Protein AF-0000000068006242 (afdb_homodimer)

pLDDT: mean 80.0, std 14.93, range [22.53, 96.44]

InterPro domains:
  IPR000315 B-box-type zinc finger [PF00643] (13-52)
  IPR000315 B-box-type zinc finger [PS50119] (11-52)
  IPR053003 TRIM/RBCC E3 ubiquitin-protein ligases [PTHR36754] (10-309)

Nearest PDB structures (foldseek):
  7liq-assembly1_A  TM=7.718E-01  e=4.192E-06  Homo sapiens
  7kpk-assembly1_A  TM=7.687E-01  e=1.303E-05  Homo sapiens
  3ivq-assembly2_B  TM=7.424E-01  e=8.461E-06  Homo sapiens
  3ivq-assembly1_A  TM=7.388E-01  e=9.426E-06  Homo sapiens
  8dwv-assembly1_E  TM=6.384E-01  e=5.604E-05  Homo sapiens

Secondary structure (DSSP, 8-state):
----------GGGPBPTTT--B--EEETTTTEEE-HHHHHHTTTTTS-EEEHHHHHHHHHHHHHHHHHHHHHHHHHHHHHHHHHHHHHHHHHHHHHHHHHHHHHHHHHHHHHHHHHHHHHHHHHHHHHHHHHHHHHHHHHHHHHHHHHS-HHHHHHHHHHHHHHHHHHHHS-------------BTTBPPPEEEEEEETTGGGSPTTEEEEEEEE-GGG-EEEEEEEESSEEEEEEEESSGGGGGS-EEEEEEE--SSGGG-EEEEEEE-SS---EEEEEHHHHHHHT-B-TTSPEEEEEEEEESSHHHHHHHHHHHHHHHHHHHHHHHHHHHHHHHHHHHHSEEEEE--BGGG--BTPEEE---EE-TT--EEEEEEEE-TTSEEEEEEEEEES----EEEEEEE--SSGGG-EEEEEEEE----SS----EEEEEEEEHHHHHH-GGGSGGGB--EEEEEEEPPP-----/----------GGGPBPTTT--B--EEETTTTEEE-HHHHHHTTTTTS-EEEHHHHHHHHHHHHHHHHHHHHHHHHHHHHHHHHHHHHHHHHHHHHHHHHHHHHHHHHHHHHHHHHHHHHHHHHHHHHHHHHHHHHHHHHHHHHHHHHHS-HHHHHHHHHHHHHHHHHHHHS-------------BTTBPPPEEEEEEETTGGGSPTTEEEEEEEE-GGG-EEEEEEEESSEEEEEEEESSGGGGGS-EEEEEEE--SSGGG-EEEEEEE-SS---EEEEEHHHHHHHT-B-TTSPEEEEEEEEESSHHHHHHHHHHHHHHHHHHHHHHHHHHHHHHHHHHHHSEEEEE--BGGG--BTPEEE---EE-TT--EEEEEEEE-TTSEEEEEEEEEES----EEEEEEE--SSGGG-EEEEEEEE----SS-----EEEEEEEHHHHHH-GGGSGGGB--EEEEEEEPP------

Solvent-accessible surface area (backbone atoms only — not comparable to full-atom values): 51051 Å² total; per-residue (Å²): 133,83,70,79,74,74,82,75,79,57,49,67,70,39,56,18,88,86,75,66,33,56,18,60,31,23,31,65,77,76,56,43,59,31,20,74,66,49,60,70,72,45,82,56,62,95,50,56,71,43,54,31,63,59,52,47,53,53,52,48,52,53,42,51,51,42,48,52,52,32,46,55,52,45,53,54,49,43,55,49,46,52,53,39,44,54,50,52,49,51,50,49,52,51,50,50,52,49,50,53,49,50,46,49,49,52,44,50,50,34,50,48,39,40,52,50,49,48,49,53,51,50,49,52,50,48,49,55,52,48,51,50,51,48,53,51,48,52,53,52,50,50,55,49,46,68,70,68,44,50,55,60,56,36,63,64,42,42,64,58,54,43,50,52,32,51,51,64,59,60,55,73,80,64,72,56,71,62,69,80,69,65,71,54,30,82,56,31,59,56,62,43,70,45,79,44,74,44,72,37,47,76,75,49,59,83,66,39,76,48,80,43,79,44,65,33,72,96,69,44,44,30,38,36,38,35,35,36,48,75,43,29,28,44,31,62,41,52,77,55,68,72,56,33,68,44,44,27,35,38,36,42,32,36,64,36,92,54,58,88,68,41,45,76,47,78,44,76,42,64,54,58,82,53,76,42,79,72,47,48,42,65,54,41,68,73,72,50,46,39,48,99,77,27,29,35,52,36,37,39,26,37,28,44,64,28,41,70,41,41,42,53,51,49,51,53,52,34,52,53,40,49,52,45,36,53,52,50,48,50,52,49,46,51,53,46,54,52,45,46,71,67,19,59,59,45,73,38,71,51,51,54,85,68,62,34,76,82,37,76,44,70,40,73,76,42,68,48,98,83,61,27,27,34,30,43,36,36,30,28,41,94,85,43,32,31,28,42,22,42,29,70,77,41,66,78,85,53,36,25,25,35,36,44,27,42,50,28,77,47,73,79,68,39,45,75,49,73,52,75,70,50,75,62,69,80,91,63,84,66,84,53,58,51,63,46,77,73,46,44,45,71,59,54,70,70,37,58,46,41,28,61,97,48,29,32,44,33,38,34,24,46,27,79,40,85,85,77,79,74,77,126,133,84,68,80,73,75,82,76,77,55,50,67,72,38,56,20,89,87,77,67,34,57,19,60,30,22,32,66,77,76,57,42,57,32,21,71,67,49,61,70,73,44,83,57,64,93,50,56,71,43,54,30,64,58,52,47,54,53,52,48,52,53,42,52,52,41,48,52,52,32,47,56,52,47,54,54,48,45,56,50,46,53,52,40,43,53,50,52,50,50,51,49,51,50,51,50,50,49,51,53,51,50,46,48,49,53,42,50,51,33,49,48,40,41,52,50,46,48,49,52,49,52,49,52,50,49,49,53,51,48,52,49,51,48,54,51,48,53,51,51,50,50,54,51,45,69,70,67,44,50,54,60,56,37,64,63,42,43,63,59,54,44,50,53,32,51,52,64,60,61,54,73,78,66,71,57,69,63,70,78,70,62,70,55,30,82,56,30,60,54,63,43,70,44,77,45,75,42,73,37,48,76,75,48,59,83,66,38,76,46,80,44,79,44,64,32,74,96,67,44,45,31,38,34,37,36,35,36,48,74,43,28,29,43,30,60,39,52,78,54,68,73,54,34,68,44,44,28,36,38,36,43,34,37,64,38,94,52,60,88,68,40,45,74,46,78,45,77,41,63,56,58,82,54,77,41,80,72,46,49,42,67,54,41,68,73,72,50,46,39,49,97,77,28,28,35,52,34,37,40,24,38,25,42,63,27,42,71,42,41,42,52,50,49,52,52,51,33,51,52,41,49,52,46,36,52,50,51,48,51,51,49,46,51,52,45,52,53,45,46,71,68,19,58,61,44,74,37,70,50,51,52,85,68,63,36,77,82,37,77,43,70,42,74,75,42,69,50,97,84,61,28,28,35,29,45,36,36,32,27,40,94,85,43,33,30,28,42,23,42,30,73,76,41,67,77,86,51,35,26,25,37,36,46,29,43,49,26,76,47,72,81,68,40,45,76,48,74,50,75,70,52,75,62,69,82,92,64,86,63,86,54,58,51,61,46,78,72,46,45,45,70,59,54,70,70,36,59,47,40,27,60,95,48,28,32,43,33,39,34,24,46,29,78,39,82,85,76,78,74,78,128

Structure (mmCIF, N/CA/C/O backbone):
data_AF-0000000068006242-model_v1
#
loop_
_entity.id
_entity.type
_entity.pdbx_description
1 polymer 'Uncharacterized protein'
#
loop_
_atom_site.group_PDB
_atom_site.id
_atom_site.type_symbol
_atom_site.label_atom_id
_atom_site.label_alt_id
_atom_site.label_comp_id
_atom_site.label_asym_id
_atom_site.label_entity_id
_atom_site.label_seq_id
_atom_site.pdbx_PDB_ins_code
_atom_site.Cartn_x
_atom_site.Cartn_y
_atom_site.Cartn_z
_atom_site.occupancy
_atom_site.B_iso_or_equiv
_atom_site.auth_seq_id
_atom_site.auth_comp_id
_atom_site.auth_asym_id
_atom_site.auth_atom_id
_atom_site.pdbx_PDB_model_num
ATOM 1 N N . MET A 1 1 ? -42.969 -49.844 -11.57 1 22.94 1 MET A N 1
ATOM 2 C CA . MET A 1 1 ? -43.812 -50.312 -12.656 1 22.94 1 MET A CA 1
ATOM 3 C C . MET A 1 1 ? -43.031 -50.469 -13.945 1 22.94 1 MET A C 1
ATOM 5 O O . MET A 1 1 ? -42.562 -49.469 -14.516 1 22.94 1 MET A O 1
ATOM 9 N N . ILE A 1 2 ? -42.188 -51.5 -14.039 1 27.3 2 ILE A N 1
ATOM 10 C CA . ILE A 1 2 ? -41.281 -51.969 -15.062 1 27.3 2 ILE A CA 1
ATOM 11 C C . ILE A 1 2 ? -42.031 -52.188 -16.375 1 27.3 2 ILE A C 1
ATOM 13 O O . ILE A 1 2 ? -42.906 -53.031 -16.453 1 27.3 2 ILE A O 1
ATOM 17 N N . GLY A 1 3 ? -42.438 -51.094 -17 1 30.09 3 GLY A N 1
ATOM 18 C CA . GLY A 1 3 ? -43.188 -51.062 -18.234 1 30.09 3 GLY A CA 1
ATOM 19 C C . GLY A 1 3 ? -42.844 -52.219 -19.172 1 30.09 3 GLY A C 1
ATOM 20 O O . GLY A 1 3 ? -41.781 -52.844 -19.016 1 30.09 3 GLY A O 1
ATOM 21 N N . SER A 1 4 ? -43.906 -52.875 -19.641 1 33.16 4 SER A N 1
ATOM 22 C CA . SER A 1 4 ? -43.969 -53.938 -20.656 1 33.16 4 SER A CA 1
ATOM 23 C C . SER A 1 4 ? -42.969 -53.688 -21.766 1 33.16 4 SER A C 1
ATOM 25 O O . SER A 1 4 ? -42.906 -52.594 -22.312 1 33.16 4 SER A O 1
ATOM 27 N N . TYR A 1 5 ? -41.844 -54.344 -21.781 1 36.25 5 TYR A N 1
ATOM 28 C CA . TYR A 1 5 ? -40.875 -54.406 -22.844 1 36.25 5 TYR A CA 1
ATOM 29 C C . TYR A 1 5 ? -41.531 -54.594 -24.203 1 36.25 5 TYR A C 1
ATOM 31 O O . TYR A 1 5 ? -42.406 -55.438 -24.359 1 36.25 5 TYR A O 1
ATOM 39 N N . PRO A 1 6 ? -41.938 -53.5 -24.859 1 40.97 6 PRO A N 1
ATOM 40 C CA . PRO A 1 6 ? -42.5 -53.75 -26.203 1 40.97 6 PRO A CA 1
ATOM 41 C C . PRO A 1 6 ? -41.938 -55 -26.859 1 40.97 6 PRO A C 1
ATOM 43 O O . PRO A 1 6 ? -40.875 -55.5 -26.484 1 40.97 6 PRO A O 1
ATOM 46 N N . THR A 1 7 ? -42.906 -55.844 -27.594 1 43.94 7 THR A N 1
ATOM 47 C CA . THR A 1 7 ? -42.75 -57.031 -28.406 1 43.94 7 THR A CA 1
ATOM 48 C C . THR A 1 7 ? -41.438 -57 -29.219 1 43.94 7 THR A C 1
ATOM 50 O O . THR A 1 7 ? -41.156 -56 -29.891 1 43.94 7 THR A O 1
ATOM 53 N N . LYS A 1 8 ? -40.594 -57.812 -28.938 1 50.06 8 LYS A N 1
ATOM 54 C CA . LYS A 1 8 ? -39.344 -58.156 -29.547 1 50.06 8 LYS A CA 1
ATOM 55 C C . LYS A 1 8 ? -39.469 -58.344 -31.047 1 50.06 8 LYS A C 1
ATOM 57 O O . LYS A 1 8 ? -40.094 -59.281 -31.516 1 50.06 8 LYS A O 1
ATOM 62 N N . LYS A 1 9 ? -39.562 -57.344 -31.828 1 55.06 9 LYS A N 1
ATOM 63 C CA . LYS A 1 9 ? -39.562 -57.594 -33.25 1 55.06 9 LYS A CA 1
ATOM 64 C C . LYS A 1 9 ? -38.438 -58.562 -33.656 1 55.06 9 LYS A C 1
ATOM 66 O O . LYS A 1 9 ? -37.312 -58.406 -33.188 1 55.06 9 LYS A O 1
ATOM 71 N N . HIS A 1 10 ? -38.781 -59.781 -34.125 1 57.38 10 HIS A N 1
ATOM 72 C CA . HIS A 1 10 ? -37.875 -60.875 -34.531 1 57.38 10 HIS A CA 1
ATOM 73 C C . HIS A 1 10 ? -37.125 -60.5 -35.781 1 57.38 10 HIS A C 1
ATOM 75 O O . HIS A 1 10 ? -37.656 -59.875 -36.688 1 57.38 10 HIS A O 1
ATOM 81 N N . PRO A 1 11 ? -35.781 -60.5 -35.844 1 59.84 11 PRO A N 1
ATOM 82 C CA . PRO A 1 11 ? -34.938 -60.281 -37.031 1 59.84 11 PRO A CA 1
ATOM 83 C C . PRO A 1 11 ? -35.562 -60.875 -38.281 1 59.84 11 PRO A C 1
ATOM 85 O O . PRO A 1 11 ? -35.281 -60.406 -39.406 1 59.84 11 PRO A O 1
ATOM 88 N N . GLU A 1 12 ? -36.438 -61.875 -38 1 60 12 GLU A N 1
ATOM 89 C CA . GLU A 1 12 ? -37.031 -62.562 -39.156 1 60 12 GLU A CA 1
ATOM 90 C C . GLU A 1 12 ? -38.062 -61.719 -39.875 1 60 12 GLU A C 1
ATOM 92 O O . GLU A 1 12 ? -38.469 -62.031 -40.969 1 60 12 GLU A O 1
ATOM 97 N N . ASP A 1 13 ? -38.344 -60.594 -39.312 1 64.81 13 ASP A N 1
ATOM 98 C CA . ASP A 1 13 ? -39.438 -59.844 -39.938 1 64.81 13 ASP A CA 1
ATOM 99 C C . ASP A 1 13 ? -38.906 -58.688 -40.781 1 64.81 13 ASP A C 1
ATOM 101 O O . ASP A 1 13 ? -39.656 -57.906 -41.344 1 64.81 13 ASP A O 1
ATOM 105 N N . ASP A 1 14 ? -37.594 -58.656 -41 1 76.38 14 ASP A N 1
ATOM 106 C CA . ASP A 1 14 ? -37.031 -57.594 -41.781 1 76.38 14 ASP A CA 1
ATOM 107 C C . ASP A 1 14 ? -37.062 -57.906 -43.281 1 76.38 14 ASP A C 1
ATOM 109 O O . ASP A 1 14 ? -36.594 -58.969 -43.688 1 76.38 14 ASP A O 1
ATOM 113 N N . LEU A 1 15 ? -37.781 -57.062 -43.938 1 82.06 15 LEU A N 1
ATOM 114 C CA . LEU A 1 15 ? -37.906 -57.25 -45.375 1 82.06 15 LEU A CA 1
ATOM 115 C C . LEU A 1 15 ? -36.844 -56.531 -46.156 1 82.06 15 LEU A C 1
ATOM 117 O O . LEU A 1 15 ? -36.438 -55.406 -45.781 1 82.06 15 LEU A O 1
ATOM 121 N N . CYS A 1 16 ? -36.25 -57.281 -47.094 1 82.06 16 CYS A N 1
ATOM 122 C CA . CYS A 1 16 ? -35.25 -56.688 -48 1 82.06 16 CYS A CA 1
ATOM 123 C C . CYS A 1 16 ? -35.844 -55.5 -48.75 1 82.06 16 CYS A C 1
ATOM 125 O O . CYS A 1 16 ? -36.938 -55.562 -49.25 1 82.06 16 CYS A O 1
ATOM 127 N N . LYS A 1 17 ? -35.188 -54.406 -48.781 1 77.69 17 LYS A N 1
ATOM 128 C CA . LYS A 1 17 ? -35.625 -53.156 -49.438 1 77.69 17 LYS A CA 1
ATOM 129 C C . LYS A 1 17 ? -35.812 -53.344 -50.938 1 77.69 17 LYS A C 1
ATOM 131 O O . LYS A 1 17 ? -36.688 -52.719 -51.531 1 77.69 17 LYS A O 1
ATOM 136 N N . LEU A 1 18 ? -35.125 -54.219 -51.5 1 81.62 18 LEU A N 1
ATOM 137 C CA . LEU A 1 18 ? -35.125 -54.375 -52.969 1 81.62 18 LEU A CA 1
ATOM 138 C C . LEU A 1 18 ? -36.125 -55.406 -53.406 1 81.62 18 LEU A C 1
ATOM 140 O O . LEU A 1 18 ? -36.844 -55.219 -54.375 1 81.62 18 LEU A O 1
ATOM 144 N N . HIS A 1 19 ? -36.281 -56.531 -52.562 1 85.44 19 HIS A N 1
ATOM 145 C CA . HIS A 1 19 ? -37.062 -57.656 -53.031 1 85.44 19 HIS A CA 1
ATOM 146 C C . HIS A 1 19 ? -38.25 -57.938 -52.156 1 85.44 19 HIS A C 1
ATOM 148 O O . HIS A 1 19 ? -39.094 -58.781 -52.438 1 85.44 19 HIS A O 1
ATOM 154 N N . HIS A 1 20 ? -38.312 -57.156 -50.906 1 84.19 20 HIS A N 1
ATOM 155 C CA . HIS A 1 20 ? -39.438 -57.281 -49.969 1 84.19 20 HIS A CA 1
ATOM 156 C C . HIS A 1 20 ? -39.594 -58.688 -49.469 1 84.19 20 HIS A C 1
ATOM 158 O O . HIS A 1 20 ? -40.719 -59.188 -49.344 1 84.19 20 HIS A O 1
ATOM 164 N N . LYS A 1 21 ? -38.5 -59.438 -49.438 1 85.56 21 LYS A N 1
ATOM 165 C CA . LYS A 1 21 ? -38.469 -60.781 -48.844 1 85.56 21 LYS A CA 1
ATOM 166 C C . LYS A 1 21 ? -37.719 -60.75 -47.5 1 85.56 21 LYS A C 1
ATOM 168 O O . LYS A 1 21 ? -37.031 -59.781 -47.188 1 85.56 21 LYS A O 1
ATOM 173 N N . ILE A 1 22 ? -38.031 -61.781 -46.781 1 85.75 22 ILE A N 1
ATOM 174 C CA . ILE A 1 22 ? -37.469 -61.844 -45.438 1 85.75 22 ILE A CA 1
ATOM 175 C C . ILE A 1 22 ? -35.938 -61.969 -45.562 1 85.75 22 ILE A C 1
ATOM 177 O O . ILE A 1 22 ? -35.438 -62.75 -46.375 1 85.75 22 ILE A O 1
ATOM 181 N N . CYS A 1 23 ? -35.281 -61.062 -44.781 1 85.19 23 CYS A N 1
ATOM 182 C CA . CYS A 1 23 ? -33.844 -61.125 -44.719 1 85.19 23 CYS A CA 1
ATOM 183 C C . CYS A 1 23 ? -33.344 -62.156 -43.719 1 85.19 23 CYS A C 1
ATOM 185 O O . CYS A 1 23 ? -33.5 -61.969 -42.531 1 85.19 23 CYS A O 1
ATOM 187 N N . LYS A 1 24 ? -32.781 -63.25 -44.156 1 85.12 24 LYS A N 1
ATOM 188 C CA . LYS A 1 24 ? -32.281 -64.312 -43.25 1 85.12 24 LYS A CA 1
ATOM 189 C C . LYS A 1 24 ? -30.766 -64.188 -43.094 1 85.12 24 LYS A C 1
ATOM 191 O O . LYS A 1 24 ? -30.188 -64.75 -42.156 1 85.12 24 LYS A O 1
ATOM 196 N N . LEU A 1 25 ? -30.156 -63.5 -44.094 1 89.19 25 LEU A N 1
ATOM 197 C CA . LEU A 1 25 ? -28.688 -63.438 -44.125 1 89.19 25 LEU A CA 1
ATOM 198 C C . LEU A 1 25 ? -28.219 -61.969 -44 1 89.19 25 LEU A C 1
ATOM 200 O O . LEU A 1 25 ? -28.969 -61.062 -44.281 1 89.19 25 LEU A O 1
ATOM 204 N N . PHE A 1 26 ? -27.078 -61.875 -43.531 1 88.94 26 PHE A N 1
ATOM 205 C CA . PHE A 1 26 ? -26.453 -60.594 -43.375 1 88.94 26 PHE A CA 1
ATOM 206 C C . PHE A 1 26 ? -25.109 -60.531 -44.094 1 88.94 26 PHE A C 1
ATOM 208 O O . PHE A 1 26 ? -24.266 -61.406 -43.875 1 88.94 26 PHE A O 1
ATOM 215 N N . CYS A 1 27 ? -24.953 -59.594 -44.969 1 89.25 27 CYS A N 1
ATOM 216 C CA . CYS A 1 27 ? -23.672 -59.375 -45.656 1 89.25 27 CYS A CA 1
ATOM 217 C C . CYS A 1 27 ? -22.734 -58.531 -44.812 1 89.25 27 CYS A C 1
ATOM 219 O O . CYS A 1 27 ? -23 -57.344 -44.594 1 89.25 27 CYS A O 1
ATOM 221 N N . LEU A 1 28 ? -21.625 -59.031 -44.375 1 87.12 28 LEU A N 1
ATOM 222 C CA . LEU A 1 28 ? -20.703 -58.375 -43.469 1 87.12 28 LEU A CA 1
ATOM 223 C C . LEU A 1 28 ? -19.969 -57.25 -44.188 1 87.12 28 LEU A C 1
ATOM 225 O O . LEU A 1 28 ? -19.594 -56.25 -43.562 1 87.12 28 LEU A O 1
ATOM 229 N N . ASN A 1 29 ? -19.734 -57.406 -45.469 1 85.75 29 ASN A N 1
ATOM 230 C CA . ASN A 1 29 ? -19.016 -56.406 -46.25 1 85.75 29 ASN A CA 1
ATOM 231 C C . ASN A 1 29 ? -19.875 -55.156 -46.5 1 85.75 29 ASN A C 1
ATOM 233 O O . ASN A 1 29 ? -19.391 -54.031 -46.375 1 85.75 29 ASN A O 1
ATOM 237 N N . CYS A 1 30 ? -21.156 -55.344 -46.688 1 83.31 30 CYS A N 1
ATOM 238 C CA . CYS A 1 30 ? -22.047 -54.25 -47.031 1 83.31 30 CYS A CA 1
ATOM 239 C C . CYS A 1 30 ? -22.812 -53.781 -45.781 1 83.31 30 CYS A C 1
ATOM 241 O O . CYS A 1 30 ? -23.469 -52.75 -45.812 1 83.31 30 CYS A O 1
ATOM 243 N N . ALA A 1 31 ? -22.719 -54.594 -44.812 1 82.56 31 ALA A N 1
ATOM 244 C CA . ALA A 1 31 ? -23.391 -54.312 -43.531 1 82.56 31 ALA A CA 1
ATOM 245 C C . ALA A 1 31 ? -24.891 -54.125 -43.75 1 82.56 31 ALA A C 1
ATOM 247 O O . ALA A 1 31 ? -25.484 -53.156 -43.281 1 82.56 31 ALA A O 1
ATOM 248 N N . GLU A 1 32 ? -25.484 -55.031 -44.438 1 83.75 32 GLU A N 1
ATOM 249 C CA . GLU A 1 32 ? -26.922 -54.969 -44.688 1 83.75 32 GLU A CA 1
ATOM 250 C C . GLU A 1 32 ? -27.547 -56.375 -44.75 1 83.75 32 GLU A C 1
ATOM 252 O O . GLU A 1 32 ? -26.875 -57.344 -45.094 1 83.75 32 GLU A O 1
ATOM 257 N N . GLY A 1 33 ? -28.828 -56.469 -44.344 1 86 33 GLY A N 1
ATOM 258 C CA . GLY A 1 33 ? -29.594 -57.719 -44.469 1 86 33 GLY A CA 1
ATOM 259 C C . GLY A 1 33 ? -29.953 -58 -45.906 1 86 33 GLY A C 1
ATOM 260 O O . GLY A 1 33 ? -30.297 -57.094 -46.688 1 86 33 GLY A O 1
ATOM 261 N N . ILE A 1 34 ? -29.656 -59.281 -46.25 1 86.88 34 ILE A N 1
ATOM 262 C CA . ILE A 1 34 ? -29.922 -59.688 -47.625 1 86.88 34 ILE A CA 1
ATOM 263 C C . ILE A 1 34 ? -30.922 -60.844 -47.656 1 86.88 34 ILE A C 1
ATOM 265 O O . ILE A 1 34 ? -30.984 -61.625 -46.719 1 86.88 34 ILE A O 1
ATOM 269 N N . CYS A 1 35 ? -31.734 -60.812 -48.656 1 86.06 35 CYS A N 1
ATOM 270 C CA . CYS A 1 35 ? -32.719 -61.906 -48.812 1 86.06 35 CYS A CA 1
ATOM 271 C C . CYS A 1 35 ? -32.188 -62.938 -49.812 1 86.06 35 CYS A C 1
ATOM 273 O O . CYS A 1 35 ? -31.078 -62.812 -50.312 1 86.06 35 CYS A O 1
ATOM 275 N N . SER A 1 36 ? -32.938 -64.062 -50 1 85.69 36 SER A N 1
ATOM 276 C CA . SER A 1 36 ? -32.531 -65.125 -50.875 1 85.69 36 SER A CA 1
ATOM 277 C C . SER A 1 36 ? -32.375 -64.688 -52.312 1 85.69 36 SER A C 1
ATOM 279 O O . SER A 1 36 ? -31.453 -65.125 -53.031 1 85.69 36 SER A O 1
ATOM 281 N N . ALA A 1 37 ? -33.125 -63.625 -52.719 1 88.06 37 ALA A N 1
ATOM 282 C CA . ALA A 1 37 ? -33.094 -63.094 -54.094 1 88.06 37 ALA A CA 1
ATOM 283 C C . ALA A 1 37 ? -31.812 -62.281 -54.312 1 88.06 37 ALA A C 1
ATOM 285 O O . ALA A 1 37 ? -31.219 -62.312 -55.375 1 88.06 37 ALA A O 1
ATOM 286 N N . CYS A 1 38 ? -31.406 -61.656 -53.25 1 86.62 38 CYS A N 1
ATOM 287 C CA . CYS A 1 38 ? -30.188 -60.875 -53.312 1 86.62 38 CYS A CA 1
ATOM 288 C C . CYS A 1 38 ? -28.969 -61.75 -53.5 1 86.62 38 CYS A C 1
ATOM 290 O O . CYS A 1 38 ? -28.047 -61.406 -54.25 1 86.62 38 CYS A O 1
ATOM 292 N N . MET A 1 39 ? -29.016 -62.938 -52.938 1 85.38 39 MET A N 1
ATOM 293 C CA . MET A 1 39 ? -27.922 -63.906 -53.062 1 85.38 39 MET A CA 1
ATOM 294 C C . MET A 1 39 ? -27.875 -64.5 -54.438 1 85.38 39 MET A C 1
ATOM 296 O O . MET A 1 39 ? -26.797 -64.75 -55 1 85.38 39 MET A O 1
ATOM 300 N N . ASP A 1 40 ? -29.062 -64.688 -55.031 1 87.81 40 ASP A N 1
ATOM 301 C CA . ASP A 1 40 ? -29.172 -65.375 -56.312 1 87.81 40 ASP A CA 1
ATOM 302 C C . ASP A 1 40 ? -28.719 -64.438 -57.469 1 87.81 40 ASP A C 1
ATOM 304 O O . ASP A 1 40 ? -28.125 -64.938 -58.438 1 87.81 40 ASP A O 1
ATOM 308 N N . ILE A 1 41 ? -28.969 -63.125 -57.312 1 84.25 41 ILE A N 1
ATOM 309 C CA . ILE A 1 41 ? -28.625 -62.188 -58.344 1 84.25 41 ILE A CA 1
ATOM 310 C C . ILE A 1 41 ? -27.109 -61.969 -58.406 1 84.25 41 ILE A C 1
ATOM 312 O O . ILE A 1 41 ? -26.562 -61.656 -59.469 1 84.25 41 ILE A O 1
ATOM 316 N N . GLY A 1 42 ? -26.375 -62.281 -57.344 1 79.88 42 GLY A N 1
ATOM 317 C CA . GLY A 1 42 ? -24.922 -62.281 -57.344 1 79.88 42 GLY A CA 1
ATOM 318 C C . GLY A 1 42 ? -24.328 -60.938 -56.938 1 79.88 42 GLY A C 1
ATOM 319 O O . GLY A 1 42 ? -23.125 -60.719 -57.094 1 79.88 42 GLY A O 1
ATOM 320 N N . GLU A 1 43 ? -25.141 -59.969 -56.531 1 80.81 43 GLU A N 1
ATOM 321 C CA . GLU A 1 43 ? -24.625 -58.625 -56.156 1 80.81 43 GLU A CA 1
ATOM 322 C C . GLU A 1 43 ? -23.703 -58.719 -54.938 1 80.81 43 GLU A C 1
ATOM 324 O O . GLU A 1 43 ? -22.828 -57.875 -54.781 1 80.81 43 GLU A O 1
ATOM 329 N N . HIS A 1 44 ? -23.828 -59.781 -54.188 1 84.06 44 HIS A N 1
ATOM 330 C CA . HIS A 1 44 ? -23.031 -59.938 -52.969 1 84.06 44 HIS A CA 1
ATOM 331 C C . HIS A 1 44 ? -22.094 -61.156 -53.094 1 84.06 44 HIS A C 1
ATOM 333 O O . HIS A 1 44 ? -21.656 -61.688 -52.062 1 84.06 44 HIS A O 1
ATOM 339 N N . ASP A 1 45 ? -21.828 -61.312 -54.375 1 81.38 45 ASP A N 1
ATOM 340 C CA . ASP A 1 45 ? -20.922 -62.406 -54.625 1 81.38 45 ASP A CA 1
ATOM 341 C C . ASP A 1 45 ? -19.531 -62.125 -54.062 1 81.38 45 ASP A C 1
ATOM 343 O O . ASP A 1 45 ? -19.047 -61 -54.125 1 81.38 45 ASP A O 1
ATOM 347 N N . LEU A 1 46 ? -18.766 -62.906 -53.375 1 86.06 46 LEU A N 1
ATOM 348 C CA . LEU A 1 46 ? -17.438 -62.844 -52.812 1 86.06 46 LEU A CA 1
ATOM 349 C C . LEU A 1 46 ? -17.438 -62.156 -51.469 1 86.06 46 LEU A C 1
ATOM 351 O O . LEU A 1 46 ? -16.391 -61.906 -50.875 1 86.06 46 LEU A O 1
ATOM 355 N N . HIS A 1 47 ? -18.703 -61.75 -51.094 1 88.75 47 HIS A N 1
ATOM 356 C CA . HIS A 1 47 ? -18.766 -61.156 -49.781 1 88.75 47 HIS A CA 1
ATOM 357 C C . HIS A 1 47 ? -18.938 -62.219 -48.688 1 88.75 47 HIS A C 1
ATOM 359 O O . HIS A 1 47 ? -19.312 -63.344 -49 1 88.75 47 HIS A O 1
ATOM 365 N N . GLN A 1 48 ? -18.578 -61.875 -47.469 1 90.56 48 GLN A N 1
ATOM 366 C CA . GLN A 1 48 ? -18.797 -62.75 -46.344 1 90.56 48 GLN A CA 1
ATOM 367 C C . GLN A 1 48 ? -20.219 -62.594 -45.781 1 90.56 48 GLN A C 1
ATOM 369 O O . GLN A 1 48 ? -20.609 -61.5 -45.375 1 90.56 48 GLN A O 1
ATOM 374 N N . VAL A 1 49 ? -21 -63.719 -45.969 1 88.94 49 VAL A N 1
ATOM 375 C CA . VAL A 1 49 ? -22.406 -63.656 -45.531 1 88.94 49 VAL A CA 1
ATOM 376 C C . VAL A 1 49 ? -22.609 -64.562 -44.312 1 88.94 49 VAL A C 1
ATOM 378 O O . VAL A 1 49 ? -22.016 -65.625 -44.219 1 88.94 49 VAL A O 1
ATOM 381 N N . SER A 1 50 ? -23.219 -63.938 -43.25 1 90 50 SER A N 1
ATOM 382 C CA . SER A 1 50 ? -23.547 -64.688 -42.031 1 90 50 SER A CA 1
ATOM 383 C C . SER A 1 50 ? -25.047 -64.625 -41.75 1 90 50 SER A C 1
ATOM 385 O O . SER A 1 50 ? -25.797 -63.938 -42.438 1 90 50 SER A O 1
ATOM 387 N N . ASN A 1 51 ? -25.422 -65.562 -40.719 1 88.69 51 ASN A N 1
ATOM 388 C CA . ASN A 1 51 ? -26.828 -65.562 -40.344 1 88.69 51 ASN A CA 1
ATOM 389 C C . ASN A 1 51 ? -27.219 -64.25 -39.656 1 88.69 51 ASN A C 1
ATOM 391 O O . ASN A 1 51 ? -26.531 -63.812 -38.75 1 88.69 51 ASN A O 1
ATOM 395 N N . LEU A 1 52 ? -28.234 -63.625 -40.156 1 87.94 52 LEU A N 1
ATOM 396 C CA . LEU A 1 52 ? -28.672 -62.344 -39.625 1 87.94 52 LEU A CA 1
ATOM 397 C C . LEU A 1 52 ? -28.984 -62.438 -38.156 1 87.94 52 LEU A C 1
ATOM 399 O O . LEU A 1 52 ? -28.625 -61.531 -37.375 1 87.94 52 LEU A O 1
ATOM 403 N N . ALA A 1 53 ? -29.703 -63.469 -37.656 1 86.5 53 ALA A N 1
ATOM 404 C CA . ALA A 1 53 ? -30.094 -63.625 -36.25 1 86.5 53 ALA A CA 1
ATOM 405 C C . ALA A 1 53 ? -28.875 -63.75 -35.344 1 86.5 53 ALA A C 1
ATOM 407 O O . ALA A 1 53 ? -28.844 -63.25 -34.25 1 86.5 53 ALA A O 1
ATOM 408 N N . VAL A 1 54 ? -27.812 -64.438 -35.844 1 89.06 54 VAL A N 1
ATOM 409 C CA . VAL A 1 54 ? -26.609 -64.625 -35.062 1 89.06 54 VAL A CA 1
ATOM 410 C C . VAL A 1 54 ? -25.812 -63.344 -34.969 1 89.06 54 VAL A C 1
ATOM 412 O O . VAL A 1 54 ? -25.359 -62.969 -33.875 1 89.06 54 VAL A O 1
ATOM 415 N N . VAL A 1 55 ? -25.734 -62.688 -36.094 1 89.31 55 VAL A N 1
ATOM 416 C CA . VAL A 1 55 ? -25 -61.438 -36.094 1 89.31 55 VAL A CA 1
ATOM 417 C C . VAL A 1 55 ? -25.719 -60.406 -35.219 1 89.31 55 VAL A C 1
ATOM 419 O O . VAL A 1 55 ? -25.094 -59.656 -34.469 1 89.31 55 VAL A O 1
ATOM 422 N N . TYR A 1 56 ? -27 -60.344 -35.312 1 89.94 56 TYR A N 1
ATOM 423 C CA . TYR A 1 56 ? -27.812 -59.438 -34.5 1 89.94 56 TYR A CA 1
ATOM 424 C C . TYR A 1 56 ? -27.625 -59.719 -33 1 89.94 56 TYR A C 1
ATOM 426 O O . TYR A 1 56 ? -27.391 -58.781 -32.219 1 89.94 56 TYR A O 1
ATOM 434 N N . SER A 1 57 ? -27.75 -61 -32.625 1 90.06 57 SER A N 1
ATOM 435 C CA . SER A 1 57 ? -27.625 -61.344 -31.219 1 90.06 57 SER A CA 1
ATOM 436 C C . SER A 1 57 ? -26.25 -61 -30.672 1 90.06 57 SER A C 1
ATOM 438 O O . SER A 1 57 ? -26.109 -60.594 -29.516 1 90.06 57 SER A O 1
ATOM 440 N N . GLU A 1 58 ? -25.266 -61.188 -31.5 1 91.44 58 GLU A N 1
ATOM 441 C CA . GLU A 1 58 ? -23.906 -60.875 -31.062 1 91.44 58 GLU A CA 1
ATOM 442 C C . GLU A 1 58 ? -23.703 -59.375 -30.891 1 91.44 58 GLU A C 1
ATOM 444 O O . GLU A 1 58 ? -23.172 -58.938 -29.875 1 91.44 58 GLU A O 1
ATOM 449 N N . LYS A 1 59 ? -24.125 -58.594 -31.859 1 90.5 59 LYS A N 1
ATOM 450 C CA . LYS A 1 59 ? -23.969 -57.156 -31.781 1 90.5 59 LYS A CA 1
ATOM 451 C C . LYS A 1 59 ? -24.844 -56.562 -30.688 1 90.5 59 LYS A C 1
ATOM 453 O O . LYS A 1 59 ? -24.453 -55.594 -30.031 1 90.5 59 LYS A O 1
ATOM 458 N N . LEU A 1 60 ? -26.016 -57.094 -30.516 1 91.44 60 LEU A N 1
ATOM 459 C CA . LEU A 1 60 ? -26.906 -56.625 -29.469 1 91.44 60 LEU A CA 1
ATOM 460 C C . LEU A 1 60 ? -26.312 -56.875 -28.094 1 91.44 60 LEU A C 1
ATOM 462 O O . LEU A 1 60 ? -26.406 -56.031 -27.203 1 91.44 60 LEU A O 1
ATOM 466 N N . SER A 1 61 ? -25.719 -58.031 -27.906 1 92.81 61 SER A N 1
ATOM 467 C CA . SER A 1 61 ? -25.094 -58.344 -26.625 1 92.81 61 SER A CA 1
ATOM 468 C C . SER A 1 61 ? -23.969 -57.344 -26.312 1 92.81 61 SER A C 1
ATOM 470 O O . SER A 1 61 ? -23.828 -56.906 -25.172 1 92.81 61 SER A O 1
ATOM 472 N N . VAL A 1 62 ? -23.203 -57 -27.344 1 91.75 62 VAL A N 1
ATOM 473 C CA . VAL A 1 62 ? -22.109 -56.062 -27.156 1 91.75 62 VAL A CA 1
ATOM 474 C C . VAL A 1 62 ? -22.641 -54.688 -26.812 1 91.75 62 VAL A C 1
ATOM 476 O O . VAL A 1 62 ? -22.156 -54.031 -25.875 1 91.75 62 VAL A O 1
ATOM 479 N N . VAL A 1 63 ? -23.625 -54.219 -27.547 1 92.12 63 VAL A N 1
ATOM 480 C CA . VAL A 1 63 ? -24.188 -52.875 -27.344 1 92.12 63 VAL A CA 1
ATOM 481 C C . VAL A 1 63 ? -24.875 -52.812 -25.984 1 92.12 63 VAL A C 1
ATOM 483 O O . VAL A 1 63 ? -24.766 -51.812 -25.266 1 92.12 63 VAL A O 1
ATOM 486 N N . LYS A 1 64 ? -25.578 -53.875 -25.625 1 91.12 64 LYS A N 1
ATOM 487 C CA . LYS A 1 64 ? -26.25 -53.938 -24.328 1 91.12 64 LYS A CA 1
ATOM 488 C C . LYS A 1 64 ? -25.25 -53.906 -23.172 1 91.12 64 LYS A C 1
ATOM 490 O O . LYS A 1 64 ? -25.484 -53.281 -22.141 1 91.12 64 LYS A O 1
ATOM 495 N N . SER A 1 65 ? -24.141 -54.562 -23.328 1 92.88 65 SER A N 1
ATOM 496 C CA . SER A 1 65 ? -23.094 -54.562 -22.328 1 92.88 65 SER A CA 1
ATOM 497 C C . SER A 1 65 ? -22.5 -53.156 -22.172 1 92.88 65 SER A C 1
ATOM 499 O O . SER A 1 65 ? -22.266 -52.688 -21.062 1 92.88 65 SER A O 1
ATOM 501 N N . LYS A 1 66 ? -22.281 -52.469 -23.312 1 91.75 66 LYS A N 1
ATOM 502 C CA . LYS A 1 66 ? -21.734 -51.125 -23.281 1 91.75 66 LYS A CA 1
ATOM 503 C C . LYS A 1 66 ? -22.719 -50.125 -22.672 1 91.75 66 LYS A C 1
ATOM 505 O O . LYS A 1 66 ? -22.328 -49.219 -21.953 1 91.75 66 LYS A O 1
ATOM 510 N N . LEU A 1 67 ? -23.938 -50.375 -22.969 1 91.19 67 LEU A N 1
ATOM 511 C CA . LEU A 1 67 ? -24.969 -49.5 -22.422 1 91.19 67 LEU A CA 1
ATOM 512 C C . LEU A 1 67 ? -25.062 -49.656 -20.906 1 91.19 67 LEU A C 1
ATOM 514 O O . LEU A 1 67 ? -25.234 -48.656 -20.188 1 91.19 67 LEU A O 1
ATOM 518 N N . VAL A 1 68 ? -24.938 -50.875 -20.422 1 90.69 68 VAL A N 1
ATOM 519 C CA . VAL A 1 68 ? -24.984 -51.125 -18.984 1 90.69 68 VAL A CA 1
ATOM 520 C C . VAL A 1 68 ? -23.766 -50.5 -18.312 1 90.69 68 VAL A C 1
ATOM 522 O O . VAL A 1 68 ? -23.891 -49.938 -17.219 1 90.69 68 VAL A O 1
ATOM 525 N N . GLN A 1 69 ? -22.609 -50.562 -18.953 1 89 69 GLN A N 1
ATOM 526 C CA . GLN A 1 69 ? -21.391 -49.969 -18.406 1 89 69 GLN A CA 1
ATOM 527 C C . GLN A 1 69 ? -21.516 -48.438 -18.359 1 89 69 GLN A C 1
ATOM 529 O O . GLN A 1 69 ? -21.125 -47.812 -17.375 1 89 69 GLN A O 1
ATOM 534 N N . ALA A 1 70 ? -22.016 -47.875 -19.406 1 87.38 70 ALA A N 1
ATOM 535 C CA . ALA A 1 70 ? -22.203 -46.438 -19.469 1 87.38 70 ALA A CA 1
ATOM 536 C C . ALA A 1 70 ? -23.219 -45.969 -18.438 1 87.38 70 ALA A C 1
ATOM 538 O O . ALA A 1 70 ? -23.047 -44.906 -17.844 1 87.38 70 ALA A O 1
ATOM 539 N N . GLU A 1 71 ? -24.234 -46.75 -18.219 1 87.75 71 GLU A N 1
ATOM 540 C CA . GLU A 1 71 ? -25.266 -46.406 -17.234 1 87.75 71 GLU A CA 1
ATOM 541 C C . GLU A 1 71 ? -24.688 -46.438 -15.82 1 87.75 71 GLU A C 1
ATOM 543 O O . GLU A 1 71 ? -24.984 -45.531 -15.016 1 87.75 71 GLU A O 1
ATOM 548 N N . LYS A 1 72 ? -23.938 -47.469 -15.508 1 86.56 72 LYS A N 1
ATOM 549 C CA . LYS A 1 72 ? -23.312 -47.562 -14.188 1 86.56 72 LYS A CA 1
ATOM 550 C C . LYS A 1 72 ? -22.359 -46.406 -13.945 1 86.56 72 LYS A C 1
ATOM 552 O O . LYS A 1 72 ? -22.344 -45.812 -12.867 1 86.56 72 LYS A O 1
ATOM 557 N N . TYR A 1 73 ? -21.609 -46.094 -14.961 1 82.69 73 TYR A N 1
ATOM 558 C CA . TYR A 1 73 ? -20.656 -45 -14.875 1 82.69 73 TYR A CA 1
ATOM 559 C C . TYR A 1 73 ? -21.375 -43.656 -14.664 1 82.69 73 TYR A C 1
ATOM 561 O O . TYR A 1 73 ? -21 -42.906 -13.781 1 82.69 73 TYR A O 1
ATOM 569 N N . HIS A 1 74 ? -22.406 -43.438 -15.375 1 81.56 74 HIS A N 1
ATOM 570 C CA . HIS A 1 74 ? -23.078 -42.156 -15.352 1 81.56 74 HIS A CA 1
ATOM 571 C C . HIS A 1 74 ? -23.938 -42 -14.102 1 81.56 74 HIS A C 1
ATOM 573 O O . HIS A 1 74 ? -24.141 -40.906 -13.602 1 81.56 74 HIS A O 1
ATOM 579 N N . ASN A 1 75 ? -24.5 -43.156 -13.656 1 81.31 75 ASN A N 1
ATOM 580 C CA . ASN A 1 75 ? -25.234 -43.125 -12.391 1 81.31 75 ASN A CA 1
ATOM 581 C C . ASN A 1 75 ? -24.328 -42.688 -11.242 1 81.31 75 ASN A C 1
ATOM 583 O O . ASN A 1 75 ? -24.734 -41.906 -10.383 1 81.31 75 ASN A O 1
ATOM 587 N N . GLY A 1 76 ? -23.109 -43.219 -11.203 1 75.62 76 GLY A N 1
ATOM 588 C CA . GLY A 1 76 ? -22.141 -42.781 -10.219 1 75.62 76 GLY A CA 1
ATOM 589 C C . GLY A 1 76 ? -21.734 -41.312 -10.359 1 75.62 76 GLY A C 1
ATOM 590 O O . GLY A 1 76 ? -21.625 -40.594 -9.367 1 75.62 76 GLY A O 1
ATOM 591 N N . LEU A 1 77 ? -21.609 -40.938 -11.594 1 74.31 77 LEU A N 1
ATOM 592 C CA . LEU A 1 77 ? -21.219 -39.531 -11.883 1 74.31 77 LEU A CA 1
ATOM 593 C C . LEU A 1 77 ? -22.328 -38.562 -11.492 1 74.31 77 LEU A C 1
ATOM 595 O O . LEU A 1 77 ? -22.062 -37.5 -10.945 1 74.31 77 LEU A O 1
ATOM 599 N N . ARG A 1 78 ? -23.562 -38.969 -11.828 1 76.06 78 ARG A N 1
ATOM 600 C CA . ARG A 1 78 ? -24.703 -38.125 -11.516 1 76.06 78 ARG A CA 1
ATOM 601 C C . ARG A 1 78 ? -24.844 -37.906 -10.016 1 76.06 78 ARG A C 1
ATOM 603 O O . ARG A 1 78 ? -25.062 -36.781 -9.555 1 76.06 78 ARG A O 1
ATOM 610 N N . SER A 1 79 ? -24.781 -38.969 -9.281 1 76.94 79 SER A N 1
ATOM 611 C CA . SER A 1 79 ? -24.891 -38.875 -7.832 1 76.94 79 SER A CA 1
ATOM 612 C C . SER A 1 79 ? -23.766 -38.062 -7.238 1 76.94 79 SER A C 1
ATOM 614 O O . SER A 1 79 ? -23.984 -37.25 -6.34 1 76.94 79 SER A O 1
ATOM 616 N N . GLY A 1 80 ? -22.625 -38.25 -7.758 1 75.5 80 GLY A N 1
ATOM 617 C CA . GLY A 1 80 ? -21.469 -37.5 -7.297 1 75.5 80 GLY A CA 1
ATOM 618 C C . GLY A 1 80 ? -21.562 -36 -7.621 1 75.5 80 GLY A C 1
ATOM 619 O O . GLY A 1 80 ? -21.25 -35.156 -6.777 1 75.5 80 GLY A O 1
ATOM 620 N N . THR A 1 81 ? -22.016 -35.75 -8.789 1 77.44 81 THR A N 1
ATOM 621 C CA . THR A 1 81 ? -22.125 -34.375 -9.242 1 77.44 81 THR A CA 1
ATOM 622 C C . THR A 1 81 ? -23.219 -33.656 -8.484 1 77.44 81 THR A C 1
ATOM 624 O O . THR A 1 81 ? -23.078 -32.469 -8.156 1 77.44 81 THR A O 1
ATOM 627 N N . ALA A 1 82 ? -24.344 -34.312 -8.266 1 79.88 82 ALA A N 1
ATOM 628 C CA . ALA A 1 82 ? -25.438 -33.719 -7.535 1 79.88 82 ALA A CA 1
ATOM 629 C C . ALA A 1 82 ? -25.031 -33.375 -6.105 1 79.88 82 ALA A C 1
ATOM 631 O O . ALA A 1 82 ? -25.375 -32.312 -5.59 1 79.88 82 ALA A O 1
ATOM 632 N N . SER A 1 83 ? -24.328 -34.281 -5.5 1 80.44 83 SER A N 1
ATOM 633 C CA . SER A 1 83 ? -23.859 -34.062 -4.145 1 80.44 83 SER A CA 1
ATOM 634 C C . SER A 1 83 ? -22.828 -32.906 -4.113 1 80.44 83 SER A C 1
ATOM 636 O O . SER A 1 83 ? -22.844 -32.094 -3.193 1 80.44 83 SER A O 1
ATOM 638 N N . ALA A 1 84 ? -21.984 -32.906 -5.094 1 77.75 84 ALA A N 1
ATOM 639 C CA . ALA A 1 84 ? -20.984 -31.844 -5.191 1 77.75 84 ALA A CA 1
ATOM 640 C C . ALA A 1 84 ? -21.641 -30.5 -5.434 1 77.75 84 ALA A C 1
ATOM 642 O O . ALA A 1 84 ? -21.203 -29.469 -4.902 1 77.75 84 ALA A O 1
ATOM 643 N N . TYR A 1 85 ? -22.594 -30.531 -6.238 1 81.56 85 TYR A N 1
ATOM 644 C CA . TYR A 1 85 ? -23.344 -29.312 -6.531 1 81.56 85 TYR A CA 1
ATOM 645 C C . TYR A 1 85 ? -23.953 -28.719 -5.262 1 81.56 85 TYR A C 1
ATOM 647 O O . TYR A 1 85 ? -23.812 -27.531 -4.996 1 81.56 85 TYR A O 1
ATOM 655 N N . GLU A 1 86 ? -24.625 -29.562 -4.504 1 83.56 86 GLU A N 1
ATOM 656 C CA . GLU A 1 86 ? -25.266 -29.094 -3.281 1 83.56 86 GLU A CA 1
ATOM 657 C C . GLU A 1 86 ? -24.234 -28.578 -2.277 1 83.56 86 GLU A C 1
ATOM 659 O O . GLU A 1 86 ? -24.469 -27.562 -1.616 1 83.56 86 GLU A O 1
ATOM 664 N N . ARG A 1 87 ? -23.234 -29.25 -2.156 1 81.31 87 ARG A N 1
ATOM 665 C CA . ARG A 1 87 ? -22.188 -28.828 -1.234 1 81.31 87 ARG A CA 1
ATOM 666 C C . ARG A 1 87 ? -21.562 -27.5 -1.663 1 81.31 87 ARG A C 1
ATOM 668 O O . ARG A 1 87 ? -21.375 -26.609 -0.838 1 81.31 87 ARG A O 1
ATOM 675 N N . ASN A 1 88 ? -21.219 -27.391 -2.936 1 80.62 88 ASN A N 1
ATOM 676 C CA . ASN A 1 88 ? -20.609 -26.172 -3.449 1 80.62 88 ASN A CA 1
ATOM 677 C C . ASN A 1 88 ? -21.578 -24.984 -3.338 1 80.62 88 ASN A C 1
ATOM 679 O O . ASN A 1 88 ? -21.141 -23.859 -3.096 1 80.62 88 ASN A O 1
ATOM 683 N N . LEU A 1 89 ? -22.781 -25.344 -3.535 1 85.81 89 LEU A N 1
ATOM 684 C CA . LEU A 1 89 ? -23.781 -24.281 -3.404 1 85.81 89 LEU A CA 1
ATOM 685 C C . LEU A 1 89 ? -23.859 -23.781 -1.966 1 85.81 89 LEU A C 1
ATOM 687 O O . LEU A 1 89 ? -23.953 -22.578 -1.729 1 85.81 89 LEU A O 1
ATOM 691 N N . ARG A 1 90 ? -23.812 -24.688 -1.055 1 86.31 90 ARG A N 1
ATOM 692 C CA . ARG A 1 90 ? -23.844 -24.312 0.355 1 86.31 90 ARG A CA 1
ATOM 693 C C . ARG A 1 90 ? -22.609 -23.5 0.738 1 86.31 90 ARG A C 1
ATOM 695 O O . ARG A 1 90 ? -22.703 -22.531 1.489 1 86.31 90 ARG A O 1
ATOM 702 N N . LEU A 1 91 ? -21.5 -23.922 0.266 1 83.19 91 LEU A N 1
ATOM 703 C CA . LEU A 1 91 ? -20.25 -23.219 0.549 1 83.19 91 LEU A CA 1
ATOM 704 C C . LEU A 1 91 ? -20.297 -21.812 -0.048 1 83.19 91 LEU A C 1
ATOM 706 O O . LEU A 1 91 ? -19.812 -20.859 0.573 1 83.19 91 LEU A O 1
ATOM 710 N N . LEU A 1 92 ? -20.766 -21.719 -1.21 1 85.06 92 LEU A N 1
ATOM 711 C CA . LEU A 1 92 ? -20.875 -20.438 -1.887 1 85.06 92 LEU A CA 1
ATOM 712 C C . LEU A 1 92 ? -21.812 -19.5 -1.119 1 85.06 92 LEU A C 1
ATOM 714 O O . LEU A 1 92 ? -21.516 -18.312 -0.979 1 85.06 92 LEU A O 1
ATOM 718 N N . GLU A 1 93 ? -22.906 -20.016 -0.639 1 88.81 93 GLU A N 1
ATOM 719 C CA . GLU A 1 93 ? -23.859 -19.203 0.121 1 88.81 93 GLU A CA 1
ATOM 720 C C . GLU A 1 93 ? -23.25 -18.75 1.446 1 88.81 93 GLU A C 1
ATOM 722 O O . GLU A 1 93 ? -23.5 -17.641 1.898 1 88.81 93 GLU A O 1
ATOM 727 N N . LYS A 1 94 ? -22.531 -19.641 2.006 1 86.06 94 LYS A N 1
ATOM 728 C CA . LYS A 1 94 ? -21.844 -19.281 3.244 1 86.06 94 LYS A CA 1
ATOM 729 C C . LYS A 1 94 ? -20.812 -18.172 3.002 1 86.06 94 LYS A C 1
ATOM 731 O O . LYS A 1 94 ? -20.688 -17.25 3.805 1 86.06 94 LYS A O 1
ATOM 736 N N . GLU A 1 95 ? -20.031 -18.312 1.942 1 85 95 GLU A N 1
ATOM 737 C CA . GLU A 1 95 ? -19.047 -17.297 1.587 1 85 95 GLU A CA 1
ATOM 738 C C . GLU A 1 95 ? -19.719 -15.961 1.274 1 85 95 GLU A C 1
ATOM 740 O O . GLU A 1 95 ? -19.219 -14.898 1.665 1 85 95 GLU A O 1
ATOM 745 N N . GLU A 1 96 ? -20.781 -16.031 0.522 1 89.19 96 GLU A N 1
ATOM 746 C CA . GLU A 1 96 ? -21.531 -14.836 0.196 1 89.19 96 GLU A CA 1
ATOM 747 C C . GLU A 1 96 ? -22.031 -14.133 1.459 1 89.19 96 GLU A C 1
ATOM 749 O O . GLU A 1 96 ? -21.922 -12.914 1.581 1 89.19 96 GLU A O 1
ATOM 754 N N . ALA A 1 97 ? -22.594 -14.953 2.322 1 91.25 97 ALA A N 1
ATOM 755 C CA . ALA A 1 97 ? -23.094 -14.398 3.572 1 91.25 97 ALA A CA 1
ATOM 756 C C . ALA A 1 97 ? -21.969 -13.773 4.395 1 91.25 97 ALA A C 1
ATOM 758 O O . ALA A 1 97 ? -22.156 -12.727 5.016 1 91.25 97 ALA A O 1
ATOM 759 N N . PHE A 1 98 ? -20.875 -14.398 4.402 1 87.69 98 PHE A N 1
ATOM 760 C CA . PHE A 1 98 ? -19.734 -13.875 5.129 1 87.69 98 PHE A CA 1
ATOM 761 C C . PHE A 1 98 ? -19.281 -12.539 4.551 1 87.69 98 PHE A C 1
ATOM 763 O O . PHE A 1 98 ? -19.031 -11.594 5.297 1 87.69 98 PHE A O 1
ATOM 770 N N . HIS A 1 99 ? -19.156 -12.477 3.24 1 90.31 99 HIS A N 1
ATOM 771 C CA . HIS A 1 99 ? -18.719 -11.25 2.576 1 90.31 99 HIS A CA 1
ATOM 772 C C . HIS A 1 99 ? -19.703 -10.109 2.836 1 90.31 99 HIS A C 1
ATOM 774 O O . HIS A 1 99 ? -19.281 -8.977 3.109 1 90.31 99 HIS A O 1
ATOM 780 N N . ARG A 1 100 ? -20.953 -10.445 2.754 1 92.44 100 ARG A N 1
ATOM 781 C CA . ARG A 1 100 ? -21.969 -9.414 2.965 1 92.44 100 ARG A CA 1
ATOM 782 C C . ARG A 1 100 ? -21.922 -8.898 4.398 1 92.44 100 ARG A C 1
ATOM 784 O O . ARG A 1 100 ? -22.109 -7.703 4.637 1 92.44 100 ARG A O 1
ATOM 791 N N . LYS A 1 101 ? -21.688 -9.797 5.258 1 93.12 101 LYS A N 1
ATOM 792 C CA . LYS A 1 101 ? -21.594 -9.398 6.656 1 93.12 101 LYS A CA 1
ATOM 793 C C . LYS A 1 101 ? -20.359 -8.523 6.895 1 93.12 101 LYS A C 1
ATOM 795 O O . LYS A 1 101 ? -20.422 -7.562 7.66 1 93.12 101 LYS A O 1
ATOM 800 N N . GLU A 1 102 ? -19.328 -8.93 6.305 1 90.5 102 GLU A N 1
ATOM 801 C CA . GLU A 1 102 ? -18.109 -8.164 6.449 1 90.5 102 GLU A CA 1
ATOM 802 C C . GLU A 1 102 ? -18.25 -6.77 5.844 1 90.5 102 GLU A C 1
ATOM 804 O O . GLU A 1 102 ? -17.797 -5.781 6.426 1 90.5 102 GLU A O 1
ATOM 809 N N . ILE A 1 103 ? -18.844 -6.652 4.688 1 92.38 103 ILE A N 1
ATOM 810 C CA . ILE A 1 103 ? -19.078 -5.379 4.012 1 92.38 103 ILE A CA 1
ATOM 811 C C . ILE A 1 103 ? -19.938 -4.477 4.887 1 92.38 103 ILE A C 1
ATOM 813 O O . ILE A 1 103 ? -19.625 -3.295 5.07 1 92.38 103 ILE A O 1
ATOM 817 N N . GLU A 1 104 ? -20.969 -5.082 5.43 1 94.12 104 GLU A N 1
ATOM 818 C CA . GLU A 1 104 ? -21.859 -4.328 6.305 1 94.12 104 GLU A CA 1
ATOM 819 C C . GLU A 1 104 ? -21.125 -3.852 7.559 1 94.12 104 GLU A C 1
ATOM 821 O O . GLU A 1 104 ? -21.344 -2.73 8.023 1 94.12 104 GLU A O 1
ATOM 826 N N . ALA A 1 105 ? -20.328 -4.711 8.055 1 92.75 105 ALA A N 1
ATOM 827 C CA . ALA A 1 105 ? -19.594 -4.359 9.258 1 92.75 105 ALA A CA 1
ATOM 828 C C . ALA A 1 105 ? -18.625 -3.211 8.992 1 92.75 105 ALA A C 1
ATOM 830 O O . ALA A 1 105 ? -18.484 -2.303 9.812 1 92.75 105 ALA A O 1
ATOM 831 N N . ILE A 1 106 ? -17.969 -3.26 7.922 1 91.62 106 ILE A N 1
ATOM 832 C CA . ILE A 1 106 ? -17.016 -2.217 7.551 1 91.62 106 ILE A CA 1
ATOM 833 C C . ILE A 1 106 ? -17.75 -0.893 7.355 1 91.62 106 ILE A C 1
ATOM 835 O O . ILE A 1 106 ? -17.312 0.15 7.84 1 91.62 106 ILE A O 1
ATOM 839 N N . ALA A 1 107 ? -18.812 -0.936 6.633 1 92.75 107 ALA A N 1
ATOM 840 C CA . ALA A 1 107 ? -19.609 0.265 6.367 1 92.75 107 ALA A CA 1
ATOM 841 C C . ALA A 1 107 ? -20.172 0.847 7.656 1 92.75 107 ALA A C 1
ATOM 843 O O . ALA A 1 107 ? -20.172 2.064 7.848 1 92.75 107 ALA A O 1
ATOM 844 N N . LYS A 1 108 ? -20.703 -0.012 8.508 1 94.44 108 LYS A N 1
ATOM 845 C CA . LYS A 1 108 ? -21.266 0.435 9.773 1 94.44 108 LYS A CA 1
ATOM 846 C C . LYS A 1 108 ? -20.203 1.084 10.656 1 94.44 108 LYS A C 1
ATOM 848 O O . LYS A 1 108 ? -20.469 2.094 11.312 1 94.44 108 LYS A O 1
ATOM 853 N N . GLU A 1 109 ? -19.094 0.466 10.711 1 93.06 109 GLU A N 1
ATOM 854 C CA . GLU A 1 109 ? -18.016 1.034 11.5 1 93.06 109 GLU A CA 1
ATOM 855 C C . GLU A 1 109 ? -17.578 2.391 10.953 1 93.06 109 GLU A C 1
ATOM 857 O O . GLU A 1 109 ? -17.281 3.311 11.711 1 93.06 109 GLU A O 1
ATOM 862 N N . ALA A 1 110 ? -17.453 2.461 9.664 1 92.5 110 ALA A N 1
ATOM 863 C CA . ALA A 1 110 ? -17.094 3.73 9.031 1 92.5 110 ALA A CA 1
ATOM 864 C C . ALA A 1 110 ? -18.125 4.805 9.344 1 92.5 110 ALA A C 1
ATOM 866 O O . ALA A 1 110 ? -17.781 5.945 9.656 1 92.5 110 ALA A O 1
ATOM 867 N N . ASP A 1 111 ? -19.406 4.449 9.297 1 94.06 111 ASP A N 1
ATOM 868 C CA . ASP A 1 111 ? -20.484 5.387 9.578 1 94.06 111 ASP A CA 1
ATOM 869 C C . ASP A 1 111 ? -20.438 5.852 11.031 1 94.06 111 ASP A C 1
ATOM 871 O O . ASP A 1 111 ? -20.719 7.02 11.328 1 94.06 111 ASP A O 1
ATOM 875 N N . LEU A 1 112 ? -20.172 4.941 11.859 1 94.5 112 LEU A N 1
ATOM 876 C CA . LEU A 1 112 ? -20.062 5.277 13.273 1 94.5 112 LEU A CA 1
ATOM 877 C C . LEU A 1 112 ? -18.922 6.254 13.516 1 94.5 112 LEU A C 1
ATOM 879 O O . LEU A 1 112 ? -19.047 7.18 14.32 1 94.5 112 LEU A O 1
ATOM 883 N N . GLN A 1 113 ? -17.828 6.016 12.875 1 91.62 113 GLN A N 1
ATOM 884 C CA . GLN A 1 113 ? -16.688 6.918 13.016 1 91.62 113 GLN A CA 1
ATOM 885 C C . GLN A 1 113 ? -17.031 8.32 12.531 1 91.62 113 GLN A C 1
ATOM 887 O O . GLN A 1 113 ? -16.656 9.312 13.164 1 91.62 113 GLN A O 1
ATOM 892 N N . VAL A 1 114 ? -17.672 8.422 11.383 1 92 114 VAL A N 1
ATOM 893 C CA . VAL A 1 114 ? -18.078 9.703 10.82 1 92 114 VAL A CA 1
ATOM 894 C C . VAL A 1 114 ? -19.016 10.414 11.797 1 92 114 VAL A C 1
ATOM 896 O O . VAL A 1 114 ? -18.859 11.609 12.055 1 92 114 VAL A O 1
ATOM 899 N N . SER A 1 115 ? -20 9.664 12.352 1 93.5 115 SER A N 1
ATOM 900 C CA . SER A 1 115 ? -20.953 10.242 13.297 1 93.5 115 SER A CA 1
ATOM 901 C C . SER A 1 115 ? -20.25 10.734 14.562 1 93.5 115 SER A C 1
ATOM 903 O O . SER A 1 115 ? -20.578 11.805 15.078 1 93.5 115 SER A O 1
ATOM 905 N N . GLN A 1 116 ? -19.328 9.906 15.008 1 92.69 116 GLN A N 1
ATOM 906 C CA . GLN A 1 116 ? -18.594 10.273 16.219 1 92.69 116 GLN A CA 1
ATOM 907 C C . GLN A 1 116 ? -17.75 11.523 15.984 1 92.69 116 GLN A C 1
ATOM 909 O O . GLN A 1 116 ? -17.75 12.438 16.812 1 92.69 116 GLN A O 1
ATOM 914 N N . MET A 1 117 ? -17.062 11.531 14.898 1 88.88 117 MET A N 1
ATOM 915 C CA . MET A 1 117 ? -16.203 12.68 14.594 1 88.88 117 MET A CA 1
ATOM 916 C C . MET A 1 117 ? -17.047 13.93 14.375 1 88.88 117 MET A C 1
ATOM 918 O O . MET A 1 117 ? -16.656 15.031 14.766 1 88.88 117 MET A O 1
ATOM 922 N N . THR A 1 118 ? -18.172 13.82 13.766 1 89.75 118 THR A N 1
ATOM 923 C CA . THR A 1 118 ? -19.078 14.945 13.562 1 89.75 118 THR A CA 1
ATOM 924 C C . THR A 1 118 ? -19.594 15.477 14.898 1 89.75 118 THR A C 1
ATOM 926 O O . THR A 1 118 ? -19.688 16.688 15.102 1 89.75 118 THR A O 1
ATOM 929 N N . ARG A 1 119 ? -19.906 14.562 15.75 1 91.5 119 ARG A N 1
ATOM 930 C CA . ARG A 1 119 ? -20.391 14.961 17.062 1 91.5 119 ARG A CA 1
ATOM 931 C C . ARG A 1 119 ? -19.328 15.734 17.828 1 91.5 119 ARG A C 1
ATOM 933 O O . ARG A 1 119 ? -19.625 16.766 18.453 1 91.5 119 ARG A O 1
ATOM 940 N N . ILE A 1 120 ? -18.125 15.219 17.766 1 88.69 120 ILE A N 1
ATOM 941 C CA . ILE A 1 120 ? -17.016 15.867 18.469 1 88.69 120 ILE A CA 1
ATOM 942 C C . ILE A 1 120 ? -16.797 17.266 17.891 1 88.69 120 ILE A C 1
ATOM 944 O O . ILE A 1 120 ? -16.609 18.219 18.641 1 88.69 120 ILE A O 1
ATOM 948 N N . ARG A 1 121 ? -16.891 17.406 16.641 1 86.88 121 ARG A N 1
ATOM 949 C CA . ARG A 1 121 ? -16.656 18.703 15.992 1 86.88 121 ARG A CA 1
ATOM 950 C C . ARG A 1 121 ? -17.797 19.672 16.266 1 86.88 121 ARG A C 1
ATOM 952 O O . ARG A 1 121 ? -17.578 20.859 16.469 1 86.88 121 ARG A O 1
ATOM 959 N N . LYS A 1 122 ? -18.984 19.172 16.25 1 88.19 122 LYS A N 1
ATOM 960 C CA . LYS A 1 122 ? -20.125 20 16.578 1 88.19 122 LYS A CA 1
ATOM 961 C C . LYS A 1 122 ? -20.047 20.516 18.031 1 88.19 122 LYS A C 1
ATOM 963 O O . LYS A 1 122 ? -20.406 21.656 18.312 1 88.19 122 LYS A O 1
ATOM 968 N N . ALA A 1 123 ? -19.578 19.625 18.875 1 89.25 123 ALA A N 1
ATOM 969 C CA . ALA A 1 123 ? -19.422 20.016 20.266 1 89.25 123 ALA A CA 1
ATOM 970 C C . ALA A 1 123 ? -18.359 21.094 20.422 1 89.25 123 ALA A C 1
ATOM 972 O O . ALA A 1 123 ? -18.531 22.016 21.234 1 89.25 123 ALA A O 1
ATOM 973 N N . LYS A 1 124 ? -17.312 20.891 19.75 1 84.94 124 LYS A N 1
ATOM 974 C CA . LYS A 1 124 ? -16.25 21.891 19.797 1 84.94 124 LYS A CA 1
ATOM 975 C C . LYS A 1 124 ? -16.75 23.25 19.281 1 84.94 124 LYS A C 1
ATOM 977 O O . LYS A 1 124 ? -16.422 24.297 19.844 1 84.94 124 LYS A O 1
ATOM 982 N N . LEU A 1 125 ? -17.484 23.266 18.172 1 83.25 125 LEU A N 1
ATOM 983 C CA . LEU A 1 125 ? -18.062 24.484 17.625 1 83.25 125 LEU A CA 1
ATOM 984 C C . LEU A 1 125 ? -19.031 25.141 18.609 1 83.25 125 LEU A C 1
ATOM 986 O O . LEU A 1 125 ? -19.031 26.359 18.781 1 83.25 125 LEU A O 1
ATOM 990 N N . LYS A 1 126 ? -19.844 24.344 19.281 1 86.44 126 LYS A N 1
ATOM 991 C CA . LYS A 1 126 ? -20.797 24.859 20.266 1 86.44 126 LYS A CA 1
ATOM 992 C C . LYS A 1 126 ? -20.078 25.453 21.469 1 86.44 126 LYS A C 1
ATOM 994 O O . LYS A 1 126 ? -20.5 26.484 22 1 86.44 126 LYS A O 1
ATOM 999 N N . GLN A 1 127 ? -19.031 24.766 21.812 1 86.94 127 GLN A N 1
ATOM 1000 C CA . GLN A 1 127 ? -18.25 25.266 22.922 1 86.94 127 GLN A CA 1
ATOM 1001 C C . GLN A 1 127 ? -17.656 26.641 22.609 1 86.94 127 GLN A C 1
ATOM 1003 O O . GLN A 1 127 ? -17.609 27.516 23.469 1 86.94 127 GLN A O 1
ATOM 1008 N N . GLN A 1 128 ? -17.219 26.766 21.422 1 78.44 128 GLN A N 1
ATOM 1009 C CA . GLN A 1 128 ? -16.656 28.062 21.016 1 78.44 128 GLN A CA 1
ATOM 1010 C C . GLN A 1 128 ? -17.734 29.156 21.047 1 78.44 128 GLN A C 1
ATOM 1012 O O . GLN A 1 128 ? -17.453 30.281 21.453 1 78.44 128 GLN A O 1
ATOM 1017 N N . LEU A 1 129 ? -18.906 28.891 20.625 1 82 129 LEU A N 1
ATOM 1018 C CA . LEU A 1 129 ? -20.016 29.828 20.656 1 82 129 LEU A CA 1
ATOM 1019 C C . LEU A 1 129 ? -20.422 30.141 22.094 1 82 129 LEU A C 1
ATOM 1021 O O . LEU A 1 129 ? -20.688 31.297 22.422 1 82 129 LEU A O 1
ATOM 1025 N N . GLU A 1 130 ? -20.391 29.109 22.906 1 85.81 130 GLU A N 1
ATOM 1026 C CA . GLU A 1 130 ? -20.781 29.281 24.297 1 85.81 130 GLU A CA 1
ATOM 1027 C C . GLU A 1 130 ? -19.781 30.156 25.047 1 85.81 130 GLU A C 1
ATOM 1029 O O . GLU A 1 130 ? -20.156 30.938 25.922 1 85.81 130 GLU A O 1
ATOM 1034 N N . LEU A 1 131 ? -18.562 29.984 24.719 1 82.12 131 LEU A N 1
ATOM 1035 C CA . LEU A 1 131 ? -17.531 30.797 25.344 1 82.12 131 LEU A CA 1
ATOM 1036 C C . LEU A 1 131 ? -17.734 32.281 25.016 1 82.12 131 LEU A C 1
ATOM 1038 O O . LEU A 1 131 ? -17.531 33.156 25.859 1 82.12 131 LEU A O 1
ATOM 1042 N N . THR A 1 132 ? -18.109 32.531 23.781 1 79.81 132 THR A N 1
ATOM 1043 C CA . THR A 1 132 ? -18.375 33.906 23.391 1 79.81 132 THR A CA 1
ATOM 1044 C C . THR A 1 132 ? -19.594 34.469 24.125 1 79.81 132 THR A C 1
ATOM 1046 O O . THR A 1 132 ? -19.609 35.625 24.547 1 79.81 132 THR A O 1
ATOM 1049 N N . MET A 1 133 ? -20.609 33.656 24.391 1 84 133 MET A N 1
ATOM 1050 C CA . MET A 1 133 ? -21.812 34.062 25.109 1 84 133 MET A CA 1
ATOM 1051 C C . MET A 1 133 ? -21.531 34.312 26.578 1 84 133 MET A C 1
ATOM 1053 O O . MET A 1 133 ? -22.109 35.188 27.188 1 84 133 MET A O 1
ATOM 1057 N N . GLU A 1 134 ? -20.594 33.469 27.047 1 85.44 134 GLU A N 1
ATOM 1058 C CA . GLU A 1 134 ? -20.188 33.656 28.438 1 85.44 134 GLU A CA 1
ATOM 1059 C C . GLU A 1 134 ? -19.484 35 28.641 1 85.44 134 GLU A C 1
ATOM 1061 O O . GLU A 1 134 ? -19.688 35.656 29.672 1 85.44 134 GLU A O 1
ATOM 1066 N N . CYS A 1 135 ? -18.672 35.312 27.672 1 81.25 135 CYS A N 1
ATOM 1067 C CA . CYS A 1 135 ? -17.984 36.594 27.734 1 81.25 135 CYS A CA 1
ATOM 1068 C C . CYS A 1 135 ? -18.984 37.75 27.688 1 81.25 135 CYS A C 1
ATOM 1070 O O . CYS A 1 135 ? -18.828 38.75 28.391 1 81.25 135 CYS A O 1
ATOM 1072 N N . ASP A 1 136 ? -20.078 37.594 26.938 1 83.5 136 ASP A N 1
ATOM 1073 C CA . ASP A 1 136 ? -21.125 38.594 26.859 1 83.5 136 ASP A CA 1
ATOM 1074 C C . ASP A 1 136 ? -21.844 38.75 28.203 1 83.5 136 ASP A C 1
ATOM 1076 O O . ASP A 1 136 ? -22.188 39.844 28.609 1 83.5 136 ASP A O 1
ATOM 1080 N N . GLN A 1 137 ? -21.969 37.625 28.844 1 88.19 137 GLN A N 1
ATOM 1081 C CA . GLN A 1 137 ? -22.656 37.656 30.125 1 88.19 137 GLN A CA 1
ATOM 1082 C C . GLN A 1 137 ? -21.797 38.344 31.188 1 88.19 137 GLN A C 1
ATOM 1084 O O . GLN A 1 137 ? -22.328 39.062 32.031 1 88.19 137 GLN A O 1
ATOM 1089 N N . ILE A 1 138 ? -20.516 38.094 31.094 1 88.88 138 ILE A N 1
ATOM 1090 C CA . ILE A 1 138 ? -19.609 38.75 32.031 1 88.88 138 ILE A CA 1
ATOM 1091 C C . ILE A 1 138 ? -19.656 40.25 31.844 1 88.88 138 ILE A C 1
ATOM 1093 O O . ILE A 1 138 ? -19.656 41.031 32.812 1 88.88 138 ILE A O 1
ATOM 1097 N N . LEU A 1 139 ? -19.781 40.656 30.594 1 89.06 139 LEU A N 1
ATOM 1098 C CA . LEU A 1 139 ? -19.844 42.094 30.297 1 89.06 139 LEU A CA 1
ATOM 1099 C C . LEU A 1 139 ? -21.156 42.688 30.828 1 89.06 139 LEU A C 1
ATOM 1101 O O . LEU A 1 139 ? -21.156 43.781 31.375 1 89.06 139 LEU A O 1
ATOM 1105 N N . VAL A 1 140 ? -22.25 41.938 30.703 1 89.62 140 VAL A N 1
ATOM 1106 C CA . VAL A 1 140 ? -23.547 42.406 31.188 1 89.62 140 VAL A CA 1
ATOM 1107 C C . VAL A 1 140 ? -23.531 42.5 32.719 1 89.62 140 VAL A C 1
ATOM 1109 O O . VAL A 1 140 ? -24.047 43.469 33.312 1 89.62 140 VAL A O 1
ATOM 1112 N N . ASP A 1 141 ? -22.891 41.594 33.312 1 91.62 141 ASP A N 1
ATOM 1113 C CA . ASP A 1 141 ? -22.781 41.562 34.781 1 91.62 141 ASP A CA 1
ATOM 1114 C C . ASP A 1 141 ? -21.938 42.75 35.281 1 91.62 141 ASP A C 1
ATOM 1116 O O . ASP A 1 141 ? -22.25 43.344 36.312 1 91.62 141 ASP A O 1
ATOM 1120 N N . MET A 1 142 ? -20.891 43 34.562 1 90.12 142 MET A N 1
ATOM 1121 C CA . MET A 1 142 ? -20.031 44.125 34.969 1 90.12 142 MET A CA 1
ATOM 1122 C C . MET A 1 142 ? -20.766 45.438 34.812 1 90.12 142 MET A C 1
ATOM 1124 O O . MET A 1 142 ? -20.625 46.312 35.656 1 90.12 142 MET A O 1
ATOM 1128 N N . GLN A 1 143 ? -21.578 45.562 33.75 1 89.5 143 GLN A N 1
ATOM 1129 C CA . GLN A 1 143 ? -22.359 46.781 33.562 1 89.5 143 GLN A CA 1
ATOM 1130 C C . GLN A 1 143 ? -23.406 46.969 34.656 1 89.5 143 GLN A C 1
ATOM 1132 O O . GLN A 1 143 ? -23.594 48.062 35.156 1 89.5 143 GLN A O 1
ATOM 1137 N N . SER A 1 144 ? -24 45.875 35.031 1 91.19 144 SER A N 1
ATOM 1138 C CA . SER A 1 144 ? -25 45.906 36.094 1 91.19 144 SER A CA 1
ATOM 1139 C C . SER A 1 144 ? -24.359 46.25 37.438 1 91.19 144 SER A C 1
ATOM 1141 O O . SER A 1 144 ? -24.953 46.969 38.25 1 91.19 144 SER A O 1
ATOM 1143 N N . LYS A 1 145 ? -23.156 45.75 37.656 1 89 145 LYS A N 1
ATOM 1144 C CA . LYS A 1 145 ? -22.438 46.031 38.906 1 89 145 LYS A CA 1
ATOM 1145 C C . LYS A 1 145 ? -22.094 47.5 39.031 1 89 145 LYS A C 1
ATOM 1147 O O . LYS A 1 145 ? -22.234 48.062 40.125 1 89 145 LYS A O 1
ATOM 1152 N N . VAL A 1 146 ? -21.703 48.094 37.938 1 89.69 146 VAL A N 1
ATOM 1153 C CA . VAL A 1 146 ? -21.328 49.531 37.969 1 89.69 146 VAL A CA 1
ATOM 1154 C C . VAL A 1 146 ? -22.547 50.375 38.25 1 89.69 146 VAL A C 1
ATOM 1156 O O . VAL A 1 146 ? -22.453 51.406 38.906 1 89.69 146 VAL A O 1
ATOM 1159 N N . GLU A 1 147 ? -23.734 49.844 37.906 1 87.38 147 GLU A N 1
ATOM 1160 C CA . GLU A 1 147 ? -24.969 50.625 38.094 1 87.38 147 GLU A CA 1
ATOM 1161 C C . GLU A 1 147 ? -25.516 50.406 39.5 1 87.38 147 GLU A C 1
ATOM 1163 O O . GLU A 1 147 ? -26.172 51.281 40.062 1 87.38 147 GLU A O 1
ATOM 1168 N N . GLN A 1 148 ? -25.203 49.25 40.188 1 87.62 148 GLN A N 1
ATOM 1169 C CA . GLN A 1 148 ? -25.844 48.906 41.438 1 87.62 148 GLN A CA 1
ATOM 1170 C C . GLN A 1 148 ? -24.938 49.25 42.625 1 87.62 148 GLN A C 1
ATOM 1172 O O . GLN A 1 148 ? -25.438 49.438 43.75 1 87.62 148 GLN A O 1
ATOM 1177 N N . LEU A 1 149 ? -23.688 49.344 42.406 1 85.31 149 LEU A N 1
ATOM 1178 C CA . LEU A 1 149 ? -22.766 49.562 43.5 1 85.31 149 LEU A CA 1
ATOM 1179 C C . LEU A 1 149 ? -22.844 51 44 1 85.31 149 LEU A C 1
ATOM 1181 O O . LEU A 1 149 ? -23.125 51.906 43.25 1 85.31 149 LEU A O 1
ATOM 1185 N N . SER A 1 150 ? -22.688 51.188 45.344 1 80.69 150 SER A N 1
ATOM 1186 C CA . SER A 1 150 ? -22.547 52.531 45.938 1 80.69 150 SER A CA 1
ATOM 1187 C C . SER A 1 150 ? -21.219 53.156 45.531 1 80.69 150 SER A C 1
ATOM 1189 O O . SER A 1 150 ? -20.328 52.469 45 1 80.69 150 SER A O 1
ATOM 1191 N N . ALA A 1 151 ? -21.156 54.406 45.75 1 82 151 ALA A N 1
ATOM 1192 C CA . ALA A 1 151 ? -19.953 55.125 45.344 1 82 151 ALA A CA 1
ATOM 1193 C C . ALA A 1 151 ? -18.703 54.562 46 1 82 151 ALA A C 1
ATOM 1195 O O . ALA A 1 151 ? -17.688 54.375 45.312 1 82 151 ALA A O 1
ATOM 1196 N N . ASN A 1 152 ? -18.828 54.281 47.281 1 78.31 152 ASN A N 1
ATOM 1197 C CA . ASN A 1 152 ? -17.688 53.719 48 1 78.31 152 ASN A CA 1
ATOM 1198 C C . ASN A 1 152 ? -17.359 52.312 47.531 1 78.31 152 ASN A C 1
ATOM 1200 O O . ASN A 1 152 ? -16.188 51.969 47.375 1 78.31 152 ASN A O 1
ATOM 1204 N N . GLU A 1 153 ? -18.406 51.594 47.344 1 83.44 153 GLU A N 1
ATOM 1205 C CA . GLU A 1 153 ? -18.219 50.219 46.875 1 83.44 153 GLU A CA 1
ATOM 1206 C C . GLU A 1 153 ? -17.609 50.188 45.469 1 83.44 153 GLU A C 1
ATOM 1208 O O . GLU A 1 153 ? -16.75 49.344 45.188 1 83.44 153 GLU A O 1
ATOM 1213 N N . PHE A 1 154 ? -18.094 51.062 44.625 1 90 154 PHE A N 1
ATOM 1214 C CA . PHE A 1 154 ? -17.594 51.156 43.25 1 90 154 PHE A CA 1
ATOM 1215 C C . PHE A 1 154 ? -16.109 51.531 43.25 1 90 154 PHE A C 1
ATOM 1217 O O . PHE A 1 154 ? -15.32 50.906 42.531 1 90 154 PHE A O 1
ATOM 1224 N N . LEU A 1 155 ? -15.75 52.406 44.062 1 87.56 155 LEU A N 1
ATOM 1225 C CA . LEU A 1 155 ? -14.367 52.875 44.094 1 87.56 155 LEU A CA 1
ATOM 1226 C C . LEU A 1 155 ? -13.438 51.75 44.562 1 87.56 155 LEU A C 1
ATOM 1228 O O . LEU A 1 155 ? -12.297 51.656 44.125 1 87.56 155 LEU A O 1
ATOM 1232 N N . GLN A 1 156 ? -13.945 50.906 45.438 1 84.56 156 GLN A N 1
ATOM 1233 C CA . GLN A 1 156 ? -13.148 49.781 45.938 1 84.56 156 GLN A CA 1
ATOM 1234 C C . GLN A 1 156 ? -12.977 48.719 44.844 1 84.56 156 GLN A C 1
ATOM 1236 O O . GLN A 1 156 ? -11.945 48.031 44.812 1 84.56 156 GLN A O 1
ATOM 1241 N N . GLN A 1 157 ? -13.992 48.625 43.906 1 89 157 GLN A N 1
ATOM 1242 C CA . GLN A 1 157 ? -13.992 47.531 42.906 1 89 157 GLN A CA 1
ATOM 1243 C C . GLN A 1 157 ? -13.594 48.031 41.531 1 89 157 GLN A C 1
ATOM 1245 O O . GLN A 1 157 ? -13.43 47.25 40.594 1 89 157 GLN A O 1
ATOM 1250 N N . SER A 1 158 ? -13.453 49.344 41.406 1 87.75 158 SER A N 1
ATOM 1251 C CA . SER A 1 158 ? -13.234 49.969 40.125 1 87.75 158 SER A CA 1
ATOM 1252 C C . SER A 1 158 ? -11.992 49.438 39.438 1 87.75 158 SER A C 1
ATOM 1254 O O . SER A 1 158 ? -12 49.188 38.219 1 87.75 158 SER A O 1
ATOM 1256 N N . LYS A 1 159 ? -10.945 49.219 40.219 1 86.38 159 LYS A N 1
ATOM 1257 C CA . LYS A 1 159 ? -9.711 48.688 39.656 1 86.38 159 LYS A CA 1
ATOM 1258 C C . LYS A 1 159 ? -9.922 47.281 39.094 1 86.38 159 LYS A C 1
ATOM 1260 O O . LYS A 1 159 ? -9.43 46.969 38 1 86.38 159 LYS A O 1
ATOM 1265 N N . GLY A 1 160 ? -10.594 46.469 39.812 1 89.06 160 GLY A N 1
ATOM 1266 C CA . GLY A 1 160 ? -10.891 45.125 39.375 1 89.06 160 GLY A CA 1
ATOM 1267 C C . GLY A 1 160 ? -11.742 45.062 38.125 1 89.06 160 GLY A C 1
ATOM 1268 O O . GLY A 1 160 ? -11.5 44.25 37.219 1 89.06 160 GLY A O 1
ATOM 1269 N N . ILE A 1 161 ? -12.766 45.906 38.062 1 90.81 161 ILE A N 1
ATOM 1270 C CA . ILE A 1 161 ? -13.656 45.969 36.906 1 90.81 161 ILE A CA 1
ATOM 1271 C C . ILE A 1 161 ? -12.867 46.406 35.656 1 90.81 161 ILE A C 1
ATOM 1273 O O . ILE A 1 161 ? -13.047 45.875 34.594 1 90.81 161 ILE A O 1
ATOM 1277 N N . ALA A 1 162 ? -12.008 47.344 35.875 1 88.5 162 ALA A N 1
ATOM 1278 C CA . ALA A 1 162 ? -11.203 47.844 34.781 1 88.5 162 ALA A CA 1
ATOM 1279 C C . ALA A 1 162 ? -10.266 46.781 34.25 1 88.5 162 ALA A C 1
ATOM 1281 O O . ALA A 1 162 ? -10.102 46.625 33.031 1 88.5 162 ALA A O 1
ATOM 1282 N N . GLN A 1 163 ? -9.727 46 35.125 1 89.69 163 GLN A N 1
ATOM 1283 C CA . GLN A 1 163 ? -8.82 44.938 34.719 1 89.69 163 GLN A CA 1
ATOM 1284 C C . GLN A 1 163 ? -9.57 43.844 33.969 1 89.69 163 GLN A C 1
ATOM 1286 O O . GLN A 1 163 ? -9.047 43.281 33 1 89.69 163 GLN A O 1
ATOM 1291 N N . LYS A 1 164 ? -10.703 43.562 34.469 1 88.62 164 LYS A N 1
ATOM 1292 C CA . LYS A 1 164 ? -11.516 42.562 33.781 1 88.62 164 LYS A CA 1
ATOM 1293 C C . LYS A 1 164 ? -11.883 43 32.375 1 88.62 164 LYS A C 1
ATOM 1295 O O . LYS A 1 164 ? -11.914 42.188 31.453 1 88.62 164 LYS A O 1
ATOM 1300 N N . CYS A 1 165 ? -12.133 44.25 32.188 1 87.25 165 CYS A N 1
ATOM 1301 C CA . CYS A 1 165 ? -12.438 44.781 30.859 1 87.25 165 CYS A CA 1
ATOM 1302 C C . CYS A 1 165 ? -11.242 44.656 29.922 1 87.25 165 CYS A C 1
ATOM 1304 O O . CYS A 1 165 ? -11.391 44.281 28.75 1 87.25 165 CYS A O 1
ATOM 1306 N N . ASP A 1 166 ? -10.078 44.812 30.484 1 86.56 166 ASP A N 1
ATOM 1307 C CA . ASP A 1 166 ? -8.867 44.688 29.672 1 86.56 166 ASP A CA 1
ATOM 1308 C C . ASP A 1 166 ? -8.633 43.25 29.25 1 86.56 166 ASP A C 1
ATOM 1310 O O . ASP A 1 166 ? -8.188 43 28.125 1 86.56 166 ASP A O 1
ATOM 1314 N N . LYS A 1 167 ? -8.922 42.406 30.094 1 84.69 167 LYS A N 1
ATOM 1315 C CA . LYS A 1 167 ? -8.75 41 29.781 1 84.69 167 LYS A CA 1
ATOM 1316 C C . LYS A 1 167 ? -9.719 40.562 28.703 1 84.69 167 LYS A C 1
ATOM 1318 O O . LYS A 1 167 ? -9.375 39.719 27.844 1 84.69 167 LYS A O 1
ATOM 1323 N N . LEU A 1 168 ? -10.883 41.062 28.75 1 82.56 168 LEU A N 1
ATOM 1324 C CA . LEU A 1 168 ? -11.898 40.688 27.766 1 82.56 168 LEU A CA 1
ATOM 1325 C C . LEU A 1 168 ? -11.531 41.219 26.375 1 82.56 168 LEU A C 1
ATOM 1327 O O . LEU A 1 168 ? -11.859 40.594 25.375 1 82.56 168 LEU A O 1
ATOM 1331 N N . ILE A 1 169 ? -10.859 42.281 26.328 1 78.06 169 ILE A N 1
ATOM 1332 C CA . ILE A 1 169 ? -10.422 42.844 25.062 1 78.06 169 ILE A CA 1
ATOM 1333 C C . ILE A 1 169 ? -9.219 42.094 24.531 1 78.06 169 ILE A C 1
ATOM 1335 O O . ILE A 1 169 ? -9.047 41.938 23.312 1 78.06 169 ILE A O 1
ATOM 1339 N N . ALA A 1 170 ? -8.383 41.469 25.344 1 70.38 170 ALA A N 1
ATOM 1340 C CA . ALA A 1 170 ? -7.148 40.812 24.938 1 70.38 170 ALA A CA 1
ATOM 1341 C C . ALA A 1 170 ? -7.422 39.375 24.484 1 70.38 170 ALA A C 1
ATOM 1343 O O . ALA A 1 170 ? -6.543 38.719 23.938 1 70.38 170 ALA A O 1
ATOM 1344 N N . THR A 1 171 ? -8.492 38.969 24.719 1 61.47 171 THR A N 1
ATOM 1345 C CA . THR A 1 171 ? -8.781 37.562 24.344 1 61.47 171 THR A CA 1
ATOM 1346 C C . THR A 1 171 ? -8.711 37.406 22.828 1 61.47 171 THR A C 1
ATOM 1348 O O . THR A 1 171 ? -9.406 38.094 22.094 1 61.47 171 THR A O 1
ATOM 1351 N N . PRO A 1 172 ? -7.523 36.781 22.406 1 54.81 172 PRO A N 1
ATOM 1352 C CA . PRO A 1 172 ? -7.344 36.594 20.969 1 54.81 172 PRO A CA 1
ATOM 1353 C C . PRO A 1 172 ? -8.555 35.969 20.297 1 54.81 172 PRO A C 1
ATOM 1355 O O . PRO A 1 172 ? -9.258 35.156 20.938 1 54.81 172 PRO A O 1
ATOM 1358 N N . ASP A 1 173 ? -9.062 36.625 19.219 1 51.91 173 ASP A N 1
ATOM 1359 C CA . ASP A 1 173 ? -10.07 36.125 18.297 1 51.91 173 ASP A CA 1
ATOM 1360 C C . ASP A 1 173 ? -9.703 34.719 17.781 1 51.91 173 ASP A C 1
ATOM 1362 O O . ASP A 1 173 ? -9.078 34.594 16.719 1 51.91 173 ASP A O 1
ATOM 1366 N N . ASP A 1 174 ? -8.961 34 18.531 1 49 174 ASP A N 1
ATOM 1367 C CA . ASP A 1 174 ? -8.438 32.781 17.891 1 49 174 ASP A CA 1
ATOM 1368 C C . ASP A 1 174 ? -9.578 31.938 17.312 1 49 174 ASP A C 1
ATOM 1370 O O . ASP A 1 174 ? -9.617 30.734 17.531 1 49 174 ASP A O 1
ATOM 1374 N N . VAL A 1 175 ? -10.758 32.594 17.312 1 47.34 175 VAL A N 1
ATOM 1375 C CA . VAL A 1 175 ? -11.727 31.703 16.703 1 47.34 175 VAL A CA 1
ATOM 1376 C C . VAL A 1 175 ? -11.203 31.188 15.367 1 47.34 175 VAL A C 1
ATOM 1378 O O . VAL A 1 175 ? -11.633 31.656 14.305 1 47.34 175 VAL A O 1
ATOM 1381 N N . SER A 1 176 ? -9.906 31.562 15.133 1 44.88 176 SER A N 1
ATOM 1382 C CA . SER A 1 176 ? -9.578 31.047 13.805 1 44.88 176 SER A CA 1
ATOM 1383 C C . SER A 1 176 ? -10.023 29.594 13.656 1 44.88 176 SER A C 1
ATOM 1385 O O . SER A 1 176 ? -9.688 28.75 14.484 1 44.88 176 SER A O 1
ATOM 1387 N N . LEU A 1 177 ? -11.328 29.453 13.312 1 45.19 177 LEU A N 1
ATOM 1388 C CA . LEU A 1 177 ? -11.828 28.188 12.781 1 45.19 177 LEU A CA 1
ATOM 1389 C C . LEU A 1 177 ? -10.672 27.312 12.305 1 45.19 177 LEU A C 1
ATOM 1391 O O . LEU A 1 177 ? -9.945 27.688 11.383 1 45.19 177 LEU A O 1
ATOM 1395 N N . GLU A 1 178 ? -9.898 26.953 13.195 1 46.69 178 GLU A N 1
ATOM 1396 C CA . GLU A 1 178 ? -9.047 25.875 12.711 1 46.69 178 GLU A CA 1
ATOM 1397 C C . GLU A 1 178 ? -9.672 25.188 11.5 1 46.69 178 GLU A C 1
ATOM 1399 O O . GLU A 1 178 ? -10.891 25.047 11.422 1 46.69 178 GLU A O 1
ATOM 1404 N N . SER A 1 179 ? -9.117 25.344 10.438 1 48.62 179 SER A N 1
ATOM 1405 C CA . SER A 1 179 ? -9.414 24.625 9.211 1 48.62 179 SER A CA 1
ATOM 1406 C C . SER A 1 179 ? -10.148 23.328 9.5 1 48.62 179 SER A C 1
ATOM 1408 O O . SER A 1 179 ? -9.883 22.656 10.508 1 48.62 179 SER A O 1
ATOM 1410 N N . VAL A 1 180 ? -11.469 23.328 9.242 1 51.12 180 VAL A N 1
ATOM 1411 C CA . VAL A 1 180 ? -12.344 22.156 9.266 1 51.12 180 VAL A CA 1
ATOM 1412 C C . VAL A 1 180 ? -11.5 20.891 9.156 1 51.12 180 VAL A C 1
ATOM 1414 O O . VAL A 1 180 ? -10.852 20.656 8.133 1 51.12 180 VAL A O 1
ATOM 1417 N N . ASP A 1 181 ? -11.039 20.594 10.305 1 57.66 181 ASP A N 1
ATOM 1418 C CA . ASP A 1 181 ? -10.406 19.281 10.375 1 57.66 181 ASP A CA 1
ATOM 1419 C C . ASP A 1 181 ? -11.242 18.234 9.664 1 57.66 181 ASP A C 1
ATOM 1421 O O . ASP A 1 181 ? -12.477 18.281 9.688 1 57.66 181 ASP A O 1
ATOM 1425 N N . ASP A 1 182 ? -10.773 17.672 8.727 1 65.94 182 ASP A N 1
ATOM 1426 C CA . ASP A 1 182 ? -11.414 16.641 7.926 1 65.94 182 ASP A CA 1
ATOM 1427 C C . ASP A 1 182 ? -11.953 15.516 8.812 1 65.94 182 ASP A C 1
ATOM 1429 O O . ASP A 1 182 ? -11.453 15.297 9.922 1 65.94 182 ASP A O 1
ATOM 1433 N N . ILE A 1 183 ? -13.195 15.219 8.578 1 77.75 183 ILE A N 1
ATOM 1434 C CA . ILE A 1 183 ? -13.742 14.016 9.203 1 77.75 183 ILE A CA 1
ATOM 1435 C C . ILE A 1 183 ? -12.953 12.797 8.758 1 77.75 183 ILE A C 1
ATOM 1437 O O . ILE A 1 183 ? -12.852 12.516 7.559 1 77.75 183 ILE A O 1
ATOM 1441 N N . GLU A 1 184 ? -12.234 12.266 9.742 1 75.44 184 GLU A N 1
ATOM 1442 C CA . GLU A 1 184 ? -11.453 11.086 9.398 1 75.44 184 GLU A CA 1
ATOM 1443 C C . GLU A 1 184 ? -12.312 9.828 9.422 1 75.44 184 GLU A C 1
ATOM 1445 O O . GLU A 1 184 ? -13.18 9.68 10.289 1 75.44 184 GLU A O 1
ATOM 1450 N N . CYS A 1 185 ? -12.25 9.148 8.414 1 85.31 185 CYS A N 1
ATOM 1451 C CA . CYS A 1 185 ? -12.906 7.848 8.352 1 85.31 185 CYS A CA 1
ATOM 1452 C C . CYS A 1 185 ? -11.984 6.809 7.715 1 85.31 185 CYS A C 1
ATOM 1454 O O . CYS A 1 185 ? -11.125 7.148 6.902 1 85.31 185 CYS A O 1
ATOM 1456 N N . GLN A 1 186 ? -12.203 5.559 8.125 1 86.75 186 GLN A N 1
ATOM 1457 C CA . GLN A 1 186 ? -11.328 4.488 7.656 1 86.75 186 GLN A CA 1
ATOM 1458 C C . GLN A 1 186 ? -11.438 4.305 6.148 1 86.75 186 GLN A C 1
ATOM 1460 O O . GLN A 1 186 ? -10.492 3.861 5.496 1 86.75 186 GLN A O 1
ATOM 1465 N N . LEU A 1 187 ? -12.609 4.613 5.645 1 91.38 187 LEU A N 1
ATOM 1466 C CA . LEU A 1 187 ? -12.828 4.352 4.227 1 91.38 187 LEU A CA 1
ATOM 1467 C C . LEU A 1 187 ? -12.5 5.582 3.387 1 91.38 187 LEU A C 1
ATOM 1469 O O . LEU A 1 187 ? -12.391 5.492 2.162 1 91.38 187 LEU A O 1
ATOM 1473 N N . ILE A 1 188 ? -12.312 6.672 4.047 1 89.62 188 ILE A N 1
ATOM 1474 C CA . ILE A 1 188 ? -11.969 7.926 3.381 1 89.62 188 ILE A CA 1
ATOM 1475 C C . ILE A 1 188 ? -10.711 8.516 4.012 1 89.62 188 ILE A C 1
ATOM 1477 O O . ILE A 1 188 ? -10.727 8.945 5.168 1 89.62 188 ILE A O 1
ATOM 1481 N N . PRO A 1 189 ? -9.695 8.586 3.209 1 88 189 PRO A N 1
ATOM 1482 C CA . PRO A 1 189 ? -8.445 9.109 3.771 1 88 189 PRO A CA 1
ATOM 1483 C C . PRO A 1 189 ? -8.547 10.578 4.16 1 88 189 PRO A C 1
ATOM 1485 O O . PRO A 1 189 ? -9.289 11.336 3.531 1 88 189 PRO A O 1
ATOM 1488 N N . PRO A 1 190 ? -7.762 10.969 5.164 1 83.12 190 PRO A N 1
ATOM 1489 C CA . PRO A 1 190 ? -7.77 12.367 5.594 1 83.12 190 PRO A CA 1
ATOM 1490 C C . PRO A 1 190 ? -6.949 13.273 4.68 1 83.12 190 PRO A C 1
ATOM 1492 O O . PRO A 1 190 ? -6.074 12.797 3.953 1 83.12 190 PRO A O 1
ATOM 1495 N N . TYR A 1 191 ? -7.348 14.547 4.75 1 81.88 191 TYR A N 1
ATOM 1496 C CA . TYR A 1 191 ? -6.543 15.523 4.027 1 81.88 191 TYR A CA 1
ATOM 1497 C C . TYR A 1 191 ? -5.266 15.852 4.797 1 81.88 191 TYR A C 1
ATOM 1499 O O . TYR A 1 191 ? -5.273 15.906 6.027 1 81.88 191 TYR A O 1
ATOM 1507 N N . LYS A 1 192 ? -4.242 15.969 4.117 1 78.69 192 LYS A N 1
ATOM 1508 C CA . LYS A 1 192 ? -3.039 16.594 4.668 1 78.69 192 LYS A CA 1
ATOM 1509 C C . LYS A 1 192 ? -2.883 18.016 4.172 1 78.69 192 LYS A C 1
ATOM 1511 O O . LYS A 1 192 ? -2.312 18.25 3.104 1 78.69 192 LYS A O 1
ATOM 1516 N N . PHE A 1 193 ? -3.326 18.906 4.996 1 85.5 193 PHE A N 1
ATOM 1517 C CA . PHE A 1 193 ? -3.311 20.297 4.582 1 85.5 193 PHE A CA 1
ATOM 1518 C C . PHE A 1 193 ? -1.939 20.922 4.82 1 85.5 193 PHE A C 1
ATOM 1520 O O . PHE A 1 193 ? -1.276 20.609 5.812 1 85.5 193 PHE A O 1
ATOM 1527 N N . GLN A 1 194 ? -1.59 21.719 3.895 1 88.31 194 GLN A N 1
ATOM 1528 C CA . GLN A 1 194 ? -0.376 22.516 4.016 1 88.31 194 GLN A CA 1
ATOM 1529 C C . GLN A 1 194 ? -0.64 23.984 3.65 1 88.31 194 GLN A C 1
ATOM 1531 O O . GLN A 1 194 ? -1.425 24.266 2.744 1 88.31 194 GLN A O 1
ATOM 1536 N N . GLN A 1 195 ? -0.056 24.828 4.418 1 89.69 195 GLN A N 1
ATOM 1537 C CA . GLN A 1 195 ? -0.219 26.266 4.176 1 89.69 195 GLN A CA 1
ATOM 1538 C C . GLN A 1 195 ? 0.867 26.797 3.24 1 89.69 195 GLN A C 1
ATOM 1540 O O . GLN A 1 195 ? 2.035 26.422 3.365 1 89.69 195 GLN A O 1
ATOM 1545 N N . PHE A 1 196 ? 0.425 27.562 2.316 1 90.81 196 PHE A N 1
ATOM 1546 C CA . PHE A 1 196 ? 1.337 28.156 1.353 1 90.81 196 PHE A CA 1
ATOM 1547 C C . PHE A 1 196 ? 1.167 29.672 1.323 1 90.81 196 PHE A C 1
ATOM 1549 O O . PHE A 1 196 ? 0.056 30.188 1.489 1 90.81 196 PHE A O 1
ATOM 1556 N N . VAL A 1 197 ? 2.297 30.312 1.174 1 91.25 197 VAL A N 1
ATOM 1557 C CA . VAL A 1 197 ? 2.27 31.781 1.123 1 91.25 197 VAL A CA 1
ATOM 1558 C C . VAL A 1 197 ? 2.787 32.25 -0.231 1 91.25 197 VAL A C 1
ATOM 1560 O O . VAL A 1 197 ? 3.91 31.938 -0.624 1 91.25 197 VAL A O 1
ATOM 1563 N N . TYR A 1 198 ? 1.931 32.875 -0.987 1 93.06 198 TYR A N 1
ATOM 1564 C CA . TYR A 1 198 ? 2.332 33.625 -2.18 1 93.06 198 TYR A CA 1
ATOM 1565 C C . TYR A 1 198 ? 2.828 35.031 -1.815 1 93.06 198 TYR A C 1
ATOM 1567 O O . TYR A 1 198 ? 2.029 35.906 -1.52 1 93.06 198 TYR A O 1
ATOM 1575 N N . PRO A 1 199 ? 4.09 35.219 -1.894 1 90 199 PRO A N 1
ATOM 1576 C CA . PRO A 1 199 ? 4.641 36.5 -1.427 1 90 199 PRO A CA 1
ATOM 1577 C C . PRO A 1 199 ? 4.332 37.656 -2.373 1 90 199 PRO A C 1
ATOM 1579 O O . PRO A 1 199 ? 4.355 37.469 -3.594 1 90 199 PRO A O 1
ATOM 1582 N N . ALA A 1 200 ? 4.055 38.812 -1.831 1 90.56 200 ALA A N 1
ATOM 1583 C CA . ALA A 1 200 ? 3.809 40.062 -2.533 1 90.56 200 ALA A CA 1
ATOM 1584 C C . ALA A 1 200 ? 2.871 39.844 -3.719 1 90.56 200 ALA A C 1
ATOM 1586 O O . ALA A 1 200 ? 3.168 40.281 -4.836 1 90.56 200 ALA A O 1
ATOM 1587 N N . PHE A 1 201 ? 1.843 39.219 -3.482 1 93.38 201 PHE A N 1
ATOM 1588 C CA . PHE A 1 201 ? 0.877 38.875 -4.516 1 93.38 201 PHE A CA 1
ATOM 1589 C C . PHE A 1 201 ? 0.354 40.125 -5.215 1 93.38 201 PHE A C 1
ATOM 1591 O O . PHE A 1 201 ? 0.238 40.156 -6.441 1 93.38 201 PHE A O 1
ATOM 1598 N N . LEU A 1 202 ? 0.122 41.188 -4.512 1 88.75 202 LEU A N 1
ATOM 1599 C CA . LEU A 1 202 ? -0.484 42.375 -5.07 1 88.75 202 LEU A CA 1
ATOM 1600 C C . LEU A 1 202 ? 0.508 43.125 -5.953 1 88.75 202 LEU A C 1
ATOM 1602 O O . LEU A 1 202 ? 0.109 43.844 -6.883 1 88.75 202 LEU A O 1
ATOM 1606 N N . LYS A 1 203 ? 1.722 42.875 -5.633 1 88.12 203 LYS A N 1
ATOM 1607 C CA . LYS A 1 203 ? 2.744 43.625 -6.363 1 88.12 203 LYS A CA 1
ATOM 1608 C C . LYS A 1 203 ? 3.236 42.844 -7.574 1 88.12 203 LYS A C 1
ATOM 1610 O O . LYS A 1 203 ? 3.908 43.406 -8.445 1 88.12 203 LYS A O 1
ATOM 1615 N N . THR A 1 204 ? 2.873 41.562 -7.586 1 87.56 204 THR A N 1
ATOM 1616 C CA . THR A 1 204 ? 3.355 40.75 -8.68 1 87.56 204 THR A CA 1
ATOM 1617 C C . THR A 1 204 ? 2.648 41.094 -9.984 1 87.56 204 THR A C 1
ATOM 1619 O O . THR A 1 204 ? 1.482 41.5 -9.977 1 87.56 204 THR A O 1
ATOM 1622 N N . LYS A 1 205 ? 3.387 40.969 -11.062 1 85.94 205 LYS A N 1
ATOM 1623 C CA . LYS A 1 205 ? 2.857 41.281 -12.383 1 85.94 205 LYS A CA 1
ATOM 1624 C C . LYS A 1 205 ? 1.776 40.312 -12.805 1 85.94 205 LYS A C 1
ATOM 1626 O O . LYS A 1 205 ? 1.67 39.219 -12.234 1 85.94 205 LYS A O 1
ATOM 1631 N N . THR A 1 206 ? 0.998 40.812 -13.758 1 85.19 206 THR A N 1
ATOM 1632 C CA . THR A 1 206 ? -0.014 39.938 -14.336 1 85.19 206 THR A CA 1
ATOM 1633 C C . THR A 1 206 ? 0.639 38.781 -15.086 1 85.19 206 THR A C 1
ATOM 1635 O O . THR A 1 206 ? 1.643 38.969 -15.773 1 85.19 206 THR A O 1
ATOM 1638 N N . ASN A 1 207 ? 0.147 37.625 -14.914 1 84.25 207 ASN A N 1
ATOM 1639 C CA . ASN A 1 207 ? 0.586 36.344 -15.516 1 84.25 207 ASN A CA 1
ATOM 1640 C C . ASN A 1 207 ? 1.837 35.812 -14.828 1 84.25 207 ASN A C 1
ATOM 1642 O O . ASN A 1 207 ? 2.615 35.062 -15.438 1 84.25 207 ASN A O 1
ATOM 1646 N N . ALA A 1 208 ? 2 36.312 -13.609 1 87.62 208 ALA A N 1
ATOM 1647 C CA . ALA A 1 208 ? 3.104 35.781 -12.828 1 87.62 208 ALA A CA 1
ATOM 1648 C C . ALA A 1 208 ? 2.801 34.344 -12.383 1 87.62 208 ALA A C 1
ATOM 1650 O O . ALA A 1 208 ? 1.645 34 -12.125 1 87.62 208 ALA A O 1
ATOM 1651 N N . ILE A 1 209 ? 3.865 33.562 -12.414 1 89.19 209 ILE A N 1
ATOM 1652 C CA . ILE A 1 209 ? 3.736 32.156 -12.031 1 89.19 209 ILE A CA 1
ATOM 1653 C C . ILE A 1 209 ? 4.531 31.906 -10.758 1 89.19 209 ILE A C 1
ATOM 1655 O O . ILE A 1 209 ? 5.664 32.375 -10.617 1 89.19 209 ILE A O 1
ATOM 1659 N N . TYR A 1 210 ? 3.799 31.297 -9.836 1 91.06 210 TYR A N 1
ATOM 1660 C CA . TYR A 1 210 ? 4.438 30.891 -8.586 1 91.06 210 TYR A CA 1
ATOM 1661 C C . TYR A 1 210 ? 4.266 29.406 -8.336 1 91.06 210 TYR A C 1
ATOM 1663 O O . TYR A 1 210 ? 3.145 28.891 -8.336 1 91.06 210 TYR A O 1
ATOM 1671 N N . ASP A 1 211 ? 5.383 28.703 -8.117 1 89.69 211 ASP A N 1
ATOM 1672 C CA . ASP A 1 211 ? 5.359 27.266 -7.934 1 89.69 211 ASP A CA 1
ATOM 1673 C C . ASP A 1 211 ? 5.637 26.875 -6.48 1 89.69 211 ASP A C 1
ATOM 1675 O O . ASP A 1 211 ? 6.484 27.5 -5.828 1 89.69 211 ASP A O 1
ATOM 1679 N N . PHE A 1 212 ? 4.824 25.953 -6.027 1 88.38 212 PHE A N 1
ATOM 1680 C CA . PHE A 1 212 ? 4.992 25.359 -4.707 1 88.38 212 PHE A CA 1
ATOM 1681 C C . PHE A 1 212 ? 5.055 23.828 -4.805 1 88.38 212 PHE A C 1
ATOM 1683 O O . PHE A 1 212 ? 4.504 23.234 -5.734 1 88.38 212 PHE A O 1
ATOM 1690 N N . VAL A 1 213 ? 5.77 23.297 -3.881 1 89.38 213 VAL A N 1
ATOM 1691 C CA . VAL A 1 213 ? 5.797 21.844 -3.799 1 89.38 213 VAL A CA 1
ATOM 1692 C C . VAL A 1 213 ? 5.191 21.391 -2.475 1 89.38 213 VAL A C 1
ATOM 1694 O O . VAL A 1 213 ? 5.484 21.953 -1.421 1 89.38 213 VAL A O 1
ATOM 1697 N N . MET A 1 214 ? 4.293 20.453 -2.613 1 92.06 214 MET A N 1
ATOM 1698 C CA . MET A 1 214 ? 3.664 19.922 -1.409 1 92.06 214 MET A CA 1
ATOM 1699 C C . MET A 1 214 ? 3.748 18.406 -1.38 1 92.06 214 MET A C 1
ATOM 1701 O O . MET A 1 214 ? 3.836 17.766 -2.428 1 92.06 214 MET A O 1
ATOM 1705 N N . LYS A 1 215 ? 3.68 17.906 -0.147 1 88.12 215 LYS A N 1
ATOM 1706 C CA . LYS A 1 215 ? 3.674 16.453 0.039 1 88.12 215 LYS A CA 1
ATOM 1707 C C . LYS A 1 215 ? 2.32 15.977 0.554 1 88.12 215 LYS A C 1
ATOM 1709 O O . LYS A 1 215 ? 1.78 16.531 1.513 1 88.12 215 LYS A O 1
ATOM 1714 N N . SER A 1 216 ? 1.767 15.094 -0.217 1 86.12 216 SER A N 1
ATOM 1715 C CA . SER A 1 216 ? 0.486 14.523 0.189 1 86.12 216 SER A CA 1
ATOM 1716 C C . SER A 1 216 ? 0.68 13.219 0.952 1 86.12 216 SER A C 1
ATOM 1718 O O . SER A 1 216 ? 1.769 12.945 1.462 1 86.12 216 SER A O 1
ATOM 1720 N N . ALA A 1 217 ? -0.46 12.445 1.021 1 76.06 217 ALA A N 1
ATOM 1721 C CA . ALA A 1 217 ? -0.434 11.18 1.755 1 76.06 217 ALA A CA 1
ATOM 1722 C C . ALA A 1 217 ? 0.563 10.203 1.135 1 76.06 217 ALA A C 1
ATOM 1724 O O . ALA A 1 217 ? 0.689 10.133 -0.09 1 76.06 217 ALA A O 1
ATOM 1725 N N . HIS A 1 218 ? 1.369 9.484 1.909 1 76.81 218 HIS A N 1
ATOM 1726 C CA . HIS A 1 218 ? 2.299 8.422 1.55 1 76.81 218 HIS A CA 1
ATOM 1727 C C . HIS A 1 218 ? 3.498 8.969 0.786 1 76.81 218 HIS A C 1
ATOM 1729 O O . HIS A 1 218 ? 4.051 8.297 -0.084 1 76.81 218 HIS A O 1
ATOM 1735 N N . GLY A 1 219 ? 3.645 10.328 0.885 1 78.81 219 GLY A N 1
ATOM 1736 C CA . GLY A 1 219 ? 4.879 10.914 0.38 1 78.81 219 GLY A CA 1
ATOM 1737 C C . GLY A 1 219 ? 4.781 11.336 -1.073 1 78.81 219 GLY A C 1
ATOM 1738 O O . GLY A 1 219 ? 5.801 11.633 -1.706 1 78.81 219 GLY A O 1
ATOM 1739 N N . VAL A 1 220 ? 3.607 11.406 -1.618 1 88.56 220 VAL A N 1
ATOM 1740 C CA . VAL A 1 220 ? 3.451 11.867 -2.994 1 88.56 220 VAL A CA 1
ATOM 1741 C C . VAL A 1 220 ? 3.705 13.375 -3.066 1 88.56 220 VAL A C 1
ATOM 1743 O O . VAL A 1 220 ? 3.113 14.148 -2.307 1 88.56 220 VAL A O 1
ATOM 1746 N N . GLU A 1 221 ? 4.574 13.742 -3.969 1 88.62 221 GLU A N 1
ATOM 1747 C CA . GLU A 1 221 ? 4.902 15.156 -4.125 1 88.62 221 GLU A CA 1
ATOM 1748 C C . GLU A 1 221 ? 4.109 15.781 -5.27 1 88.62 221 GLU A C 1
ATOM 1750 O O . GLU A 1 221 ? 4.027 15.219 -6.359 1 88.62 221 GLU A O 1
ATOM 1755 N N . TRP A 1 222 ? 3.541 16.859 -4.953 1 92.5 222 TRP A N 1
ATOM 1756 C CA . TRP A 1 222 ? 2.754 17.609 -5.922 1 92.5 222 TRP A CA 1
ATOM 1757 C C . TRP A 1 222 ? 3.365 18.984 -6.172 1 92.5 222 TRP A C 1
ATOM 1759 O O . TRP A 1 222 ? 3.682 19.719 -5.227 1 92.5 222 TRP A O 1
ATOM 1769 N N . LYS A 1 223 ? 3.568 19.297 -7.402 1 91 223 LYS A N 1
ATOM 1770 C CA . LYS A 1 223 ? 3.918 20.656 -7.785 1 91 223 LYS A CA 1
ATOM 1771 C C . LYS A 1 223 ? 2.668 21.484 -8.07 1 91 223 LYS A C 1
ATOM 1773 O O . LYS A 1 223 ? 1.878 21.141 -8.953 1 91 223 LYS A O 1
ATOM 1778 N N . LEU A 1 224 ? 2.492 22.469 -7.309 1 94.81 224 LEU A N 1
ATOM 1779 C CA . LEU A 1 224 ? 1.348 23.359 -7.469 1 94.81 224 LEU A CA 1
ATOM 1780 C C . LEU A 1 224 ? 1.766 24.672 -8.133 1 94.81 224 LEU A C 1
ATOM 1782 O O . LEU A 1 224 ? 2.611 25.406 -7.602 1 94.81 224 LEU A O 1
ATOM 1786 N N . THR A 1 225 ? 1.147 24.922 -9.266 1 94.5 225 THR A N 1
ATOM 1787 C CA . THR A 1 225 ? 1.441 26.141 -10 1 94.5 225 THR A CA 1
ATOM 1788 C C . THR A 1 225 ? 0.283 27.125 -9.898 1 94.5 225 THR A C 1
ATOM 1790 O O . THR A 1 225 ? -0.837 26.828 -10.312 1 94.5 225 THR A O 1
ATOM 1793 N N . ILE A 1 226 ? 0.59 28.266 -9.297 1 95.31 226 ILE A N 1
ATOM 1794 C CA . ILE A 1 226 ? -0.413 29.312 -9.195 1 95.31 226 ILE A CA 1
ATOM 1795 C C . ILE A 1 226 ? -0.145 30.391 -10.242 1 95.31 226 ILE A C 1
ATOM 1797 O O . ILE A 1 226 ? 0.978 30.875 -10.359 1 95.31 226 ILE A O 1
ATOM 1801 N N . THR A 1 227 ? -1.184 30.672 -11.008 1 94.69 227 THR A N 1
ATOM 1802 C CA . THR A 1 227 ? -1.081 31.703 -12.039 1 94.69 227 THR A CA 1
ATOM 1803 C C . THR A 1 227 ? -2.012 32.875 -11.734 1 94.69 227 THR A C 1
ATOM 1805 O O . THR A 1 227 ? -3.193 32.656 -11.445 1 94.69 227 THR A O 1
ATOM 1808 N N . LYS A 1 228 ? -1.427 34.062 -11.781 1 92.75 228 LYS A N 1
ATOM 1809 C CA . LYS A 1 228 ? -2.184 35.281 -11.539 1 92.75 228 LYS A CA 1
ATOM 1810 C C . LYS A 1 228 ? -2.617 35.938 -12.852 1 92.75 228 LYS A C 1
ATOM 1812 O O . LYS A 1 228 ? -1.849 36.688 -13.461 1 92.75 228 LYS A O 1
ATOM 1817 N N . SER A 1 229 ? -3.727 35.688 -13.32 1 89.56 229 SER A N 1
ATOM 1818 C CA . SER A 1 229 ? -4.332 36.375 -14.461 1 89.56 229 SER A CA 1
ATOM 1819 C C . SER A 1 229 ? -5.594 37.125 -14.039 1 89.56 229 SER A C 1
ATOM 1821 O O . SER A 1 229 ? -5.629 37.75 -12.969 1 89.56 229 SER A O 1
ATOM 1823 N N . ALA A 1 230 ? -6.602 37.156 -14.891 1 91.12 230 ALA A N 1
ATOM 1824 C CA . ALA A 1 230 ? -7.875 37.75 -14.477 1 91.12 230 ALA A CA 1
ATOM 1825 C C . ALA A 1 230 ? -8.5 36.938 -13.344 1 91.12 230 ALA A C 1
ATOM 1827 O O . ALA A 1 230 ? -9.242 37.469 -12.523 1 91.12 230 ALA A O 1
ATOM 1828 N N . VAL A 1 231 ? -8.148 35.719 -13.492 1 94.69 231 VAL A N 1
ATOM 1829 C CA . VAL A 1 231 ? -8.562 34.781 -12.445 1 94.69 231 VAL A CA 1
ATOM 1830 C C . VAL A 1 231 ? -7.348 34.031 -11.914 1 94.69 231 VAL A C 1
ATOM 1832 O O . VAL A 1 231 ? -6.473 33.625 -12.68 1 94.69 231 VAL A O 1
ATOM 1835 N N . VAL A 1 232 ? -7.27 34 -10.57 1 95.06 232 VAL A N 1
ATOM 1836 C CA . VAL A 1 232 ? -6.203 33.188 -9.977 1 95.06 232 VAL A CA 1
ATOM 1837 C C . VAL A 1 232 ? -6.449 31.703 -10.258 1 95.06 232 VAL A C 1
ATOM 1839 O O . VAL A 1 232 ? -7.535 31.188 -9.984 1 95.06 232 VAL A O 1
ATOM 1842 N N . GLN A 1 233 ? -5.449 31.094 -10.797 1 96.25 233 GLN A N 1
ATOM 1843 C CA . GLN A 1 233 ? -5.594 29.688 -11.164 1 96.25 233 GLN A CA 1
ATOM 1844 C C . GLN A 1 233 ? -4.555 28.828 -10.453 1 96.25 233 GLN A C 1
ATOM 1846 O O . GLN A 1 233 ? -3.49 29.312 -10.07 1 96.25 233 GLN A O 1
ATOM 1851 N N . ILE A 1 234 ? -4.949 27.594 -10.227 1 96.25 234 ILE A N 1
ATOM 1852 C CA . ILE A 1 234 ? -4.039 26.641 -9.617 1 96.25 234 ILE A CA 1
ATOM 1853 C C . ILE A 1 234 ? -3.951 25.391 -10.5 1 96.25 234 ILE A C 1
ATOM 1855 O O . ILE A 1 234 ? -4.957 24.938 -11.055 1 96.25 234 ILE A O 1
ATOM 1859 N N . LYS A 1 235 ? -2.775 24.906 -10.734 1 95.75 235 LYS A N 1
ATOM 1860 C CA . LYS A 1 235 ? -2.537 23.688 -11.5 1 95.75 235 LYS A CA 1
ATOM 1861 C C . LYS A 1 235 ? -1.679 22.703 -10.719 1 95.75 235 LYS A C 1
ATOM 1863 O O . LYS A 1 235 ? -0.459 22.859 -10.633 1 95.75 235 LYS A O 1
ATOM 1868 N N . PRO A 1 236 ? -2.311 21.641 -10.188 1 95.06 236 PRO A N 1
ATOM 1869 C CA . PRO A 1 236 ? -1.552 20.594 -9.484 1 95.06 236 PRO A CA 1
ATOM 1870 C C . PRO A 1 236 ? -0.959 19.562 -10.43 1 95.06 236 PRO A C 1
ATOM 1872 O O . PRO A 1 236 ? -1.671 19.016 -11.281 1 95.06 236 PRO A O 1
ATOM 1875 N N . ILE A 1 237 ? 0.36 19.312 -10.305 1 91.56 237 ILE A N 1
ATOM 1876 C CA . ILE A 1 237 ? 1.039 18.297 -11.102 1 91.56 237 ILE A CA 1
ATOM 1877 C C . ILE A 1 237 ? 1.892 17.406 -10.195 1 91.56 237 ILE A C 1
ATOM 1879 O O . ILE A 1 237 ? 2.834 17.891 -9.562 1 91.56 237 ILE A O 1
ATOM 1883 N N . PRO A 1 238 ? 1.522 16.141 -10.164 1 89.38 238 PRO A N 1
ATOM 1884 C CA . PRO A 1 238 ? 2.373 15.258 -9.367 1 89.38 238 PRO A CA 1
ATOM 1885 C C . PRO A 1 238 ? 3.736 15.008 -10.008 1 89.38 238 PRO A C 1
ATOM 1887 O O . PRO A 1 238 ? 3.887 15.156 -11.227 1 89.38 238 PRO A O 1
ATOM 1890 N N . THR A 1 239 ? 4.723 14.734 -9.164 1 77.88 239 THR A N 1
ATOM 1891 C CA . THR A 1 239 ? 6.062 14.461 -9.664 1 77.88 239 THR A CA 1
ATOM 1892 C C . THR A 1 239 ? 6.066 13.227 -10.562 1 77.88 239 THR A C 1
ATOM 1894 O O . THR A 1 239 ? 6.793 13.18 -11.555 1 77.88 239 THR A O 1
ATOM 1897 N N . ASP A 1 240 ? 5.277 12.195 -10.188 1 81.44 240 ASP A N 1
ATOM 1898 C CA . ASP A 1 240 ? 5.039 11.016 -11.016 1 81.44 240 ASP A CA 1
ATOM 1899 C C . ASP A 1 240 ? 3.707 11.125 -11.758 1 81.44 240 ASP A C 1
ATOM 1901 O O . ASP A 1 240 ? 2.643 11.039 -11.141 1 81.44 240 ASP A O 1
ATOM 1905 N N . SER A 1 241 ? 3.73 11.336 -13 1 82.06 241 SER A N 1
ATOM 1906 C CA . SER A 1 241 ? 2.539 11.578 -13.812 1 82.06 241 SER A CA 1
ATOM 1907 C C . SER A 1 241 ? 1.572 10.398 -13.734 1 82.06 241 SER A C 1
ATOM 1909 O O . SER A 1 241 ? 0.372 10.555 -13.969 1 82.06 241 SER A O 1
ATOM 1911 N N . GLN A 1 242 ? 2.061 9.25 -13.422 1 86.44 242 GLN A N 1
ATOM 1912 C CA . GLN A 1 242 ? 1.211 8.062 -13.359 1 86.44 242 GLN A CA 1
ATOM 1913 C C . GLN A 1 242 ? 0.237 8.156 -12.188 1 86.44 242 GLN A C 1
ATOM 1915 O O . GLN A 1 242 ? -0.79 7.469 -12.172 1 86.44 242 GLN A O 1
ATOM 1920 N N . ILE A 1 243 ? 0.549 9.023 -11.312 1 90.94 243 ILE A N 1
ATOM 1921 C CA . ILE A 1 243 ? -0.282 9.172 -10.125 1 90.94 243 ILE A CA 1
ATOM 1922 C C . ILE A 1 243 ? -1.642 9.75 -10.516 1 90.94 243 ILE A C 1
ATOM 1924 O O . ILE A 1 243 ? -2.645 9.508 -9.844 1 90.94 243 ILE A O 1
ATOM 1928 N N . LEU A 1 244 ? -1.722 10.469 -11.625 1 91.81 244 LEU A N 1
ATOM 1929 C CA . LEU A 1 244 ? -2.953 11.125 -12.055 1 91.81 244 LEU A CA 1
ATOM 1930 C C . LEU A 1 244 ? -3.992 10.102 -12.492 1 91.81 244 LEU A C 1
ATOM 1932 O O . LEU A 1 244 ? -5.176 10.43 -12.617 1 91.81 244 LEU A O 1
ATOM 1936 N N . GLN A 1 245 ? -3.533 8.875 -12.727 1 91.81 245 GLN A N 1
ATOM 1937 C CA . GLN A 1 245 ? -4.488 7.832 -13.094 1 91.81 245 GLN A CA 1
ATOM 1938 C C . GLN A 1 245 ? -5.402 7.48 -11.93 1 91.81 245 GLN A C 1
ATOM 1940 O O . GLN A 1 245 ? -6.488 6.934 -12.125 1 91.81 245 GLN A O 1
ATOM 1945 N N . TYR A 1 246 ? -4.918 7.785 -10.75 1 92.88 246 TYR A N 1
ATOM 1946 C CA . TYR A 1 246 ? -5.711 7.547 -9.555 1 92.88 246 TYR A CA 1
ATOM 1947 C C . TYR A 1 246 ? -6.477 8.797 -9.141 1 92.88 246 TYR A C 1
ATOM 1949 O O . TYR A 1 246 ? -5.891 9.875 -9.008 1 92.88 246 TYR A O 1
ATOM 1957 N N . ARG A 1 247 ? -7.68 8.688 -8.93 1 93.62 247 ARG A N 1
ATOM 1958 C CA . ARG A 1 247 ? -8.555 9.812 -8.625 1 93.62 247 ARG A CA 1
ATOM 1959 C C . ARG A 1 247 ? -8.18 10.461 -7.301 1 93.62 247 ARG A C 1
ATOM 1961 O O . ARG A 1 247 ? -8.086 9.781 -6.277 1 93.62 247 ARG A O 1
ATOM 1968 N N . HIS A 1 248 ? -7.949 11.82 -7.281 1 93.75 248 HIS A N 1
ATOM 1969 C CA . HIS A 1 248 ? -7.629 12.586 -6.086 1 93.75 248 HIS A CA 1
ATOM 1970 C C . HIS A 1 248 ? -8.602 13.75 -5.898 1 93.75 248 HIS A C 1
ATOM 1972 O O . HIS A 1 248 ? -9.289 14.148 -6.844 1 93.75 248 HIS A O 1
ATOM 1978 N N . ILE A 1 249 ? -8.672 14.141 -4.695 1 92.06 249 ILE A N 1
ATOM 1979 C CA . ILE A 1 249 ? -9.477 15.312 -4.359 1 92.06 249 ILE A CA 1
ATOM 1980 C C . ILE A 1 249 ? -8.562 16.438 -3.883 1 92.06 249 ILE A C 1
ATOM 1982 O O . ILE A 1 249 ? -7.672 16.234 -3.062 1 92.06 249 ILE A O 1
ATOM 1986 N N . LEU A 1 250 ? -8.758 17.578 -4.492 1 93.5 250 LEU A N 1
ATOM 1987 C CA . LEU A 1 250 ? -8.008 18.781 -4.145 1 93.5 250 LEU A CA 1
ATOM 1988 C C . LEU A 1 250 ? -8.914 19.797 -3.463 1 93.5 250 LEU A C 1
ATOM 1990 O O . LEU A 1 250 ? -10 20.109 -3.961 1 93.5 250 LEU A O 1
ATOM 1994 N N . VAL A 1 251 ? -8.461 20.219 -2.326 1 91.5 251 VAL A N 1
ATOM 1995 C CA . VAL A 1 251 ? -9.188 21.266 -1.612 1 91.5 251 VAL A CA 1
ATOM 1996 C C . VAL A 1 251 ? -8.297 22.484 -1.438 1 91.5 251 VAL A C 1
ATOM 1998 O O . VAL A 1 251 ? -7.133 22.359 -1.051 1 91.5 251 VAL A O 1
ATOM 2001 N N . VAL A 1 252 ? -8.844 23.625 -1.831 1 93.56 252 VAL A N 1
ATOM 2002 C CA . VAL A 1 252 ? -8.125 24.875 -1.688 1 93.56 252 VAL A CA 1
ATOM 2003 C C . VAL A 1 252 ? -8.93 25.844 -0.808 1 93.56 252 VAL A C 1
ATOM 2005 O O . VAL A 1 252 ? -10.094 26.109 -1.083 1 93.56 252 VAL A O 1
ATOM 2008 N N . VAL A 1 253 ? -8.25 26.281 0.185 1 90.56 253 VAL A N 1
ATOM 2009 C CA . VAL A 1 253 ? -8.898 27.203 1.103 1 90.56 253 VAL A CA 1
ATOM 2010 C C . VAL A 1 253 ? -8.125 28.531 1.14 1 90.56 253 VAL A C 1
ATOM 2012 O O . VAL A 1 253 ? -6.898 28.531 1.263 1 90.56 253 VAL A O 1
ATOM 2015 N N . MET A 1 254 ? -8.828 29.578 0.913 1 91.38 254 MET A N 1
ATOM 2016 C CA . MET A 1 254 ? -8.281 30.922 1.101 1 91.38 254 MET A CA 1
ATOM 2017 C C . MET A 1 254 ? -8.906 31.594 2.316 1 91.38 254 MET A C 1
ATOM 2019 O O . MET A 1 254 ? -10.008 32.156 2.23 1 91.38 254 MET A O 1
ATOM 2023 N N . PRO A 1 255 ? -8.078 31.594 3.318 1 85.38 255 PRO A N 1
ATOM 2024 C CA . PRO A 1 255 ? -8.633 32.156 4.547 1 85.38 255 PRO A CA 1
ATOM 2025 C C . PRO A 1 255 ? -8.82 33.688 4.461 1 85.38 255 PRO A C 1
ATOM 2027 O O . PRO A 1 255 ? -8.125 34.344 3.693 1 85.38 255 PRO A O 1
ATOM 2030 N N . HIS A 1 256 ? -9.797 34.188 5.176 1 83.44 256 HIS A N 1
ATOM 2031 C CA . HIS A 1 256 ? -10.086 35.594 5.305 1 83.44 256 HIS A CA 1
ATOM 2032 C C . HIS A 1 256 ? -10.297 36 6.762 1 83.44 256 HIS A C 1
ATOM 2034 O O . HIS A 1 256 ? -10.688 35.156 7.582 1 83.44 256 HIS A O 1
ATOM 2040 N N . ARG A 1 257 ? -9.977 37.25 7.027 1 72.75 257 ARG A N 1
ATOM 2041 C CA . ARG A 1 257 ? -10.203 37.719 8.391 1 72.75 257 ARG A CA 1
ATOM 2042 C C . ARG A 1 257 ? -11.672 37.594 8.773 1 72.75 257 ARG A C 1
ATOM 2044 O O . ARG A 1 257 ? -12 37.25 9.906 1 72.75 257 ARG A O 1
ATOM 2051 N N . ASP A 1 258 ? -12.492 37.969 7.75 1 72.38 258 ASP A N 1
ATOM 2052 C CA . ASP A 1 258 ? -13.922 37.719 7.879 1 72.38 258 ASP A CA 1
ATOM 2053 C C . ASP A 1 258 ? -14.266 36.281 7.418 1 72.38 258 ASP A C 1
ATOM 2055 O O . ASP A 1 258 ? -14.227 36 6.223 1 72.38 258 ASP A O 1
ATOM 2059 N N . TYR A 1 259 ? -14.602 35.438 8.227 1 68.31 259 TYR A N 1
ATOM 2060 C CA . TYR A 1 259 ? -14.82 34.031 7.953 1 68.31 259 TYR A CA 1
ATOM 2061 C C . TYR A 1 259 ? -15.922 33.844 6.922 1 68.31 259 TYR A C 1
ATOM 2063 O O . TYR A 1 259 ? -15.945 32.844 6.199 1 68.31 259 TYR A O 1
ATOM 2071 N N . THR A 1 260 ? -16.797 34.75 6.836 1 71.62 260 THR A N 1
ATOM 2072 C CA . THR A 1 260 ? -17.891 34.594 5.895 1 71.62 260 THR A CA 1
ATOM 2073 C C . THR A 1 260 ? -17.422 34.781 4.461 1 71.62 260 THR A C 1
ATOM 2075 O O . THR A 1 260 ? -18.094 34.375 3.516 1 71.62 260 THR A O 1
ATOM 2078 N N . LYS A 1 261 ? -16.219 35.375 4.422 1 81.62 261 LYS A N 1
ATOM 2079 C CA . LYS A 1 261 ? -15.703 35.656 3.086 1 81.62 261 LYS A CA 1
ATOM 2080 C C . LYS A 1 261 ? -14.672 34.594 2.658 1 81.62 261 LYS A C 1
ATOM 2082 O O . LYS A 1 261 ? -14.102 34.688 1.572 1 81.62 261 LYS A O 1
ATOM 2087 N N . GLU A 1 262 ? -14.453 33.594 3.525 1 83.44 262 GLU A N 1
ATOM 2088 C CA . GLU A 1 262 ? -13.484 32.562 3.191 1 83.44 262 GLU A CA 1
ATOM 2089 C C . GLU A 1 262 ? -13.898 31.812 1.93 1 83.44 262 GLU A C 1
ATOM 2091 O O . GLU A 1 262 ? -15.086 31.547 1.719 1 83.44 262 GLU A O 1
ATOM 2096 N N . ILE A 1 263 ? -12.953 31.562 1.105 1 88.25 263 ILE A N 1
ATOM 2097 C CA . ILE A 1 263 ? -13.219 30.828 -0.129 1 88.25 263 ILE A CA 1
ATOM 2098 C C . ILE A 1 263 ? -12.695 29.406 -0.001 1 88.25 263 ILE A C 1
ATOM 2100 O O . ILE A 1 263 ? -11.562 29.188 0.435 1 88.25 263 ILE A O 1
ATOM 2104 N N . ARG A 1 264 ? -13.57 28.469 -0.279 1 87.38 264 ARG A N 1
ATOM 2105 C CA . ARG A 1 264 ? -13.211 27.047 -0.269 1 87.38 264 ARG A CA 1
ATOM 2106 C C . ARG A 1 264 ? -13.664 26.359 -1.549 1 87.38 264 ARG A C 1
ATOM 2108 O O . ARG A 1 264 ? -14.836 26.422 -1.914 1 87.38 264 ARG A O 1
ATOM 2115 N N . HIS A 1 265 ? -12.719 25.766 -2.203 1 91.88 265 HIS A N 1
ATOM 2116 C CA . HIS A 1 265 ? -13.023 25.016 -3.422 1 91.88 265 HIS A CA 1
ATOM 2117 C C . HIS A 1 265 ? -12.594 23.562 -3.299 1 91.88 265 HIS A C 1
ATOM 2119 O O . HIS A 1 265 ? -11.602 23.25 -2.643 1 91.88 265 HIS A O 1
ATOM 2125 N N . THR A 1 266 ? -13.383 22.719 -3.82 1 89.75 266 THR A N 1
ATOM 2126 C CA . THR A 1 266 ? -13.062 21.297 -3.928 1 89.75 266 THR A CA 1
ATOM 2127 C C . THR A 1 266 ? -13.039 20.859 -5.387 1 89.75 266 THR A C 1
ATOM 2129 O O . THR A 1 266 ? -13.992 21.094 -6.133 1 89.75 266 THR A O 1
ATOM 2132 N N . PHE A 1 267 ? -11.961 20.312 -5.75 1 94 267 PHE A N 1
ATOM 2133 C CA . PHE A 1 267 ? -11.797 19.844 -7.121 1 94 267 PHE A CA 1
ATOM 2134 C C . PHE A 1 267 ? -11.469 18.359 -7.148 1 94 267 PHE A C 1
ATOM 2136 O O . PHE A 1 267 ? -10.977 17.812 -6.164 1 94 267 PHE A O 1
ATOM 2143 N N . VAL A 1 268 ? -11.797 17.719 -8.281 1 93.12 268 VAL A N 1
ATOM 2144 C CA . VAL A 1 268 ? -11.484 16.312 -8.484 1 93.12 268 VAL A CA 1
ATOM 2145 C C . VAL A 1 268 ? -10.406 16.172 -9.562 1 93.12 268 VAL A C 1
ATOM 2147 O O . VAL A 1 268 ? -10.531 16.75 -10.648 1 93.12 268 VAL A O 1
ATOM 2150 N N . LEU A 1 269 ? -9.312 15.539 -9.141 1 93.19 269 LEU A N 1
ATOM 2151 C CA . LEU A 1 269 ? -8.242 15.242 -10.078 1 93.19 269 LEU A CA 1
ATOM 2152 C C . LEU A 1 269 ? -8.367 13.82 -10.625 1 93.19 269 LEU A C 1
ATOM 2154 O O . LEU A 1 269 ? -8.18 12.852 -9.891 1 93.19 269 LEU A O 1
ATOM 2158 N N . ASP A 1 270 ? -8.719 13.633 -11.867 1 91.12 270 ASP A N 1
ATOM 2159 C CA . ASP A 1 270 ? -8.969 12.305 -12.422 1 91.12 270 ASP A CA 1
ATOM 2160 C C . ASP A 1 270 ? -8.367 12.18 -13.82 1 91.12 270 ASP A C 1
ATOM 2162 O O . ASP A 1 270 ? -9.031 12.484 -14.812 1 91.12 270 ASP A O 1
ATOM 2166 N N . GLY A 1 271 ? -7.148 11.609 -13.945 1 83.94 271 GLY A N 1
ATOM 2167 C CA . GLY A 1 271 ? -6.605 11.25 -15.242 1 83.94 271 GLY A CA 1
ATOM 2168 C C . GLY A 1 271 ? -5.602 12.258 -15.773 1 83.94 271 GLY A C 1
ATOM 2169 O O . GLY A 1 271 ? -4.496 11.883 -16.172 1 83.94 271 GLY A O 1
ATOM 2170 N N . LYS A 1 272 ? -6.082 13.555 -16.016 1 84.31 272 LYS A N 1
ATOM 2171 C CA . LYS A 1 272 ? -5.191 14.531 -16.641 1 84.31 272 LYS A CA 1
ATOM 2172 C C . LYS A 1 272 ? -4.996 15.75 -15.742 1 84.31 272 LYS A C 1
ATOM 2174 O O . LYS A 1 272 ? -5.84 16.047 -14.891 1 84.31 272 LYS A O 1
ATOM 2179 N N . ALA A 1 273 ? -3.85 16.281 -15.961 1 86.56 273 ALA A N 1
ATOM 2180 C CA . ALA A 1 273 ? -3.588 17.531 -15.25 1 86.56 273 ALA A CA 1
ATOM 2181 C C . ALA A 1 273 ? -4.516 18.656 -15.727 1 86.56 273 ALA A C 1
ATOM 2183 O O . ALA A 1 273 ? -4.793 18.766 -16.922 1 86.56 273 ALA A O 1
ATOM 2184 N N . ALA A 1 274 ? -5.125 19.234 -14.797 1 90.56 274 ALA A N 1
ATOM 2185 C CA . ALA A 1 274 ? -6.066 20.312 -15.125 1 90.56 274 ALA A CA 1
ATOM 2186 C C . ALA A 1 274 ? -5.781 21.562 -14.305 1 90.56 274 ALA A C 1
ATOM 2188 O O . ALA A 1 274 ? -5.152 21.484 -13.25 1 90.56 274 ALA A O 1
ATOM 2189 N N . THR A 1 275 ? -6.109 22.672 -14.961 1 95.12 275 THR A N 1
ATOM 2190 C CA . THR A 1 275 ? -6.023 23.953 -14.273 1 95.12 275 THR A CA 1
ATOM 2191 C C . THR A 1 275 ? -7.395 24.375 -13.75 1 95.12 275 THR A C 1
ATOM 2193 O O . THR A 1 275 ? -8.398 24.25 -14.445 1 95.12 275 THR A O 1
ATOM 2196 N N . PHE A 1 276 ? -7.383 24.859 -12.531 1 96.44 276 PHE A N 1
ATOM 2197 C CA . PHE A 1 276 ? -8.648 25.219 -11.906 1 96.44 276 PHE A CA 1
ATOM 2198 C C . PHE A 1 276 ? -8.688 26.703 -11.57 1 96.44 276 PHE A C 1
ATOM 2200 O O . PHE A 1 276 ? -7.684 27.281 -11.141 1 96.44 276 PHE A O 1
ATOM 2207 N N . ASP A 1 277 ? -9.836 27.266 -11.742 1 96.31 277 ASP A N 1
ATOM 2208 C CA . ASP A 1 277 ? -10.062 28.672 -11.398 1 96.31 277 ASP A CA 1
ATOM 2209 C C . ASP A 1 277 ? -10.445 28.812 -9.93 1 96.31 277 ASP A C 1
ATOM 2211 O O . ASP A 1 277 ? -11.297 28.078 -9.422 1 96.31 277 ASP A O 1
ATOM 2215 N N . LEU A 1 278 ? -9.836 29.672 -9.289 1 95.38 278 LEU A N 1
ATOM 2216 C CA . LEU A 1 278 ? -10.125 29.859 -7.867 1 95.38 278 LEU A CA 1
ATOM 2217 C C . LEU A 1 278 ? -11.008 31.078 -7.648 1 95.38 278 LEU A C 1
ATOM 2219 O O . LEU A 1 278 ? -12.164 30.953 -7.238 1 95.38 278 LEU A O 1
ATOM 2223 N N . VAL A 1 279 ? -10.453 32.25 -7.949 1 94.88 279 VAL A N 1
ATOM 2224 C CA . VAL A 1 279 ? -11.18 33.5 -7.691 1 94.88 279 VAL A CA 1
ATOM 2225 C C . VAL A 1 279 ? -10.656 34.594 -8.602 1 94.88 279 VAL A C 1
ATOM 2227 O O . VAL A 1 279 ? -9.5 34.562 -9.047 1 94.88 279 VAL A O 1
ATOM 2230 N N . LYS A 1 280 ? -11.531 35.562 -8.852 1 94.25 280 LYS A N 1
ATOM 2231 C CA . LYS A 1 280 ? -11.102 36.719 -9.625 1 94.25 280 LYS A CA 1
ATOM 2232 C C . LYS A 1 280 ? -10.055 37.531 -8.875 1 94.25 280 LYS A C 1
ATOM 2234 O O . LYS A 1 280 ? -10.203 37.781 -7.676 1 94.25 280 LYS A O 1
ATOM 2239 N N . THR A 1 281 ? -9.016 37.938 -9.609 1 92.31 281 THR A N 1
ATOM 2240 C CA . THR A 1 281 ? -7.902 38.656 -8.992 1 92.31 281 THR A CA 1
ATOM 2241 C C . THR A 1 281 ? -8.375 39.969 -8.367 1 92.31 281 THR A C 1
ATOM 2243 O O . THR A 1 281 ? -7.895 40.344 -7.301 1 92.31 281 THR A O 1
ATOM 2246 N N . VAL A 1 282 ? -9.32 40.594 -8.977 1 91.12 282 VAL A N 1
ATOM 2247 C CA . VAL A 1 282 ? -9.836 41.875 -8.492 1 91.12 282 VAL A CA 1
ATOM 2248 C C . VAL A 1 282 ? -10.5 41.656 -7.133 1 91.12 282 VAL A C 1
ATOM 2250 O O . VAL A 1 282 ? -10.422 42.531 -6.262 1 91.12 282 VAL A O 1
ATOM 2253 N N . HIS A 1 283 ? -11.094 40.531 -7 1 93.44 283 HIS A N 1
ATOM 2254 C CA . HIS A 1 283 ? -11.797 40.25 -5.758 1 93.44 283 HIS A CA 1
ATOM 2255 C C . HIS A 1 283 ? -10.82 40.062 -4.598 1 93.44 283 HIS A C 1
ATOM 2257 O O . HIS A 1 283 ? -11.141 40.406 -3.455 1 93.44 283 HIS A O 1
ATOM 2263 N N . ILE A 1 284 ? -9.68 39.562 -4.848 1 91.81 284 ILE A N 1
ATOM 2264 C CA . ILE A 1 284 ? -8.672 39.344 -3.816 1 91.81 284 ILE A CA 1
ATOM 2265 C C . ILE A 1 284 ? -8.164 40.688 -3.295 1 91.81 284 ILE A C 1
ATOM 2267 O O . ILE A 1 284 ? -7.98 40.875 -2.086 1 91.81 284 ILE A O 1
ATOM 2271 N N . ALA A 1 285 ? -7.977 41.594 -4.156 1 86.31 285 ALA A N 1
ATOM 2272 C CA . ALA A 1 285 ? -7.496 42.906 -3.785 1 86.31 285 ALA A CA 1
ATOM 2273 C C . ALA A 1 285 ? -8.586 43.719 -3.066 1 86.31 285 ALA A C 1
ATOM 2275 O O . ALA A 1 285 ? -8.312 44.375 -2.059 1 86.31 285 ALA A O 1
ATOM 2276 N N . ASP A 1 286 ? -9.828 43.594 -3.584 1 89.94 286 ASP A N 1
ATOM 2277 C CA . ASP A 1 286 ? -10.93 44.406 -3.094 1 89.94 286 ASP A CA 1
ATOM 2278 C C . ASP A 1 286 ? -11.391 43.938 -1.713 1 89.94 286 ASP A C 1
ATOM 2280 O O . ASP A 1 286 ? -11.727 44.75 -0.855 1 89.94 286 ASP A O 1
ATOM 2284 N N . GLU A 1 287 ? -11.359 42.656 -1.513 1 90.38 287 GLU A N 1
ATOM 2285 C CA . GLU A 1 287 ? -11.945 42.125 -0.293 1 90.38 287 GLU A CA 1
ATOM 2286 C C . GLU A 1 287 ? -10.891 41.969 0.801 1 90.38 287 GLU A C 1
ATOM 2288 O O . GLU A 1 287 ? -11.219 41.656 1.948 1 90.38 287 GLU A O 1
ATOM 2293 N N . GLY A 1 288 ? -9.594 42.062 0.481 1 88.31 288 GLY A N 1
ATOM 2294 C CA . GLY A 1 288 ? -8.547 42.094 1.492 1 88.31 288 GLY A CA 1
ATOM 2295 C C . GLY A 1 288 ? -8.086 40.719 1.896 1 88.31 288 GLY A C 1
ATOM 2296 O O . GLY A 1 288 ? -7.934 40.406 3.086 1 88.31 288 GLY A O 1
ATOM 2297 N N . PHE A 1 289 ? -7.918 39.844 0.99 1 91.31 289 PHE A N 1
ATOM 2298 C CA . PHE A 1 289 ? -7.43 38.5 1.272 1 91.31 289 PHE A CA 1
ATOM 2299 C C . PHE A 1 289 ? -5.941 38.531 1.603 1 91.31 289 PHE A C 1
ATOM 2301 O O . PHE A 1 289 ? -5.434 37.625 2.264 1 91.31 289 PHE A O 1
ATOM 2308 N N . CYS A 1 290 ? -5.301 39.562 1.215 1 90.31 290 CYS A N 1
ATOM 2309 C CA . CYS A 1 290 ? -3.861 39.625 1.428 1 90.31 290 CYS A CA 1
ATOM 2310 C C . CYS A 1 290 ? -3.545 40.281 2.764 1 90.31 290 CYS A C 1
ATOM 2312 O O . CYS A 1 290 ? -4.328 41.094 3.264 1 90.31 290 CYS A O 1
ATOM 2314 N N . ASN A 1 291 ? -2.455 39.812 3.273 1 84.88 291 ASN A N 1
ATOM 2315 C CA . ASN A 1 291 ? -2.029 40.438 4.52 1 84.88 291 ASN A CA 1
ATOM 2316 C C . ASN A 1 291 ? -1.401 41.812 4.277 1 84.88 291 ASN A C 1
ATOM 2318 O O . ASN A 1 291 ? -1.432 42.312 3.156 1 84.88 291 ASN A O 1
ATOM 2322 N N . TYR A 1 292 ? -0.895 42.438 5.387 1 83.19 292 TYR A N 1
ATOM 2323 C CA . TYR A 1 292 ? -0.368 43.812 5.328 1 83.19 292 TYR A CA 1
ATOM 2324 C C . TYR A 1 292 ? 0.838 43.875 4.398 1 83.19 292 TYR A C 1
ATOM 2326 O O . TYR A 1 292 ? 1.109 44.938 3.809 1 83.19 292 TYR A O 1
ATOM 2334 N N . LEU A 1 293 ? 1.549 42.719 4.176 1 84.5 293 LEU A N 1
ATOM 2335 C CA . LEU A 1 293 ? 2.736 42.656 3.326 1 84.5 293 LEU A CA 1
ATOM 2336 C C . LEU A 1 293 ? 2.357 42.375 1.876 1 84.5 293 LEU A C 1
ATOM 2338 O O . LEU A 1 293 ? 3.211 42.438 0.988 1 84.5 293 LEU A O 1
ATOM 2342 N N . GLY A 1 294 ? 1.079 42.156 1.649 1 88.12 294 GLY A N 1
ATOM 2343 C CA . GLY A 1 294 ? 0.61 41.844 0.31 1 88.12 294 GLY A CA 1
ATOM 2344 C C . GLY A 1 294 ? 0.696 40.344 -0.02 1 88.12 294 GLY A C 1
ATOM 2345 O O . GLY A 1 294 ? 0.582 39.969 -1.185 1 88.12 294 GLY A O 1
ATOM 2346 N N . ASP A 1 295 ? 0.936 39.531 1.011 1 91.69 295 ASP A N 1
ATOM 2347 C CA . ASP A 1 295 ? 1.058 38.094 0.815 1 91.69 295 ASP A CA 1
ATOM 2348 C C . ASP A 1 295 ? -0.316 37.406 0.785 1 91.69 295 ASP A C 1
ATOM 2350 O O . ASP A 1 295 ? -1.231 37.844 1.496 1 91.69 295 ASP A O 1
ATOM 2354 N N . LEU A 1 296 ? -0.423 36.531 -0.06 1 93.44 296 LEU A N 1
ATOM 2355 C CA . LEU A 1 296 ? -1.635 35.719 -0.116 1 93.44 296 LEU A CA 1
ATOM 2356 C C . LEU A 1 296 ? -1.403 34.375 0.51 1 93.44 296 LEU A C 1
ATOM 2358 O O . LEU A 1 296 ? -0.513 33.625 0.083 1 93.44 296 LEU A O 1
ATOM 2362 N N . VAL A 1 297 ? -2.213 34.031 1.512 1 91.25 297 VAL A N 1
ATOM 2363 C CA . VAL A 1 297 ? -2.07 32.75 2.211 1 91.25 297 VAL A CA 1
ATOM 2364 C C . VAL A 1 297 ? -3.135 31.766 1.724 1 91.25 297 VAL A C 1
ATOM 2366 O O . VAL A 1 297 ? -4.305 32.125 1.59 1 91.25 297 VAL A O 1
ATOM 2369 N N . MET A 1 298 ? -2.713 30.594 1.358 1 92.81 298 MET A N 1
ATOM 2370 C CA . MET A 1 298 ? -3.629 29.547 0.935 1 92.81 298 MET A CA 1
ATOM 2371 C C . MET A 1 298 ? -3.352 28.25 1.688 1 92.81 298 MET A C 1
ATOM 2373 O O . MET A 1 298 ? -2.211 27.969 2.066 1 92.81 298 MET A O 1
ATOM 2377 N N . LYS A 1 299 ? -4.379 27.547 1.945 1 90.75 299 LYS A N 1
ATOM 2378 C CA . LYS A 1 299 ? -4.289 26.188 2.506 1 90.75 299 LYS A CA 1
ATOM 2379 C C . LYS A 1 299 ? -4.742 25.141 1.492 1 90.75 299 LYS A C 1
ATOM 2381 O O . LYS A 1 299 ? -5.867 25.203 0.995 1 90.75 299 LYS A O 1
ATOM 2386 N N . ILE A 1 300 ? -3.869 24.281 1.233 1 93.38 300 ILE A N 1
ATOM 2387 C CA . ILE A 1 300 ? -4.16 23.312 0.176 1 93.38 300 ILE A CA 1
ATOM 2388 C C . ILE A 1 300 ? -4.035 21.891 0.721 1 93.38 300 ILE A C 1
ATOM 2390 O O . ILE A 1 300 ? -3.123 21.594 1.495 1 93.38 300 ILE A O 1
ATOM 2394 N N . GLY A 1 301 ? -5.031 21.062 0.405 1 91.25 301 GLY A N 1
ATOM 2395 C CA . GLY A 1 301 ? -5.027 19.656 0.769 1 91.25 301 GLY A CA 1
ATOM 2396 C C . GLY A 1 301 ? -5.336 18.734 -0.398 1 91.25 301 GLY A C 1
ATOM 2397 O O . GLY A 1 301 ? -6.191 19.047 -1.229 1 91.25 301 GLY A O 1
ATOM 2398 N N . ILE A 1 302 ? -4.535 17.719 -0.521 1 92.31 302 ILE A N 1
ATOM 2399 C CA . ILE A 1 302 ? -4.773 16.703 -1.552 1 92.31 302 ILE A CA 1
ATOM 2400 C C . ILE A 1 302 ? -4.84 15.32 -0.916 1 92.31 302 ILE A C 1
ATOM 2402 O O . ILE A 1 302 ? -4.023 14.992 -0.051 1 92.31 302 ILE A O 1
ATOM 2406 N N . ARG A 1 303 ? -5.852 14.555 -1.318 1 90.69 303 ARG A N 1
ATOM 2407 C CA . ARG A 1 303 ? -5.977 13.188 -0.825 1 90.69 303 ARG A CA 1
ATOM 2408 C C . ARG A 1 303 ? -6.551 12.273 -1.897 1 90.69 303 ARG A C 1
ATOM 2410 O O . ARG A 1 303 ? -7.223 12.734 -2.824 1 90.69 303 ARG A O 1
ATOM 2417 N N . PRO A 1 304 ? -6.238 10.977 -1.778 1 91.88 304 PRO A N 1
ATOM 2418 C CA . PRO A 1 304 ? -6.941 10.031 -2.658 1 91.88 304 PRO A CA 1
ATOM 2419 C C . PRO A 1 304 ? -8.445 10 -2.398 1 91.88 304 PRO A C 1
ATOM 2421 O O . PRO A 1 304 ? -8.891 10.258 -1.277 1 91.88 304 PRO A O 1
ATOM 2424 N N . HIS A 1 305 ? -9.234 9.703 -3.354 1 91.25 305 HIS A N 1
ATOM 2425 C CA . HIS A 1 305 ? -10.688 9.773 -3.32 1 91.25 305 HIS A CA 1
ATOM 2426 C C . HIS A 1 305 ? -11.258 8.875 -2.227 1 91.25 305 HIS A C 1
ATOM 2428 O O . HIS A 1 305 ? -12.164 9.281 -1.495 1 91.25 305 HIS A O 1
ATOM 2434 N N . ASN A 1 306 ? -10.852 7.676 -2.164 1 91.44 306 ASN A N 1
ATOM 2435 C CA . ASN A 1 306 ? -11.289 6.727 -1.146 1 91.44 306 ASN A CA 1
ATOM 2436 C C . ASN A 1 306 ? -10.219 5.672 -0.87 1 91.44 306 ASN A C 1
ATOM 2438 O O . ASN A 1 306 ? -9.117 5.742 -1.415 1 91.44 306 ASN A O 1
ATOM 2442 N N . LEU A 1 307 ? -10.57 4.801 -0.003 1 91.88 307 LEU A N 1
ATOM 2443 C CA . LEU A 1 307 ? -9.617 3.791 0.442 1 91.88 307 LEU A CA 1
ATOM 2444 C C . LEU A 1 307 ? -9.188 2.898 -0.717 1 91.88 307 LEU A C 1
ATOM 2446 O O . LEU A 1 307 ? -8.039 2.439 -0.766 1 91.88 307 LEU A O 1
ATOM 2450 N N . LEU A 1 308 ? -10.117 2.631 -1.65 1 91.94 308 LEU A N 1
ATOM 2451 C CA . LEU A 1 308 ? -9.797 1.785 -2.795 1 91.94 308 LEU A CA 1
ATOM 2452 C C . LEU A 1 308 ? -8.688 2.414 -3.641 1 91.94 308 LEU A C 1
ATOM 2454 O O . LEU A 1 308 ? -7.758 1.726 -4.059 1 91.94 308 LEU A O 1
ATOM 2458 N N . ILE A 1 309 ? -8.82 3.705 -3.848 1 92.81 309 ILE A N 1
ATOM 2459 C CA . ILE A 1 309 ? -7.848 4.438 -4.645 1 92.81 309 ILE A CA 1
ATOM 2460 C C . ILE A 1 309 ? -6.531 4.543 -3.875 1 92.81 309 ILE A C 1
ATOM 2462 O O . ILE A 1 309 ? -5.449 4.453 -4.465 1 92.81 309 ILE A O 1
ATOM 2466 N N . GLU A 1 310 ? -6.621 4.793 -2.613 1 92.56 310 GLU A N 1
ATOM 2467 C CA . GLU A 1 310 ? -5.426 4.863 -1.78 1 92.56 310 GLU A CA 1
ATOM 2468 C C . GLU A 1 310 ? -4.633 3.561 -1.84 1 92.56 310 GLU A C 1
ATOM 2470 O O . GLU A 1 310 ? -3.402 3.578 -1.905 1 92.56 310 GLU A O 1
ATOM 2475 N N . LYS A 1 311 ? -5.305 2.465 -1.756 1 91.25 311 LYS A N 1
ATOM 2476 C CA . LYS A 1 311 ? -4.652 1.162 -1.848 1 91.25 311 LYS A CA 1
ATOM 2477 C C . LYS A 1 311 ? -3.939 0.998 -3.186 1 91.25 311 LYS A C 1
ATOM 2479 O O . LYS A 1 311 ? -2.803 0.526 -3.234 1 91.25 311 LYS A O 1
ATOM 2484 N N . GLN A 1 312 ? -4.602 1.351 -4.23 1 91.12 312 GLN A N 1
ATOM 2485 C CA . GLN A 1 312 ? -3.998 1.243 -5.555 1 91.12 312 GLN A CA 1
ATOM 2486 C C . GLN A 1 312 ? -2.742 2.102 -5.656 1 91.12 312 GLN A C 1
ATOM 2488 O O . GLN A 1 312 ? -1.751 1.691 -6.266 1 91.12 312 GLN A O 1
ATOM 2493 N N . LEU A 1 313 ? -2.873 3.27 -5.125 1 91.88 313 LEU A N 1
ATOM 2494 C CA . LEU A 1 313 ? -1.724 4.168 -5.102 1 91.88 313 LEU A CA 1
ATOM 2495 C C . LEU A 1 313 ? -0.563 3.543 -4.332 1 91.88 313 LEU A C 1
ATOM 2497 O O . LEU A 1 313 ? 0.585 3.604 -4.777 1 91.88 313 LEU A O 1
ATOM 2501 N N . LEU A 1 314 ? -0.864 2.951 -3.23 1 91.25 314 LEU A N 1
ATOM 2502 C CA . LEU A 1 314 ? 0.16 2.336 -2.391 1 91.25 314 LEU A CA 1
ATOM 2503 C C . LEU A 1 314 ? 0.812 1.157 -3.105 1 91.25 314 LEU A C 1
ATOM 2505 O O . LEU A 1 314 ? 2.02 0.938 -2.975 1 91.25 314 LEU A O 1
ATOM 2509 N N . VAL A 1 315 ? 0.003 0.392 -3.777 1 90.94 315 VAL A N 1
ATOM 2510 C CA . VAL A 1 315 ? 0.547 -0.728 -4.539 1 90.94 315 VAL A CA 1
ATOM 2511 C C . VAL A 1 315 ? 1.512 -0.21 -5.602 1 90.94 315 VAL A C 1
ATOM 2513 O O . VAL A 1 315 ? 2.594 -0.771 -5.793 1 90.94 315 VAL A O 1
ATOM 2516 N N . HIS A 1 316 ? 1.107 0.818 -6.262 1 89.94 316 HIS A N 1
ATOM 2517 C CA . HIS A 1 316 ? 1.954 1.431 -7.281 1 89.94 316 HIS A CA 1
ATOM 2518 C C . HIS A 1 316 ? 3.275 1.907 -6.684 1 89.94 316 HIS A C 1
ATOM 2520 O O . HIS A 1 316 ? 4.344 1.638 -7.234 1 89.94 316 HIS A O 1
ATOM 2526 N N . GLN A 1 317 ? 3.148 2.59 -5.582 1 87.62 317 GLN A N 1
ATOM 2527 C CA . GLN A 1 317 ? 4.34 3.117 -4.93 1 87.62 317 GLN A CA 1
ATOM 2528 C C . GLN A 1 317 ? 5.234 1.99 -4.422 1 87.62 317 GLN A C 1
ATOM 2530 O O . GLN A 1 317 ? 6.461 2.072 -4.52 1 87.62 317 GLN A O 1
ATOM 2535 N N . TYR A 1 318 ? 4.652 0.983 -3.93 1 86.94 318 TYR A N 1
ATOM 2536 C CA . TYR A 1 318 ? 5.402 -0.175 -3.455 1 86.94 318 TYR A CA 1
ATOM 2537 C C . TYR A 1 318 ? 6.164 -0.839 -4.598 1 86.94 318 TYR A C 1
ATOM 2539 O O . TYR A 1 318 ? 7.328 -1.205 -4.441 1 86.94 318 TYR A O 1
ATOM 2547 N N . THR A 1 319 ? 5.461 -1.021 -5.637 1 86.06 319 THR A N 1
ATOM 2548 C CA . THR A 1 319 ? 6.09 -1.649 -6.793 1 86.06 319 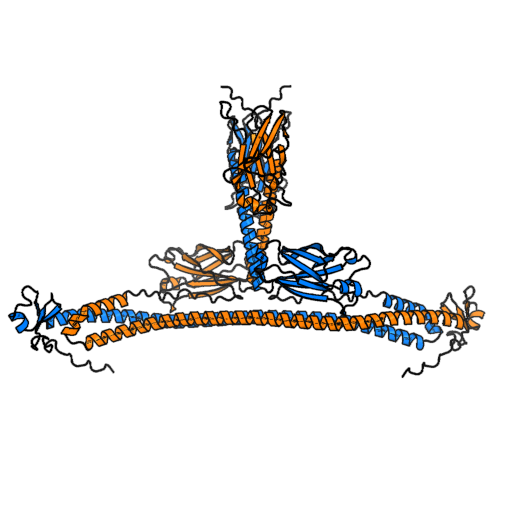THR A CA 1
ATOM 2549 C C . THR A 1 319 ? 7.262 -0.81 -7.293 1 86.06 319 THR A C 1
ATOM 2551 O O . THR A 1 319 ? 8.305 -1.351 -7.664 1 86.06 319 THR A O 1
ATOM 2554 N N . GLN A 1 320 ? 7.121 0.47 -7.332 1 83.25 320 GLN A N 1
ATOM 2555 C CA . GLN A 1 320 ? 8.195 1.363 -7.75 1 83.25 320 GLN A CA 1
ATOM 2556 C C . GLN A 1 320 ? 9.391 1.263 -6.812 1 83.25 320 GLN A C 1
ATOM 2558 O O . GLN A 1 320 ? 10.539 1.243 -7.262 1 83.25 320 GLN A O 1
ATOM 2563 N N . LYS A 1 321 ? 9.141 1.218 -5.555 1 84 321 LYS A N 1
ATOM 2564 C CA . LYS A 1 321 ? 10.219 1.117 -4.57 1 84 321 LYS A CA 1
ATOM 2565 C C . LYS A 1 321 ? 10.906 -0.24 -4.648 1 84 321 LYS A C 1
ATOM 2567 O O . LYS A 1 321 ? 12.125 -0.335 -4.449 1 84 321 LYS A O 1
ATOM 2572 N N . LYS A 1 322 ? 10.109 -1.203 -4.891 1 83.12 322 LYS A N 1
ATOM 2573 C CA . LYS A 1 322 ? 10.664 -2.543 -5.059 1 83.12 322 LYS A CA 1
ATOM 2574 C C . LYS A 1 322 ? 11.609 -2.6 -6.254 1 83.12 322 LYS A C 1
ATOM 2576 O O . LYS A 1 322 ? 12.703 -3.154 -6.16 1 83.12 322 LYS A O 1
ATOM 2581 N N . ASP A 1 323 ? 11.148 -2.035 -7.277 1 82.25 323 ASP A N 1
ATOM 2582 C CA . ASP A 1 323 ? 11.977 -2.002 -8.477 1 82.25 323 ASP A CA 1
ATOM 2583 C C . ASP A 1 323 ? 13.25 -1.188 -8.242 1 82.25 323 ASP A C 1
ATOM 2585 O O . ASP A 1 323 ? 14.32 -1.556 -8.719 1 82.25 323 ASP A O 1
ATOM 2589 N N . ALA A 1 324 ? 13.078 -0.114 -7.504 1 78.12 324 ALA A N 1
ATOM 2590 C CA . ALA A 1 324 ? 14.242 0.711 -7.172 1 78.12 324 ALA A CA 1
ATOM 2591 C C . ALA A 1 324 ? 15.234 -0.06 -6.309 1 78.12 324 ALA A C 1
ATOM 2593 O O . ALA A 1 324 ? 16.453 0.03 -6.516 1 78.12 324 ALA A O 1
ATOM 2594 N N . CYS A 1 325 ? 14.766 -0.809 -5.434 1 79.75 325 CYS A N 1
ATOM 2595 C CA . CYS A 1 325 ? 15.625 -1.615 -4.574 1 79.75 325 CYS A CA 1
ATOM 2596 C C . CYS A 1 325 ? 16.375 -2.672 -5.383 1 79.75 325 CYS A C 1
ATOM 2598 O O . CYS A 1 325 ? 17.562 -2.887 -5.176 1 79.75 325 CYS A O 1
ATO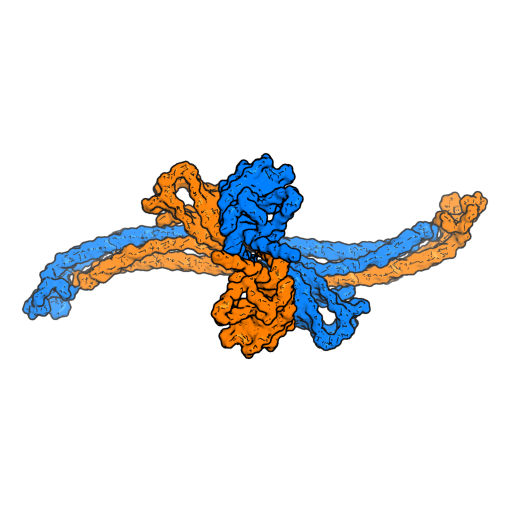M 2600 N N . THR A 1 326 ? 15.648 -3.26 -6.246 1 75.94 326 THR A N 1
ATOM 2601 C CA . THR A 1 326 ? 16.266 -4.281 -7.082 1 75.94 326 THR A CA 1
ATOM 2602 C C . THR A 1 326 ? 17.359 -3.682 -7.949 1 75.94 326 THR A C 1
ATOM 2604 O O . THR A 1 326 ? 18.422 -4.281 -8.109 1 75.94 326 THR A O 1
ATOM 2607 N N . SER A 1 327 ? 17.094 -2.51 -8.422 1 72.12 327 SER A N 1
ATOM 2608 C CA . SER A 1 327 ? 18.094 -1.833 -9.25 1 72.12 327 SER A CA 1
ATOM 2609 C C . SER A 1 327 ? 19.328 -1.462 -8.438 1 72.12 327 SER A C 1
ATOM 2611 O O . SER A 1 327 ? 20.453 -1.624 -8.906 1 72.12 327 SER A O 1
ATOM 2613 N N . LEU A 1 328 ? 19.172 -1.03 -7.25 1 72.75 328 LEU A N 1
ATOM 2614 C CA . LEU A 1 328 ? 20.281 -0.656 -6.371 1 72.75 328 LEU A CA 1
ATOM 2615 C C . LEU A 1 328 ? 21.094 -1.882 -5.969 1 72.75 328 LEU A C 1
ATOM 2617 O O . LEU A 1 328 ? 22.312 -1.82 -5.902 1 72.75 328 LEU A O 1
ATOM 2621 N N . GLN A 1 329 ? 20.391 -2.941 -5.801 1 70.31 329 GLN A N 1
ATOM 2622 C CA . GLN A 1 329 ? 21.062 -4.188 -5.453 1 70.31 329 GLN A CA 1
ATOM 2623 C C . GLN A 1 329 ? 21.922 -4.684 -6.609 1 70.31 329 GLN A C 1
ATOM 2625 O O . GLN A 1 329 ? 23.047 -5.152 -6.398 1 70.31 329 GLN A O 1
ATOM 2630 N N . LYS A 1 330 ? 21.391 -4.57 -7.746 1 67.88 330 LYS A N 1
ATOM 2631 C CA . LYS A 1 330 ? 22.156 -4.977 -8.922 1 67.88 330 LYS A CA 1
ATOM 2632 C C . LYS A 1 330 ? 23.391 -4.109 -9.094 1 67.88 330 LYS A C 1
ATOM 2634 O O . LYS A 1 330 ? 24.469 -4.613 -9.43 1 67.88 330 LYS A O 1
ATOM 2639 N N . ARG A 1 331 ? 23.203 -2.898 -8.828 1 62.75 331 ARG A N 1
ATOM 2640 C CA . ARG A 1 331 ? 24.344 -1.983 -8.922 1 62.75 331 ARG A CA 1
ATOM 2641 C C . ARG A 1 331 ? 25.391 -2.312 -7.871 1 62.75 331 ARG A C 1
ATOM 2643 O O . ARG A 1 331 ? 26.594 -2.332 -8.172 1 62.75 331 ARG A O 1
ATOM 2650 N N . LEU A 1 332 ? 24.938 -2.627 -6.77 1 65.25 332 LEU A N 1
ATOM 2651 C CA . LEU A 1 332 ? 25.859 -2.99 -5.691 1 65.25 332 LEU A CA 1
ATOM 2652 C C . LEU A 1 332 ? 26.578 -4.293 -6.004 1 65.25 332 LEU A C 1
ATOM 2654 O O . LEU A 1 332 ? 27.781 -4.422 -5.738 1 65.25 332 LEU A O 1
ATOM 2658 N N . GLN A 1 333 ? 25.781 -5.188 -6.527 1 62.69 333 GLN A N 1
ATOM 2659 C CA . GLN A 1 333 ? 26.391 -6.457 -6.902 1 62.69 333 GLN A CA 1
ATOM 2660 C C . GLN A 1 333 ? 27.453 -6.258 -7.988 1 62.69 333 GLN A C 1
ATOM 2662 O O . GLN A 1 333 ? 28.516 -6.883 -7.953 1 62.69 333 GLN A O 1
ATOM 2667 N N . SER A 1 334 ? 27.094 -5.406 -8.844 1 57.44 334 SER A N 1
ATOM 2668 C CA . SER A 1 334 ? 28.062 -5.125 -9.906 1 57.44 334 SER A CA 1
ATOM 2669 C C . SER A 1 334 ? 29.344 -4.52 -9.359 1 57.44 334 SER A C 1
ATOM 2671 O O . SER A 1 334 ? 30.438 -4.879 -9.789 1 57.44 334 SER A O 1
ATOM 2673 N N . ILE A 1 335 ? 29.156 -3.721 -8.438 1 57.34 335 ILE A N 1
ATOM 2674 C CA . ILE A 1 335 ? 30.328 -3.094 -7.824 1 57.34 335 ILE A CA 1
ATOM 2675 C C . ILE A 1 335 ? 31.109 -4.137 -7.027 1 57.34 335 ILE A C 1
ATOM 2677 O O . ILE A 1 335 ? 32.344 -4.16 -7.07 1 57.34 335 ILE A O 1
ATOM 2681 N N . THR A 1 336 ? 30.344 -5.031 -6.438 1 55.78 336 THR A N 1
ATOM 2682 C CA . THR A 1 336 ? 30.984 -6.078 -5.652 1 55.78 336 THR A CA 1
ATOM 2683 C C . THR A 1 336 ? 31.719 -7.062 -6.555 1 55.78 336 THR A C 1
ATOM 2685 O O . THR A 1 336 ? 32.812 -7.512 -6.23 1 55.78 336 THR A O 1
ATOM 2688 N N . ASP A 1 337 ? 31.078 -7.422 -7.551 1 52.53 337 ASP A N 1
ATOM 2689 C CA . ASP A 1 337 ? 31.719 -8.32 -8.508 1 52.53 337 ASP A CA 1
ATOM 2690 C C . ASP A 1 337 ? 33 -7.707 -9.062 1 52.53 337 ASP A C 1
ATOM 2692 O O . ASP A 1 337 ? 34 -8.406 -9.242 1 52.53 337 ASP A O 1
ATOM 2696 N N . GLU A 1 338 ? 32.875 -6.461 -9.219 1 50.97 338 GLU A N 1
ATOM 2697 C CA . GLU A 1 338 ? 34.062 -5.766 -9.719 1 50.97 338 GLU A CA 1
ATOM 2698 C C . GLU A 1 338 ? 35.188 -5.746 -8.664 1 50.97 338 GLU A C 1
ATOM 2700 O O . GLU A 1 338 ? 36.344 -5.895 -8.992 1 50.97 338 GLU A O 1
ATOM 2705 N N . TYR A 1 339 ? 34.688 -5.645 -7.457 1 53.38 339 TYR A N 1
ATOM 2706 C CA . TYR A 1 339 ? 35.656 -5.691 -6.348 1 53.38 339 TYR A CA 1
ATOM 2707 C C . TYR A 1 339 ? 36.281 -7.078 -6.219 1 53.38 339 TYR A C 1
ATOM 2709 O O . TYR A 1 339 ? 37.469 -7.207 -5.953 1 53.38 339 TYR A O 1
ATOM 2717 N N . ASP A 1 340 ? 35.5 -8.086 -6.375 1 51.59 340 ASP A N 1
ATOM 2718 C CA . ASP A 1 340 ? 35.969 -9.461 -6.281 1 51.59 340 ASP A CA 1
ATOM 2719 C C . ASP A 1 340 ? 36.969 -9.773 -7.406 1 51.59 340 ASP A C 1
ATOM 2721 O O . ASP A 1 340 ? 37.969 -10.469 -7.191 1 51.59 340 ASP A O 1
ATOM 2725 N N . TYR A 1 341 ? 36.656 -9.203 -8.484 1 44.62 341 TYR A N 1
ATOM 2726 C CA . TYR A 1 341 ? 37.562 -9.453 -9.602 1 44.62 341 TYR A CA 1
ATOM 2727 C C . TYR A 1 341 ? 38.906 -8.828 -9.359 1 44.62 341 TYR A C 1
ATOM 2729 O O . TYR A 1 341 ? 39.938 -9.383 -9.75 1 44.62 341 TYR A O 1
ATOM 2737 N N . LYS A 1 342 ? 39 -7.676 -8.508 1 49.53 342 LYS A N 1
ATOM 2738 C CA . LYS A 1 342 ? 40.281 -6.949 -8.328 1 49.53 342 LYS A CA 1
ATOM 2739 C C . LYS A 1 342 ? 41 -7.434 -7.09 1 49.53 342 LYS A C 1
ATOM 2741 O O . LYS A 1 342 ? 42.219 -7.23 -6.969 1 49.53 342 LYS A O 1
ATOM 2746 N N . HIS A 1 343 ? 40.312 -8.008 -6.176 1 57.78 343 HIS A N 1
ATOM 2747 C CA . HIS A 1 343 ? 40.906 -8.445 -4.918 1 57.78 343 HIS A CA 1
ATOM 2748 C C . HIS A 1 343 ? 41.031 -9.961 -4.867 1 57.78 343 HIS A C 1
ATOM 2750 O O . HIS A 1 343 ? 40.344 -10.672 -5.594 1 57.78 343 HIS A O 1
ATOM 2756 N N . LEU A 1 344 ? 42.188 -10.273 -4.359 1 60.69 344 LEU A N 1
ATOM 2757 C CA . LEU A 1 344 ? 42.25 -11.664 -3.926 1 60.69 344 LEU A CA 1
ATOM 2758 C C . LEU A 1 344 ? 41.188 -11.93 -2.859 1 60.69 344 LEU A C 1
ATOM 2760 O O . LEU A 1 344 ? 41.375 -11.562 -1.695 1 60.69 344 LEU A O 1
ATOM 2764 N N . VAL A 1 345 ? 40.062 -12.398 -3.418 1 66.44 345 VAL A N 1
ATOM 2765 C CA . VAL A 1 345 ? 38.906 -12.5 -2.525 1 66.44 345 VAL A CA 1
ATOM 2766 C C . VAL A 1 345 ? 38.844 -13.891 -1.901 1 66.44 345 VAL A C 1
ATOM 2768 O O . VAL A 1 345 ? 39.156 -14.883 -2.564 1 66.44 345 VAL A O 1
ATOM 2771 N N . MET A 1 346 ? 38.688 -13.922 -0.621 1 66.56 346 MET A N 1
ATOM 2772 C CA . MET A 1 346 ? 38.5 -15.18 0.096 1 66.56 346 MET A CA 1
ATOM 2773 C C . MET A 1 346 ? 37.312 -15.117 1.032 1 66.56 346 MET A C 1
ATOM 2775 O O . MET A 1 346 ? 36.812 -14.039 1.332 1 66.56 346 MET A O 1
ATOM 2779 N N . ASN A 1 347 ? 36.844 -16.219 1.27 1 75.62 347 ASN A N 1
ATOM 2780 C CA . ASN A 1 347 ? 35.75 -16.359 2.217 1 75.62 347 ASN A CA 1
ATOM 2781 C C . ASN A 1 347 ? 36.219 -16.984 3.531 1 75.62 347 ASN A C 1
ATOM 2783 O O . ASN A 1 347 ? 37.188 -17.75 3.555 1 75.62 347 ASN A O 1
ATOM 2787 N N . PHE A 1 348 ? 35.75 -16.531 4.695 1 80.62 348 PHE A N 1
ATOM 2788 C CA . PHE A 1 348 ? 36.031 -17.062 6.027 1 80.62 348 PHE A CA 1
ATOM 2789 C C . PHE A 1 348 ? 34.719 -17.297 6.789 1 80.62 348 PHE A C 1
ATOM 2791 O O . PHE A 1 348 ? 33.969 -16.344 7.051 1 80.62 348 PHE A O 1
ATOM 2798 N N . ASN A 1 349 ? 34.438 -18.594 7.035 1 80.12 349 ASN A N 1
ATOM 2799 C CA . ASN A 1 349 ? 33.156 -18.953 7.668 1 80.12 349 ASN A CA 1
ATOM 2800 C C . ASN A 1 349 ? 33.406 -19.578 9.047 1 80.12 349 ASN A C 1
ATOM 2802 O O . ASN A 1 349 ? 33.219 -20.781 9.227 1 80.12 349 ASN A O 1
ATOM 2806 N N . PRO A 1 350 ? 33.719 -18.797 10.008 1 82.5 350 PRO A N 1
ATOM 2807 C CA . PRO A 1 350 ? 33.875 -19.328 11.359 1 82.5 350 PRO A CA 1
ATOM 2808 C C . PRO A 1 350 ? 32.531 -19.562 12.062 1 82.5 350 PRO A C 1
ATOM 2810 O O . PRO A 1 350 ? 31.531 -18.906 11.734 1 82.5 350 PRO A O 1
ATOM 2813 N N . LYS A 1 351 ? 32.531 -20.5 13.039 1 81.5 351 LYS A N 1
ATOM 2814 C CA . LYS A 1 351 ? 31.359 -20.703 13.883 1 81.5 351 LYS A CA 1
ATOM 2815 C C . LYS A 1 351 ? 31.203 -19.562 14.891 1 81.5 351 LYS A C 1
ATOM 2817 O O . LYS A 1 351 ? 32.188 -19.094 15.453 1 81.5 351 LYS A O 1
ATOM 2822 N N . LEU A 1 352 ? 29.969 -19.141 15.07 1 88.62 352 LEU A N 1
ATOM 2823 C CA . LEU A 1 352 ? 29.688 -18.062 16.016 1 88.62 352 LEU A CA 1
ATOM 2824 C C . LEU A 1 352 ? 30.172 -18.422 17.422 1 88.62 352 LEU A C 1
ATOM 2826 O O . LEU A 1 352 ? 30.672 -17.562 18.141 1 88.62 352 LEU A O 1
ATOM 2830 N N . THR A 1 353 ? 30.078 -19.719 17.703 1 84.94 353 THR A N 1
ATOM 2831 C CA . THR A 1 353 ? 30.438 -20.188 19.031 1 84.94 353 THR A CA 1
ATOM 2832 C C . THR A 1 353 ? 31.953 -20.062 19.25 1 84.94 353 THR A C 1
ATOM 2834 O O . THR A 1 353 ? 32.406 -20.062 20.391 1 84.94 353 THR A O 1
ATOM 2837 N N . ASN A 1 354 ? 32.719 -19.984 18.203 1 83.75 354 ASN A N 1
ATOM 2838 C CA . ASN A 1 354 ? 34.188 -19.891 18.328 1 83.75 354 ASN A CA 1
ATOM 2839 C C . ASN A 1 354 ? 34.625 -18.469 18.656 1 83.75 354 ASN A C 1
ATOM 2841 O O . ASN A 1 354 ? 35.781 -18.25 19.031 1 83.75 354 ASN A O 1
ATOM 2845 N N . LEU A 1 355 ? 33.625 -17.547 18.5 1 87.75 355 LEU A N 1
ATOM 2846 C CA . LEU A 1 355 ? 33.969 -16.156 18.797 1 87.75 355 LEU A CA 1
ATOM 2847 C C . LEU A 1 355 ? 33.938 -15.914 20.297 1 87.75 355 LEU A C 1
ATOM 2849 O O . LEU A 1 355 ? 32.875 -15.641 20.859 1 87.75 355 LEU A O 1
ATOM 2853 N N . GLN A 1 356 ? 35.062 -16.047 21 1 82.88 356 GLN A N 1
ATOM 2854 C CA . GLN A 1 356 ? 35.219 -15.836 22.438 1 82.88 356 GLN A CA 1
ATOM 2855 C C . GLN A 1 356 ? 36.188 -14.688 22.719 1 82.88 356 GLN A C 1
ATOM 2857 O O . GLN A 1 356 ? 37.062 -14.383 21.891 1 82.88 356 GLN A O 1
ATOM 2862 N N . LYS A 1 357 ? 35.875 -14.055 23.859 1 84.88 357 LYS A N 1
ATOM 2863 C CA . LYS A 1 357 ? 36.75 -12.93 24.219 1 84.88 357 LYS A CA 1
ATOM 2864 C C . LYS A 1 357 ? 38.188 -13.352 24.297 1 84.88 357 LYS A C 1
ATOM 2866 O O . LYS A 1 357 ? 38.531 -14.359 24.938 1 84.88 357 LYS A O 1
ATOM 2871 N N . GLY A 1 358 ? 39.062 -12.68 23.578 1 76.25 358 GLY A N 1
ATOM 2872 C CA . GLY A 1 358 ? 40.5 -12.898 23.625 1 76.25 358 GLY A CA 1
ATOM 2873 C C . GLY A 1 358 ? 40.969 -13.938 22.625 1 76.25 358 GLY A C 1
ATOM 2874 O O . GLY A 1 358 ? 42.188 -14.172 22.5 1 76.25 358 GLY A O 1
ATOM 2875 N N . VAL A 1 359 ? 40.094 -14.633 21.969 1 80.31 359 VAL A N 1
ATOM 2876 C CA . VAL A 1 359 ? 40.5 -15.656 21 1 80.31 359 VAL A CA 1
ATOM 2877 C C . VAL A 1 359 ? 40.438 -15.078 19.578 1 80.31 359 VAL A C 1
ATOM 2879 O O . VAL A 1 359 ? 39.469 -14.43 19.203 1 80.31 359 VAL A O 1
ATOM 2882 N N . PHE A 1 360 ? 41.562 -15.312 18.891 1 85.38 360 PHE A N 1
ATOM 2883 C CA . PHE A 1 360 ? 41.594 -14.891 17.5 1 85.38 360 PHE A CA 1
ATOM 2884 C C . PHE A 1 360 ? 41.25 -16.047 16.578 1 85.38 360 PHE A C 1
ATOM 2886 O O . PHE A 1 360 ? 41.75 -17.156 16.734 1 85.38 360 PHE A O 1
ATOM 2893 N N . LEU A 1 361 ? 40.25 -15.797 15.773 1 86.12 361 LEU A N 1
ATOM 2894 C CA . LEU A 1 361 ? 39.938 -16.734 14.711 1 86.12 361 LEU A CA 1
ATOM 2895 C C . LEU A 1 361 ? 40.594 -16.328 13.398 1 86.12 361 LEU A C 1
ATOM 2897 O O . LEU A 1 361 ? 40.531 -15.164 13.008 1 86.12 361 LEU A O 1
ATOM 2901 N N . TYR A 1 362 ? 41.344 -17.297 12.789 1 82.25 362 TYR A N 1
ATOM 2902 C CA . TYR A 1 362 ? 42.062 -16.969 11.562 1 82.25 362 TYR A CA 1
ATOM 2903 C C . TYR A 1 362 ? 41.469 -17.734 10.375 1 82.25 362 TYR A C 1
ATOM 2905 O O . TYR A 1 362 ? 41.125 -18.906 10.5 1 82.25 362 TYR A O 1
ATOM 2913 N N . SER A 1 363 ? 41.406 -17.047 9.289 1 82.06 363 SER A N 1
ATOM 2914 C CA . SER A 1 363 ? 41.062 -17.703 8.039 1 82.06 363 SER A CA 1
ATOM 2915 C C . SER A 1 363 ? 42.25 -18.438 7.438 1 82.06 363 SER A C 1
ATOM 2917 O O . SER A 1 363 ? 43.344 -18.406 7.984 1 82.06 363 SER A O 1
ATOM 2919 N N . TYR A 1 364 ? 41.938 -19.188 6.277 1 74.62 364 TYR A N 1
ATOM 2920 C CA . TYR A 1 364 ? 43.031 -19.75 5.496 1 74.62 364 TYR A CA 1
ATOM 2921 C C . TYR A 1 364 ? 43.906 -18.656 4.895 1 74.62 364 TYR A C 1
ATOM 2923 O O . TYR A 1 364 ? 43.469 -17.5 4.77 1 74.62 364 TYR A O 1
ATOM 2931 N N . ARG A 1 365 ? 45.094 -19.094 4.637 1 73.81 365 ARG A N 1
ATOM 2932 C CA . ARG A 1 365 ? 46.062 -18.141 4.078 1 73.81 365 ARG A CA 1
ATOM 2933 C C . ARG A 1 365 ? 45.875 -18.016 2.57 1 73.81 365 ARG A C 1
ATOM 2935 O O . ARG A 1 365 ? 45.594 -19 1.885 1 73.81 365 ARG A O 1
ATOM 2942 N N . ILE A 1 366 ? 45.875 -16.781 2.162 1 73.19 366 ILE A N 1
ATOM 2943 C CA . ILE A 1 366 ? 45.844 -16.5 0.732 1 73.19 366 ILE A CA 1
ATOM 2944 C C . ILE A 1 366 ? 47.188 -15.938 0.264 1 73.19 366 ILE A C 1
ATOM 2946 O O . ILE A 1 366 ? 47.781 -15.109 0.946 1 73.19 366 ILE A O 1
ATOM 2950 N N . ARG A 1 367 ? 47.656 -16.531 -0.743 1 72.12 367 ARG A N 1
ATOM 2951 C CA . ARG A 1 367 ? 48.938 -16.094 -1.294 1 72.12 367 ARG A CA 1
ATOM 2952 C C . ARG A 1 367 ? 48.719 -15.203 -2.508 1 72.12 367 ARG A C 1
ATOM 2954 O O . ARG A 1 367 ? 47.906 -15.492 -3.375 1 72.12 367 ARG A O 1
ATOM 2961 N N . ASP A 1 368 ? 49.375 -14.117 -2.412 1 72.62 368 ASP A N 1
ATOM 2962 C CA . ASP A 1 368 ? 49.281 -13.242 -3.578 1 72.62 368 ASP A CA 1
ATOM 2963 C C . ASP A 1 368 ? 50.375 -13.562 -4.59 1 72.62 368 ASP A C 1
ATOM 2965 O O . ASP A 1 368 ? 51.125 -14.523 -4.422 1 72.62 368 ASP A O 1
ATOM 2969 N N . ASP A 1 369 ? 50.438 -12.734 -5.609 1 67.75 369 ASP A N 1
ATOM 2970 C CA . ASP A 1 369 ? 51.344 -13 -6.711 1 67.75 369 ASP A CA 1
ATOM 2971 C C . ASP A 1 369 ? 52.812 -12.891 -6.258 1 67.75 369 ASP A C 1
ATOM 2973 O O . ASP A 1 369 ? 53.688 -13.516 -6.836 1 67.75 369 ASP A O 1
ATOM 2977 N N . GLU A 1 370 ? 53.094 -12.102 -5.152 1 74.94 370 GLU A N 1
ATOM 2978 C CA . GLU A 1 370 ? 54.438 -11.938 -4.625 1 74.94 370 GLU A CA 1
ATOM 2979 C C . GLU A 1 370 ? 54.719 -12.883 -3.451 1 74.94 370 GLU A C 1
ATOM 2981 O O . GLU A 1 370 ? 55.625 -12.664 -2.654 1 74.94 370 GLU A O 1
ATOM 2986 N N . ALA A 1 371 ? 53.844 -13.852 -3.32 1 73.69 371 ALA A N 1
ATOM 2987 C CA . ALA A 1 371 ? 53.969 -14.914 -2.326 1 73.69 371 ALA A CA 1
ATOM 2988 C C . ALA A 1 371 ? 53.75 -14.375 -0.915 1 73.69 371 ALA A C 1
ATOM 2990 O O . ALA A 1 371 ? 54.312 -14.898 0.047 1 73.69 371 ALA A O 1
ATOM 2991 N N . ARG A 1 372 ? 53.125 -13.258 -0.917 1 78.12 372 ARG A N 1
ATOM 2992 C CA . ARG A 1 372 ? 52.719 -12.805 0.403 1 78.12 372 ARG A CA 1
ATOM 2993 C C . ARG A 1 372 ? 51.5 -13.602 0.896 1 78.12 372 ARG A C 1
ATOM 2995 O O . ARG A 1 372 ? 50.625 -13.938 0.115 1 78.12 372 ARG A O 1
ATOM 3002 N N . GLN A 1 373 ? 51.594 -13.859 2.168 1 77.94 373 GLN A N 1
ATOM 3003 C CA . GLN A 1 373 ? 50.5 -14.625 2.76 1 77.94 373 GLN A CA 1
ATOM 3004 C C . GLN A 1 373 ? 49.625 -13.742 3.635 1 77.94 373 GLN A C 1
ATOM 3006 O O . GLN A 1 373 ? 50.094 -13.133 4.59 1 77.94 373 GLN A O 1
ATOM 3011 N N . TRP A 1 374 ? 48.375 -13.719 3.107 1 81.06 374 TRP A N 1
ATOM 3012 C CA . TRP A 1 374 ? 47.406 -12.898 3.824 1 81.06 374 TRP A CA 1
ATOM 3013 C C . TRP A 1 374 ? 46.375 -13.773 4.527 1 81.06 374 TRP A C 1
ATOM 3015 O O . TRP A 1 374 ? 46.062 -14.875 4.07 1 81.06 374 TRP A O 1
ATOM 3025 N N . CYS A 1 375 ? 45.875 -13.273 5.68 1 82.31 375 CYS A N 1
ATOM 3026 C CA . CYS A 1 375 ? 44.781 -13.961 6.355 1 82.31 375 CYS A CA 1
ATOM 3027 C C . CYS A 1 375 ? 43.875 -12.961 7.059 1 82.31 375 CYS A C 1
ATOM 3029 O O . CYS A 1 375 ? 44.25 -11.805 7.242 1 82.31 375 CYS A O 1
ATOM 3031 N N . LEU A 1 376 ? 42.656 -13.359 7.234 1 86.62 376 LEU A N 1
ATOM 3032 C CA . LEU A 1 376 ? 41.719 -12.57 8.031 1 86.62 376 LEU A CA 1
ATOM 3033 C C . LEU A 1 376 ? 41.688 -13.055 9.477 1 86.62 376 LEU A C 1
ATOM 3035 O O . LEU A 1 376 ? 41.594 -14.266 9.727 1 86.62 376 LEU A O 1
ATOM 3039 N N . SER A 1 377 ? 41.812 -12.164 10.398 1 87 377 SER A N 1
ATOM 3040 C CA . SER A 1 377 ? 41.656 -12.477 11.82 1 87 377 SER A CA 1
ATOM 3041 C C . SER A 1 377 ? 40.406 -11.812 12.398 1 87 377 SER A C 1
ATOM 3043 O O . SER A 1 377 ? 40.156 -10.633 12.164 1 87 377 SER A O 1
ATOM 3045 N N . VAL A 1 378 ? 39.594 -12.625 13 1 88.81 378 VAL A N 1
ATOM 3046 C CA . VAL A 1 378 ? 38.375 -12.125 13.633 1 88.81 378 VAL A CA 1
ATOM 3047 C C . VAL A 1 378 ? 38.469 -12.359 15.141 1 88.81 378 VAL A C 1
ATOM 3049 O O . VAL A 1 378 ? 38.844 -13.43 15.594 1 88.81 378 VAL A O 1
ATOM 3052 N N . LYS A 1 379 ? 38.094 -11.266 15.898 1 87.69 379 LYS A N 1
ATOM 3053 C CA . LYS A 1 379 ? 38.156 -11.414 17.344 1 87.69 379 LYS A CA 1
ATOM 3054 C C . LYS A 1 379 ? 37.062 -10.609 18.031 1 87.69 379 LYS A C 1
ATOM 3056 O O . LYS A 1 379 ? 36.594 -9.594 17.5 1 87.69 379 LYS A O 1
ATOM 3061 N N . LEU A 1 380 ? 36.594 -11.148 19.078 1 90.81 380 LEU A N 1
ATOM 3062 C CA . LEU A 1 380 ? 35.719 -10.406 20 1 90.81 380 LEU A CA 1
ATOM 3063 C C . LEU A 1 380 ? 36.562 -9.617 21.016 1 90.81 380 LEU A C 1
ATOM 3065 O O . LEU A 1 380 ? 37.25 -10.203 21.859 1 90.81 380 LEU A O 1
ATOM 3069 N N . LYS A 1 381 ? 36.5 -8.359 20.859 1 84.12 381 LYS A N 1
ATOM 3070 C CA . LYS A 1 381 ? 37.312 -7.488 21.688 1 84.12 381 LYS A CA 1
ATOM 3071 C C . LYS A 1 381 ? 36.75 -7.367 23.094 1 84.12 381 LYS A C 1
ATOM 3073 O O . LYS A 1 381 ? 35.594 -7.734 23.328 1 84.12 381 LYS A O 1
ATOM 3078 N N . SER A 1 382 ? 37.656 -6.816 23.969 1 80.88 382 SER A N 1
ATOM 3079 C CA . SER A 1 382 ? 37.25 -6.684 25.359 1 80.88 382 SER A CA 1
ATOM 3080 C C . SER A 1 382 ? 36.094 -5.699 25.516 1 80.88 382 SER A C 1
ATOM 3082 O O . SER A 1 382 ? 35.312 -5.805 26.438 1 80.88 382 SER A O 1
ATOM 3084 N N . ASN A 1 383 ? 35.938 -4.887 24.453 1 80.75 383 ASN A N 1
ATOM 3085 C CA . ASN A 1 383 ? 34.875 -3.891 24.516 1 80.75 383 ASN A CA 1
ATOM 3086 C C . ASN A 1 383 ? 33.562 -4.441 23.969 1 80.75 383 ASN A C 1
ATOM 3088 O O . ASN A 1 383 ? 32.562 -3.727 23.922 1 80.75 383 ASN A O 1
ATOM 3092 N N . GLY A 1 384 ? 33.594 -5.645 23.625 1 83.81 384 GLY A N 1
ATOM 3093 C CA . GLY A 1 384 ? 32.375 -6.285 23.188 1 83.81 384 GLY A CA 1
ATOM 3094 C C . GLY A 1 384 ? 32.094 -6.094 21.703 1 83.81 384 GLY A C 1
ATOM 3095 O O . GLY A 1 384 ? 30.969 -6.266 21.25 1 83.81 384 GLY A O 1
ATOM 3096 N N . VAL A 1 385 ? 33 -5.641 21.047 1 88.12 385 VAL A N 1
ATOM 3097 C CA . VAL A 1 385 ? 32.844 -5.422 19.609 1 88.12 385 VAL A CA 1
ATOM 3098 C C . VAL A 1 385 ? 33.594 -6.477 18.828 1 88.12 385 VAL A C 1
ATOM 3100 O O . VAL A 1 385 ? 34.688 -6.887 19.234 1 88.12 385 VAL A O 1
ATOM 3103 N N . VAL A 1 386 ? 32.969 -7.023 17.812 1 88.31 386 VAL A N 1
ATOM 3104 C CA . VAL A 1 386 ? 33.625 -7.977 16.938 1 88.31 386 VAL A CA 1
ATOM 3105 C C . VAL A 1 386 ? 34.438 -7.227 15.891 1 88.31 386 VAL A C 1
ATOM 3107 O O . VAL A 1 386 ? 33.906 -6.387 15.156 1 88.31 386 VAL A O 1
ATOM 3110 N N . GLY A 1 387 ? 35.719 -7.531 16 1 86.44 387 GLY A N 1
ATOM 3111 C CA . GLY A 1 387 ? 36.625 -6.93 15.031 1 86.44 387 GLY A CA 1
ATOM 3112 C C . GLY A 1 387 ? 37.156 -7.922 14.008 1 86.44 387 GLY A C 1
ATOM 3113 O O . GLY A 1 387 ? 37.281 -9.109 14.305 1 86.44 387 GLY A O 1
ATOM 3114 N N . ALA A 1 388 ? 37.281 -7.523 12.781 1 85.81 388 ALA A N 1
ATOM 3115 C CA . ALA A 1 388 ? 37.875 -8.289 11.695 1 85.81 388 ALA A CA 1
ATOM 3116 C C . ALA A 1 388 ? 39.031 -7.52 11.078 1 85.81 388 ALA A C 1
ATOM 3118 O O . ALA A 1 388 ? 38.938 -6.328 10.781 1 85.81 388 ALA A O 1
ATOM 3119 N N . TYR A 1 389 ? 40.219 -8.234 11 1 83.5 389 TYR A N 1
ATOM 3120 C CA . TYR A 1 389 ? 41.438 -7.57 10.539 1 83.5 389 TYR A CA 1
ATOM 3121 C C . TYR A 1 389 ? 42.156 -8.422 9.516 1 83.5 389 TYR A C 1
ATOM 3123 O O . TYR A 1 389 ? 42.25 -9.648 9.664 1 83.5 389 TYR A O 1
ATOM 3131 N N . ILE A 1 390 ? 42.625 -7.73 8.523 1 83.31 390 ILE A N 1
ATOM 3132 C CA . ILE A 1 390 ? 43.5 -8.398 7.559 1 83.31 390 ILE A CA 1
ATOM 3133 C C . ILE A 1 390 ? 44.938 -8.344 8.039 1 83.31 390 ILE A C 1
ATOM 3135 O O . ILE A 1 390 ? 45.438 -7.289 8.438 1 83.31 390 ILE A O 1
ATOM 3139 N N . GLU A 1 391 ? 45.625 -9.555 8.055 1 80.19 391 GLU A N 1
ATOM 3140 C CA . GLU A 1 391 ? 47 -9.648 8.523 1 80.19 391 GLU A CA 1
ATOM 3141 C C . GLU A 1 391 ? 47.938 -10.211 7.441 1 80.19 391 GLU A C 1
ATOM 3143 O O . GLU A 1 391 ? 47.531 -11.117 6.699 1 80.19 391 GLU A O 1
ATOM 3148 N N . LEU A 1 392 ? 49.062 -9.539 7.398 1 81.5 392 LEU A N 1
ATOM 3149 C CA . LEU A 1 392 ? 50.156 -10.094 6.582 1 81.5 392 LEU A CA 1
ATOM 3150 C C . LEU A 1 392 ? 51.031 -11.031 7.406 1 81.5 392 LEU A C 1
ATOM 3152 O O . LEU A 1 392 ? 51.75 -10.594 8.312 1 81.5 392 LEU A O 1
ATOM 3156 N N . LEU A 1 393 ? 50.969 -12.305 7.113 1 76.5 393 LEU A N 1
ATOM 3157 C CA . LEU A 1 393 ? 51.719 -13.297 7.906 1 76.5 393 LEU A CA 1
ATOM 3158 C C . LEU A 1 393 ? 53.125 -13.477 7.379 1 76.5 393 LEU A C 1
ATOM 3160 O O . LEU A 1 393 ? 54.062 -13.617 8.156 1 76.5 393 LEU A O 1
ATOM 3164 N N . LYS A 1 394 ? 53.188 -13.664 6.184 1 77.62 394 LYS A N 1
ATOM 3165 C CA . LYS A 1 394 ? 54.5 -13.82 5.559 1 77.62 394 LYS A CA 1
ATOM 3166 C C . LYS A 1 394 ? 54.625 -12.93 4.328 1 77.62 394 LYS A C 1
ATOM 3168 O O . LYS A 1 394 ? 53.656 -12.727 3.592 1 77.62 394 LYS A O 1
ATOM 3173 N N . GLY A 1 395 ? 55.844 -12.328 4.273 1 75.31 395 GLY A N 1
ATOM 3174 C CA . GLY A 1 395 ? 56.125 -11.508 3.105 1 75.31 395 GLY A CA 1
ATOM 3175 C C . GLY A 1 395 ? 56.438 -10.062 3.451 1 75.31 395 GLY A C 1
ATOM 3176 O O . GLY A 1 395 ? 56.438 -9.688 4.625 1 75.31 395 GLY A O 1
ATOM 3177 N N . SER A 1 396 ? 56.812 -9.258 2.496 1 73.25 396 SER A N 1
ATOM 3178 C CA . SER A 1 396 ? 57.188 -7.863 2.678 1 73.25 396 SER A CA 1
ATOM 3179 C C . SER A 1 396 ? 55.969 -6.973 2.793 1 73.25 396 SER A C 1
ATOM 3181 O O . SER A 1 396 ? 55 -7.156 2.061 1 73.25 396 SER A O 1
ATOM 3183 N N . PRO A 1 397 ? 56 -6.176 3.752 1 70.31 397 PRO A N 1
ATOM 3184 C CA . PRO A 1 397 ? 54.875 -5.254 3.877 1 70.31 397 PRO A CA 1
ATOM 3185 C C . PRO A 1 397 ? 54.656 -4.418 2.615 1 70.31 397 PRO A C 1
ATOM 3187 O O . PRO A 1 397 ? 55.625 -4.012 1.962 1 70.31 397 PRO A O 1
ATOM 3190 N N . VAL A 1 398 ? 53.375 -4.387 2.25 1 69.81 398 VAL A N 1
ATOM 3191 C CA . VAL A 1 398 ? 53 -3.623 1.065 1 69.81 398 VAL A CA 1
ATOM 3192 C C . VAL A 1 398 ? 51.75 -2.822 1.349 1 69.81 398 VAL A C 1
ATOM 3194 O O . VAL A 1 398 ? 50.938 -3.191 2.219 1 69.81 398 VAL A O 1
ATOM 3197 N N . ASN A 1 399 ? 51.781 -1.706 0.735 1 67.94 399 ASN A N 1
ATOM 3198 C CA . ASN A 1 399 ? 50.5 -1.01 0.772 1 67.94 399 ASN A CA 1
ATOM 3199 C C . ASN A 1 399 ? 49.438 -1.776 0.009 1 67.94 399 ASN A C 1
ATOM 3201 O O . ASN A 1 399 ? 49.719 -2.355 -1.044 1 67.94 399 ASN A O 1
ATOM 3205 N N . CYS A 1 400 ? 48.344 -2.021 0.712 1 67.38 400 CYS A N 1
ATOM 3206 C CA . CYS A 1 400 ? 47.281 -2.809 0.085 1 67.38 400 CYS A CA 1
ATOM 3207 C C . CYS A 1 400 ? 45.906 -2.174 0.32 1 67.38 400 CYS A C 1
ATOM 3209 O O . CYS A 1 400 ? 45.75 -1.365 1.235 1 67.38 400 CYS A O 1
ATOM 3211 N N . SER A 1 401 ? 45.062 -2.326 -0.641 1 69.88 401 SER A N 1
ATOM 3212 C CA . SER A 1 401 ? 43.656 -2.104 -0.419 1 69.88 401 SER A CA 1
ATOM 3213 C C . SER A 1 401 ? 42.938 -3.395 -0.013 1 69.88 401 SER A C 1
ATOM 3215 O O . SER A 1 401 ? 43.312 -4.48 -0.454 1 69.88 401 SER A O 1
ATOM 3217 N N . TYR A 1 402 ? 42.125 -3.221 1.01 1 70.19 402 TYR A N 1
ATOM 3218 C CA . TYR A 1 402 ? 41.469 -4.438 1.431 1 70.19 402 TYR A CA 1
ATOM 3219 C C . TYR A 1 402 ? 40 -4.145 1.801 1 70.19 402 TYR A C 1
ATOM 3221 O O . TYR A 1 402 ? 39.625 -2.986 1.975 1 70.19 402 TYR A O 1
ATOM 3229 N N . PHE A 1 403 ? 39.156 -5.082 1.652 1 72.75 403 PHE A N 1
ATOM 3230 C CA . PHE A 1 403 ? 37.812 -4.992 2.135 1 72.75 403 PHE A CA 1
ATOM 3231 C C . PHE A 1 403 ? 37.438 -6.199 3 1 72.75 403 PHE A C 1
ATOM 3233 O O . PHE A 1 403 ? 38.062 -7.258 2.873 1 72.75 403 PHE A O 1
ATOM 3240 N N . ILE A 1 404 ? 36.562 -5.949 3.971 1 76.88 404 ILE A N 1
ATOM 3241 C CA . ILE A 1 404 ? 36 -7.012 4.793 1 76.88 404 ILE A CA 1
ATOM 3242 C C . ILE A 1 404 ? 34.469 -6.906 4.789 1 76.88 404 ILE A C 1
ATOM 3244 O O . ILE A 1 404 ? 33.906 -5.836 5.039 1 76.88 404 ILE A O 1
ATOM 3248 N N . GLU A 1 405 ? 33.875 -7.977 4.324 1 81.19 405 GLU A N 1
ATOM 3249 C CA . GLU A 1 405 ? 32.438 -8.039 4.258 1 81.19 405 GLU A CA 1
ATOM 3250 C C . GLU A 1 405 ? 31.875 -9.117 5.184 1 81.19 405 GLU A C 1
ATOM 3252 O O . GLU A 1 405 ? 32.406 -10.227 5.234 1 81.19 405 GLU A O 1
ATOM 3257 N N . LEU A 1 406 ? 30.922 -8.719 6.039 1 84.38 406 LEU A N 1
ATOM 3258 C CA . LEU A 1 406 ? 30.141 -9.688 6.809 1 84.38 406 LEU A CA 1
ATOM 3259 C C . LEU A 1 406 ? 28.75 -9.836 6.23 1 84.38 406 LEU A C 1
ATOM 3261 O O . LEU A 1 406 ? 27.938 -8.906 6.293 1 84.38 406 LEU A O 1
ATOM 3265 N N . LYS A 1 407 ? 28.547 -11.023 5.695 1 76.06 407 LYS A N 1
ATOM 3266 C CA . LYS A 1 407 ? 27.297 -11.273 4.961 1 76.06 407 LYS A CA 1
ATOM 3267 C C . LYS A 1 407 ? 26.109 -11.406 5.91 1 76.06 407 LYS A C 1
ATOM 3269 O O . LYS A 1 407 ? 26.281 -11.82 7.062 1 76.06 407 LYS A O 1
ATOM 3274 N N . HIS A 1 408 ? 24.906 -10.953 5.52 1 77.25 408 HIS A N 1
ATOM 3275 C CA . HIS A 1 408 ? 23.625 -11.094 6.188 1 77.25 408 HIS A CA 1
ATOM 3276 C C . HIS A 1 408 ? 22.578 -11.68 5.246 1 77.25 408 HIS A C 1
ATOM 3278 O O . HIS A 1 408 ? 22.656 -11.484 4.031 1 77.25 408 HIS A O 1
ATOM 3284 N N . ARG A 1 409 ? 21.688 -12.508 5.777 1 67.81 409 ARG A N 1
ATOM 3285 C CA . ARG A 1 409 ? 20.625 -13.086 4.969 1 67.81 409 ARG A CA 1
ATOM 3286 C C . ARG A 1 409 ? 19.828 -11.992 4.258 1 67.81 409 ARG A C 1
ATOM 3288 O O . ARG A 1 409 ? 19.406 -12.172 3.115 1 67.81 409 ARG A O 1
ATOM 3295 N N . ASN A 1 410 ? 19.641 -10.898 5.016 1 62 410 ASN A N 1
ATOM 3296 C CA . ASN A 1 410 ? 19.094 -9.68 4.438 1 62 410 ASN A CA 1
ATOM 3297 C C . ASN A 1 410 ? 20.188 -8.797 3.848 1 62 410 ASN A C 1
ATOM 3299 O O . ASN A 1 410 ? 21.016 -8.258 4.582 1 62 410 ASN A O 1
ATOM 3303 N N . PRO A 1 411 ? 20.266 -8.812 2.559 1 61.22 411 PRO A N 1
ATOM 3304 C CA . PRO A 1 411 ? 21.359 -8.055 1.928 1 61.22 411 PRO A CA 1
ATOM 3305 C C . PRO A 1 411 ? 21.422 -6.609 2.412 1 61.22 411 PRO A C 1
ATOM 3307 O O . PRO A 1 411 ? 22.484 -5.984 2.352 1 61.22 411 PRO A O 1
ATOM 3310 N N . LEU A 1 412 ? 20.359 -6.211 3.057 1 58 412 LEU A N 1
ATOM 3311 C CA . LEU A 1 412 ? 20.328 -4.828 3.527 1 58 412 LEU A CA 1
ATOM 3312 C C . LEU A 1 412 ? 21.109 -4.676 4.824 1 58 412 LEU A C 1
ATOM 3314 O O . LEU A 1 412 ? 21.531 -3.572 5.168 1 58 412 LEU A O 1
ATOM 3318 N N . LYS A 1 413 ? 21.328 -5.762 5.488 1 66.19 413 LYS A N 1
ATOM 3319 C CA . LYS A 1 413 ? 22 -5.715 6.785 1 66.19 413 LYS A CA 1
ATOM 3320 C C . LYS A 1 413 ? 23.453 -6.141 6.668 1 66.19 413 LYS A C 1
ATOM 3322 O O . LYS A 1 413 ? 24.188 -6.16 7.664 1 66.19 413 LYS A O 1
ATOM 3327 N N . GLN A 1 414 ? 23.844 -6.355 5.398 1 73.38 414 GLN A N 1
ATOM 3328 C CA . GLN A 1 414 ? 25.219 -6.773 5.191 1 73.38 414 GLN A CA 1
ATOM 3329 C C . GLN A 1 414 ? 26.188 -5.645 5.531 1 73.38 414 GLN A C 1
ATOM 3331 O O . GLN A 1 414 ? 25.906 -4.473 5.27 1 73.38 414 GLN A O 1
ATOM 3336 N N . LEU A 1 415 ? 27.281 -6.008 6.277 1 74.94 415 LEU A N 1
ATOM 3337 C CA . LEU A 1 415 ? 28.297 -5.023 6.66 1 74.94 415 LEU A CA 1
ATOM 3338 C C . LEU A 1 415 ? 29.484 -5.09 5.723 1 74.94 415 LEU A C 1
ATOM 3340 O O . LEU A 1 415 ? 30.047 -6.168 5.496 1 74.94 415 LEU A O 1
ATOM 3344 N N . LEU A 1 416 ? 29.766 -4.027 5.051 1 72.75 416 LEU A N 1
ATOM 3345 C CA . LEU A 1 416 ? 30.922 -3.947 4.156 1 72.75 416 LEU A CA 1
ATOM 3346 C C . LEU A 1 416 ? 31.781 -2.736 4.488 1 72.75 416 LEU A C 1
ATOM 3348 O O . LEU A 1 416 ? 31.281 -1.609 4.551 1 72.75 416 LEU A O 1
ATOM 3352 N N . ASN A 1 417 ? 33.062 -3.098 5.035 1 69.19 417 ASN A N 1
ATOM 3353 C CA . ASN A 1 417 ? 34.062 -2.051 5.215 1 69.19 417 ASN A CA 1
ATOM 3354 C C . ASN A 1 417 ? 35.156 -2.146 4.164 1 69.19 417 ASN A C 1
ATOM 3356 O O . ASN A 1 417 ? 35.688 -3.232 3.896 1 69.19 417 ASN A O 1
ATOM 3360 N N . THR A 1 418 ? 35.375 -1.12 3.588 1 62.44 418 THR A N 1
ATOM 3361 C CA . THR A 1 418 ? 36.406 -1.118 2.557 1 62.44 418 THR A CA 1
ATOM 3362 C C . THR A 1 418 ? 37.406 0.004 2.797 1 62.44 418 THR A C 1
ATOM 3364 O O . THR A 1 418 ? 37.094 0.997 3.457 1 62.44 418 THR A O 1
ATOM 3367 N N . THR A 1 419 ? 38.75 -0.416 2.852 1 59.12 419 THR A N 1
ATOM 3368 C CA . THR A 1 419 ? 39.781 0.607 2.92 1 59.12 419 THR A CA 1
ATOM 3369 C C . THR A 1 419 ? 40.5 0.736 1.581 1 59.12 419 THR A C 1
ATOM 3371 O O . THR A 1 419 ? 40.625 -0.241 0.838 1 59.12 419 THR A O 1
ATOM 3374 N N . LYS A 1 420 ? 41.062 2.039 1.359 1 49.19 420 LYS A N 1
ATOM 3375 C CA . LYS A 1 420 ? 41.75 2.305 0.102 1 49.19 420 LYS A CA 1
ATOM 3376 C C . LYS A 1 420 ? 43.219 1.906 0.189 1 49.19 420 LYS A C 1
ATOM 3378 O O . LYS A 1 420 ? 43.75 1.322 -0.75 1 49.19 420 LYS A O 1
ATOM 3383 N N . CYS A 1 421 ? 44.062 2.49 1.074 1 50.66 421 CYS A N 1
ATOM 3384 C CA . CYS A 1 421 ? 45.5 2.277 1.263 1 50.66 421 CYS A CA 1
ATOM 3385 C C . CYS A 1 421 ? 45.875 2.322 2.74 1 50.66 421 CYS A C 1
ATOM 3387 O O . CYS A 1 421 ? 45.406 3.211 3.469 1 50.66 421 CYS A O 1
ATOM 3389 N N . ARG A 1 422 ? 46.219 1.24 3.297 1 56.03 422 ARG A N 1
ATOM 3390 C CA . ARG A 1 422 ? 46.844 1.329 4.613 1 56.03 422 ARG A CA 1
ATOM 3391 C C . ARG A 1 422 ? 48.312 1.012 4.539 1 56.03 422 ARG A C 1
ATOM 3393 O O . ARG A 1 422 ? 48.719 0.055 3.877 1 56.03 422 ARG A O 1
ATOM 3400 N N . TYR A 1 423 ? 49.062 2.238 4.82 1 47.72 423 TYR A N 1
ATOM 3401 C CA . TYR A 1 423 ? 50.531 2.23 4.797 1 47.72 423 TYR A CA 1
ATOM 3402 C C . TYR A 1 423 ? 51.094 1.414 5.953 1 47.72 423 TYR A C 1
ATOM 3404 O O . TYR A 1 423 ? 50.5 1.407 7.047 1 47.72 423 TYR A O 1
ATOM 3412 N N . TYR A 1 424 ? 51.906 0.503 5.355 1 45.91 424 TYR A N 1
ATOM 3413 C CA . TYR A 1 424 ? 52.75 -0.16 6.355 1 45.91 424 TYR A CA 1
ATOM 3414 C C . TYR A 1 424 ? 53.688 0.833 7.027 1 45.91 424 TYR A C 1
ATOM 3416 O O . TYR A 1 424 ? 54.406 1.564 6.355 1 45.91 424 TYR A O 1
ATOM 3424 N N . ASN A 1 425 ? 53.438 1.545 8.086 1 39.91 425 ASN A N 1
ATOM 3425 C CA . ASN A 1 425 ? 54.531 2.232 8.758 1 39.91 425 ASN A CA 1
ATOM 3426 C C . ASN A 1 425 ? 55.719 1.306 8.984 1 39.91 425 ASN A C 1
ATOM 3428 O O . ASN A 1 425 ? 55.594 0.275 9.641 1 39.91 425 ASN A O 1
ATOM 3432 N N . MET A 1 426 ? 56.844 1.565 8.172 1 33.19 426 MET A N 1
ATOM 3433 C CA . MET A 1 426 ? 58.156 0.907 8.398 1 33.19 426 MET A CA 1
ATOM 3434 C C . MET A 1 426 ? 58.562 1.049 9.852 1 33.19 426 MET A C 1
ATOM 3436 O O . MET A 1 426 ? 59.375 0.254 10.344 1 33.19 426 MET A O 1
ATOM 3440 N N . ASN A 1 427 ? 58.688 2.312 10.359 1 34.59 427 ASN A N 1
ATOM 3441 C CA . ASN A 1 427 ? 59.438 2.686 11.547 1 34.59 427 ASN A CA 1
ATOM 3442 C C . ASN A 1 427 ? 58.812 2.143 12.82 1 34.59 427 ASN A C 1
ATOM 3444 O O . ASN A 1 427 ? 59.156 2.533 13.93 1 34.59 427 ASN A O 1
ATOM 3448 N N . GLY A 1 428 ? 58.562 0.836 13.219 1 35.12 428 GLY A N 1
ATOM 3449 C CA . GLY A 1 428 ? 58.469 0.025 14.422 1 35.12 428 GLY A CA 1
ATOM 3450 C C . GLY A 1 428 ? 57.062 -0.424 14.734 1 35.12 428 GLY A C 1
ATOM 3451 O O . GLY A 1 428 ? 56.875 -1.427 15.422 1 35.12 428 GLY A O 1
ATOM 3452 N N . ARG A 1 429 ? 56.094 0.526 15.305 1 35.12 429 ARG A N 1
ATOM 3453 C CA . ARG A 1 429 ? 54.969 -0.208 15.906 1 35.12 429 ARG A CA 1
ATOM 3454 C C . ARG A 1 429 ? 54.25 -1.022 14.852 1 35.12 429 ARG A C 1
ATOM 3456 O O . ARG A 1 429 ? 53.875 -0.498 13.805 1 35.12 429 ARG A O 1
ATOM 3463 N N . LYS A 1 430 ? 54.219 -2.289 14.586 1 38.47 430 LYS A N 1
ATOM 3464 C CA . LYS A 1 430 ? 53.75 -3.562 14.023 1 38.47 430 LYS A CA 1
ATOM 3465 C C . LYS A 1 430 ? 52.25 -3.568 13.805 1 38.47 430 LYS A C 1
ATOM 3467 O O . LYS A 1 430 ? 51.656 -4.625 13.594 1 38.47 430 LYS A O 1
ATOM 3472 N N . SER A 1 431 ? 51.344 -2.793 14.25 1 39.78 431 SER A N 1
ATOM 3473 C CA . SER A 1 431 ? 50.062 -3.465 14.344 1 39.78 431 SER A CA 1
ATOM 3474 C C . SER A 1 431 ? 49.531 -3.852 12.961 1 39.78 431 SER A C 1
ATOM 3476 O O . SER A 1 431 ? 49.375 -2.99 12.102 1 39.78 431 SER A O 1
ATOM 3478 N N . ALA A 1 432 ? 50.031 -4.848 12.266 1 45.88 432 ALA A N 1
ATOM 3479 C CA . ALA A 1 432 ? 49.844 -5.727 11.117 1 45.88 432 ALA A CA 1
ATOM 3480 C C . ALA A 1 432 ? 48.375 -5.891 10.797 1 45.88 432 ALA A C 1
ATOM 3482 O O . ALA A 1 432 ? 48 -6.48 9.781 1 45.88 432 ALA A O 1
ATOM 3483 N N . ALA A 1 433 ? 47.594 -5.852 11.711 1 52.94 433 ALA A N 1
ATOM 3484 C CA . ALA A 1 433 ? 46.188 -6.215 11.469 1 52.94 433 ALA A CA 1
ATOM 3485 C C . ALA A 1 433 ? 45.375 -4.992 11.062 1 52.94 433 ALA A C 1
ATOM 3487 O O . ALA A 1 433 ? 45.438 -3.951 11.727 1 52.94 433 ALA A O 1
ATOM 3488 N N . TRP A 1 434 ? 45.125 -4.879 9.797 1 64.38 434 TRP A N 1
ATOM 3489 C CA . TRP A 1 434 ? 44.25 -3.834 9.266 1 64.38 434 TRP A CA 1
ATOM 3490 C C . TRP A 1 434 ? 42.812 -4.305 9.211 1 64.38 434 TRP A C 1
ATOM 3492 O O . TRP A 1 434 ? 42.5 -5.363 8.648 1 64.38 434 TRP A O 1
ATOM 3502 N N . GLY A 1 435 ? 42.062 -3.729 9.891 1 66.25 435 GLY A N 1
ATOM 3503 C CA . GLY A 1 435 ? 40.688 -4.121 9.844 1 66.25 435 GLY A CA 1
ATOM 3504 C C . GLY A 1 435 ? 39.75 -3.166 10.594 1 66.25 435 GLY A C 1
ATOM 3505 O O . GLY A 1 435 ? 40.094 -1.998 10.789 1 66.25 435 GLY A O 1
ATOM 3506 N N . TRP A 1 436 ? 38.594 -3.486 10.758 1 74.69 436 TRP A N 1
ATOM 3507 C CA . TRP A 1 436 ? 37.531 -2.66 11.367 1 74.69 436 TRP A CA 1
ATOM 3508 C C . TRP A 1 436 ? 36.844 -3.412 12.484 1 74.69 436 TRP A C 1
ATOM 3510 O O . TRP A 1 436 ? 36.906 -4.645 12.547 1 74.69 436 TRP A O 1
ATOM 3520 N N . GLU A 1 437 ? 36.344 -2.521 13.477 1 77.31 437 GLU A N 1
ATOM 3521 C CA . GLU A 1 437 ? 35.281 -3.016 14.336 1 77.31 437 GLU A CA 1
ATOM 3522 C C . GLU A 1 437 ? 33.969 -3.137 13.57 1 77.31 437 GLU A C 1
ATOM 3524 O O . GLU A 1 437 ? 33.406 -2.135 13.102 1 77.31 437 GLU A O 1
ATOM 3529 N N . MET A 1 438 ? 33.625 -4.324 13.289 1 81.69 438 MET A N 1
ATOM 3530 C CA . MET A 1 438 ? 32.531 -4.602 12.352 1 81.69 438 MET A CA 1
ATOM 3531 C C . MET A 1 438 ? 31.188 -4.395 13.023 1 81.69 438 MET A C 1
ATOM 3533 O O . MET A 1 438 ? 30.312 -3.717 12.477 1 81.69 438 MET A O 1
ATOM 3537 N N . ILE A 1 439 ? 30.922 -5 14.258 1 85.44 439 ILE A N 1
ATOM 3538 C CA . ILE A 1 439 ? 29.594 -5.004 14.867 1 85.44 439 ILE A CA 1
ATOM 3539 C C . ILE A 1 439 ? 29.719 -5.355 16.344 1 85.44 439 ILE A C 1
ATOM 3541 O O . ILE A 1 439 ? 30.609 -6.109 16.75 1 85.44 439 ILE A O 1
ATOM 3545 N N . ALA A 1 440 ? 28.797 -4.777 17.109 1 87.19 440 ALA A N 1
ATOM 3546 C CA . ALA A 1 440 ? 28.734 -5.141 18.516 1 87.19 440 ALA A CA 1
ATOM 3547 C C . ALA A 1 440 ? 28.25 -6.578 18.688 1 87.19 440 ALA A C 1
ATOM 3549 O O . ALA A 1 440 ? 27.359 -7.031 17.969 1 87.19 440 ALA A O 1
ATOM 3550 N N . TRP A 1 441 ? 28.828 -7.207 19.625 1 88.5 441 TRP A N 1
ATOM 3551 C CA . TRP A 1 441 ? 28.484 -8.602 19.891 1 88.5 441 TRP A CA 1
ATOM 3552 C C . TRP A 1 441 ? 27 -8.75 20.203 1 88.5 441 TRP A C 1
ATOM 3554 O O . TRP A 1 441 ? 26.359 -9.695 19.734 1 88.5 441 TRP A O 1
ATOM 3564 N N . GLU A 1 442 ? 26.469 -7.801 20.844 1 84.44 442 GLU A N 1
ATOM 3565 C CA . GLU A 1 442 ? 25.062 -7.855 21.219 1 84.44 442 GLU A CA 1
ATOM 3566 C C . GLU A 1 442 ? 24.156 -7.816 20 1 84.44 442 GLU A C 1
ATOM 3568 O O . GLU A 1 442 ? 23.156 -8.539 19.938 1 84.44 442 GLU A O 1
ATOM 3573 N N . ASP A 1 443 ? 24.547 -7.07 19.109 1 84.94 443 ASP A N 1
ATOM 3574 C CA . ASP A 1 443 ? 23.75 -6.945 17.906 1 84.94 443 ASP A CA 1
ATOM 3575 C C . ASP A 1 443 ? 23.922 -8.172 17 1 84.94 443 ASP A C 1
ATOM 3577 O O . ASP A 1 443 ? 22.938 -8.656 16.422 1 84.94 443 ASP A O 1
ATOM 3581 N N . LEU A 1 444 ? 25.094 -8.664 16.906 1 87.06 444 LEU A N 1
ATOM 3582 C CA . LEU A 1 444 ? 25.406 -9.805 16.062 1 87.06 444 LEU A CA 1
ATOM 3583 C C . LEU A 1 444 ? 24.734 -11.07 16.578 1 87.06 444 LEU A C 1
ATOM 3585 O O . LEU A 1 444 ? 24.156 -11.836 15.797 1 87.06 444 LEU A O 1
ATOM 3589 N N . SER A 1 445 ? 24.703 -11.172 17.891 1 85.06 445 SER A N 1
ATOM 3590 C CA . SER A 1 445 ? 24.172 -12.391 18.484 1 85.06 445 SER A CA 1
ATOM 3591 C C . SER A 1 445 ? 22.641 -12.422 18.375 1 85.06 445 SER A C 1
ATOM 3593 O O . SER A 1 445 ? 22.047 -13.492 18.266 1 85.06 445 SER A O 1
ATOM 3595 N N . LYS A 1 446 ? 22.062 -11.266 18.359 1 79.81 446 LYS A N 1
ATOM 3596 C CA . LYS A 1 446 ? 20.594 -11.195 18.359 1 79.81 446 LYS A CA 1
ATOM 3597 C C . LYS A 1 446 ? 20.047 -11.344 16.953 1 79.81 446 LYS A C 1
ATOM 3599 O O . LYS A 1 446 ? 18.906 -11.773 16.766 1 79.81 446 LYS A O 1
ATOM 3604 N N . ASP A 1 447 ? 20.844 -11.07 16.016 1 81.06 447 ASP A N 1
ATOM 3605 C CA . ASP A 1 447 ? 20.375 -11.078 14.641 1 81.06 447 ASP A CA 1
ATOM 3606 C C . ASP A 1 447 ? 20.797 -12.352 13.914 1 81.06 447 ASP A C 1
ATOM 3608 O O . ASP A 1 447 ? 21.922 -12.438 13.422 1 81.06 447 ASP A O 1
ATOM 3612 N N . ALA A 1 448 ? 19.875 -13.281 13.859 1 77.62 448 ALA A N 1
ATOM 3613 C CA . ALA A 1 448 ? 20.172 -14.586 13.266 1 77.62 448 ALA A CA 1
ATOM 3614 C C . ALA A 1 448 ? 20.484 -14.453 11.781 1 77.62 448 ALA A C 1
ATOM 3616 O O . ALA A 1 448 ? 21.031 -15.383 11.164 1 77.62 448 ALA A O 1
ATOM 3617 N N . GLY A 1 449 ? 20.234 -13.32 11.227 1 79.44 449 GLY A N 1
ATOM 3618 C CA . GLY A 1 449 ? 20.531 -13.094 9.82 1 79.44 449 GLY A CA 1
ATOM 3619 C C . GLY A 1 449 ? 22.031 -13.086 9.531 1 79.44 449 GLY A C 1
ATOM 3620 O O . GLY A 1 449 ? 22.453 -13.375 8.406 1 79.44 449 GLY A O 1
ATOM 3621 N N . PHE A 1 450 ? 22.812 -12.805 10.5 1 84.69 450 PHE A N 1
ATOM 3622 C CA . PHE A 1 450 ? 24.266 -12.766 10.336 1 84.69 450 PHE A CA 1
ATOM 3623 C C . PHE A 1 450 ? 24.859 -14.156 10.477 1 84.69 450 PHE A C 1
ATOM 3625 O O . PHE A 1 450 ? 26 -14.398 10.047 1 84.69 450 PHE A O 1
ATOM 3632 N N . HIS A 1 451 ? 24.156 -15.055 11.078 1 82.25 451 HIS A N 1
ATOM 3633 C CA . HIS A 1 451 ? 24.734 -16.375 11.336 1 82.25 451 HIS A CA 1
ATOM 3634 C C . HIS A 1 451 ? 23.734 -17.484 11.031 1 82.25 451 HIS A C 1
ATOM 3636 O O . HIS A 1 451 ? 23.375 -18.25 11.93 1 82.25 451 HIS A O 1
ATOM 3642 N N . PRO A 1 452 ? 23.484 -17.547 9.75 1 73.25 452 PRO A N 1
ATOM 3643 C CA . PRO A 1 452 ? 22.641 -18.703 9.398 1 73.25 452 PRO A CA 1
ATOM 3644 C C . PRO A 1 452 ? 23.281 -20.031 9.758 1 73.25 452 PRO A C 1
ATOM 3646 O O . PRO A 1 452 ? 24.453 -20.266 9.453 1 73.25 452 PRO A O 1
ATOM 3649 N N . ALA A 1 453 ? 22.609 -20.938 10.398 1 69.44 453 ALA A N 1
ATOM 3650 C CA . ALA A 1 453 ? 23.062 -22.25 10.859 1 69.44 453 ALA A CA 1
ATOM 3651 C C . ALA A 1 453 ? 24.234 -22.109 11.828 1 69.44 453 ALA A C 1
ATOM 3653 O O . ALA A 1 453 ? 25.125 -22.953 11.867 1 69.44 453 ALA A O 1
ATOM 3654 N N . GLY A 1 454 ? 24.359 -20.891 12.477 1 78.56 454 GLY A N 1
ATOM 3655 C CA . GLY A 1 454 ? 25.375 -20.641 13.477 1 78.56 454 GLY A CA 1
ATOM 3656 C C . GLY A 1 454 ? 26.719 -20.266 12.891 1 78.56 454 GLY A C 1
ATOM 3657 O O . GLY A 1 454 ? 27.734 -20.25 13.594 1 78.56 454 GLY A O 1
ATOM 3658 N N . MET A 1 455 ? 26.75 -20.047 11.57 1 82.5 455 MET A N 1
ATOM 3659 C CA . MET A 1 455 ? 28 -19.703 10.906 1 82.5 455 MET A CA 1
ATOM 3660 C C . MET A 1 455 ? 28.016 -18.234 10.477 1 82.5 455 MET A C 1
ATOM 3662 O O . MET A 1 455 ? 27.016 -17.719 10.008 1 82.5 455 MET A O 1
ATOM 3666 N N . LEU A 1 456 ? 29.141 -17.609 10.773 1 86.69 456 LEU A N 1
ATOM 3667 C CA . LEU A 1 456 ? 29.375 -16.281 10.219 1 86.69 456 LEU A CA 1
ATOM 3668 C C . LEU A 1 456 ? 29.984 -16.375 8.82 1 86.69 456 LEU A C 1
ATOM 3670 O O . LEU A 1 456 ? 30.75 -17.297 8.539 1 86.69 456 LEU A O 1
ATOM 3674 N N . HIS A 1 457 ? 29.625 -15.508 7.945 1 82.44 457 HIS A N 1
ATOM 3675 C CA . HIS A 1 457 ? 30.172 -15.508 6.594 1 82.44 457 HIS A CA 1
ATOM 3676 C C . HIS A 1 457 ? 30.891 -14.203 6.289 1 82.44 457 HIS A C 1
ATOM 3678 O O . HIS A 1 457 ? 30.25 -13.18 6.027 1 82.44 457 HIS A O 1
ATOM 3684 N N . PHE A 1 458 ? 32.219 -14.336 6.402 1 82.88 458 PHE A N 1
ATOM 3685 C CA . PHE A 1 458 ? 33.031 -13.188 6.031 1 82.88 458 PHE A CA 1
ATOM 3686 C C . PHE A 1 458 ? 33.562 -13.336 4.605 1 82.88 458 PHE A C 1
ATOM 3688 O O . PHE A 1 458 ? 33.938 -14.438 4.184 1 82.88 458 PHE A O 1
ATOM 3695 N N . ARG A 1 459 ? 33.5 -12.281 3.875 1 79.25 459 ARG A N 1
ATOM 3696 C CA . ARG A 1 459 ? 34.188 -12.125 2.604 1 79.25 459 ARG A CA 1
ATOM 3697 C C . ARG A 1 459 ? 35.219 -10.984 2.672 1 79.25 459 ARG A C 1
ATOM 3699 O O . ARG A 1 459 ? 34.906 -9.906 3.184 1 79.25 459 ARG A O 1
ATOM 3706 N N . PHE A 1 460 ? 36.5 -11.406 2.389 1 77.31 460 PHE A N 1
ATOM 3707 C CA . PHE A 1 460 ? 37.5 -10.352 2.424 1 77.31 460 PHE A CA 1
ATOM 3708 C C . PHE A 1 460 ? 38.438 -10.453 1.221 1 77.31 460 PHE A C 1
ATOM 3710 O O . PHE A 1 460 ? 38.531 -11.516 0.61 1 77.31 460 PHE A O 1
ATOM 3717 N N . GLY A 1 461 ? 38.938 -9.289 0.913 1 74.44 461 GLY A N 1
ATOM 3718 C CA . GLY A 1 461 ? 39.844 -9.219 -0.22 1 74.44 461 GLY A CA 1
ATOM 3719 C C . GLY A 1 461 ? 40.938 -8.211 -0.032 1 74.44 461 GLY A C 1
ATOM 3720 O O . GLY A 1 461 ? 40.781 -7.227 0.695 1 74.44 461 GLY A O 1
ATOM 3721 N N . VAL A 1 462 ? 42.219 -8.742 -0.473 1 73.19 462 VAL A N 1
ATOM 3722 C CA . VAL A 1 462 ? 43.375 -7.863 -0.423 1 73.19 462 VAL A CA 1
ATOM 3723 C C . VAL A 1 462 ? 43.906 -7.645 -1.834 1 73.19 462 VAL A C 1
ATOM 3725 O O . VAL A 1 462 ? 43.938 -8.57 -2.645 1 73.19 462 VAL A O 1
ATOM 3728 N N . ARG A 1 463 ? 44.188 -6.469 -1.949 1 69.88 463 ARG A N 1
ATOM 3729 C CA . ARG A 1 463 ? 44.875 -6.117 -3.197 1 69.88 463 ARG A CA 1
ATOM 3730 C C . ARG A 1 463 ? 46.125 -5.312 -2.93 1 69.88 463 ARG A C 1
ATOM 3732 O O . ARG A 1 463 ? 46.062 -4.133 -2.582 1 69.88 463 ARG A O 1
ATOM 3739 N N . PRO A 1 464 ? 47.375 -6.133 -2.879 1 64.81 464 PRO A N 1
ATOM 3740 C CA . PRO A 1 464 ? 48.625 -5.387 -2.717 1 64.81 464 PRO A CA 1
ATOM 3741 C C . PRO A 1 464 ? 48.781 -4.297 -3.771 1 64.81 464 PRO A C 1
ATOM 3743 O O . PRO A 1 464 ? 48.469 -4.512 -4.945 1 64.81 464 PRO A O 1
ATOM 3746 N N . LEU A 1 465 ? 49.219 -3.113 -3.109 1 65.25 465 LEU A N 1
ATOM 3747 C CA . LEU A 1 465 ? 49.469 -1.987 -4.008 1 65.25 465 LEU A CA 1
ATOM 3748 C C . LEU A 1 465 ? 50.938 -1.948 -4.457 1 65.25 465 LEU A C 1
ATOM 3750 O O . LEU A 1 465 ? 51.812 -2.287 -3.686 1 65.25 465 LEU A O 1
ATOM 3754 N N . PRO A 1 466 ? 51.469 -1.934 -5.461 1 51.91 466 PRO A N 1
ATOM 3755 C CA . PRO A 1 466 ? 52.906 -1.917 -5.855 1 51.91 466 PRO A CA 1
ATOM 3756 C C . PRO A 1 466 ? 53.688 -0.81 -5.168 1 51.91 466 PRO A C 1
ATOM 3758 O O . PRO A 1 466 ? 53.125 0.241 -4.836 1 51.91 466 PRO A O 1
ATOM 3761 N N . VAL A 1 467 ? 55.094 -1.129 -4.496 1 45.78 467 VAL A N 1
ATOM 3762 C CA . VAL A 1 467 ? 56.031 -0.24 -3.852 1 45.78 467 VAL A CA 1
ATOM 3763 C C . VAL A 1 467 ? 56.344 0.943 -4.77 1 45.78 467 VAL A C 1
ATOM 3765 O O . VAL A 1 467 ? 56.75 0.758 -5.922 1 45.78 467 VAL A O 1
ATOM 3768 N N . ILE A 1 468 ? 56 2.074 -4.34 1 36.75 468 ILE A N 1
ATOM 3769 C CA . ILE A 1 468 ? 56.5 3.271 -5.016 1 36.75 468 ILE A CA 1
ATOM 3770 C C . ILE A 1 468 ? 57.906 3.598 -4.523 1 36.75 468 ILE A C 1
ATOM 3772 O O . ILE A 1 468 ? 58.125 3.859 -3.336 1 36.75 468 ILE A O 1
ATOM 3776 N N . ASN A 1 469 ? 59.031 2.961 -4.949 1 30.03 469 ASN A N 1
ATOM 3777 C CA . ASN A 1 469 ? 60.344 3.516 -4.672 1 30.03 469 ASN A CA 1
ATOM 3778 C C . ASN A 1 469 ? 60.406 5.02 -4.938 1 30.03 469 ASN A C 1
ATOM 3780 O O . ASN A 1 469 ? 60.219 5.457 -6.074 1 30.03 469 ASN A O 1
ATOM 3784 N N . VAL A 1 470 ? 60.188 5.668 -4.047 1 25.2 470 VAL A N 1
ATOM 3785 C CA . VAL A 1 470 ? 60.531 7.082 -4.039 1 25.2 470 VAL A CA 1
ATOM 3786 C C . VAL A 1 470 ? 62.062 7.227 -4.172 1 25.2 470 VAL A C 1
ATOM 3788 O O . VAL A 1 470 ? 62.812 6.773 -3.305 1 25.2 470 VAL A O 1
ATOM 3791 N N . VAL A 1 471 ? 62.656 7.121 -5.344 1 24.05 471 VAL A N 1
ATOM 3792 C CA . VAL A 1 471 ? 63.969 7.75 -5.363 1 24.05 471 VAL A CA 1
ATOM 3793 C C . VAL A 1 471 ? 63.875 9.188 -4.852 1 24.05 471 VAL A C 1
ATOM 3795 O O . VAL A 1 471 ? 63.062 9.961 -5.336 1 24.05 471 VAL A O 1
ATOM 3798 N N . ALA A 1 472 ? 64.625 9.406 -3.857 1 22.53 472 ALA A N 1
ATOM 3799 C CA . ALA A 1 472 ? 65.125 10.742 -3.549 1 22.53 472 ALA A CA 1
ATOM 3800 C C . ALA A 1 472 ? 66 11.273 -4.688 1 22.53 472 ALA A C 1
ATOM 3802 O O . ALA A 1 472 ? 66.812 10.562 -5.215 1 22.53 472 ALA A O 1
ATOM 3803 N N . MET B 1 1 ? -37.344 49.406 24.75 1 22.62 1 MET B N 1
ATOM 3804 C CA . MET B 1 1 ? -37.844 49.938 26.031 1 22.62 1 MET B CA 1
ATOM 3805 C C . MET B 1 1 ? -36.688 50.031 27.047 1 22.62 1 MET B C 1
ATOM 3807 O O . MET B 1 1 ? -36.125 49 27.453 1 22.62 1 MET B O 1
ATOM 3811 N N . ILE B 1 2 ? -35.812 51 26.906 1 26.81 2 ILE B N 1
ATOM 3812 C CA . ILE B 1 2 ? -34.625 51.438 27.625 1 26.81 2 ILE B CA 1
ATOM 3813 C C . ILE B 1 2 ? -35 51.656 29.094 1 26.81 2 ILE B C 1
ATOM 3815 O O . ILE B 1 2 ? -35.781 52.531 29.422 1 26.81 2 ILE B O 1
ATOM 3819 N N . GLY B 1 3 ? -35.219 50.562 29.812 1 29.81 3 GLY B N 1
ATOM 3820 C CA . GLY B 1 3 ? -35.594 50.594 31.219 1 29.81 3 GLY B CA 1
ATOM 3821 C C . GLY B 1 3 ? -34.969 51.719 32 1 29.81 3 GLY B C 1
ATOM 3822 O O . GLY B 1 3 ? -34 52.312 31.547 1 29.81 3 GLY B O 1
ATOM 3823 N N . SER B 1 4 ? -35.812 52.375 32.812 1 33.03 4 SER B N 1
ATOM 3824 C CA . SER B 1 4 ? -35.562 53.406 33.812 1 33.03 4 SER B CA 1
ATOM 3825 C C . SER B 1 4 ? -34.25 53.156 34.531 1 33.03 4 SER B C 1
ATOM 3827 O O . SER B 1 4 ? -34 52.062 35.031 1 33.03 4 SER B O 1
ATOM 3829 N N . TYR B 1 5 ? -33.188 53.812 34.188 1 35.84 5 TYR B N 1
ATOM 3830 C CA . TYR B 1 5 ? -31.906 53.906 34.906 1 35.84 5 TYR B CA 1
ATOM 3831 C C . TYR B 1 5 ? -32.125 54.062 36.406 1 35.84 5 TYR B C 1
ATOM 3833 O O . TYR B 1 5 ? -32.906 54.938 36.844 1 35.84 5 TYR B O 1
ATOM 3841 N N . PRO B 1 6 ? -32.25 52.969 37.125 1 40.75 6 PRO B N 1
ATOM 3842 C CA . PRO B 1 6 ? -32.375 53.219 38.562 1 40.75 6 PRO B CA 1
ATOM 3843 C C . PRO B 1 6 ? -31.656 54.469 39.031 1 40.75 6 PRO B C 1
ATOM 3845 O O . PRO B 1 6 ? -30.75 54.969 38.344 1 40.75 6 PRO B O 1
ATOM 3848 N N . THR B 1 7 ? -32.312 55.312 40 1 43.78 7 THR B N 1
ATOM 3849 C CA . THR B 1 7 ? -31.922 56.5 40.719 1 43.78 7 THR B CA 1
ATOM 3850 C C . THR B 1 7 ? -30.453 56.438 41.125 1 43.78 7 THR B C 1
ATOM 3852 O O . THR B 1 7 ? -29.984 55.469 41.688 1 43.78 7 THR B O 1
ATOM 3855 N N . LYS B 1 8 ? -29.703 57.25 40.594 1 50.03 8 LYS B N 1
ATOM 3856 C CA . LYS B 1 8 ? -28.297 57.594 40.781 1 50.03 8 LYS B CA 1
ATOM 3857 C C . LYS B 1 8 ? -27.969 57.781 42.281 1 50.03 8 LYS B C 1
ATOM 3859 O O . LYS B 1 8 ? -28.438 58.719 42.906 1 50.03 8 LYS B O 1
ATOM 3864 N N . LYS B 1 9 ? -27.844 56.781 43.031 1 54.53 9 LYS B N 1
ATOM 3865 C CA . LYS B 1 9 ? -27.391 57.031 44.406 1 54.53 9 LYS B CA 1
ATOM 3866 C C . LYS B 1 9 ? -26.203 58 44.438 1 54.53 9 LYS B C 1
ATOM 3868 O O . LYS B 1 9 ? -25.281 57.844 43.625 1 54.53 9 LYS B O 1
ATOM 3873 N N . HIS B 1 10 ? -26.375 59.219 44.969 1 57.34 10 HIS B N 1
ATOM 3874 C CA . HIS B 1 10 ? -25.375 60.281 45.062 1 57.34 10 HIS B CA 1
ATOM 3875 C C . HIS B 1 10 ? -24.25 59.906 46.031 1 57.34 10 HIS B C 1
ATOM 3877 O O . HIS B 1 10 ? -24.5 59.281 47.031 1 57.34 10 HIS B O 1
ATOM 3883 N N . PRO B 1 11 ? -22.953 59.875 45.625 1 59.69 11 PRO B N 1
ATOM 3884 C CA . PRO B 1 11 ? -21.797 59.625 46.5 1 59.69 11 PRO B CA 1
ATOM 3885 C C . PRO B 1 11 ? -21.969 60.219 47.875 1 59.69 11 PRO B C 1
ATOM 3887 O O . PRO B 1 11 ? -21.359 59.719 48.844 1 59.69 11 PRO B O 1
ATOM 3890 N N . GLU B 1 12 ? -22.891 61.219 47.906 1 59.75 12 GLU B N 1
ATOM 3891 C CA . GLU B 1 12 ? -23.062 61.906 49.188 1 59.75 12 GLU B CA 1
ATOM 3892 C C . GLU B 1 12 ? -23.828 61.062 50.188 1 59.75 12 GLU B C 1
ATOM 3894 O O . GLU B 1 12 ? -23.859 61.344 51.375 1 59.75 12 GLU B O 1
ATOM 3899 N N . ASP B 1 13 ? -24.297 59.938 49.719 1 64.75 13 ASP B N 1
ATOM 3900 C CA . ASP B 1 13 ? -25.141 59.188 50.625 1 64.75 13 ASP B CA 1
ATOM 3901 C C . ASP B 1 13 ? -24.375 58.031 51.25 1 64.75 13 ASP B C 1
ATOM 3903 O O . ASP B 1 13 ? -24.922 57.219 52.031 1 64.75 13 ASP B O 1
ATOM 3907 N N . ASP B 1 14 ? -23.04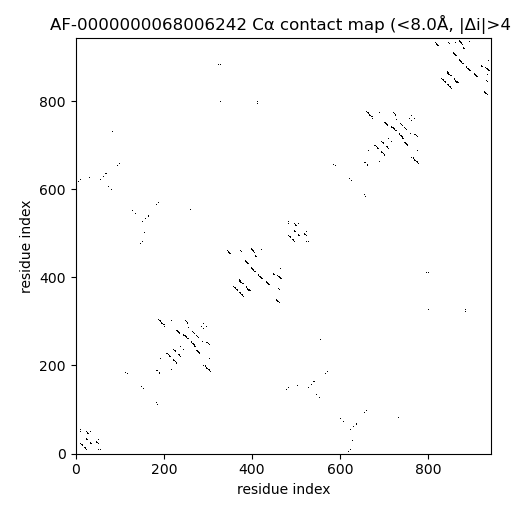7 58 51.062 1 76.56 14 ASP B N 1
ATOM 3908 C CA . ASP B 1 14 ? -22.266 56.938 51.625 1 76.56 14 ASP B CA 1
ATOM 3909 C C . ASP B 1 14 ? -21.828 57.25 53.062 1 76.56 14 ASP B C 1
ATOM 3911 O O . ASP B 1 14 ? -21.234 58.281 53.312 1 76.56 14 ASP B O 1
ATOM 3915 N N . LEU B 1 15 ? -22.297 56.344 53.906 1 82.12 15 LEU B N 1
ATOM 3916 C CA . LEU B 1 15 ? -21.984 56.562 55.312 1 82.12 15 LEU B CA 1
ATOM 3917 C C . LEU B 1 15 ? -20.703 55.812 55.719 1 82.12 15 LEU B C 1
ATOM 3919 O O . LEU B 1 15 ? -20.453 54.719 55.219 1 82.12 15 LEU B O 1
ATOM 3923 N N . CYS B 1 16 ? -19.859 56.562 56.406 1 82.06 16 CYS B N 1
ATOM 3924 C CA . CYS B 1 16 ? -18.641 55.969 56.938 1 82.06 16 CYS B CA 1
ATOM 3925 C C . CYS B 1 16 ? -18.938 54.75 57.844 1 82.06 16 CYS B C 1
ATOM 3927 O O . CYS B 1 16 ? -19.844 54.812 58.656 1 82.06 16 CYS B O 1
ATOM 3929 N N . LYS B 1 17 ? -18.281 53.656 57.688 1 77.62 17 LYS B N 1
ATOM 3930 C CA . LYS B 1 17 ? -18.531 52.438 58.406 1 77.62 17 LYS B CA 1
ATOM 3931 C C . LYS B 1 17 ? -18.219 52.594 59.906 1 77.62 17 LYS B C 1
ATOM 3933 O O . LYS B 1 17 ? -18.844 51.938 60.75 1 77.62 17 LYS B O 1
ATOM 3938 N N . LEU B 1 18 ? -17.391 53.438 60.25 1 81.5 18 LEU B N 1
ATOM 3939 C CA . LEU B 1 18 ? -16.938 53.594 61.625 1 81.5 18 LEU B CA 1
ATOM 3940 C C . LEU B 1 18 ? -17.766 54.625 62.375 1 81.5 18 LEU B C 1
ATOM 3942 O O . LEU B 1 18 ? -18.125 54.438 63.531 1 81.5 18 LEU B O 1
ATOM 3946 N N . HIS B 1 19 ? -18.172 55.75 61.625 1 85.31 19 HIS B N 1
ATOM 3947 C CA . HIS B 1 19 ? -18.75 56.906 62.344 1 85.31 19 HIS B CA 1
ATOM 3948 C C . HIS B 1 19 ? -20.172 57.156 61.875 1 85.31 19 HIS B C 1
ATOM 3950 O O . HIS B 1 19 ? -20.875 58 62.438 1 85.31 19 HIS B O 1
ATOM 3956 N N . HIS B 1 20 ? -20.625 56.375 60.688 1 84.25 20 HIS B N 1
ATOM 3957 C CA . HIS B 1 20 ? -21.953 56.5 60.125 1 84.25 20 HIS B CA 1
ATOM 3958 C C . HIS B 1 20 ? -22.281 57.938 59.719 1 84.25 20 HIS B C 1
ATOM 3960 O O . HIS B 1 20 ? -23.375 58.406 60 1 84.25 20 HIS B O 1
ATOM 3966 N N . LYS B 1 21 ? -21.281 58.688 59.375 1 85.56 21 LYS B N 1
ATOM 3967 C CA . LYS B 1 21 ? -21.422 60.031 58.812 1 85.56 21 LYS B CA 1
ATOM 3968 C C . LYS B 1 21 ? -21.156 60.031 57.312 1 85.56 21 LYS B C 1
ATOM 3970 O O . LYS B 1 21 ? -20.562 59.062 56.781 1 85.56 21 LYS B O 1
ATOM 3975 N N . ILE B 1 22 ? -21.672 61.062 56.75 1 85.75 22 ILE B N 1
ATOM 3976 C CA . ILE B 1 22 ? -21.531 61.156 55.312 1 85.75 22 ILE B CA 1
ATOM 3977 C C . ILE B 1 22 ? -20.062 61.281 54.938 1 85.75 22 ILE B C 1
ATOM 3979 O O . ILE B 1 22 ? -19.312 62.062 55.531 1 85.75 22 ILE B O 1
ATOM 3983 N N . CYS B 1 23 ? -19.688 60.375 53.969 1 85.06 23 CYS B N 1
ATOM 3984 C CA . CYS B 1 23 ? -18.312 60.438 53.469 1 85.06 23 CYS B CA 1
ATOM 3985 C C . CYS B 1 23 ? -18.172 61.5 52.375 1 85.06 23 CYS B C 1
ATOM 3987 O O . CYS B 1 23 ? -18.719 61.344 51.281 1 85.06 23 CYS B O 1
ATOM 3989 N N . LYS B 1 24 ? -17.484 62.594 52.594 1 85.06 24 LYS B N 1
ATOM 3990 C CA . LYS B 1 24 ? -17.297 63.625 51.594 1 85.06 24 LYS B CA 1
ATOM 3991 C C . LYS B 1 24 ? -15.906 63.562 51 1 85.06 24 LYS B C 1
ATOM 3993 O O . LYS B 1 24 ? -15.664 64.125 49.906 1 85.06 24 LYS B O 1
ATOM 3998 N N . LEU B 1 25 ? -14.992 62.844 51.75 1 89.19 25 LEU B N 1
ATOM 3999 C CA . LEU B 1 25 ? -13.609 62.781 51.281 1 89.19 25 LEU B CA 1
ATOM 4000 C C . LEU B 1 25 ? -13.188 61.344 51.031 1 89.19 25 LEU B C 1
ATOM 4002 O O . LEU B 1 25 ? -13.812 60.406 51.5 1 89.19 25 LEU B O 1
ATOM 4006 N N . PHE B 1 26 ? -12.25 61.25 50.219 1 88.81 26 PHE B N 1
ATOM 4007 C CA . PHE B 1 26 ? -11.703 59.969 49.844 1 88.81 26 PHE B CA 1
ATOM 4008 C C . PHE B 1 26 ? -10.203 59.906 50.094 1 88.81 26 PHE B C 1
ATOM 4010 O O . PHE B 1 26 ? -9.469 60.781 49.688 1 88.81 26 PHE B O 1
ATOM 4017 N N . CYS B 1 27 ? -9.758 58.938 50.906 1 89.19 27 CYS B N 1
ATOM 4018 C CA . CYS B 1 27 ? -8.336 58.75 51.156 1 89.19 27 CYS B CA 1
ATOM 4019 C C . CYS B 1 27 ? -7.695 57.906 50.062 1 89.19 27 CYS B C 1
ATOM 4021 O O . CYS B 1 27 ? -8.023 56.719 49.906 1 89.19 27 CYS B O 1
ATOM 4023 N N . LEU B 1 28 ? -6.797 58.438 49.281 1 87.12 28 LEU B N 1
ATOM 4024 C CA . LEU B 1 28 ? -6.195 57.781 48.125 1 87.12 28 LEU B CA 1
ATOM 4025 C C . LEU B 1 28 ? -5.266 56.656 48.562 1 87.12 28 LEU B C 1
ATOM 4027 O O . LEU B 1 28 ? -5.102 55.656 47.875 1 87.12 28 LEU B O 1
ATOM 4031 N N . ASN B 1 29 ? -4.652 56.781 49.719 1 85.44 29 ASN B N 1
ATOM 4032 C CA . ASN B 1 29 ? -3.723 55.781 50.219 1 85.44 29 ASN B CA 1
ATOM 4033 C C . ASN B 1 29 ? -4.453 54.531 50.719 1 85.44 29 ASN B C 1
ATOM 4035 O O . ASN B 1 29 ? -4.023 53.406 50.438 1 85.44 29 ASN B O 1
ATOM 4039 N N . CYS B 1 30 ? -5.609 54.719 51.312 1 83.19 30 CYS B N 1
ATOM 4040 C CA . CYS B 1 30 ? -6.355 53.594 51.875 1 83.19 30 CYS B CA 1
ATOM 4041 C C . CYS B 1 30 ? -7.465 53.156 50.938 1 83.19 30 CYS B C 1
ATOM 4043 O O . CYS B 1 30 ? -8.078 52.094 51.156 1 83.19 30 CYS B O 1
ATOM 4045 N N . ALA B 1 31 ? -7.703 53.969 50 1 82.56 31 ALA B N 1
ATOM 4046 C CA . ALA B 1 31 ? -8.734 53.688 49 1 82.56 31 ALA B CA 1
ATOM 4047 C C . ALA B 1 31 ? -10.102 53.531 49.656 1 82.56 31 ALA B C 1
ATOM 4049 O O . ALA B 1 31 ? -10.797 52.531 49.375 1 82.56 31 ALA B O 1
ATOM 4050 N N . GLU B 1 32 ? -10.43 54.406 50.5 1 83.69 32 GLU B N 1
ATOM 4051 C CA . GLU B 1 32 ? -11.727 54.344 51.188 1 83.69 32 GLU B CA 1
ATOM 4052 C C . GLU B 1 32 ? -12.297 55.719 51.438 1 83.69 32 GLU B C 1
ATOM 4054 O O . GLU B 1 32 ? -11.555 56.688 51.594 1 83.69 32 GLU B O 1
ATOM 4059 N N . GLY B 1 33 ? -13.648 55.844 51.438 1 86 33 GLY B N 1
ATOM 4060 C CA . GLY B 1 33 ? -14.328 57.062 51.844 1 86 33 GLY B CA 1
ATOM 4061 C C . GLY B 1 33 ? -14.234 57.344 53.312 1 86 33 GLY B C 1
ATOM 4062 O O . GLY B 1 33 ? -14.328 56.438 54.156 1 86 33 GLY B O 1
ATOM 4063 N N . ILE B 1 34 ? -13.836 58.594 53.562 1 86.75 34 ILE B N 1
ATOM 4064 C CA . ILE B 1 34 ? -13.672 58.969 54.969 1 86.75 34 ILE B CA 1
ATOM 4065 C C . ILE B 1 34 ? -14.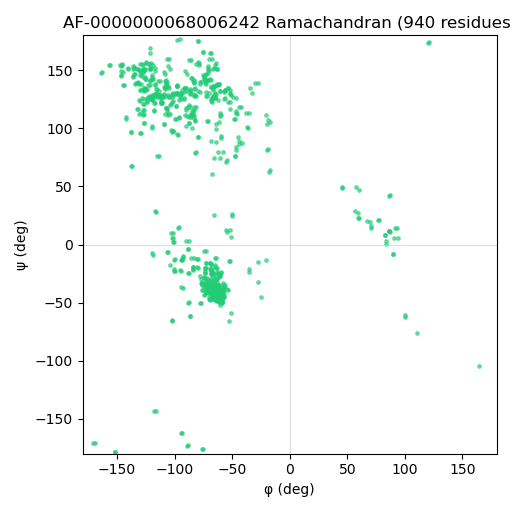602 60.125 55.312 1 86.75 34 ILE B C 1
ATOM 4067 O O . ILE B 1 34 ? -14.969 60.938 54.438 1 86.75 34 ILE B O 1
ATOM 4071 N N . CYS B 1 35 ? -15.078 60.125 56.5 1 86 35 CYS B N 1
ATOM 4072 C CA . CYS B 1 35 ? -15.938 61.188 57 1 86 35 CYS B CA 1
ATOM 4073 C C . CYS B 1 35 ? -15.133 62.219 57.75 1 86 35 CYS B C 1
ATOM 4075 O O . CYS B 1 35 ? -13.914 62.094 57.906 1 86 35 CYS B O 1
ATOM 4077 N N . SER B 1 36 ? -15.789 63.312 58.219 1 85.69 36 SER B N 1
ATOM 4078 C CA . SER B 1 36 ? -15.125 64.375 58.938 1 85.69 36 SER B CA 1
ATOM 4079 C C . SER B 1 36 ? -14.523 63.906 60.25 1 85.69 36 SER B C 1
ATOM 4081 O O . SER B 1 36 ? -13.445 64.375 60.625 1 85.69 36 SER B O 1
ATOM 4083 N N . ALA B 1 37 ? -15.141 62.875 60.875 1 87.88 37 ALA B N 1
ATOM 4084 C CA . ALA B 1 37 ? -14.656 62.344 62.125 1 87.88 37 ALA B CA 1
ATOM 4085 C C . ALA B 1 37 ? -13.391 61.531 61.938 1 87.88 37 ALA B C 1
ATOM 4087 O O . ALA B 1 37 ? -12.492 61.531 62.781 1 87.88 37 ALA B O 1
ATOM 4088 N N . CYS B 1 38 ? -13.328 60.906 60.812 1 86.44 38 CYS B N 1
ATOM 4089 C CA . CYS B 1 38 ? -12.148 60.125 60.469 1 86.44 38 CYS B CA 1
ATOM 4090 C C . CYS B 1 38 ? -10.922 61 60.312 1 86.44 38 CYS B C 1
ATOM 4092 O O . CYS B 1 38 ? -9.82 60.656 60.688 1 86.44 38 CYS B O 1
ATOM 4094 N N . MET B 1 39 ? -11.133 62.219 59.781 1 85.25 39 MET B N 1
ATOM 4095 C CA . MET B 1 39 ? -10.062 63.188 59.562 1 85.25 39 MET B CA 1
ATOM 4096 C C . MET B 1 39 ? -9.586 63.781 60.906 1 85.25 39 MET B C 1
ATOM 4098 O O . MET B 1 39 ? -8.391 64 61.094 1 85.25 39 MET B O 1
ATOM 4102 N N . ASP B 1 40 ? -10.516 63.906 61.812 1 87.62 40 ASP B N 1
ATOM 4103 C CA . ASP B 1 40 ? -10.227 64.562 63.094 1 87.62 40 ASP B CA 1
ATOM 4104 C C . ASP B 1 40 ? -9.438 63.625 64 1 87.62 40 ASP B C 1
ATOM 4106 O O . ASP B 1 40 ? -8.57 64.062 64.75 1 87.62 40 ASP B O 1
ATOM 4110 N N . ILE B 1 41 ? -9.727 62.344 63.906 1 84.31 41 ILE B N 1
ATOM 4111 C CA . ILE B 1 41 ? -9.078 61.375 64.812 1 84.31 41 ILE B CA 1
ATOM 4112 C C . ILE B 1 41 ? -7.621 61.188 64.375 1 84.31 41 ILE B C 1
ATOM 4114 O O . ILE B 1 41 ? -6.77 60.812 65.188 1 84.31 41 ILE B O 1
ATOM 4118 N N . GLY B 1 42 ? -7.273 61.469 63.125 1 79.75 42 GLY B N 1
ATOM 4119 C CA . GLY B 1 42 ? -5.895 61.5 62.688 1 79.75 42 GLY B CA 1
ATOM 4120 C C . GLY B 1 42 ? -5.453 60.156 62.094 1 79.75 42 GLY B C 1
ATOM 4121 O O . GLY B 1 42 ? -4.258 59.938 61.875 1 79.75 42 GLY B O 1
ATOM 4122 N N . GLU B 1 43 ? -6.344 59.188 61.938 1 80.88 43 GLU B N 1
ATOM 4123 C CA . GLU B 1 43 ? -5.965 57.875 61.406 1 80.88 43 GLU B CA 1
ATOM 4124 C C . GLU B 1 43 ? -5.469 57.969 59.969 1 80.88 43 GLU B C 1
ATOM 4126 O O . GLU B 1 43 ? -4.695 57.125 59.531 1 80.88 43 GLU B O 1
ATOM 4131 N N . HIS B 1 44 ? -5.84 59.062 59.312 1 83.94 44 HIS B N 1
ATOM 4132 C CA . HIS B 1 44 ? -5.461 59.219 57.906 1 83.94 44 HIS B CA 1
ATOM 4133 C C . HIS B 1 44 ? -4.535 60.438 57.75 1 83.94 44 HIS B C 1
ATOM 4135 O O . HIS B 1 44 ? -4.441 61 56.656 1 83.94 44 HIS B O 1
ATOM 4141 N N . ASP B 1 45 ? -3.865 60.594 58.875 1 81.25 45 ASP B N 1
ATOM 4142 C CA . ASP B 1 45 ? -2.924 61.688 58.844 1 81.25 45 ASP B CA 1
ATOM 4143 C C . ASP B 1 45 ? -1.773 61.438 57.875 1 81.25 45 ASP B C 1
ATOM 4145 O O . ASP B 1 45 ? -1.281 60.312 57.781 1 81.25 45 ASP B O 1
ATOM 4149 N N . LEU B 1 46 ? -1.299 62.219 57 1 85.88 46 LEU B N 1
ATOM 4150 C CA . LEU B 1 46 ? -0.201 62.188 56.031 1 85.88 46 LEU B CA 1
ATOM 4151 C C . LEU B 1 46 ? -0.632 61.469 54.75 1 85.88 46 LEU B C 1
ATOM 4153 O O . LEU B 1 46 ? 0.192 61.25 53.844 1 85.88 46 LEU B O 1
ATOM 4157 N N . HIS B 1 47 ? -1.926 61.094 54.781 1 88.56 47 HIS B N 1
ATOM 4158 C CA . HIS B 1 47 ? -2.402 60.5 53.531 1 88.56 47 HIS B CA 1
ATOM 4159 C C . HIS B 1 47 ? -2.904 61.594 52.594 1 88.56 47 HIS B C 1
ATOM 4161 O O . HIS B 1 47 ? -3.176 62.719 53 1 88.56 47 HIS B O 1
ATOM 4167 N N . GLN B 1 48 ? -2.932 61.219 51.281 1 90.44 48 GLN B N 1
ATOM 4168 C CA . GLN B 1 48 ? -3.5 62.125 50.312 1 90.44 48 GLN B CA 1
ATOM 4169 C C . GLN B 1 48 ? -5.016 61.969 50.219 1 90.44 48 GLN B C 1
ATOM 4171 O O . GLN B 1 48 ? -5.512 60.875 49.938 1 90.44 48 GLN B O 1
ATOM 4176 N N . VAL B 1 49 ? -5.719 63.094 50.625 1 89 49 VAL B N 1
ATOM 4177 C CA . VAL B 1 49 ? -7.176 63.031 50.688 1 89 49 VAL B CA 1
ATOM 4178 C C . VAL B 1 49 ? -7.758 63.938 49.594 1 89 49 VAL B C 1
ATOM 4180 O O . VAL B 1 49 ? -7.227 65 49.312 1 89 49 VAL B O 1
ATOM 4183 N N . SER B 1 50 ? -8.68 63.344 48.75 1 90.06 50 SER B N 1
ATOM 4184 C CA . SER B 1 50 ? -9.375 64.062 47.719 1 90.06 50 SER B CA 1
ATOM 4185 C C . SER B 1 50 ? -10.883 64 47.906 1 90.06 50 SER B C 1
ATOM 4187 O O . SER B 1 50 ? -11.375 63.312 48.781 1 90.06 50 SER B O 1
ATOM 4189 N N . ASN B 1 51 ? -11.578 65 47.094 1 88.75 51 ASN B N 1
ATOM 4190 C CA . ASN B 1 51 ? -13.031 65 47.125 1 88.75 51 ASN B CA 1
ATOM 4191 C C . ASN B 1 51 ? -13.617 63.688 46.594 1 88.75 51 ASN B C 1
ATOM 4193 O O . ASN B 1 51 ? -13.242 63.219 45.531 1 88.75 51 ASN B O 1
ATOM 4197 N N . LEU B 1 52 ? -14.438 63.031 47.375 1 87.81 52 LEU B N 1
ATOM 4198 C CA . LEU B 1 52 ? -15.008 61.75 47.031 1 87.81 52 LEU B CA 1
ATOM 4199 C C . LEU B 1 52 ? -15.773 61.844 45.719 1 87.81 52 LEU B C 1
ATOM 4201 O O . LEU B 1 52 ? -15.664 60.938 44.875 1 87.81 52 LEU B O 1
ATOM 4205 N N . ALA B 1 53 ? -16.609 62.875 45.469 1 86.56 53 ALA B N 1
ATOM 4206 C CA . ALA B 1 53 ? -17.422 63.031 44.281 1 86.56 53 ALA B CA 1
ATOM 4207 C C . ALA B 1 53 ? -16.531 63.188 43.031 1 86.56 53 ALA B C 1
ATOM 4209 O O . ALA B 1 53 ? -16.875 62.688 41.969 1 86.56 53 ALA B O 1
ATOM 4210 N N . VAL B 1 54 ? -15.383 63.844 43.188 1 88.88 54 VAL B N 1
ATOM 4211 C CA . VAL B 1 54 ? -14.484 64.062 42.062 1 88.88 54 VAL B CA 1
ATOM 4212 C C . VAL B 1 54 ? -13.758 62.781 41.688 1 88.88 54 VAL B C 1
ATOM 4214 O O . VAL B 1 54 ? -13.664 62.438 40.5 1 88.88 54 VAL B O 1
ATOM 4217 N N . VAL B 1 55 ? -13.32 62.125 42.719 1 89.19 55 VAL B N 1
ATOM 4218 C CA . VAL B 1 55 ? -12.617 60.875 42.5 1 89.19 55 VAL B CA 1
ATOM 4219 C C . VAL B 1 55 ? -13.578 59.844 41.875 1 89.19 55 VAL B C 1
ATOM 4221 O O . VAL B 1 55 ? -13.219 59.094 40.969 1 89.19 55 VAL B O 1
ATOM 4224 N N . TYR B 1 56 ? -14.766 59.781 42.344 1 90 56 TYR B N 1
ATOM 4225 C CA . TYR B 1 56 ? -15.797 58.875 41.844 1 90 56 TYR B CA 1
ATOM 4226 C C . TYR B 1 56 ? -16.078 59.156 40.375 1 90 56 TYR B C 1
ATOM 4228 O O . TYR B 1 56 ? -16.109 58.25 39.562 1 90 56 TYR B O 1
ATOM 4236 N N . SER B 1 57 ? -16.344 60.438 40.062 1 90.06 57 SER B N 1
ATOM 4237 C CA . SER B 1 57 ? -16.656 60.812 38.688 1 90.06 57 SER B CA 1
ATOM 4238 C C . SER B 1 57 ? -15.523 60.469 37.75 1 90.06 57 SER B C 1
ATOM 4240 O O . SER B 1 57 ? -15.758 60.062 36.594 1 90.06 57 SER B O 1
ATOM 4242 N N . GLU B 1 58 ? -14.32 60.656 38.219 1 91.5 58 GLU B N 1
ATOM 4243 C CA . GLU B 1 58 ? -13.164 60.375 37.375 1 91.5 58 GLU B CA 1
ATOM 4244 C C . GLU B 1 58 ? -13.023 58.875 37.125 1 91.5 58 GLU B C 1
ATOM 4246 O O . GLU B 1 58 ? -12.836 58.438 36 1 91.5 58 GLU B O 1
ATOM 4251 N N . LYS B 1 59 ? -13.117 58.062 38.188 1 90.56 59 LYS B N 1
ATOM 4252 C CA . LYS B 1 59 ? -12.984 56.625 38.062 1 90.56 59 LYS B CA 1
ATOM 4253 C C . LYS B 1 59 ? -14.156 56.031 37.281 1 90.56 59 LYS B C 1
ATOM 4255 O O . LYS B 1 59 ? -13.992 55.062 36.531 1 90.56 59 LYS B O 1
ATOM 4260 N N . LEU B 1 60 ? -15.32 56.562 37.5 1 91.38 60 LEU B N 1
ATOM 4261 C CA . LEU B 1 60 ? -16.5 56.094 36.781 1 91.38 60 LEU B CA 1
ATOM 4262 C C . LEU B 1 60 ? -16.375 56.344 35.281 1 91.38 60 LEU B C 1
ATOM 4264 O O . LEU B 1 60 ? -16.75 55.5 34.469 1 91.38 60 LEU B O 1
ATOM 4268 N N . SER B 1 61 ? -15.875 57.5 34.938 1 92.81 61 SER B N 1
ATOM 4269 C CA . SER B 1 61 ? -15.688 57.812 33.5 1 92.81 61 SER B CA 1
ATOM 4270 C C . SER B 1 61 ? -14.711 56.844 32.844 1 92.81 61 SER B C 1
ATOM 4272 O O . SER B 1 61 ? -14.93 56.438 31.719 1 92.81 61 SER B O 1
ATOM 4274 N N . VAL B 1 62 ? -13.656 56.5 33.594 1 91.75 62 VAL B N 1
ATOM 4275 C CA . VAL B 1 62 ? -12.664 55.594 33.062 1 91.75 62 VAL B CA 1
ATOM 4276 C C . VAL B 1 62 ? -13.281 54.188 32.875 1 91.75 62 VAL B C 1
ATOM 4278 O O . VAL B 1 62 ? -13.117 53.562 31.844 1 91.75 62 VAL B O 1
ATOM 4281 N N . VAL B 1 63 ? -13.992 53.719 33.906 1 92.12 63 VAL B N 1
ATOM 4282 C CA . VAL B 1 63 ? -14.594 52.375 33.875 1 92.12 63 VAL B CA 1
ATOM 4283 C C . VAL B 1 63 ? -15.672 52.312 32.781 1 92.12 63 VAL B C 1
ATOM 4285 O O . VAL B 1 63 ? -15.789 51.344 32.062 1 92.12 63 VAL B O 1
ATOM 4288 N N . LYS B 1 64 ? -16.438 53.406 32.688 1 91.19 64 LYS B N 1
ATOM 4289 C CA . LYS B 1 64 ? -17.5 53.438 31.656 1 91.19 64 LYS B CA 1
ATOM 4290 C C . LYS B 1 64 ? -16.891 53.438 30.25 1 91.19 64 LYS B C 1
ATOM 4292 O O . LYS B 1 64 ? -17.453 52.812 29.344 1 91.19 64 LYS B O 1
ATOM 4297 N N . SER B 1 65 ? -15.805 54.094 30.062 1 92.88 65 SER B N 1
ATOM 4298 C CA . SER B 1 65 ? -15.125 54.094 28.766 1 92.88 65 SER B CA 1
ATOM 4299 C C . SER B 1 65 ? -14.602 52.688 28.422 1 92.88 65 SER B C 1
ATOM 4301 O O . SER B 1 65 ? -14.734 52.219 27.297 1 92.88 65 SER B O 1
ATOM 4303 N N . LYS B 1 66 ? -14.055 52 29.438 1 91.69 66 LYS B N 1
ATOM 4304 C CA . LYS B 1 66 ? -13.531 50.656 29.234 1 91.69 66 LYS B CA 1
ATOM 4305 C C . LYS B 1 66 ? -14.664 49.656 28.953 1 91.69 66 LYS B C 1
ATOM 4307 O O . LYS B 1 66 ? -14.508 48.75 28.156 1 91.69 66 LYS B O 1
ATOM 4312 N N . LEU B 1 67 ? -15.727 49.906 29.609 1 91.25 67 LEU B N 1
ATOM 4313 C CA . LEU B 1 67 ? -16.875 49.031 29.406 1 91.25 67 LEU B CA 1
ATOM 4314 C C . LEU B 1 67 ? -17.438 49.188 28 1 91.25 67 LEU B C 1
ATOM 4316 O O . LEU B 1 67 ? -17.828 48.219 27.359 1 91.25 67 LEU B O 1
ATOM 4320 N N . VAL B 1 68 ? -17.484 50.406 27.516 1 90.56 68 VAL B N 1
ATOM 4321 C CA . VAL B 1 68 ? -17.984 50.688 26.172 1 90.56 68 VAL B CA 1
ATOM 4322 C C . VAL B 1 68 ? -17.031 50.062 25.141 1 90.56 68 VAL B C 1
ATOM 4324 O O . VAL B 1 68 ? -17.484 49.5 24.141 1 90.56 68 VAL B O 1
ATOM 4327 N N . GLN B 1 69 ? -15.719 50.125 25.375 1 88.81 69 GLN B N 1
ATOM 4328 C CA . GLN B 1 69 ? -14.734 49.531 24.484 1 88.81 69 GLN B CA 1
ATOM 4329 C C . GLN B 1 69 ? -14.867 48 24.469 1 88.81 69 GLN B C 1
ATOM 4331 O O . GLN B 1 69 ? -14.797 47.375 23.406 1 88.81 69 GLN B O 1
ATOM 4336 N N . ALA B 1 70 ? -15.008 47.469 25.594 1 87.19 70 ALA B N 1
ATOM 4337 C CA . ALA B 1 70 ? -15.164 46 25.719 1 87.19 70 ALA B CA 1
ATOM 4338 C C . ALA B 1 70 ? -16.453 45.531 25.047 1 87.19 70 ALA B C 1
ATOM 4340 O O . ALA B 1 70 ? -16.484 44.469 24.422 1 87.19 70 ALA B O 1
ATOM 4341 N N . GLU B 1 71 ? -17.5 46.312 25.172 1 87.62 71 GLU B N 1
ATOM 4342 C CA . GLU B 1 71 ? -18.766 45.969 24.562 1 87.62 71 GLU B CA 1
ATOM 4343 C C . GLU B 1 71 ? -18.672 46 23.031 1 87.62 71 GLU B C 1
ATOM 4345 O O . GLU B 1 71 ? -19.203 45.125 22.359 1 87.62 71 GLU B O 1
ATOM 4350 N N . LYS B 1 72 ? -18.062 47.031 22.5 1 86.31 72 LYS B N 1
ATOM 4351 C CA . LYS B 1 72 ? -17.891 47.156 21.047 1 86.31 72 LYS B CA 1
ATOM 4352 C C . LYS B 1 72 ? -17.047 46 20.516 1 86.31 72 LYS B C 1
ATOM 4354 O O . LYS B 1 72 ? -17.375 45.406 19.469 1 86.31 72 LYS B O 1
ATOM 4359 N N . TYR B 1 73 ? -16.016 45.688 21.25 1 82.31 73 TYR B N 1
ATOM 4360 C CA . TYR B 1 73 ? -15.141 44.594 20.859 1 82.31 73 TYR B CA 1
ATOM 4361 C C . TYR B 1 73 ? -15.883 43.281 20.875 1 82.31 73 TYR B C 1
ATOM 4363 O O . TYR B 1 73 ? -15.805 42.5 19.906 1 82.31 73 TYR B O 1
ATOM 4371 N N . HIS B 1 74 ? -16.625 43.031 21.875 1 81.5 74 HIS B N 1
ATOM 4372 C CA . HIS B 1 74 ? -17.281 41.75 22.062 1 81.5 74 HIS B CA 1
ATOM 4373 C C . HIS B 1 74 ? -18.5 41.594 21.141 1 81.5 74 HIS B C 1
ATOM 4375 O O . HIS B 1 74 ? -18.844 40.5 20.734 1 81.5 74 HIS B O 1
ATOM 4381 N N . ASN B 1 75 ? -19.172 42.75 20.906 1 81 75 ASN B N 1
ATOM 4382 C CA . ASN B 1 75 ? -20.266 42.719 19.922 1 81 75 ASN B CA 1
ATOM 4383 C C . ASN B 1 75 ? -19.766 42.281 18.547 1 81 75 ASN B C 1
ATOM 4385 O O . ASN B 1 75 ? -20.438 41.5 17.859 1 81 75 ASN B O 1
ATOM 4389 N N . GLY B 1 76 ? -18.625 42.812 18.125 1 75.62 76 GLY B N 1
ATOM 4390 C CA . GLY B 1 76 ? -18 42.406 16.891 1 75.62 76 GLY B CA 1
ATOM 4391 C C . GLY B 1 76 ? -17.578 40.938 16.891 1 75.62 76 GLY B C 1
ATOM 4392 O O . GLY B 1 76 ? -17.781 40.219 15.906 1 75.62 76 GLY B O 1
ATOM 4393 N N . LEU B 1 77 ? -17.062 40.531 18.016 1 74.25 77 LEU B N 1
ATOM 4394 C CA . LEU B 1 77 ? -16.609 39.156 18.156 1 74.25 77 LEU B CA 1
ATOM 4395 C C . LEU B 1 77 ? -17.781 38.188 18.141 1 74.25 77 LEU B C 1
ATOM 4397 O O . LEU B 1 77 ? -17.703 37.125 17.531 1 74.25 77 LEU B O 1
ATOM 4401 N N . ARG B 1 78 ? -18.844 38.562 18.828 1 75.88 78 ARG B N 1
ATOM 4402 C CA . ARG B 1 78 ? -20.031 37.719 18.891 1 75.88 78 ARG B CA 1
ATOM 4403 C C . ARG B 1 78 ? -20.625 37.531 17.516 1 75.88 78 ARG B C 1
ATOM 4405 O O . ARG B 1 78 ? -20.969 36.406 17.125 1 75.88 78 ARG B O 1
ATOM 4412 N N . SER B 1 79 ? -20.797 38.594 16.797 1 76.88 79 SER B N 1
ATOM 4413 C CA . SER B 1 79 ? -21.359 38.5 15.461 1 76.88 79 SER B CA 1
ATOM 4414 C C . SER B 1 79 ? -20.453 37.688 14.539 1 76.88 79 SER B C 1
ATOM 4416 O O . SER B 1 79 ? -20.938 36.875 13.742 1 76.88 79 SER B O 1
ATOM 4418 N N . GLY B 1 80 ? -19.219 37.875 14.68 1 75.38 80 GLY B N 1
ATOM 4419 C CA . GLY B 1 80 ? -18.266 37.125 13.875 1 75.38 80 GLY B CA 1
ATOM 4420 C C . GLY B 1 80 ? -18.234 35.656 14.203 1 75.38 80 GLY B C 1
ATOM 4421 O O . GLY B 1 80 ? -18.188 34.812 13.305 1 75.38 80 GLY B O 1
ATOM 4422 N N . THR B 1 81 ? -18.297 35.406 15.461 1 77.44 81 THR B N 1
ATOM 4423 C CA . THR B 1 81 ? -18.25 34 15.914 1 77.44 81 THR B CA 1
ATOM 4424 C C . THR B 1 81 ? -19.531 33.281 15.539 1 77.44 81 THR B C 1
ATOM 4426 O O . THR B 1 81 ? -19.5 32.094 15.18 1 77.44 81 THR B O 1
ATOM 4429 N N . ALA B 1 82 ? -20.672 33.969 15.695 1 79.94 82 ALA B N 1
ATOM 4430 C CA . ALA B 1 82 ? -21.938 33.344 15.344 1 79.94 82 ALA B CA 1
ATOM 4431 C C . ALA B 1 82 ? -22 33 13.852 1 79.94 82 ALA B C 1
ATOM 4433 O O . ALA B 1 82 ? -22.484 31.938 13.469 1 79.94 82 ALA B O 1
ATOM 4434 N N . SER B 1 83 ? -21.531 33.938 13.062 1 80.69 83 SER B N 1
ATOM 4435 C CA . SER B 1 83 ? -21.516 33.688 11.617 1 80.69 83 SER B CA 1
ATOM 4436 C C . SER B 1 83 ? -20.547 32.562 11.266 1 80.69 83 SER B C 1
ATOM 4438 O O . SER B 1 83 ? -20.828 31.75 10.391 1 80.69 83 SER B O 1
ATOM 4440 N N . ALA B 1 84 ? -19.422 32.562 11.93 1 77.75 84 ALA B N 1
ATOM 4441 C CA . ALA B 1 84 ? -18.438 31.516 11.703 1 77.75 84 ALA B CA 1
ATOM 4442 C C . ALA B 1 84 ? -18.984 30.156 12.141 1 77.75 84 ALA B C 1
ATOM 4444 O O . ALA B 1 84 ? -18.719 29.141 11.492 1 77.75 84 ALA B O 1
ATOM 4445 N N . TYR B 1 85 ? -19.641 30.188 13.203 1 81.75 85 TYR B N 1
ATOM 4446 C CA . TYR B 1 85 ? -20.25 28.969 13.711 1 81.75 85 TYR B CA 1
ATOM 4447 C C . TYR B 1 85 ? -21.219 28.375 12.695 1 81.75 85 TYR B C 1
ATOM 4449 O O . TYR B 1 85 ? -21.172 27.188 12.391 1 81.75 85 TYR B O 1
ATOM 4457 N N . GLU B 1 86 ? -22.109 29.219 12.188 1 83.62 86 GLU B N 1
ATOM 4458 C CA . GLU B 1 86 ? -23.094 28.75 11.234 1 83.62 86 GLU B CA 1
ATOM 4459 C C . GLU B 1 86 ? -22.438 28.234 9.953 1 83.62 86 GLU B C 1
ATOM 4461 O O . GLU B 1 86 ? -22.859 27.219 9.391 1 83.62 86 GLU B O 1
ATOM 4466 N N . ARG B 1 87 ? -21.516 28.891 9.516 1 81.31 87 ARG B N 1
ATOM 4467 C CA . ARG B 1 87 ? -20.812 28.484 8.312 1 81.31 87 ARG B CA 1
ATOM 4468 C C . ARG B 1 87 ? -20.094 27.156 8.516 1 81.31 87 ARG B C 1
ATOM 4470 O O . ARG B 1 87 ? -20.172 26.266 7.672 1 81.31 87 ARG B O 1
ATOM 4477 N N . ASN B 1 88 ? -19.359 27.047 9.602 1 80.75 88 ASN B N 1
ATOM 4478 C CA . ASN B 1 88 ? -18.609 25.828 9.891 1 80.75 88 ASN B CA 1
ATOM 4479 C C . ASN B 1 88 ? -19.562 24.641 10.086 1 80.75 88 ASN B C 1
ATOM 4481 O O . ASN B 1 88 ? -19.219 23.516 9.727 1 80.75 88 ASN B O 1
ATOM 4485 N N . LEU B 1 89 ? -20.641 24.984 10.672 1 85.88 89 LEU B N 1
ATOM 4486 C CA . LEU B 1 89 ? -21.641 23.938 10.859 1 85.88 89 LEU B CA 1
ATOM 4487 C C . LEU B 1 89 ? -22.156 23.438 9.516 1 85.88 89 LEU B C 1
ATOM 4489 O O . LEU B 1 89 ? -22.312 22.219 9.312 1 85.88 89 LEU B O 1
ATOM 4493 N N . ARG B 1 90 ? -22.406 24.344 8.625 1 86.44 90 ARG B N 1
ATOM 4494 C CA . ARG B 1 90 ? -22.875 23.969 7.301 1 86.44 90 ARG B CA 1
ATOM 4495 C C . ARG B 1 90 ? -21.828 23.172 6.547 1 86.44 90 ARG B C 1
ATOM 4497 O O . ARG B 1 90 ? -22.141 22.188 5.859 1 86.44 90 ARG B O 1
ATOM 4504 N N . LEU B 1 91 ? -20.625 23.609 6.648 1 83.31 91 LEU B N 1
ATOM 4505 C CA . LEU B 1 91 ? -19.531 22.891 5.988 1 83.31 91 LEU B CA 1
ATOM 4506 C C . LEU B 1 91 ? -19.359 21.484 6.562 1 83.31 91 LEU B C 1
ATOM 4508 O O . LEU B 1 91 ? -19.109 20.531 5.824 1 83.31 91 LEU B O 1
ATOM 4512 N N . LEU B 1 92 ? -19.453 21.391 7.812 1 85.31 92 LEU B N 1
ATOM 4513 C CA . LEU B 1 92 ? -19.344 20.094 8.484 1 85.31 92 LEU B CA 1
ATOM 4514 C C . LEU B 1 92 ? -20.469 19.156 8.047 1 85.31 92 LEU B C 1
ATOM 4516 O O . LEU B 1 92 ? -20.219 17.969 7.812 1 85.31 92 LEU B O 1
ATOM 4520 N N . GLU B 1 93 ? -21.656 19.672 7.945 1 89.12 93 GLU B N 1
ATOM 4521 C CA . GLU B 1 93 ? -22.797 18.859 7.516 1 89.12 93 GLU B CA 1
ATOM 4522 C C . GLU B 1 93 ? -22.625 18.406 6.066 1 89.12 93 GLU B C 1
ATOM 4524 O O . GLU B 1 93 ? -23.016 17.297 5.715 1 89.12 93 GLU B O 1
ATOM 4529 N N . LYS B 1 94 ? -22.125 19.297 5.316 1 86.25 94 LYS B N 1
ATOM 4530 C CA . LYS B 1 94 ? -21.859 18.953 3.928 1 86.25 94 LYS B CA 1
ATOM 4531 C C . LYS B 1 94 ? -20.812 17.844 3.832 1 86.25 94 LYS B C 1
ATOM 4533 O O . LYS B 1 94 ? -20.938 16.922 3.025 1 86.25 94 LYS B O 1
ATOM 4538 N N . GLU B 1 95 ? -19.719 17.984 4.578 1 85.06 95 GLU B N 1
ATOM 4539 C CA . GLU B 1 95 ? -18.672 16.969 4.605 1 85.06 95 GLU B CA 1
ATOM 4540 C C . GLU B 1 95 ? -19.203 15.633 5.109 1 85.06 95 GLU B C 1
ATOM 4542 O O . GLU B 1 95 ? -18.844 14.578 4.582 1 85.06 95 GLU B O 1
ATOM 4547 N N . GLU B 1 96 ? -19.984 15.719 6.152 1 89.25 96 GLU B N 1
ATOM 4548 C CA . GLU B 1 96 ? -20.594 14.508 6.691 1 89.25 96 GLU B CA 1
ATOM 4549 C C . GLU B 1 96 ? -21.453 13.805 5.645 1 89.25 96 GLU B C 1
ATOM 4551 O O . GLU B 1 96 ? -21.375 12.586 5.488 1 89.25 96 GLU B O 1
ATOM 4556 N N . ALA B 1 97 ? -22.266 14.617 5.008 1 91.25 97 ALA B N 1
ATOM 4557 C CA . ALA B 1 97 ? -23.125 14.055 3.977 1 91.25 97 ALA B CA 1
ATOM 4558 C C . ALA B 1 97 ? -22.312 13.445 2.844 1 91.25 97 ALA B C 1
ATOM 4560 O O . ALA B 1 97 ? -22.672 12.391 2.305 1 91.25 97 ALA B O 1
ATOM 4561 N N . PHE B 1 98 ? -21.312 14.078 2.492 1 87.56 98 PHE B N 1
ATOM 4562 C CA . PHE B 1 98 ? -20.438 13.562 1.443 1 87.56 98 PHE B CA 1
ATOM 4563 C C . PHE B 1 98 ? -19.828 12.227 1.851 1 87.56 98 PHE B C 1
ATOM 4565 O O . PHE B 1 98 ? -19.812 11.281 1.062 1 87.56 98 PHE B O 1
ATOM 4572 N N . HIS B 1 99 ? -19.266 12.164 3.059 1 90.38 99 HIS B N 1
ATOM 4573 C CA . HIS B 1 99 ? -18.641 10.938 3.551 1 90.38 99 HIS B CA 1
ATOM 4574 C C . HIS B 1 99 ? -19.641 9.797 3.605 1 90.38 99 HIS B C 1
ATOM 4576 O O . HIS B 1 99 ? -19.328 8.672 3.215 1 90.38 99 HIS B O 1
ATOM 4582 N N . ARG B 1 100 ? -20.812 10.117 4.078 1 92.5 100 ARG B N 1
ATOM 4583 C CA . ARG B 1 100 ? -21.844 9.086 4.188 1 92.5 100 ARG B CA 1
ATOM 4584 C C . ARG B 1 100 ? -22.25 8.562 2.814 1 92.5 100 ARG B C 1
ATOM 4586 O O . ARG B 1 100 ? -22.484 7.367 2.643 1 92.5 100 ARG B O 1
ATOM 4593 N N . LYS B 1 101 ? -22.297 9.461 1.924 1 93.25 101 LYS B N 1
ATOM 4594 C CA . LYS B 1 101 ? -22.641 9.062 0.561 1 93.25 101 LYS B CA 1
ATOM 4595 C C . LYS B 1 101 ? -21.531 8.203 -0.048 1 93.25 101 LYS B C 1
ATOM 4597 O O . LYS B 1 101 ? -21.812 7.234 -0.757 1 93.25 101 LYS B O 1
ATOM 4602 N N . GLU B 1 102 ? -20.375 8.609 0.2 1 90.56 102 GLU B N 1
ATOM 4603 C CA . GLU B 1 102 ? -19.25 7.848 -0.323 1 90.56 102 GLU B CA 1
ATOM 4604 C C . GLU B 1 102 ? -19.188 6.453 0.293 1 90.56 102 GLU B C 1
ATOM 4606 O O . GLU B 1 102 ? -18.938 5.469 -0.406 1 90.56 102 GLU B O 1
ATOM 4611 N N . ILE B 1 103 ? -19.391 6.332 1.576 1 92.38 103 ILE B N 1
ATOM 4612 C CA . ILE B 1 103 ? -19.375 5.059 2.283 1 92.38 103 ILE B CA 1
ATOM 4613 C C . ILE B 1 103 ? -20.469 4.148 1.72 1 92.38 103 ILE B C 1
ATOM 4615 O O . ILE B 1 103 ? -20.234 2.973 1.445 1 92.38 103 ILE B O 1
ATOM 4619 N N . GLU B 1 104 ? -21.625 4.75 1.524 1 94.19 104 GLU B N 1
ATOM 4620 C CA . GLU B 1 104 ? -22.734 3.988 0.968 1 94.19 104 GLU B CA 1
ATOM 4621 C C . GLU B 1 104 ? -22.438 3.516 -0.45 1 94.19 104 GLU B C 1
ATOM 4623 O O . GLU B 1 104 ? -22.766 2.393 -0.824 1 94.19 104 GLU B O 1
ATOM 4628 N N . ALA B 1 105 ? -21.844 4.375 -1.174 1 92.62 105 ALA B N 1
ATOM 4629 C CA . ALA B 1 105 ? -21.5 4.027 -2.553 1 92.62 105 ALA B CA 1
ATOM 4630 C C . ALA B 1 105 ? -20.5 2.887 -2.6 1 92.62 105 ALA B C 1
ATOM 4632 O O . ALA B 1 105 ? -20.609 1.979 -3.428 1 92.62 105 ALA B O 1
ATOM 4633 N N . ILE B 1 106 ? -19.531 2.945 -1.784 1 91.69 106 ILE B N 1
ATOM 4634 C CA . ILE B 1 106 ? -18.516 1.909 -1.73 1 91.69 106 ILE B CA 1
ATOM 4635 C C . ILE B 1 106 ? -19.141 0.58 -1.319 1 91.69 106 ILE B C 1
ATOM 4637 O O . ILE B 1 106 ? -18.859 -0.459 -1.92 1 91.69 106 ILE B O 1
ATOM 4641 N N . ALA B 1 107 ? -19.922 0.624 -0.297 1 92.88 107 ALA B N 1
ATOM 4642 C CA . ALA B 1 107 ? -20.578 -0.584 0.199 1 92.88 107 ALA B CA 1
ATOM 4643 C C . ALA B 1 107 ? -21.516 -1.172 -0.852 1 92.88 107 ALA B C 1
ATOM 4645 O O . ALA B 1 107 ? -21.562 -2.391 -1.036 1 92.88 107 ALA B O 1
ATOM 4646 N N . LYS B 1 108 ? -22.297 -0.318 -1.489 1 94.44 108 LYS B N 1
ATOM 4647 C CA . LYS B 1 108 ? -23.219 -0.772 -2.518 1 94.44 108 LYS B CA 1
ATOM 4648 C C . LYS B 1 108 ? -22.484 -1.414 -3.686 1 94.44 108 LYS B C 1
ATOM 4650 O O . LYS B 1 108 ? -22.922 -2.428 -4.23 1 94.44 108 LYS B O 1
ATOM 4655 N N . GLU B 1 109 ? -21.453 -0.796 -4.086 1 93 109 GLU B N 1
ATOM 4656 C CA . GLU B 1 109 ? -20.672 -1.357 -5.176 1 93 109 GLU B CA 1
ATOM 4657 C C . GLU B 1 109 ? -20.078 -2.711 -4.789 1 93 109 GLU B C 1
ATOM 4659 O O . GLU B 1 109 ? -20.031 -3.631 -5.609 1 93 109 GLU B O 1
ATOM 4664 N N . ALA B 1 110 ? -19.547 -2.783 -3.611 1 92.5 110 ALA B N 1
ATOM 4665 C CA . ALA B 1 110 ? -19.016 -4.051 -3.125 1 92.5 110 ALA B CA 1
ATOM 4666 C C . ALA B 1 110 ? -20.078 -5.133 -3.094 1 92.5 110 ALA B C 1
ATOM 4668 O O . ALA B 1 110 ? -19.844 -6.27 -3.5 1 92.5 110 ALA B O 1
ATOM 4669 N N . ASP B 1 111 ? -21.281 -4.773 -2.648 1 94.12 111 ASP B N 1
ATOM 4670 C CA . ASP B 1 111 ? -22.391 -5.723 -2.582 1 94.12 111 ASP B CA 1
ATOM 4671 C C . ASP B 1 111 ? -22.797 -6.191 -3.977 1 94.12 111 ASP B C 1
ATOM 4673 O O . ASP B 1 111 ? -23.141 -7.359 -4.168 1 94.12 111 ASP B O 1
ATOM 4677 N N . LEU B 1 112 ? -22.797 -5.281 -4.852 1 94.44 112 LEU B N 1
ATOM 4678 C CA . LEU B 1 112 ? -23.141 -5.625 -6.227 1 94.44 112 LEU B CA 1
ATOM 4679 C C . LEU B 1 112 ? -22.125 -6.59 -6.816 1 94.44 112 LEU B C 1
ATOM 4681 O O . LEU B 1 112 ? -22.484 -7.52 -7.543 1 94.44 112 LEU B O 1
ATOM 4685 N N . GLN B 1 113 ? -20.891 -6.344 -6.543 1 91.5 113 GLN B N 1
ATOM 4686 C CA . GLN B 1 113 ? -19.844 -7.238 -7.031 1 91.5 113 GLN B CA 1
ATOM 4687 C C . GLN B 1 113 ? -20.016 -8.641 -6.461 1 91.5 113 GLN B C 1
ATOM 4689 O O . GLN B 1 113 ? -19.859 -9.633 -7.18 1 91.5 113 GLN B O 1
ATOM 4694 N N . VAL B 1 114 ? -20.234 -8.742 -5.172 1 92 114 VAL B N 1
ATOM 4695 C CA . VAL B 1 114 ? -20.438 -10.031 -4.516 1 92 114 VAL B CA 1
ATOM 4696 C C . VAL B 1 114 ? -21.641 -10.75 -5.148 1 92 114 VAL B C 1
ATOM 4698 O O . VAL B 1 114 ? -21.562 -11.945 -5.441 1 92 114 VAL B O 1
ATOM 4701 N N . SER B 1 115 ? -22.766 -10 -5.371 1 93.5 115 SER B N 1
ATOM 4702 C CA . SER B 1 115 ? -23.953 -10.586 -5.965 1 93.5 115 SER B CA 1
ATOM 4703 C C . SER B 1 115 ? -23.688 -11.078 -7.387 1 93.5 115 SER B C 1
ATOM 4705 O O . SER B 1 115 ? -24.156 -12.148 -7.777 1 93.5 115 SER B O 1
ATOM 4707 N N . GLN B 1 116 ? -22.953 -10.258 -8.094 1 92.62 116 GLN B N 1
ATOM 4708 C CA . GLN B 1 116 ? -22.641 -10.625 -9.469 1 92.62 116 GLN B CA 1
ATOM 4709 C C . GLN B 1 116 ? -21.766 -11.875 -9.516 1 92.62 116 GLN B C 1
ATOM 4711 O O . GLN B 1 116 ? -22.016 -12.789 -10.297 1 92.62 116 GLN B O 1
ATOM 4716 N N . MET B 1 117 ? -20.766 -11.867 -8.711 1 88.69 117 MET B N 1
ATOM 4717 C CA . MET B 1 117 ? -19.859 -13.016 -8.695 1 88.69 117 MET B CA 1
ATOM 4718 C C . MET B 1 117 ? -20.578 -14.273 -8.219 1 88.69 117 MET B C 1
ATOM 4720 O O . MET B 1 117 ? -20.312 -15.367 -8.711 1 88.69 117 MET B O 1
ATOM 4724 N N . THR B 1 118 ? -21.438 -14.164 -7.277 1 89.62 118 THR B N 1
ATOM 4725 C CA . THR B 1 118 ? -22.234 -15.289 -6.801 1 89.62 118 THR B CA 1
ATOM 4726 C C . THR B 1 118 ? -23.141 -15.82 -7.906 1 89.62 118 THR B C 1
ATOM 4728 O O . THR B 1 118 ? -23.281 -17.031 -8.078 1 89.62 118 THR B O 1
ATOM 4731 N N . ARG B 1 119 ? -23.719 -14.914 -8.617 1 91.38 119 ARG B N 1
ATOM 4732 C CA . ARG B 1 119 ? -24.578 -15.32 -9.711 1 91.38 119 ARG B CA 1
ATOM 4733 C C . ARG B 1 119 ? -23.812 -16.094 -10.773 1 91.38 119 ARG B C 1
ATOM 4735 O O . ARG B 1 119 ? -24.281 -17.125 -11.273 1 91.38 119 ARG B O 1
ATOM 4742 N N . ILE B 1 120 ? -22.656 -15.578 -11.102 1 88.62 120 ILE B N 1
ATOM 4743 C CA . ILE B 1 120 ? -21.812 -16.219 -12.102 1 88.62 120 ILE B CA 1
ATOM 4744 C C . ILE B 1 120 ? -21.406 -17.609 -11.625 1 88.62 120 ILE B C 1
ATOM 4746 O O . ILE B 1 120 ? -21.469 -18.578 -12.391 1 88.62 120 ILE B O 1
ATOM 4750 N N . ARG B 1 121 ? -21.109 -17.766 -10.406 1 86.69 121 ARG B N 1
ATOM 4751 C CA . ARG B 1 121 ? -20.688 -19.047 -9.859 1 86.69 121 ARG B CA 1
ATOM 4752 C C . ARG B 1 121 ? -21.859 -20.016 -9.766 1 86.69 121 ARG B C 1
ATOM 4754 O O . ARG B 1 121 ? -21.703 -21.219 -10.023 1 86.69 121 ARG B O 1
ATOM 4761 N N . LYS B 1 122 ? -22.969 -19.531 -9.391 1 88.06 122 LYS B N 1
ATOM 4762 C CA . LYS B 1 122 ? -24.156 -20.375 -9.344 1 88.06 122 LYS B CA 1
ATOM 4763 C C . LYS B 1 122 ? -24.531 -20.891 -10.734 1 88.06 122 LYS B C 1
ATOM 4765 O O . LYS B 1 122 ? -24.953 -22.031 -10.891 1 88.06 122 LYS B O 1
ATOM 4770 N N . ALA B 1 123 ? -24.359 -20 -11.688 1 89.31 123 ALA B N 1
ATOM 4771 C CA . ALA B 1 123 ? -24.656 -20.391 -13.07 1 89.31 123 ALA B CA 1
ATOM 4772 C C . ALA B 1 123 ? -23.688 -21.469 -13.547 1 89.31 123 ALA B C 1
ATOM 4774 O O . ALA B 1 123 ? -24.078 -22.406 -14.25 1 89.31 123 ALA B O 1
ATOM 4775 N N . LYS B 1 124 ? -22.484 -21.266 -13.227 1 84.69 124 LYS B N 1
ATOM 4776 C CA . LYS B 1 124 ? -21.484 -22.266 -13.602 1 84.69 124 LYS B CA 1
ATOM 4777 C C . LYS B 1 124 ? -21.781 -23.625 -12.953 1 84.69 124 LYS B C 1
ATOM 4779 O O . LYS B 1 124 ? -21.656 -24.672 -13.586 1 84.69 124 LYS B O 1
ATOM 4784 N N . LEU B 1 125 ? -22.141 -23.641 -11.664 1 83.25 125 LEU B N 1
ATOM 4785 C CA . LEU B 1 125 ? -22.516 -24.859 -10.961 1 83.25 125 LEU B CA 1
ATOM 4786 C C . LEU B 1 125 ? -23.734 -25.516 -11.594 1 83.25 125 LEU B C 1
ATOM 4788 O O . LEU B 1 125 ? -23.781 -26.734 -11.758 1 83.25 125 LEU B O 1
ATOM 4792 N N . LYS B 1 126 ? -24.703 -24.719 -11.984 1 86.44 126 LYS B N 1
ATOM 4793 C CA . LYS B 1 126 ? -25.922 -25.234 -12.617 1 86.44 126 LYS B CA 1
ATOM 4794 C C . LYS B 1 126 ? -25.609 -25.844 -13.984 1 86.44 126 LYS B C 1
ATOM 4796 O O . LYS B 1 126 ? -26.188 -26.875 -14.352 1 86.44 126 LYS B O 1
ATOM 4801 N N . GLN B 1 127 ? -24.734 -25.141 -14.641 1 87 127 GLN B N 1
ATOM 4802 C CA . GLN B 1 127 ? -24.344 -25.656 -15.945 1 87 127 GLN B CA 1
ATOM 4803 C C . GLN B 1 127 ? -23.672 -27.031 -15.82 1 87 127 GLN B C 1
ATOM 4805 O O . GLN B 1 127 ? -23.906 -27.906 -16.656 1 87 127 GLN B O 1
ATOM 4810 N N . GLN B 1 128 ? -22.891 -27.156 -14.836 1 78.5 128 GLN B N 1
ATOM 4811 C CA . GLN B 1 128 ? -22.234 -28.438 -14.609 1 78.5 128 GLN B CA 1
ATOM 4812 C C . GLN B 1 128 ? -23.25 -29.531 -14.297 1 78.5 128 GLN B C 1
ATOM 4814 O O . GLN B 1 128 ? -23.109 -30.672 -14.766 1 78.5 128 GLN B O 1
ATOM 4819 N N . LEU B 1 129 ? -24.234 -29.266 -13.531 1 82.19 129 LEU B N 1
ATOM 4820 C CA . LEU B 1 129 ? -25.297 -30.203 -13.211 1 82.19 129 LEU B CA 1
ATOM 4821 C C . LEU B 1 129 ? -26.125 -30.547 -14.445 1 82.19 129 LEU B C 1
ATOM 4823 O O . LEU B 1 129 ? -26.484 -31.703 -14.664 1 82.19 129 LEU B O 1
ATOM 4827 N N . GLU B 1 130 ? -26.359 -29.516 -15.234 1 85.88 130 GLU B N 1
ATOM 4828 C CA . GLU B 1 130 ? -27.156 -29.688 -16.438 1 85.88 130 GLU B CA 1
ATOM 4829 C C . GLU B 1 130 ? -26.438 -30.562 -17.453 1 85.88 130 GLU B C 1
ATOM 4831 O O . GLU B 1 130 ? -27.062 -31.359 -18.156 1 85.88 130 GLU B O 1
ATOM 4836 N N . LEU B 1 131 ? -25.156 -30.391 -17.516 1 82.19 131 LEU B N 1
ATOM 4837 C CA . LEU B 1 131 ? -24.375 -31.219 -18.438 1 82.19 131 LEU B CA 1
ATOM 4838 C C . LEU B 1 131 ? -24.469 -32.688 -18.047 1 82.19 131 LEU B C 1
ATOM 4840 O O . LEU B 1 131 ? -24.531 -33.562 -18.906 1 82.19 131 LEU B O 1
ATOM 4844 N N . THR B 1 132 ? -24.438 -32.969 -16.75 1 79.88 132 THR B N 1
ATOM 4845 C CA . THR B 1 132 ? -24.562 -34.344 -16.281 1 79.88 132 THR B CA 1
ATOM 4846 C C . THR B 1 132 ? -25.953 -34.875 -16.609 1 79.88 132 THR B C 1
ATOM 4848 O O . THR B 1 132 ? -26.094 -36.031 -17 1 79.88 132 THR B O 1
ATOM 4851 N N . MET B 1 133 ? -27 -34.062 -16.547 1 84.31 133 MET B N 1
ATOM 4852 C CA . MET B 1 133 ? -28.359 -34.469 -16.844 1 84.31 133 MET B CA 1
ATOM 4853 C C . MET B 1 133 ? -28.547 -34.719 -18.344 1 84.31 133 MET B C 1
ATOM 4855 O O . MET B 1 133 ? -29.281 -35.625 -18.734 1 84.31 133 MET B O 1
ATOM 4859 N N . GLU B 1 134 ? -27.812 -33.938 -19.094 1 85.5 134 GLU B N 1
ATOM 4860 C CA . GLU B 1 134 ? -27.875 -34.125 -20.547 1 85.5 134 GLU B CA 1
ATOM 4861 C C . GLU B 1 134 ? -27.266 -35.469 -20.953 1 85.5 134 GLU B C 1
ATOM 4863 O O . GLU B 1 134 ? -27.766 -36.125 -21.844 1 85.5 134 GLU B O 1
ATOM 4868 N N . CYS B 1 135 ? -26.156 -35.781 -20.266 1 81.56 135 CYS B N 1
ATOM 4869 C CA . CYS B 1 135 ? -25.531 -37.062 -20.547 1 81.56 135 CYS B CA 1
ATOM 4870 C C . CYS B 1 135 ? -26.469 -38.219 -20.188 1 81.56 135 CYS B C 1
ATOM 4872 O O . CYS B 1 135 ? -26.531 -39.219 -20.891 1 81.56 135 CYS B O 1
ATOM 4874 N N . ASP B 1 136 ? -27.266 -38.031 -19.125 1 83.62 136 ASP B N 1
ATOM 4875 C CA . ASP B 1 136 ? -28.234 -39.031 -18.719 1 83.62 136 ASP B CA 1
ATOM 4876 C C . ASP B 1 136 ? -29.328 -39.188 -19.781 1 83.62 136 ASP B C 1
ATOM 4878 O O . ASP B 1 136 ? -29.781 -40.312 -20.047 1 83.62 136 ASP B O 1
ATOM 4882 N N . GLN B 1 137 ? -29.672 -38.094 -20.344 1 88.38 137 GLN B N 1
ATOM 4883 C CA . GLN B 1 137 ? -30.719 -38.125 -21.359 1 88.38 137 GLN B CA 1
ATOM 4884 C C . GLN B 1 137 ? -30.25 -38.812 -22.625 1 88.38 137 GLN B C 1
ATOM 4886 O O . GLN B 1 137 ? -31 -39.531 -23.266 1 88.38 137 GLN B O 1
ATOM 4891 N N . ILE B 1 138 ? -28.984 -38.594 -22.938 1 88.88 138 ILE B N 1
ATOM 4892 C CA . ILE B 1 138 ? -28.406 -39.219 -24.109 1 88.88 138 ILE B CA 1
ATOM 4893 C C . ILE B 1 138 ? -28.391 -40.75 -23.906 1 88.88 138 ILE B C 1
ATOM 4895 O O . ILE B 1 138 ? -28.703 -41.5 -24.828 1 88.88 138 ILE B O 1
ATOM 4899 N N . LEU B 1 139 ? -28.125 -41.156 -22.688 1 89.25 139 LEU B N 1
ATOM 4900 C CA . LEU B 1 139 ? -28.094 -42.562 -22.375 1 89.25 139 LEU B CA 1
ATOM 4901 C C . LEU B 1 139 ? -29.5 -43.188 -22.453 1 89.25 139 LEU B C 1
ATOM 4903 O O . LEU B 1 139 ? -29.672 -44.281 -22.984 1 89.25 139 LEU B O 1
ATOM 4907 N N . VAL B 1 140 ? -30.516 -42.438 -21.984 1 89.62 140 VAL B N 1
ATOM 4908 C CA . VAL B 1 140 ? -31.891 -42.906 -22.047 1 89.62 140 VAL B CA 1
ATOM 4909 C C . VAL B 1 140 ? -32.344 -43 -23.5 1 89.62 140 VAL B C 1
ATOM 4911 O O . VAL B 1 140 ? -33 -43.969 -23.891 1 89.62 140 VAL B O 1
ATOM 4914 N N . ASP B 1 141 ? -31.922 -42.094 -24.297 1 91.69 141 ASP B N 1
ATOM 4915 C CA . ASP B 1 141 ? -32.281 -42.062 -25.703 1 91.69 141 ASP B CA 1
ATOM 4916 C C . ASP B 1 141 ? -31.625 -43.25 -26.438 1 91.69 141 ASP B C 1
ATOM 4918 O O . ASP B 1 141 ? -32.25 -43.875 -27.312 1 91.69 141 ASP B O 1
ATOM 4922 N N . MET B 1 142 ? -30.422 -43.5 -26.094 1 90.19 142 MET B N 1
ATOM 4923 C CA . MET B 1 142 ? -29.719 -44.625 -26.734 1 90.19 142 MET B CA 1
ATOM 4924 C C . MET B 1 142 ? -30.359 -45.969 -26.344 1 90.19 142 MET B C 1
ATOM 4926 O O . MET B 1 142 ? -30.516 -46.844 -27.188 1 90.19 142 MET B O 1
ATOM 4930 N N . GLN B 1 143 ? -30.812 -46.094 -25.094 1 89.38 143 GLN B N 1
ATOM 4931 C CA . GLN B 1 143 ? -31.5 -47.281 -24.641 1 89.38 143 GLN B CA 1
ATOM 4932 C C . GLN B 1 143 ? -32.812 -47.469 -25.359 1 89.38 143 GLN B C 1
ATOM 4934 O O . GLN B 1 143 ? -33.156 -48.594 -25.781 1 89.38 143 GLN B O 1
ATOM 4939 N N . SER B 1 144 ? -33.5 -46.406 -25.547 1 91.12 144 SER B N 1
ATOM 4940 C CA . SER B 1 144 ? -34.781 -46.438 -26.234 1 91.12 144 SER B CA 1
ATOM 4941 C C . SER B 1 144 ? -34.594 -46.781 -27.719 1 91.12 144 SER B C 1
ATOM 4943 O O . SER B 1 144 ? -35.406 -47.531 -28.281 1 91.12 144 SER B O 1
ATOM 4945 N N . LYS B 1 145 ? -33.531 -46.312 -28.297 1 89.06 145 LYS B N 1
ATOM 4946 C CA . LYS B 1 145 ? -33.219 -46.562 -29.703 1 89.06 145 LYS B CA 1
ATOM 4947 C C . LYS B 1 145 ? -32.938 -48.031 -29.938 1 89.06 145 LYS B C 1
ATOM 4949 O O . LYS B 1 145 ? -33.406 -48.625 -30.922 1 89.06 145 LYS B O 1
ATOM 4954 N N . VAL B 1 146 ? -32.219 -48.656 -29.016 1 89.62 146 VAL B N 1
ATOM 4955 C CA . VAL B 1 146 ? -31.875 -50.062 -29.141 1 89.62 146 VAL B CA 1
ATOM 4956 C C . VAL B 1 146 ? -33.125 -50.938 -29.016 1 89.62 146 VAL B C 1
ATOM 4958 O O . VAL B 1 146 ? -33.25 -51.969 -29.688 1 89.62 146 VAL B O 1
ATOM 4961 N N . GLU B 1 147 ? -34.156 -50.406 -28.328 1 87.38 147 GLU B N 1
ATOM 4962 C CA . GLU B 1 147 ? -35.375 -51.188 -28.125 1 87.38 147 GLU B CA 1
ATOM 4963 C C . GLU B 1 147 ? -36.344 -50.969 -29.297 1 87.38 147 GLU B C 1
ATOM 4965 O O . GLU B 1 147 ? -37.125 -51.875 -29.609 1 87.38 147 GLU B O 1
ATOM 4970 N N . GLN B 1 148 ? -36.25 -49.844 -30.016 1 87.62 148 GLN B N 1
ATOM 4971 C CA . GLN B 1 148 ? -37.25 -49.5 -31.016 1 87.62 148 GLN B CA 1
ATOM 4972 C C . GLN B 1 148 ? -36.781 -49.844 -32.438 1 87.62 148 GLN B C 1
ATOM 4974 O O . GLN B 1 148 ? -37.594 -50.094 -33.312 1 87.62 148 GLN B O 1
ATOM 4979 N N . LEU B 1 149 ? -35.531 -49.938 -32.625 1 85.38 149 LEU B N 1
ATOM 4980 C CA . LEU B 1 149 ? -35 -50.156 -33.969 1 85.38 149 LEU B CA 1
ATOM 4981 C C . LEU B 1 149 ? -35.219 -51.594 -34.406 1 85.38 149 LEU B C 1
ATOM 4983 O O . LEU B 1 149 ? -35.219 -52.5 -33.562 1 85.38 149 LEU B O 1
ATOM 4987 N N . SER B 1 150 ? -35.469 -51.781 -35.719 1 80.94 150 SER B N 1
ATOM 4988 C CA . SER B 1 150 ? -35.531 -53.094 -36.312 1 80.94 150 SER B CA 1
ATOM 4989 C C . SER B 1 150 ? -34.125 -53.75 -36.344 1 80.94 150 SER B C 1
ATOM 4991 O O . SER B 1 150 ? -33.125 -53.062 -36.094 1 80.94 150 SER B O 1
ATOM 4993 N N . ALA B 1 151 ? -34.125 -55 -36.562 1 82.19 151 ALA B N 1
ATOM 4994 C CA . ALA B 1 151 ? -32.875 -55.719 -36.531 1 82.19 151 ALA B CA 1
ATOM 4995 C C . ALA B 1 151 ? -31.891 -55.156 -37.562 1 82.19 151 ALA B C 1
ATOM 4997 O O . ALA B 1 151 ? -30.719 -54.938 -37.25 1 82.19 151 ALA B O 1
ATOM 4998 N N . ASN B 1 152 ? -32.406 -54.875 -38.75 1 78.69 152 ASN B N 1
ATOM 4999 C CA . ASN B 1 152 ? -31.547 -54.312 -39.781 1 78.69 152 ASN B CA 1
ATOM 5000 C C . ASN B 1 152 ? -31.094 -52.906 -39.469 1 78.69 152 ASN B C 1
ATOM 5002 O O . ASN B 1 152 ? -29.922 -52.562 -39.656 1 78.69 152 ASN B O 1
ATOM 5006 N N . GLU B 1 153 ? -32.031 -52.156 -38.938 1 83.62 153 GLU B N 1
ATOM 5007 C CA . GLU B 1 153 ? -31.703 -50.781 -38.562 1 83.62 153 GLU B CA 1
ATOM 5008 C C . GLU B 1 153 ? -30.703 -50.75 -37.438 1 83.62 153 GLU B C 1
ATOM 5010 O O . GLU B 1 153 ? -29.781 -49.938 -37.438 1 83.62 153 GLU B O 1
ATOM 5015 N N . PHE B 1 154 ? -30.891 -51.625 -36.469 1 90.06 154 PHE B N 1
ATOM 5016 C CA . PHE B 1 154 ? -29.984 -51.719 -35.312 1 90.06 154 PHE B CA 1
ATOM 5017 C C . PHE B 1 154 ? -28.578 -52.062 -35.781 1 90.06 154 PHE B C 1
ATOM 5019 O O . PHE B 1 154 ? -27.594 -51.469 -35.344 1 90.06 154 PHE B O 1
ATOM 5026 N N . LEU B 1 155 ? -28.484 -52.969 -36.656 1 87.62 155 LEU B N 1
ATOM 5027 C CA . LEU B 1 155 ? -27.188 -53.438 -37.125 1 87.62 155 LEU B CA 1
ATOM 5028 C C . LEU B 1 155 ? -26.453 -52.344 -37.875 1 87.62 155 LEU B C 1
ATOM 5030 O O . LEU B 1 155 ? -25.219 -52.25 -37.781 1 87.62 155 LEU B O 1
ATOM 5034 N N . GLN B 1 156 ? -27.203 -51.469 -38.531 1 84.81 156 GLN B N 1
ATOM 5035 C CA . GLN B 1 156 ? -26.609 -50.375 -39.25 1 84.81 156 GLN B CA 1
ATOM 5036 C C . GLN B 1 156 ? -26.109 -49.281 -38.281 1 84.81 156 GLN B C 1
ATOM 5038 O O . GLN B 1 156 ? -25.125 -48.594 -38.562 1 84.81 156 GLN B O 1
ATOM 5043 N N . GLN B 1 157 ? -26.781 -49.188 -37.062 1 89.06 157 GLN B N 1
ATOM 5044 C CA . GLN B 1 157 ? -26.469 -48.094 -36.156 1 89.06 157 GLN B CA 1
ATOM 5045 C C . GLN B 1 157 ? -25.656 -48.594 -34.969 1 89.06 157 GLN B C 1
ATOM 5047 O O . GLN B 1 157 ? -25.219 -47.781 -34.125 1 89.06 157 GLN B O 1
ATOM 5052 N N . SER B 1 158 ? -25.484 -49.906 -34.875 1 87.88 158 SER B N 1
ATOM 5053 C CA . SER B 1 158 ? -24.859 -50.531 -33.719 1 87.88 158 SER B CA 1
ATOM 5054 C C . SER B 1 158 ? -23.469 -49.969 -33.469 1 87.88 158 SER B C 1
ATOM 5056 O O . SER B 1 158 ? -23.094 -49.719 -32.312 1 87.88 158 SER B O 1
ATOM 5058 N N . LYS B 1 159 ? -22.734 -49.781 -34.531 1 86.56 159 LYS B N 1
ATOM 5059 C CA . LYS B 1 159 ? -21.375 -49.25 -34.375 1 86.56 159 LYS B CA 1
ATOM 5060 C C . LYS B 1 159 ? -21.406 -47.844 -33.812 1 86.56 159 LYS B C 1
ATOM 5062 O O . LYS B 1 159 ? -20.625 -47.5 -32.938 1 86.56 159 LYS B O 1
ATOM 5067 N N . GLY B 1 160 ? -22.281 -47 -34.281 1 89.06 160 GLY B N 1
ATOM 5068 C CA . GLY B 1 160 ? -22.422 -45.656 -33.781 1 89.06 160 GLY B CA 1
ATOM 5069 C C . GLY B 1 160 ? -22.844 -45.594 -32.312 1 89.06 160 GLY B C 1
ATOM 5070 O O . GLY B 1 160 ? -22.328 -44.781 -31.547 1 89.06 160 GLY B O 1
ATOM 5071 N N . ILE B 1 161 ? -23.781 -46.438 -31.938 1 90.81 161 ILE B N 1
ATOM 5072 C CA . ILE B 1 161 ? -24.266 -46.5 -30.562 1 90.81 161 ILE B CA 1
ATOM 5073 C C . ILE B 1 161 ? -23.125 -46.938 -29.625 1 90.81 161 ILE B C 1
ATOM 5075 O O . ILE B 1 161 ? -22.953 -46.344 -28.547 1 90.81 161 ILE B O 1
ATOM 5079 N N . ALA B 1 162 ? -22.375 -47.875 -30.094 1 88.56 162 ALA B N 1
ATOM 5080 C CA . ALA B 1 162 ? -21.266 -48.344 -29.281 1 88.56 162 ALA B CA 1
ATOM 5081 C C . ALA B 1 162 ? -20.219 -47.25 -29.078 1 88.56 162 ALA B C 1
ATOM 5083 O O . ALA B 1 162 ? -19.672 -47.094 -27.984 1 88.56 162 ALA B O 1
ATOM 5084 N N . GLN B 1 163 ? -19.969 -46.5 -30.094 1 89.62 163 GLN B N 1
ATOM 5085 C CA . GLN B 1 163 ? -19 -45.438 -30.016 1 89.62 163 GLN B CA 1
ATOM 5086 C C . GLN B 1 163 ? -19.469 -44.312 -29.078 1 89.62 163 GLN B C 1
ATOM 5088 O O . GLN B 1 163 ? -18.672 -43.75 -28.328 1 89.62 163 GLN B O 1
ATOM 5093 N N . LYS B 1 164 ? -20.703 -44.031 -29.172 1 88.62 164 LYS B N 1
ATOM 5094 C CA . LYS B 1 164 ? -21.266 -43.031 -28.297 1 88.62 164 LYS B CA 1
ATOM 5095 C C . LYS B 1 164 ? -21.172 -43.469 -26.828 1 88.62 164 LYS B C 1
ATOM 5097 O O . LYS B 1 164 ? -20.906 -42.625 -25.953 1 88.62 164 LYS B O 1
ATOM 5102 N N . CYS B 1 165 ? -21.344 -44.719 -26.562 1 87.31 165 CYS B N 1
ATOM 5103 C CA . CYS B 1 165 ? -21.219 -45.25 -25.203 1 87.31 165 CYS B CA 1
ATOM 5104 C C . CYS B 1 165 ? -19.781 -45.094 -24.703 1 87.31 165 CYS B C 1
ATOM 5106 O O . CYS B 1 165 ? -19.562 -44.719 -23.547 1 87.31 165 CYS B O 1
ATOM 5108 N N . ASP B 1 166 ? -18.875 -45.281 -25.594 1 86.62 166 ASP B N 1
ATOM 5109 C CA . ASP B 1 166 ? -17.469 -45.156 -25.219 1 86.62 166 ASP B CA 1
ATOM 5110 C C . ASP B 1 166 ? -17.109 -43.719 -24.891 1 86.62 166 ASP B C 1
ATOM 5112 O O . ASP B 1 166 ? -16.344 -43.438 -23.969 1 86.62 166 ASP B O 1
ATOM 5116 N N . LYS B 1 167 ? -17.641 -42.844 -25.609 1 84.88 167 LYS B N 1
ATOM 5117 C CA . LYS B 1 167 ? -17.391 -41.438 -25.375 1 84.88 167 LYS B CA 1
ATOM 5118 C C . LYS B 1 167 ? -17.969 -41 -24.047 1 84.88 167 LYS B C 1
ATOM 5120 O O . LYS B 1 167 ? -17.375 -40.156 -23.359 1 84.88 167 LYS B O 1
ATOM 5125 N N . LEU B 1 168 ? -19.078 -41.5 -23.719 1 82.62 168 LEU B N 1
ATOM 5126 C CA . LEU B 1 168 ? -19.75 -41.125 -22.469 1 82.62 168 LEU B CA 1
ATOM 5127 C C . LEU B 1 168 ? -18.953 -41.625 -21.266 1 82.62 168 LEU B C 1
ATOM 5129 O O . LEU B 1 168 ? -18.953 -41 -20.219 1 82.62 168 LEU B O 1
ATOM 5133 N N . ILE B 1 169 ? -18.312 -42.688 -21.422 1 78.44 169 ILE B N 1
ATOM 5134 C CA . ILE B 1 169 ? -17.5 -43.281 -20.344 1 78.44 169 ILE B CA 1
ATOM 5135 C C . ILE B 1 169 ? -16.188 -42.5 -20.234 1 78.44 169 ILE B C 1
ATOM 5137 O O . ILE B 1 169 ? -15.633 -42.344 -19.141 1 78.44 169 ILE B O 1
ATOM 5141 N N . ALA B 1 170 ? -15.633 -41.906 -21.281 1 70.56 170 ALA B N 1
ATOM 5142 C CA . ALA B 1 170 ? -14.344 -41.219 -21.281 1 70.56 170 ALA B CA 1
ATOM 5143 C C . ALA B 1 170 ? -14.461 -39.781 -20.781 1 70.56 170 ALA B C 1
ATOM 5145 O O . ALA B 1 170 ? -13.453 -39.125 -20.531 1 70.56 170 ALA B O 1
ATOM 5146 N N . THR B 1 171 ? -15.547 -39.375 -20.672 1 61.31 171 THR B N 1
ATOM 5147 C CA . THR B 1 171 ? -15.703 -38 -20.234 1 61.31 171 THR B CA 1
ATOM 5148 C C . THR B 1 171 ? -15.172 -37.781 -18.828 1 61.31 171 THR B C 1
ATOM 5150 O O . THR B 1 171 ? -15.594 -38.5 -17.891 1 61.31 171 THR B O 1
ATOM 5153 N N . PRO B 1 172 ? -13.906 -37.219 -18.781 1 54.78 172 PRO B N 1
ATOM 5154 C CA . PRO B 1 172 ? -13.289 -37 -17.469 1 54.78 172 PRO B CA 1
ATOM 5155 C C . PRO B 1 172 ? -14.234 -36.344 -16.469 1 54.78 172 PRO B C 1
ATOM 5157 O O . PRO B 1 172 ? -15.109 -35.562 -16.859 1 54.78 172 PRO B O 1
ATOM 5160 N N . ASP B 1 173 ? -14.391 -37 -15.273 1 52.09 173 ASP B N 1
ATOM 5161 C CA . ASP B 1 173 ? -15.07 -36.5 -14.078 1 52.09 173 ASP B CA 1
ATOM 5162 C C . ASP B 1 173 ? -14.586 -35.125 -13.711 1 52.09 173 ASP B C 1
ATOM 5164 O O . ASP B 1 173 ? -13.703 -34.969 -12.859 1 52.09 173 ASP B O 1
ATOM 5168 N N . ASP B 1 174 ? -14.078 -34.375 -14.648 1 48.94 174 ASP B N 1
ATOM 5169 C CA . ASP B 1 174 ? -13.398 -33.156 -14.203 1 48.94 174 ASP B CA 1
ATOM 5170 C C . ASP B 1 174 ? -14.32 -32.312 -13.344 1 48.94 174 ASP B C 1
ATOM 5172 O O . ASP B 1 174 ? -14.594 -31.156 -13.68 1 48.94 174 ASP B O 1
ATOM 5176 N N . VAL B 1 175 ? -15.43 -32.969 -12.953 1 47.38 175 VAL B N 1
ATOM 5177 C CA . VAL B 1 175 ? -16.172 -32.031 -12.109 1 47.38 175 VAL B CA 1
ATOM 5178 C C . VAL B 1 175 ? -15.258 -31.469 -11.023 1 47.38 175 VAL B C 1
ATOM 5180 O O . VAL B 1 175 ? -15.203 -31.984 -9.914 1 47.38 175 VAL B O 1
ATOM 5183 N N . SER B 1 176 ? -13.922 -31.75 -11.242 1 44.88 176 SER B N 1
ATOM 5184 C CA . SER B 1 176 ? -13.188 -31.172 -10.125 1 44.88 176 SER B CA 1
ATOM 5185 C C . SER B 1 176 ? -13.648 -29.734 -9.836 1 44.88 176 SER B C 1
ATOM 5187 O O . SER B 1 176 ? -13.68 -28.891 -10.734 1 44.88 176 SER B O 1
ATOM 5189 N N . LEU B 1 177 ? -14.781 -29.672 -9.094 1 45.28 177 LEU B N 1
ATOM 5190 C CA . LEU B 1 177 ? -15.102 -28.406 -8.445 1 45.28 177 LEU B CA 1
ATOM 5191 C C . LEU B 1 177 ? -13.875 -27.5 -8.367 1 45.28 177 LEU B C 1
ATOM 5193 O O . LEU B 1 177 ? -12.883 -27.844 -7.73 1 45.28 177 LEU B O 1
ATOM 5197 N N . GLU B 1 178 ? -13.422 -27.172 -9.477 1 46.47 178 GLU B N 1
ATOM 5198 C CA . GLU B 1 178 ? -12.453 -26.094 -9.297 1 46.47 178 GLU B CA 1
ATOM 5199 C C . GLU B 1 178 ? -12.633 -25.406 -7.945 1 46.47 178 GLU B C 1
ATOM 5201 O O . GLU B 1 178 ? -13.758 -25.234 -7.477 1 46.47 178 GLU B O 1
ATOM 5206 N N . SER B 1 179 ? -11.789 -25.625 -7.094 1 48.59 179 SER B N 1
ATOM 5207 C CA . SER B 1 179 ? -11.656 -24.906 -5.836 1 48.59 179 SER B CA 1
ATOM 5208 C C . SER B 1 179 ? -12.406 -23.578 -5.879 1 48.59 179 SER B C 1
ATOM 5210 O O . SER B 1 179 ? -12.453 -22.922 -6.926 1 48.59 179 SER B O 1
ATOM 5212 N N . VAL B 1 180 ? -13.555 -23.531 -5.195 1 50.69 180 VAL B N 1
ATOM 5213 C CA . VAL B 1 180 ? -14.375 -22.359 -4.922 1 50.69 180 VAL B CA 1
ATOM 5214 C C . VAL B 1 180 ? -13.531 -21.094 -5.098 1 50.69 180 VAL B C 1
ATOM 5216 O O . VAL B 1 180 ? -12.586 -20.859 -4.344 1 50.69 180 VAL B O 1
ATOM 5219 N N . ASP B 1 181 ? -13.477 -20.812 -6.348 1 57.41 181 ASP B N 1
ATOM 5220 C CA . ASP B 1 181 ? -12.93 -19.484 -6.609 1 57.41 181 ASP B CA 1
ATOM 5221 C C . ASP B 1 181 ? -13.492 -18.453 -5.633 1 57.41 181 ASP B C 1
ATOM 5223 O O . ASP B 1 181 ? -14.641 -18.578 -5.203 1 57.41 181 ASP B O 1
ATOM 5227 N N . ASP B 1 182 ? -12.758 -17.891 -4.918 1 65.5 182 ASP B N 1
ATOM 5228 C CA . ASP B 1 182 ? -13.109 -16.859 -3.945 1 65.5 182 ASP B CA 1
ATOM 5229 C C . ASP B 1 182 ? -13.945 -15.758 -4.59 1 65.5 182 ASP B C 1
ATOM 5231 O O . ASP B 1 182 ? -13.883 -15.547 -5.801 1 65.5 182 ASP B O 1
ATOM 5235 N N . ILE B 1 183 ? -15.039 -15.477 -3.953 1 77.81 183 ILE B N 1
ATOM 5236 C CA . ILE B 1 183 ? -15.781 -14.289 -4.344 1 77.81 183 ILE B CA 1
ATOM 5237 C C . ILE B 1 183 ? -14.906 -13.047 -4.164 1 77.81 183 ILE B C 1
ATOM 5239 O O . ILE B 1 183 ? -14.438 -12.773 -3.059 1 77.81 183 ILE B O 1
ATOM 5243 N N . GLU B 1 184 ? -14.562 -12.523 -5.324 1 75.5 184 GLU B N 1
ATOM 5244 C CA . GLU B 1 184 ? -13.719 -11.328 -5.238 1 75.5 184 GLU B CA 1
ATOM 5245 C C . GLU B 1 184 ? -14.555 -10.078 -4.984 1 75.5 184 GLU B C 1
ATOM 5247 O O . GLU B 1 184 ? -15.656 -9.945 -5.52 1 75.5 184 GLU B O 1
ATOM 5252 N N . CYS B 1 185 ? -14.172 -9.406 -4.051 1 85.25 185 CYS B N 1
ATOM 5253 C CA . CYS B 1 185 ? -14.789 -8.117 -3.764 1 85.25 185 CYS B CA 1
ATOM 5254 C C . CYS B 1 185 ? -13.727 -7.066 -3.455 1 85.25 185 CYS B C 1
ATOM 5256 O O . CYS B 1 185 ? -12.648 -7.395 -2.951 1 85.25 185 CYS B O 1
ATOM 5258 N N . GLN B 1 186 ? -14.07 -5.824 -3.775 1 86.81 186 GLN B N 1
ATOM 5259 C CA . GLN B 1 186 ? -13.102 -4.746 -3.605 1 86.81 186 GLN B CA 1
ATOM 5260 C C . GLN B 1 186 ? -12.742 -4.562 -2.135 1 86.81 186 GLN B C 1
ATOM 5262 O O . GLN B 1 186 ? -11.641 -4.117 -1.813 1 86.81 186 GLN B O 1
ATOM 5267 N N . LEU B 1 187 ? -13.695 -4.867 -1.303 1 91.31 187 LEU B N 1
ATOM 5268 C CA . LEU B 1 187 ? -13.461 -4.609 0.114 1 91.31 187 LEU B CA 1
ATOM 5269 C C . LEU B 1 187 ? -12.883 -5.84 0.803 1 91.31 187 LEU B C 1
ATOM 5271 O O . LEU B 1 187 ? -12.391 -5.75 1.932 1 91.31 187 LEU B O 1
ATOM 5275 N N . ILE B 1 188 ? -12.891 -6.926 0.112 1 89.69 188 ILE B N 1
ATOM 5276 C CA . ILE B 1 188 ? -12.344 -8.172 0.632 1 89.69 188 ILE B CA 1
ATOM 5277 C C . ILE B 1 188 ? -11.344 -8.75 -0.364 1 89.69 188 ILE B C 1
ATOM 5279 O O . ILE B 1 188 ? -11.719 -9.188 -1.453 1 89.69 188 ILE B O 1
ATOM 5283 N N . PRO B 1 189 ? -10.125 -8.812 0.083 1 88.06 189 PRO B N 1
ATOM 5284 C CA . PRO B 1 189 ? -9.117 -9.328 -0.844 1 88.06 189 PRO B CA 1
ATOM 5285 C C . PRO B 1 189 ? -9.328 -10.805 -1.188 1 88.06 189 PRO B C 1
ATOM 5287 O O . PRO B 1 189 ? -9.828 -11.562 -0.362 1 88.06 189 PRO B O 1
ATOM 5290 N N . PRO B 1 190 ? -8.883 -11.188 -2.393 1 83.06 190 PRO B N 1
ATOM 5291 C CA . PRO B 1 190 ? -9.023 -12.594 -2.803 1 83.06 190 PRO B CA 1
ATOM 5292 C C . PRO B 1 190 ? -7.949 -13.492 -2.193 1 83.06 190 PRO B C 1
ATOM 5294 O O . PRO B 1 190 ? -6.898 -13 -1.763 1 83.06 190 PRO B O 1
ATOM 5297 N N . TYR B 1 191 ? -8.336 -14.781 -2.143 1 81.88 191 TYR B N 1
ATOM 5298 C CA . TYR B 1 191 ? -7.34 -15.758 -1.712 1 81.88 191 TYR B CA 1
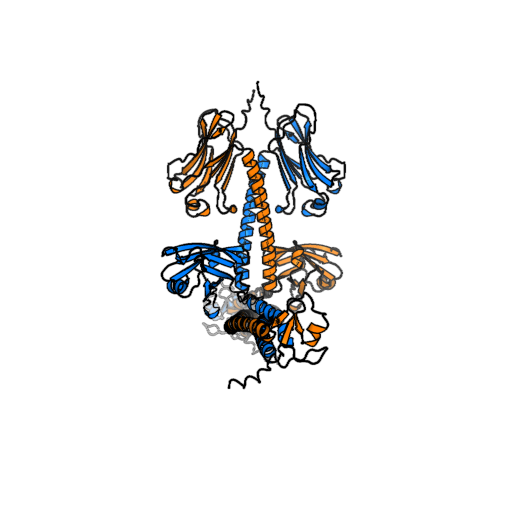ATOM 5299 C C . TYR B 1 191 ? -6.367 -16.078 -2.84 1 81.88 191 TYR B C 1
ATOM 5301 O O . TYR B 1 191 ? -6.758 -16.141 -4.008 1 81.88 191 TYR B O 1
ATOM 5309 N N . LYS B 1 192 ? -5.172 -16.172 -2.52 1 78.88 192 LYS B N 1
ATOM 5310 C CA . LYS B 1 192 ? -4.195 -16.781 -3.418 1 78.88 192 LYS B CA 1
ATOM 5311 C C . LYS B 1 192 ? -3.877 -18.203 -2.992 1 78.88 192 LYS B C 1
ATOM 5313 O O . LYS B 1 192 ? -3.012 -18.438 -2.143 1 78.88 192 LYS B O 1
ATOM 5318 N N . PHE B 1 193 ? -4.539 -19.109 -3.654 1 85.56 193 PHE B N 1
ATOM 5319 C CA . PHE B 1 193 ? -4.383 -20.5 -3.264 1 85.56 193 PHE B CA 1
ATOM 5320 C C . PHE B 1 193 ? -3.146 -21.109 -3.918 1 85.56 193 PHE B C 1
ATOM 5322 O O . PHE B 1 193 ? -2.83 -20.797 -5.066 1 85.56 193 PHE B O 1
ATOM 5329 N N . GLN B 1 194 ? -2.518 -21.891 -3.141 1 88.19 194 GLN B N 1
ATOM 5330 C CA . GLN B 1 194 ? -1.393 -22.688 -3.633 1 88.19 194 GLN B CA 1
ATOM 5331 C C . GLN B 1 194 ? -1.518 -24.141 -3.207 1 88.19 194 GLN B C 1
ATOM 5333 O O . GLN B 1 194 ? -1.979 -24.438 -2.102 1 88.19 194 GLN B O 1
ATOM 5338 N N . GLN B 1 195 ? -1.183 -25 -4.113 1 89.69 195 GLN B N 1
ATOM 5339 C CA . GLN B 1 195 ? -1.248 -26.422 -3.834 1 89.69 195 GLN B CA 1
ATOM 5340 C C . GLN B 1 195 ? 0.082 -26.938 -3.291 1 89.69 195 GLN B C 1
ATOM 5342 O O . GLN B 1 195 ? 1.147 -26.562 -3.777 1 89.69 195 GLN B O 1
ATOM 5347 N N . PHE B 1 196 ? -0.044 -27.703 -2.275 1 90.88 196 PHE B N 1
ATOM 5348 C CA . PHE B 1 196 ? 1.131 -28.312 -1.651 1 90.88 196 PHE B CA 1
ATOM 5349 C C . PHE B 1 196 ? 0.991 -29.828 -1.572 1 90.88 196 PHE B C 1
ATOM 5351 O O . PHE B 1 196 ? -0.111 -30.344 -1.378 1 90.88 196 PHE B O 1
ATOM 5358 N N . VAL B 1 197 ? 2.125 -30.469 -1.784 1 91.19 197 VAL B N 1
ATOM 5359 C CA . VAL B 1 197 ? 2.125 -31.922 -1.733 1 91.19 197 VAL B CA 1
ATOM 5360 C C . VAL B 1 197 ? 3.043 -32.406 -0.61 1 91.19 197 VAL B C 1
ATOM 5362 O O . VAL B 1 197 ? 4.23 -32.062 -0.587 1 91.19 197 VAL B O 1
ATOM 5365 N N . TYR B 1 198 ? 2.463 -33.031 0.365 1 93.06 198 TYR B N 1
ATOM 5366 C CA . TYR B 1 198 ? 3.221 -33.781 1.37 1 93.06 198 TYR B CA 1
ATOM 5367 C C . TYR B 1 198 ? 3.584 -35.156 0.867 1 93.06 198 TYR B C 1
ATOM 5369 O O . TYR B 1 198 ? 2.734 -36.062 0.829 1 93.06 198 TYR B O 1
ATOM 5377 N N . PRO B 1 199 ? 4.824 -35.375 0.553 1 89.94 199 PRO B N 1
ATOM 5378 C CA . PRO B 1 199 ? 5.207 -36.625 -0.065 1 89.94 199 PRO B CA 1
ATOM 5379 C C . PRO B 1 199 ? 5.211 -37.812 0.929 1 89.94 199 PRO B C 1
ATOM 5381 O O . PRO B 1 199 ? 5.617 -37.625 2.082 1 89.94 199 PRO B O 1
ATOM 5384 N N . ALA B 1 200 ? 4.793 -38.938 0.507 1 90.5 200 ALA B N 1
ATOM 5385 C CA . ALA B 1 200 ? 4.785 -40.188 1.248 1 90.5 200 ALA B CA 1
ATOM 5386 C C . ALA B 1 200 ? 4.266 -40 2.668 1 90.5 200 ALA B C 1
ATOM 5388 O O . ALA B 1 200 ? 4.898 -40.406 3.635 1 90.5 200 ALA B O 1
ATOM 5389 N N . PHE B 1 201 ? 3.213 -39.375 2.756 1 93.06 201 PHE B N 1
ATOM 5390 C CA . PHE B 1 201 ? 2.615 -39.031 4.039 1 93.06 201 PHE B CA 1
ATOM 5391 C C . PHE B 1 201 ? 2.346 -40.281 4.867 1 93.06 201 PHE B C 1
ATOM 5393 O O . PHE B 1 201 ? 2.615 -40.312 6.07 1 93.06 201 PHE B O 1
ATOM 5400 N N . LEU B 1 202 ? 1.917 -41.344 4.27 1 88.56 202 LEU B N 1
ATOM 5401 C CA . LEU B 1 202 ? 1.523 -42.562 4.984 1 88.56 202 LEU B CA 1
ATOM 5402 C C . LEU B 1 202 ? 2.746 -43.312 5.516 1 88.56 202 LEU B C 1
ATOM 5404 O O . LEU B 1 202 ? 2.662 -44 6.52 1 88.56 202 LEU B O 1
ATOM 5408 N N . LYS B 1 203 ? 3.795 -43.031 4.832 1 88 203 LYS B N 1
ATOM 5409 C CA . LYS B 1 203 ? 5 -43.781 5.207 1 88 203 LYS B CA 1
ATOM 5410 C C . LYS B 1 203 ? 5.84 -43 6.207 1 88 203 LYS B C 1
ATOM 5412 O O . LYS B 1 203 ? 6.762 -43.531 6.816 1 88 203 LYS B O 1
ATOM 5417 N N . THR B 1 204 ? 5.492 -41.719 6.32 1 87.44 204 THR B N 1
ATOM 5418 C CA . THR B 1 204 ? 6.285 -40.875 7.215 1 87.44 204 THR B CA 1
ATOM 5419 C C . THR B 1 204 ? 6.02 -41.25 8.672 1 87.44 204 THR B C 1
ATOM 5421 O O . THR B 1 204 ? 4.914 -41.656 9.023 1 87.44 204 THR B O 1
ATOM 5424 N N . LYS B 1 205 ? 7.062 -41.094 9.469 1 85.69 205 LYS B N 1
ATOM 5425 C CA . LYS B 1 205 ? 6.973 -41.438 10.891 1 85.69 205 LYS B CA 1
ATOM 5426 C C . LYS B 1 205 ? 6.074 -40.438 11.625 1 85.69 205 LYS B C 1
ATOM 5428 O O . LYS B 1 205 ? 5.777 -39.375 11.117 1 85.69 205 LYS B O 1
ATOM 5433 N N . THR B 1 206 ? 5.629 -40.969 12.781 1 85.12 206 THR B N 1
ATOM 5434 C CA . THR B 1 206 ? 4.844 -40.094 13.648 1 85.12 206 THR B CA 1
ATOM 5435 C C . THR B 1 206 ? 5.695 -38.938 14.148 1 85.12 206 THR B C 1
ATOM 5437 O O . THR B 1 206 ? 6.863 -39.094 14.492 1 85.12 206 THR B O 1
ATOM 5440 N N . ASN B 1 207 ? 5.164 -37.75 14.156 1 84.19 207 ASN B N 1
ATOM 5441 C CA . ASN B 1 207 ? 5.758 -36.5 14.586 1 84.19 207 ASN B CA 1
ATOM 5442 C C . ASN B 1 207 ? 6.727 -35.969 13.547 1 84.19 207 ASN B C 1
ATOM 5444 O O . ASN B 1 207 ? 7.656 -35.219 13.883 1 84.19 207 ASN B O 1
ATOM 5448 N N . ALA B 1 208 ? 6.508 -36.469 12.336 1 87.81 208 ALA B N 1
ATOM 5449 C CA . ALA B 1 208 ? 7.305 -35.906 11.242 1 87.81 208 ALA B CA 1
ATOM 5450 C C . ALA B 1 208 ? 6.867 -34.469 10.914 1 87.81 208 ALA B C 1
ATOM 5452 O O . ALA B 1 208 ? 5.688 -34.156 11.031 1 87.81 208 ALA B O 1
ATOM 5453 N N . ILE B 1 209 ? 7.883 -33.688 10.617 1 89.38 209 ILE B N 1
ATOM 5454 C CA . ILE B 1 209 ? 7.625 -32.281 10.297 1 89.38 209 ILE B CA 1
ATOM 5455 C C . ILE B 1 209 ? 7.98 -32 8.836 1 89.38 209 ILE B C 1
ATOM 5457 O O . ILE B 1 209 ? 9.016 -32.469 8.352 1 89.38 209 ILE B O 1
ATOM 5461 N N . TYR B 1 210 ? 6.98 -31.406 8.195 1 91.31 210 TYR B N 1
ATOM 5462 C CA . TYR B 1 210 ? 7.188 -31.016 6.809 1 91.31 210 TYR B CA 1
ATOM 5463 C C . TYR B 1 210 ? 6.941 -29.516 6.629 1 91.31 210 TYR B C 1
ATOM 5465 O O . TYR B 1 210 ? 5.871 -29.016 6.984 1 91.31 210 TYR B O 1
ATOM 5473 N N . ASP B 1 211 ? 7.926 -28.812 6.062 1 90.06 211 ASP B N 1
ATOM 5474 C CA . ASP B 1 211 ? 7.84 -27.359 5.906 1 90.06 211 ASP B CA 1
ATOM 5475 C C . ASP B 1 211 ? 7.645 -26.984 4.441 1 90.06 211 ASP B C 1
ATOM 5477 O O . ASP B 1 211 ? 8.242 -27.578 3.551 1 90.06 211 ASP B O 1
ATOM 5481 N N . PHE B 1 212 ? 6.715 -26.062 4.285 1 88.75 212 PHE B N 1
ATOM 5482 C CA . PHE B 1 212 ? 6.457 -25.469 2.979 1 88.75 212 PHE B CA 1
ATOM 5483 C C . PHE B 1 212 ? 6.539 -23.938 3.053 1 88.75 212 PHE B C 1
ATOM 5485 O O . PHE B 1 212 ? 6.328 -23.359 4.117 1 88.75 212 PHE B O 1
ATOM 5492 N N . VAL B 1 213 ? 6.914 -23.406 1.932 1 89.69 213 VAL B N 1
ATOM 5493 C CA . VAL B 1 213 ? 6.914 -21.953 1.851 1 89.69 213 VAL B CA 1
ATOM 5494 C C . VAL B 1 213 ? 5.914 -21.484 0.788 1 89.69 213 VAL B C 1
ATOM 5496 O O . VAL B 1 213 ? 5.859 -22.062 -0.306 1 89.69 213 VAL B O 1
ATOM 5499 N N . MET B 1 214 ? 5.105 -20.578 1.201 1 92.06 214 MET B N 1
ATOM 5500 C CA . MET B 1 214 ? 4.121 -20.047 0.264 1 92.06 214 MET B CA 1
ATOM 5501 C C . MET B 1 214 ? 4.188 -18.516 0.209 1 92.06 214 MET B C 1
ATOM 5503 O O . MET B 1 214 ? 4.59 -17.875 1.182 1 92.06 214 MET B O 1
ATOM 5507 N N . LYS B 1 215 ? 3.744 -18.031 -0.937 1 88.12 215 LYS B N 1
ATOM 5508 C CA . LYS B 1 215 ? 3.676 -16.594 -1.111 1 88.12 215 LYS B CA 1
ATOM 5509 C C . LYS B 1 215 ? 2.227 -16.109 -1.182 1 88.12 215 LYS B C 1
ATOM 5511 O O . LYS B 1 215 ? 1.422 -16.656 -1.934 1 88.12 215 LYS B O 1
ATOM 5516 N N . SER B 1 216 ? 1.927 -15.227 -0.274 1 86.06 216 SER B N 1
ATOM 5517 C CA . SER B 1 216 ? 0.58 -14.664 -0.266 1 86.06 216 SER B CA 1
ATOM 5518 C C . SER B 1 216 ? 0.519 -13.367 -1.062 1 86.06 216 SER B C 1
ATOM 5520 O O . SER B 1 216 ? 1.398 -13.094 -1.882 1 86.06 216 SER B O 1
ATOM 5522 N N . ALA B 1 217 ? -0.586 -12.602 -0.78 1 75.38 217 ALA B N 1
ATOM 5523 C CA . ALA B 1 217 ? -0.79 -11.352 -1.505 1 75.38 217 ALA B CA 1
ATOM 5524 C C . ALA B 1 217 ? 0.338 -10.359 -1.221 1 75.38 217 ALA B C 1
ATOM 5526 O O . ALA B 1 217 ? 0.836 -10.281 -0.095 1 75.38 217 ALA B O 1
ATOM 5527 N N . HIS B 1 218 ? 0.854 -9.633 -2.189 1 76.56 218 HIS B N 1
ATOM 5528 C CA . HIS B 1 218 ? 1.834 -8.555 -2.127 1 76.56 218 HIS B CA 1
ATOM 5529 C C . HIS B 1 218 ? 3.219 -9.086 -1.774 1 76.56 218 HIS B C 1
ATOM 5531 O O . HIS B 1 218 ? 4.004 -8.398 -1.121 1 76.56 218 HIS B O 1
ATOM 5537 N N . GLY B 1 219 ? 3.334 -10.461 -1.887 1 78.62 219 GLY B N 1
ATOM 5538 C CA . GLY B 1 219 ? 4.668 -11.031 -1.786 1 78.62 219 GLY B CA 1
ATOM 5539 C C . GLY B 1 219 ? 5.031 -11.453 -0.375 1 78.62 219 GLY B C 1
ATOM 5540 O O . GLY B 1 219 ? 6.195 -11.734 -0.085 1 78.62 219 GLY B O 1
ATOM 5541 N N . VAL B 1 220 ? 4.082 -11.539 0.499 1 88.62 220 VAL B N 1
ATOM 5542 C CA . VAL B 1 220 ? 4.363 -12 1.854 1 88.62 220 VAL B CA 1
ATOM 5543 C C . VAL B 1 220 ? 4.637 -13.5 1.842 1 88.62 220 VAL B C 1
ATOM 5545 O O . VAL B 1 220 ? 3.842 -14.281 1.31 1 88.62 220 VAL B O 1
ATOM 5548 N N . GLU B 1 221 ? 5.754 -13.859 2.426 1 88.62 221 GLU B N 1
ATOM 5549 C CA . GLU B 1 221 ? 6.125 -15.273 2.471 1 88.62 221 GLU B CA 1
ATOM 5550 C C . GLU B 1 221 ? 5.73 -15.898 3.803 1 88.62 221 GLU B C 1
ATOM 5552 O O . GLU B 1 221 ? 5.996 -15.336 4.867 1 88.62 221 GLU B O 1
ATOM 5557 N N . TRP B 1 222 ? 5.098 -16.984 3.676 1 92.75 222 TRP B N 1
ATOM 5558 C CA . TRP B 1 222 ? 4.66 -17.734 4.844 1 92.75 222 TRP B CA 1
ATOM 5559 C C . TRP B 1 222 ? 5.328 -19.109 4.883 1 92.75 222 TRP B C 1
ATOM 5561 O O . TRP B 1 222 ? 5.336 -19.828 3.887 1 92.75 222 TRP B O 1
ATOM 5571 N N . LYS B 1 223 ? 5.922 -19.391 5.992 1 91.38 223 LYS B N 1
ATOM 5572 C CA . LYS B 1 223 ? 6.383 -20.766 6.242 1 91.38 223 LYS B CA 1
ATOM 5573 C C . LYS B 1 223 ? 5.289 -21.594 6.898 1 91.38 223 LYS B C 1
ATOM 5575 O O . LYS B 1 223 ? 4.809 -21.266 7.984 1 91.38 223 LYS B O 1
ATOM 5580 N N . LEU B 1 224 ? 4.887 -22.609 6.227 1 94.81 224 LEU B N 1
ATOM 5581 C CA . LEU B 1 224 ? 3.857 -23.5 6.734 1 94.81 224 LEU B CA 1
ATOM 5582 C C . LEU B 1 224 ? 4.473 -24.812 7.23 1 94.81 224 LEU B C 1
ATOM 5584 O O . LEU B 1 224 ? 5.125 -25.516 6.465 1 94.81 224 LEU B O 1
ATOM 5588 N N . THR B 1 225 ? 4.238 -25.047 8.5 1 94.56 225 THR B N 1
ATOM 5589 C CA . THR B 1 225 ? 4.754 -26.266 9.109 1 94.56 225 THR B CA 1
ATOM 5590 C C . THR B 1 225 ? 3.629 -27.266 9.359 1 94.56 225 THR B C 1
ATOM 5592 O O . THR B 1 225 ? 2.691 -26.969 10.109 1 94.56 225 THR B O 1
ATOM 5595 N N . ILE B 1 226 ? 3.744 -28.406 8.703 1 95.25 226 ILE B N 1
ATOM 5596 C CA . ILE B 1 226 ? 2.768 -29.469 8.914 1 95.25 226 ILE B CA 1
ATOM 5597 C C . ILE B 1 226 ? 3.363 -30.531 9.82 1 95.25 226 ILE B C 1
ATOM 5599 O O . ILE B 1 226 ? 4.469 -31.031 9.578 1 95.25 226 ILE B O 1
ATOM 5603 N N . THR B 1 227 ? 2.619 -30.844 10.867 1 94.62 227 THR B N 1
ATOM 5604 C CA . THR B 1 227 ? 3.051 -31.859 11.812 1 94.62 227 THR B CA 1
ATOM 5605 C C . THR B 1 227 ? 2.082 -33.031 11.812 1 94.62 227 THR B C 1
ATOM 5607 O O . THR B 1 227 ? 0.867 -32.844 11.906 1 94.62 227 THR B O 1
ATOM 5610 N N . LYS B 1 228 ? 2.666 -34.25 11.672 1 92.69 228 LYS B N 1
ATOM 5611 C CA . LYS B 1 228 ? 1.881 -35.469 11.672 1 92.69 228 LYS B CA 1
ATOM 5612 C C . LYS B 1 228 ? 1.89 -36.125 13.047 1 92.69 228 LYS B C 1
ATOM 5614 O O . LYS B 1 228 ? 2.828 -36.844 13.391 1 92.69 228 LYS B O 1
ATOM 5619 N N . SER B 1 229 ? 0.973 -35.906 13.836 1 89.69 229 SER B N 1
ATOM 5620 C CA . SER B 1 229 ? 0.758 -36.594 15.102 1 89.69 229 SER B CA 1
ATOM 5621 C C . SER B 1 229 ? -0.564 -37.344 15.102 1 89.69 229 SER B C 1
ATOM 5623 O O . SER B 1 229 ? -0.931 -37.969 14.094 1 89.69 229 SER B O 1
ATOM 5625 N N . ALA B 1 230 ? -1.251 -37.375 16.219 1 91.19 230 ALA B N 1
ATOM 5626 C CA . ALA B 1 230 ? -2.588 -37.969 16.234 1 91.19 230 ALA B CA 1
ATOM 5627 C C . ALA B 1 230 ? -3.543 -37.188 15.344 1 91.19 230 ALA B C 1
ATOM 5629 O O . ALA B 1 230 ? -4.5 -37.719 14.797 1 91.19 230 ALA B O 1
ATOM 5630 N N . VAL B 1 231 ? -3.172 -35.938 15.375 1 94.69 231 VAL B N 1
ATOM 5631 C CA . VAL B 1 231 ? -3.9 -35.031 14.516 1 94.69 231 VAL B CA 1
ATOM 5632 C C . VAL B 1 231 ? -2.918 -34.25 13.633 1 94.69 231 VAL B C 1
ATOM 5634 O O . VAL B 1 231 ? -1.842 -33.875 14.086 1 94.69 231 VAL B O 1
ATOM 5637 N N . VAL B 1 232 ? -3.264 -34.219 12.352 1 95.06 232 VAL B N 1
ATOM 5638 C CA . VAL B 1 232 ? -2.441 -33.406 11.453 1 95.06 232 VAL B CA 1
ATOM 5639 C C . VAL B 1 232 ? -2.604 -31.922 11.805 1 95.06 232 VAL B C 1
ATOM 5641 O O . VAL B 1 232 ? -3.725 -31.422 11.883 1 95.06 232 VAL B O 1
ATOM 5644 N N . GLN B 1 233 ? -1.491 -31.297 12 1 96.19 233 GLN B N 1
ATOM 5645 C CA . GLN B 1 233 ? -1.525 -29.891 12.398 1 96.19 233 GLN B CA 1
ATOM 5646 C C . GLN B 1 233 ? -0.771 -29.031 11.398 1 96.19 233 GLN B C 1
ATOM 5648 O O . GLN B 1 233 ? 0.126 -29.5 10.703 1 96.19 233 GLN B O 1
ATOM 5653 N N . ILE B 1 234 ? -1.227 -27.797 11.312 1 96.25 234 ILE B N 1
ATOM 5654 C CA . ILE B 1 234 ? -0.559 -26.828 10.453 1 96.25 234 ILE B CA 1
ATOM 5655 C C . ILE B 1 234 ? -0.214 -25.578 11.266 1 96.25 234 ILE B C 1
ATOM 5657 O O . ILE B 1 234 ? -1.002 -25.141 12.102 1 96.25 234 ILE B O 1
ATOM 5661 N N . LYS B 1 235 ? 0.965 -25.078 11.117 1 95.81 235 LYS B N 1
ATOM 5662 C CA . LYS B 1 235 ? 1.42 -23.859 11.781 1 95.81 235 LYS B CA 1
ATOM 5663 C C . LYS B 1 235 ? 1.983 -22.859 10.766 1 95.81 235 LYS B C 1
ATOM 5665 O O . LYS B 1 235 ? 3.117 -23.016 10.305 1 95.81 235 LYS B O 1
ATOM 5670 N N . PRO B 1 236 ? 1.209 -21.812 10.469 1 95.06 236 PRO B N 1
ATOM 5671 C CA . PRO B 1 236 ? 1.704 -20.766 9.57 1 95.06 236 PRO B CA 1
ATOM 5672 C C . PRO B 1 236 ? 2.555 -19.719 10.289 1 95.06 236 PRO B C 1
ATOM 5674 O O . PRO B 1 236 ? 2.139 -19.188 11.32 1 95.06 236 PRO B O 1
ATOM 5677 N N . ILE B 1 237 ? 3.764 -19.438 9.75 1 91.88 237 ILE B N 1
ATOM 5678 C CA . ILE B 1 237 ? 4.652 -18.422 10.297 1 91.88 237 ILE B CA 1
ATOM 5679 C C . ILE B 1 237 ? 5.172 -17.531 9.172 1 91.88 237 ILE B C 1
ATOM 5681 O O . ILE B 1 237 ? 5.867 -18 8.273 1 91.88 237 ILE B O 1
ATOM 5685 N N . PRO B 1 238 ? 4.809 -16.281 9.258 1 89.88 238 PRO B N 1
ATOM 5686 C CA . PRO B 1 238 ? 5.355 -15.391 8.234 1 89.88 238 PRO B CA 1
ATOM 5687 C C . PRO B 1 238 ? 6.852 -15.141 8.414 1 89.88 238 PRO B C 1
ATOM 5689 O O . PRO B 1 238 ? 7.379 -15.289 9.516 1 89.88 238 PRO B O 1
ATOM 5692 N N . THR B 1 239 ? 7.523 -14.836 7.305 1 78.62 239 THR B N 1
ATOM 5693 C CA . THR B 1 239 ? 8.953 -14.555 7.359 1 78.62 239 THR B CA 1
ATOM 5694 C C . THR B 1 239 ? 9.227 -13.32 8.219 1 78.62 239 THR B C 1
ATOM 5696 O O . THR B 1 239 ? 10.227 -13.266 8.938 1 78.62 239 THR B O 1
ATOM 5699 N N . ASP B 1 240 ? 8.352 -12.305 8.125 1 82.25 240 ASP B N 1
ATOM 5700 C CA . ASP B 1 240 ? 8.375 -11.125 8.992 1 82.25 240 ASP B CA 1
ATOM 5701 C C . ASP B 1 240 ? 7.34 -11.25 10.109 1 82.25 240 ASP B C 1
ATOM 5703 O O . ASP B 1 240 ? 6.137 -11.172 9.859 1 82.25 240 ASP B O 1
ATOM 5707 N N . SER B 1 241 ? 7.742 -11.453 11.281 1 82.94 241 SER B N 1
ATOM 5708 C CA . SER B 1 241 ? 6.867 -11.695 12.422 1 82.94 241 SER B CA 1
ATOM 5709 C C . SER B 1 241 ? 5.914 -10.531 12.648 1 82.94 241 SER B C 1
ATOM 5711 O O . SER B 1 241 ? 4.848 -10.695 13.25 1 82.94 241 SER B O 1
ATOM 5713 N N . GLN B 1 242 ? 6.273 -9.383 12.203 1 87.06 242 GLN B N 1
ATOM 5714 C CA . GLN B 1 242 ? 5.438 -8.203 12.406 1 87.06 242 GLN B CA 1
ATOM 5715 C C . GLN B 1 242 ? 4.145 -8.297 11.602 1 87.06 242 GLN B C 1
ATOM 5717 O O . GLN B 1 242 ? 3.158 -7.629 11.914 1 87.06 242 GLN B O 1
ATOM 5722 N N . ILE B 1 243 ? 4.176 -9.172 10.68 1 91.19 243 ILE B N 1
ATOM 5723 C CA . ILE B 1 243 ? 3.014 -9.336 9.805 1 91.19 243 ILE B CA 1
ATOM 5724 C C . ILE B 1 243 ? 1.852 -9.922 10.602 1 91.19 243 ILE B C 1
ATOM 5726 O O . ILE B 1 243 ? 0.686 -9.688 10.273 1 91.19 243 ILE B O 1
ATOM 5730 N N . LEU B 1 244 ? 2.125 -10.633 11.672 1 91.94 244 LEU B N 1
ATOM 5731 C CA . LEU B 1 244 ? 1.096 -11.297 12.461 1 91.94 244 LEU B CA 1
ATOM 5732 C C . LEU B 1 244 ? 0.236 -10.289 13.203 1 91.94 244 LEU B C 1
ATOM 5734 O O . LEU B 1 244 ? -0.843 -10.625 13.695 1 91.94 244 LEU B O 1
ATOM 5738 N N . GLN B 1 245 ? 0.733 -9.055 13.289 1 91.88 245 GLN B N 1
ATOM 5739 C CA . GLN B 1 245 ? -0.065 -8.023 13.945 1 91.88 245 GLN B CA 1
ATOM 5740 C C . GLN B 1 245 ? -1.302 -7.676 13.117 1 91.88 245 GLN B C 1
ATOM 5742 O O . GLN B 1 245 ? -2.273 -7.129 13.641 1 91.88 245 GLN B O 1
ATOM 5747 N N . TYR B 1 246 ? -1.214 -7.973 11.844 1 92.88 246 TYR B N 1
ATOM 5748 C CA . TYR B 1 246 ? -2.346 -7.742 10.953 1 92.88 246 TYR B CA 1
ATOM 5749 C C . TYR B 1 246 ? -3.191 -9 10.805 1 92.88 246 TYR B C 1
ATOM 5751 O O . TYR B 1 246 ? -2.67 -10.07 10.492 1 92.88 246 TYR B O 1
ATOM 5759 N N . ARG B 1 247 ? -4.402 -8.906 10.984 1 93.62 247 ARG B N 1
ATOM 5760 C CA . ARG B 1 247 ? -5.324 -10.039 10.969 1 93.62 247 ARG B CA 1
ATOM 5761 C C . ARG B 1 247 ? -5.379 -10.68 9.586 1 93.62 247 ARG B C 1
ATOM 5763 O O . ARG B 1 247 ? -5.633 -10 8.594 1 93.62 247 ARG B O 1
ATOM 5770 N N . HIS B 1 248 ? -5.145 -12.039 9.484 1 93.69 248 HIS B N 1
ATOM 5771 C CA . HIS B 1 248 ? -5.207 -12.805 8.25 1 93.69 248 HIS B CA 1
ATOM 5772 C C . HIS B 1 248 ? -6.176 -13.977 8.375 1 93.69 248 HIS B C 1
ATOM 5774 O O . HIS B 1 248 ? -6.527 -14.375 9.492 1 93.69 248 HIS B O 1
ATOM 5780 N N . ILE B 1 249 ? -6.629 -14.367 7.258 1 92 249 ILE B N 1
ATOM 5781 C CA . ILE B 1 249 ? -7.484 -15.547 7.188 1 92 249 ILE B CA 1
ATOM 5782 C C . ILE B 1 249 ? -6.762 -16.672 6.453 1 92 249 ILE B C 1
ATOM 5784 O O . ILE B 1 249 ? -6.172 -16.438 5.391 1 92 249 ILE B O 1
ATOM 5788 N N . LEU B 1 250 ? -6.734 -17.812 7.082 1 93.5 250 LEU B N 1
ATOM 5789 C CA . LEU B 1 250 ? -6.121 -19 6.516 1 93.5 250 LEU B CA 1
ATOM 5790 C C . LEU B 1 250 ? -7.18 -20.031 6.148 1 93.5 250 LEU B C 1
ATOM 5792 O O . LEU B 1 250 ? -8.047 -20.359 6.965 1 93.5 250 LEU B O 1
ATOM 5796 N N . VAL B 1 251 ? -7.105 -20.438 4.926 1 91.44 251 VAL B N 1
ATOM 5797 C CA . VAL B 1 251 ? -8.008 -21.5 4.477 1 91.44 251 VAL B CA 1
ATOM 5798 C C . VAL B 1 251 ? -7.203 -22.719 4.027 1 91.44 251 VAL B C 1
ATOM 5800 O O . VAL B 1 251 ? -6.219 -22.578 3.295 1 91.44 251 VAL B O 1
ATOM 5803 N N . VAL B 1 252 ? -7.59 -23.859 4.57 1 93.56 252 VAL B N 1
ATOM 5804 C CA . VAL B 1 252 ? -6.941 -25.109 4.203 1 93.56 252 VAL B CA 1
ATOM 5805 C C . VAL B 1 252 ? -7.969 -26.078 3.617 1 93.56 252 VAL B C 1
ATOM 5807 O O . VAL B 1 252 ? -8.992 -26.359 4.242 1 93.56 252 VAL B O 1
ATOM 5810 N N . VAL B 1 253 ? -7.629 -26.5 2.453 1 90.62 253 VAL B N 1
ATOM 5811 C CA . VAL B 1 253 ? -8.523 -27.438 1.785 1 90.62 253 VAL B CA 1
ATOM 5812 C C . VAL B 1 253 ? -7.793 -28.75 1.505 1 90.62 253 VAL B C 1
ATOM 5814 O O . VAL B 1 253 ? -6.664 -28.75 1.006 1 90.62 253 VAL B O 1
ATOM 5817 N N . MET B 1 254 ? -8.383 -29.812 1.938 1 91.31 254 MET B N 1
ATOM 5818 C CA . MET B 1 254 ? -7.914 -31.156 1.589 1 91.31 254 MET B CA 1
ATOM 5819 C C . MET B 1 254 ? -8.883 -31.828 0.629 1 91.31 254 MET B C 1
ATOM 5821 O O . MET B 1 254 ? -9.898 -32.375 1.054 1 91.31 254 MET B O 1
ATOM 5825 N N . PRO B 1 255 ? -8.406 -31.812 -0.59 1 85.38 255 PRO B N 1
ATOM 5826 C CA . PRO B 1 255 ? -9.32 -32.406 -1.584 1 85.38 255 PRO B CA 1
ATOM 5827 C C . PRO B 1 255 ? -9.461 -33.906 -1.447 1 85.38 255 PRO B C 1
ATOM 5829 O O . PRO B 1 255 ? -8.555 -34.562 -0.936 1 85.38 255 PRO B O 1
ATOM 5832 N N . HIS B 1 256 ? -10.602 -34.438 -1.814 1 83.31 256 HIS B N 1
ATOM 5833 C CA . HIS B 1 256 ? -10.914 -35.875 -1.847 1 83.31 256 HIS B CA 1
ATOM 5834 C C . HIS B 1 256 ? -11.562 -36.25 -3.17 1 83.31 256 HIS B C 1
ATOM 5836 O O . HIS B 1 256 ? -12.188 -35.406 -3.828 1 83.31 256 HIS B O 1
ATOM 5842 N N . ARG B 1 257 ? -11.328 -37.5 -3.529 1 72.81 257 ARG B N 1
ATOM 5843 C CA . ARG B 1 257 ? -11.961 -37.969 -4.75 1 72.81 257 ARG B CA 1
ATOM 5844 C C . ARG B 1 257 ? -13.484 -37.875 -4.656 1 72.81 257 ARG B C 1
ATOM 5846 O O . ARG B 1 257 ? -14.148 -37.531 -5.637 1 72.81 257 ARG B O 1
ATOM 5853 N N . ASP B 1 258 ? -13.93 -38.219 -3.42 1 72.38 258 ASP B N 1
ATOM 5854 C CA . ASP B 1 258 ? -15.328 -37.969 -3.098 1 72.38 258 ASP B CA 1
ATOM 5855 C C . ASP B 1 258 ? -15.523 -36.562 -2.557 1 72.38 258 ASP B C 1
ATOM 5857 O O . ASP B 1 258 ? -15.133 -36.281 -1.427 1 72.38 258 ASP B O 1
ATOM 5861 N N . TYR B 1 259 ? -16.109 -35.719 -3.217 1 68.06 259 TYR B N 1
ATOM 5862 C CA . TYR B 1 259 ? -16.234 -34.312 -2.887 1 68.06 259 TYR B CA 1
ATOM 5863 C C . TYR B 1 259 ? -16.969 -34.125 -1.562 1 68.06 259 TYR B C 1
ATOM 5865 O O . TYR B 1 259 ? -16.766 -33.125 -0.868 1 68.06 259 TYR B O 1
ATOM 5873 N N . THR B 1 260 ? -17.75 -35.031 -1.224 1 71.56 260 THR B N 1
ATOM 5874 C CA . THR B 1 260 ? -18.516 -34.906 0.014 1 71.56 260 THR B CA 1
ATOM 5875 C C . THR B 1 260 ? -17.609 -35.094 1.228 1 71.56 260 THR B C 1
ATOM 5877 O O . THR B 1 260 ? -17.953 -34.656 2.336 1 71.56 260 THR B O 1
ATOM 5880 N N . LYS B 1 261 ? -16.438 -35.656 0.895 1 81.75 261 LYS B N 1
ATOM 5881 C CA . LYS B 1 261 ? -15.539 -35.938 2.004 1 81.75 261 LYS B CA 1
ATOM 5882 C C . LYS B 1 261 ? -14.43 -34.875 2.092 1 81.75 261 LYS B C 1
ATOM 5884 O O . LYS B 1 261 ? -13.547 -34.969 2.943 1 81.75 261 LYS B O 1
ATOM 5889 N N . GLU B 1 262 ? -14.492 -33.875 1.2 1 83.31 262 GLU B N 1
ATOM 5890 C CA . GLU B 1 262 ? -13.477 -32.844 1.219 1 83.31 262 GLU B CA 1
ATOM 5891 C C . GLU B 1 262 ? -13.484 -32.094 2.547 1 83.31 262 GLU B C 1
ATOM 5893 O O . GLU B 1 262 ? -14.547 -31.828 3.115 1 83.31 262 GLU B O 1
ATOM 5898 N N . ILE B 1 263 ? -12.344 -31.828 3.035 1 88.12 263 ILE B N 1
ATOM 5899 C CA . ILE B 1 263 ? -12.211 -31.094 4.293 1 88.12 263 ILE B CA 1
ATOM 5900 C C . ILE B 1 263 ? -11.766 -29.656 4.016 1 88.12 263 ILE B C 1
ATOM 5902 O O . ILE B 1 263 ? -10.82 -29.438 3.252 1 88.12 263 ILE B O 1
ATOM 5906 N N . ARG B 1 264 ? -12.523 -28.734 4.562 1 87.25 264 ARG B N 1
ATOM 5907 C CA . ARG B 1 264 ? -12.188 -27.312 4.441 1 87.25 264 ARG B CA 1
ATOM 5908 C C . ARG B 1 264 ? -12.234 -26.625 5.805 1 87.25 264 ARG B C 1
ATOM 5910 O O . ARG B 1 264 ? -13.234 -26.703 6.512 1 87.25 264 ARG B O 1
ATOM 5917 N N . HIS B 1 265 ? -11.133 -26.016 6.125 1 91.69 265 HIS B N 1
ATOM 5918 C CA . HIS B 1 265 ? -11.047 -25.281 7.379 1 91.69 265 HIS B CA 1
ATOM 5919 C C . HIS B 1 265 ? -10.695 -23.812 7.137 1 91.69 265 HIS B C 1
ATOM 5921 O O . HIS B 1 265 ? -9.953 -23.5 6.199 1 91.69 265 HIS B O 1
ATOM 5927 N N . THR B 1 266 ? -11.297 -22.984 7.879 1 89.5 266 THR B N 1
ATOM 5928 C CA . THR B 1 266 ? -10.969 -21.562 7.887 1 89.5 266 THR B CA 1
ATOM 5929 C C . THR B 1 266 ? -10.484 -21.125 9.266 1 89.5 266 THR B C 1
ATOM 5931 O O . THR B 1 266 ? -11.156 -21.375 10.273 1 89.5 266 THR B O 1
ATOM 5934 N N . PHE B 1 267 ? -9.352 -20.578 9.266 1 93.88 267 PHE B N 1
ATOM 5935 C CA . PHE B 1 267 ? -8.773 -20.109 10.523 1 93.88 267 PHE B CA 1
ATOM 5936 C C . PHE B 1 267 ? -8.461 -18.609 10.453 1 93.88 267 PHE B C 1
ATOM 5938 O O . PHE B 1 267 ? -8.312 -18.047 9.359 1 93.88 267 PHE B O 1
ATOM 5945 N N . VAL B 1 268 ? -8.43 -17.984 11.625 1 93.06 268 VAL B N 1
ATOM 5946 C CA . VAL B 1 268 ? -8.078 -16.578 11.719 1 93.06 268 VAL B CA 1
ATOM 5947 C C . VAL B 1 268 ? -6.723 -16.422 12.406 1 93.06 268 VAL B C 1
ATOM 5949 O O . VAL B 1 268 ? -6.496 -17 13.477 1 93.06 268 VAL B O 1
ATOM 5952 N N . LEU B 1 269 ? -5.832 -15.773 11.672 1 93.12 269 LEU B N 1
ATOM 5953 C CA . LEU B 1 269 ? -4.523 -15.461 12.234 1 93.12 269 LEU B CA 1
ATOM 5954 C C . LEU B 1 269 ? -4.492 -14.047 12.797 1 93.12 269 LEU B C 1
ATOM 5956 O O . LEU B 1 269 ? -4.547 -13.07 12.039 1 93.12 269 LEU B O 1
ATOM 5960 N N . ASP B 1 270 ? -4.434 -13.859 14.086 1 91.12 270 ASP B N 1
ATOM 5961 C CA . ASP B 1 270 ? -4.504 -12.539 14.703 1 91.12 270 ASP B CA 1
ATOM 5962 C C . ASP B 1 270 ? -3.5 -12.406 15.844 1 91.12 270 ASP B C 1
ATOM 5964 O O . ASP B 1 270 ? -3.809 -12.734 16.984 1 91.12 270 ASP B O 1
ATOM 5968 N N . GLY B 1 271 ? -2.303 -11.82 15.57 1 83.94 271 GLY B N 1
ATOM 5969 C CA . GLY B 1 271 ? -1.381 -11.453 16.625 1 83.94 271 GLY B CA 1
ATOM 5970 C C . GLY B 1 271 ? -0.256 -12.445 16.828 1 83.94 271 GLY B C 1
ATOM 5971 O O . GLY B 1 271 ? 0.916 -12.07 16.875 1 83.94 271 GLY B O 1
ATOM 5972 N N . LYS B 1 272 ? -0.632 -13.75 17.188 1 84.25 272 LYS B N 1
ATOM 5973 C CA . LYS B 1 272 ? 0.412 -14.719 17.5 1 84.25 272 LYS B CA 1
ATOM 5974 C C . LYS B 1 272 ? 0.326 -15.938 16.578 1 84.25 272 LYS B C 1
ATOM 5976 O O . LYS B 1 272 ? -0.736 -16.234 16.031 1 84.25 272 LYS B O 1
ATOM 5981 N N . ALA B 1 273 ? 1.493 -16.469 16.422 1 86.56 273 ALA B N 1
ATOM 5982 C CA . ALA B 1 273 ? 1.527 -17.719 15.664 1 86.56 273 ALA B CA 1
ATOM 5983 C C . ALA B 1 273 ? 0.805 -18.828 16.406 1 86.56 273 ALA B C 1
ATOM 5985 O O . ALA B 1 273 ? 0.918 -18.938 17.641 1 86.56 273 ALA B O 1
ATOM 5986 N N . ALA B 1 274 ? -0.053 -19.438 15.727 1 90.44 274 ALA B N 1
ATOM 5987 C CA . ALA B 1 274 ? -0.836 -20.5 16.328 1 90.44 274 ALA B CA 1
ATOM 5988 C C . ALA B 1 274 ? -0.81 -21.766 15.461 1 90.44 274 ALA B C 1
ATOM 5990 O O . ALA B 1 274 ? -0.534 -21.688 14.266 1 90.44 274 ALA B O 1
ATOM 5991 N N . THR B 1 275 ? -0.905 -22.875 16.188 1 95.06 275 THR B N 1
ATOM 5992 C CA . THR B 1 275 ? -1.025 -24.156 15.508 1 95.06 275 THR B CA 1
ATOM 5993 C C . THR B 1 275 ? -2.486 -24.594 15.43 1 95.06 275 THR B C 1
ATOM 5995 O O . THR B 1 275 ? -3.227 -24.469 16.406 1 95.06 275 THR B O 1
ATOM 5998 N N . PHE B 1 276 ? -2.848 -25.094 14.273 1 96.38 276 PHE B N 1
ATOM 5999 C CA . PHE B 1 276 ? -4.246 -25.453 14.07 1 96.38 276 PHE B CA 1
ATOM 6000 C C . PHE B 1 276 ? -4.371 -26.953 13.758 1 96.38 276 PHE B C 1
ATOM 6002 O O . PHE B 1 276 ? -3.547 -27.5 13.031 1 96.38 276 PHE B O 1
ATOM 6009 N N . ASP B 1 277 ? -5.402 -27.5 14.281 1 96.25 277 ASP B N 1
ATOM 6010 C CA . ASP B 1 277 ? -5.711 -28.906 14.016 1 96.25 277 ASP B CA 1
ATOM 6011 C C . ASP B 1 277 ? -6.535 -29.062 12.742 1 96.25 277 ASP B C 1
ATOM 6013 O O . ASP B 1 277 ? -7.516 -28.344 12.539 1 96.25 277 ASP B O 1
ATOM 6017 N N . LEU B 1 278 ? -6.156 -29.922 11.938 1 95.38 278 LEU B N 1
ATOM 6018 C CA . LEU B 1 278 ? -6.871 -30.109 10.688 1 95.38 278 LEU B CA 1
ATOM 6019 C C . LEU B 1 278 ? -7.77 -31.344 10.742 1 95.38 278 LEU B C 1
ATOM 6021 O O . LEU B 1 278 ? -9 -31.219 10.695 1 95.38 278 LEU B O 1
ATOM 6025 N N . VAL B 1 279 ? -7.129 -32.5 10.867 1 94.81 279 VAL B N 1
ATOM 6026 C CA . VAL B 1 279 ? -7.887 -33.75 10.844 1 94.81 279 VAL B CA 1
ATOM 6027 C C . VAL B 1 279 ? -7.09 -34.844 11.539 1 94.81 279 VAL B C 1
ATOM 6029 O O . VAL B 1 279 ? -5.863 -34.781 11.602 1 94.81 279 VAL B O 1
ATOM 6032 N N . LYS B 1 280 ? -7.836 -35.812 12.039 1 94.19 280 LYS B N 1
ATOM 6033 C CA . LYS B 1 280 ? -7.176 -36.969 12.641 1 94.19 280 LYS B CA 1
ATOM 6034 C C . LYS B 1 280 ? -6.41 -37.781 11.594 1 94.19 280 LYS B C 1
ATOM 6036 O O . LYS B 1 280 ? -6.922 -38.031 10.5 1 94.19 280 LYS B O 1
ATOM 6041 N N . THR B 1 281 ? -5.184 -38.188 11.961 1 92.31 281 THR B N 1
ATOM 6042 C CA . THR B 1 281 ? -4.316 -38.875 11.023 1 92.31 281 THR B CA 1
ATOM 6043 C C . THR B 1 281 ? -4.953 -40.188 10.578 1 92.31 281 THR B C 1
ATOM 6045 O O . THR B 1 281 ? -4.832 -40.594 9.414 1 92.31 281 THR B O 1
ATOM 6048 N N . VAL B 1 282 ? -5.652 -40.844 11.469 1 91.19 282 VAL B N 1
ATOM 6049 C CA . VAL B 1 282 ? -6.285 -42.094 11.164 1 91.19 282 VAL B CA 1
ATOM 6050 C C . VAL B 1 282 ? -7.348 -41.906 10.086 1 91.19 282 VAL B C 1
ATOM 6052 O O . VAL B 1 282 ? -7.531 -42.781 9.227 1 91.19 282 VAL B O 1
ATOM 6055 N N . HIS B 1 283 ? -7.969 -40.812 10.148 1 93.44 283 HIS B N 1
ATOM 6056 C CA . HIS B 1 283 ? -9.031 -40.5 9.195 1 93.44 283 HIS B CA 1
ATOM 6057 C C . HIS B 1 283 ? -8.461 -40.344 7.785 1 93.44 283 HIS B C 1
ATOM 6059 O O . HIS B 1 283 ? -9.125 -40.688 6.801 1 93.44 283 HIS B O 1
ATOM 6065 N N . ILE B 1 284 ? -7.305 -39.812 7.652 1 91.81 284 ILE B N 1
ATOM 6066 C CA . ILE B 1 284 ? -6.668 -3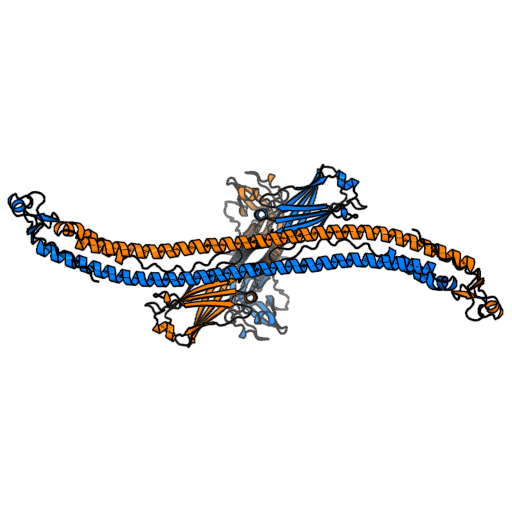9.594 6.359 1 91.81 284 ILE B CA 1
ATOM 6067 C C . ILE B 1 284 ? -6.344 -40.938 5.707 1 91.81 284 ILE B C 1
ATOM 6069 O O . ILE B 1 284 ? -6.547 -41.125 4.504 1 91.81 284 ILE B O 1
ATOM 6073 N N . ALA B 1 285 ? -5.891 -41.812 6.477 1 86.31 285 ALA B N 1
ATOM 6074 C CA . ALA B 1 285 ? -5.535 -43.156 5.973 1 86.31 285 ALA B CA 1
ATOM 6075 C C . ALA B 1 285 ? -6.781 -43.969 5.629 1 86.31 285 ALA B C 1
ATOM 6077 O O . ALA B 1 285 ? -6.832 -44.625 4.59 1 86.31 285 ALA B O 1
ATOM 6078 N N . ASP B 1 286 ? -7.801 -43.844 6.508 1 90.06 286 ASP B N 1
ATOM 6079 C CA . ASP B 1 286 ? -8.992 -44.656 6.383 1 90.06 286 ASP B CA 1
ATOM 6080 C C . ASP B 1 286 ? -9.867 -44.219 5.215 1 90.06 286 ASP B C 1
ATOM 6082 O O . ASP B 1 286 ? -10.438 -45.031 4.5 1 90.06 286 ASP B O 1
ATOM 6086 N N . GLU B 1 287 ? -9.914 -42.938 5.008 1 90.31 287 GLU B N 1
ATOM 6087 C CA . GLU B 1 287 ? -10.852 -42.406 4.031 1 90.31 287 GLU B CA 1
ATOM 6088 C C . GLU B 1 287 ? -10.195 -42.25 2.664 1 90.31 287 GLU B C 1
ATOM 6090 O O . GLU B 1 287 ? -10.875 -41.938 1.679 1 90.31 287 GLU B O 1
ATOM 6095 N N . GLY B 1 288 ? -8.859 -42.344 2.568 1 88.12 288 GLY B N 1
ATOM 6096 C CA . GLY B 1 288 ? -8.188 -42.344 1.28 1 88.12 288 GLY B CA 1
ATOM 6097 C C . GLY B 1 288 ? -7.887 -40.969 0.754 1 88.12 288 GLY B C 1
ATOM 6098 O O . GLY B 1 288 ? -8.125 -40.656 -0.421 1 88.12 288 GLY B O 1
ATOM 6099 N N . PHE B 1 289 ? -7.449 -40.094 1.557 1 91.31 289 PHE B N 1
ATOM 6100 C CA . PHE B 1 289 ? -7.086 -38.75 1.138 1 91.31 289 PHE B CA 1
ATOM 6101 C C . PHE B 1 289 ? -5.777 -38.75 0.354 1 91.31 289 PHE B C 1
ATOM 6103 O O . PHE B 1 289 ? -5.512 -37.844 -0.434 1 91.31 289 PHE B O 1
ATOM 6110 N N . CYS B 1 290 ? -5.047 -39.75 0.518 1 90.19 290 CYS B N 1
ATOM 6111 C CA . CYS B 1 290 ? -3.746 -39.844 -0.136 1 90.19 290 CYS B CA 1
ATOM 6112 C C . CYS B 1 290 ? -3.859 -40.5 -1.507 1 90.19 290 CYS B C 1
ATOM 6114 O O . CYS B 1 290 ? -4.754 -41.312 -1.736 1 90.19 290 CYS B O 1
ATOM 6116 N N . ASN B 1 291 ? -2.986 -40 -2.326 1 84.94 291 ASN B N 1
ATOM 6117 C CA . ASN B 1 291 ? -2.967 -40.625 -3.646 1 84.94 291 ASN B CA 1
ATOM 6118 C C . ASN B 1 291 ? -2.285 -42 -3.609 1 84.94 291 ASN B C 1
ATOM 6120 O O . ASN B 1 291 ? -1.956 -42.5 -2.535 1 84.94 291 ASN B O 1
ATOM 6124 N N . TYR B 1 292 ? -2.145 -42.625 -4.816 1 83.31 292 TYR B N 1
ATOM 6125 C CA . TYR B 1 292 ? -1.614 -43.969 -4.922 1 83.31 292 TYR B CA 1
ATOM 6126 C C . TYR B 1 292 ? -0.177 -44.031 -4.418 1 83.31 292 TYR B C 1
ATOM 6128 O O . TYR B 1 292 ? 0.275 -45.094 -3.943 1 83.31 292 TYR B O 1
ATOM 6136 N N . LEU B 1 293 ? 0.566 -42.875 -4.434 1 84.31 293 LEU B N 1
ATOM 6137 C CA . LEU B 1 293 ? 1.958 -42.812 -4 1 84.31 293 LEU B CA 1
ATOM 6138 C C . LEU B 1 293 ? 2.051 -42.531 -2.502 1 84.31 293 LEU B C 1
ATOM 6140 O O . LEU B 1 293 ? 3.141 -42.594 -1.926 1 84.31 293 LEU B O 1
ATOM 6144 N N . GLY B 1 294 ? 0.892 -42.312 -1.888 1 88.06 294 GLY B N 1
ATOM 6145 C CA . GLY B 1 294 ? 0.862 -42 -0.467 1 88.06 294 GLY B CA 1
ATOM 6146 C C . GLY B 1 294 ? 1.035 -40.5 -0.174 1 88.06 294 GLY B C 1
ATOM 6147 O O . GLY B 1 294 ? 1.288 -40.125 0.969 1 88.06 294 GLY B O 1
ATOM 6148 N N . ASP B 1 295 ? 0.94 -39.688 -1.231 1 91.62 295 ASP B N 1
ATOM 6149 C CA . ASP B 1 295 ? 1.107 -38.25 -1.077 1 91.62 295 ASP B CA 1
ATOM 6150 C C . ASP B 1 295 ? -0.192 -37.594 -0.616 1 91.62 295 ASP B C 1
ATOM 6152 O O . ASP B 1 295 ? -1.28 -38 -1.009 1 91.62 295 ASP B O 1
ATOM 6156 N N . LEU B 1 296 ? -0.044 -36.719 0.222 1 93.38 296 LEU B N 1
ATOM 6157 C CA . LEU B 1 296 ? -1.184 -35.906 0.657 1 93.38 296 LEU B CA 1
ATOM 6158 C C . LEU B 1 296 ? -1.169 -34.531 -0.005 1 93.38 296 LEU B C 1
ATOM 6160 O O . LEU B 1 296 ? -0.195 -33.781 0.126 1 93.38 296 LEU B O 1
ATOM 6164 N N . VAL B 1 297 ? -2.25 -34.219 -0.701 1 91.19 297 VAL B N 1
ATOM 6165 C CA . VAL B 1 297 ? -2.342 -32.938 -1.406 1 91.19 297 VAL B CA 1
ATOM 6166 C C . VAL B 1 297 ? -3.207 -31.969 -0.608 1 91.19 297 VAL B C 1
ATOM 6168 O O . VAL B 1 297 ? -4.273 -32.344 -0.116 1 91.19 297 VAL B O 1
ATOM 6171 N N . MET B 1 298 ? -2.699 -30.781 -0.401 1 92.81 298 MET B N 1
ATOM 6172 C CA . MET B 1 298 ? -3.443 -29.734 0.292 1 92.81 298 MET B CA 1
ATOM 6173 C C . MET B 1 298 ? -3.424 -28.438 -0.506 1 92.81 298 MET B C 1
ATOM 6175 O O . MET B 1 298 ? -2.455 -28.141 -1.211 1 92.81 298 MET B O 1
ATOM 6179 N N . LYS B 1 299 ? -4.496 -27.734 -0.426 1 90.69 299 LYS B N 1
ATOM 6180 C CA . LYS B 1 299 ? -4.598 -26.391 -0.982 1 90.69 299 LYS B CA 1
ATOM 6181 C C . LYS B 1 299 ? -4.719 -25.344 0.124 1 90.69 299 LYS B C 1
ATOM 6183 O O . LYS B 1 299 ? -5.629 -25.406 0.95 1 90.69 299 LYS B O 1
ATOM 6188 N N . ILE B 1 300 ? -3.82 -24.453 0.103 1 93.38 300 ILE B N 1
ATOM 6189 C CA . ILE B 1 300 ? -3.773 -23.5 1.201 1 93.38 300 ILE B CA 1
ATOM 6190 C C . ILE B 1 300 ? -3.838 -22.078 0.647 1 93.38 300 ILE B C 1
ATOM 6192 O O . ILE B 1 300 ? -3.211 -21.766 -0.37 1 93.38 300 ILE B O 1
ATOM 6196 N N . GLY B 1 301 ? -4.703 -21.266 1.263 1 91.31 301 GLY B N 1
ATOM 6197 C CA . GLY B 1 301 ? -4.828 -19.844 0.918 1 91.31 301 GLY B CA 1
ATOM 6198 C C . GLY B 1 301 ? -4.762 -18.938 2.125 1 91.31 301 GLY B C 1
ATOM 6199 O O . GLY B 1 301 ? -5.316 -19.25 3.18 1 91.31 301 GLY B O 1
ATOM 6200 N N . ILE B 1 302 ? -3.975 -17.906 2 1 92.38 302 ILE B N 1
ATOM 6201 C CA . ILE B 1 302 ? -3.887 -16.891 3.055 1 92.38 302 ILE B CA 1
ATOM 6202 C C . ILE B 1 302 ? -4.168 -15.508 2.475 1 92.38 302 ILE B C 1
ATOM 6204 O O . ILE B 1 302 ? -3.666 -15.172 1.398 1 92.38 302 ILE B O 1
ATOM 6208 N N . ARG B 1 303 ? -5.012 -14.75 3.17 1 90.56 303 ARG B N 1
ATOM 6209 C CA . ARG B 1 303 ? -5.305 -13.391 2.742 1 90.56 303 ARG B CA 1
ATOM 6210 C C . ARG B 1 303 ? -5.523 -12.469 3.941 1 90.56 303 ARG B C 1
ATOM 6212 O O . ARG B 1 303 ? -5.863 -12.938 5.031 1 90.56 303 ARG B O 1
ATOM 6219 N N . PRO B 1 304 ? -5.273 -11.18 3.742 1 91.94 304 PRO B N 1
ATOM 6220 C CA . PRO B 1 304 ? -5.668 -10.242 4.801 1 91.94 304 PRO B CA 1
ATOM 6221 C C . PRO B 1 304 ? -7.18 -10.219 5.027 1 91.94 304 PRO B C 1
ATOM 6223 O O . PRO B 1 304 ? -7.949 -10.477 4.098 1 91.94 304 PRO B O 1
ATOM 6226 N N . HIS B 1 305 ? -7.625 -9.938 6.176 1 91.25 305 HIS B N 1
ATOM 6227 C CA . HIS B 1 305 ? -9.023 -10.016 6.598 1 91.25 305 HIS B CA 1
ATOM 6228 C C . HIS B 1 305 ? -9.906 -9.117 5.742 1 91.25 305 HIS B C 1
ATOM 6230 O O . HIS B 1 305 ? -10.992 -9.531 5.324 1 91.25 305 HIS B O 1
ATOM 6236 N N . ASN B 1 306 ? -9.562 -7.922 5.555 1 91.38 306 ASN B N 1
ATOM 6237 C CA . ASN B 1 306 ? -10.297 -6.977 4.727 1 91.38 306 ASN B CA 1
ATOM 6238 C C . ASN B 1 306 ? -9.383 -5.914 4.133 1 91.38 306 ASN B C 1
ATOM 6240 O O . ASN B 1 306 ? -8.164 -5.973 4.309 1 91.38 306 ASN B O 1
ATOM 6244 N N . LEU B 1 307 ? -9.992 -5.047 3.422 1 91.88 307 LEU B N 1
ATOM 6245 C CA . LEU B 1 307 ? -9.234 -4.031 2.705 1 91.88 307 LEU B CA 1
ATOM 6246 C C . LEU B 1 307 ? -8.469 -3.135 3.676 1 91.88 307 LEU B C 1
ATOM 6248 O O . LEU B 1 307 ? -7.371 -2.666 3.363 1 91.88 307 LEU B O 1
ATOM 6252 N N . LEU B 1 308 ? -9.055 -2.873 4.859 1 91.88 308 LEU B N 1
ATOM 6253 C CA . LEU B 1 308 ? -8.398 -2.025 5.848 1 91.88 308 LEU B CA 1
ATOM 6254 C C . LEU B 1 308 ? -7.074 -2.645 6.297 1 91.88 308 LEU B C 1
ATOM 6256 O O . LEU B 1 308 ? -6.066 -1.946 6.406 1 91.88 308 LEU B O 1
ATOM 6260 N N . ILE B 1 309 ? -7.125 -3.936 6.52 1 92.81 309 ILE B N 1
ATOM 6261 C CA . ILE B 1 309 ? -5.941 -4.66 6.965 1 92.81 309 ILE B CA 1
ATOM 6262 C C . ILE B 1 309 ? -4.934 -4.754 5.824 1 92.81 309 ILE B C 1
ATOM 6264 O O . ILE B 1 309 ? -3.725 -4.652 6.043 1 92.81 309 ILE B O 1
ATOM 6268 N N . GLU B 1 310 ? -5.418 -5 4.656 1 92.56 310 GLU B N 1
ATOM 6269 C CA . GLU B 1 310 ? -4.543 -5.055 3.486 1 92.56 310 GLU B CA 1
ATOM 6270 C C . GLU B 1 310 ? -3.785 -3.744 3.303 1 92.56 310 GLU B C 1
ATOM 6272 O O . GLU B 1 310 ? -2.594 -3.752 2.982 1 92.56 310 GLU B O 1
ATOM 6277 N N . LYS B 1 311 ? -4.457 -2.654 3.432 1 91.25 311 LYS B N 1
ATOM 6278 C CA . LYS B 1 311 ? -3.818 -1.347 3.32 1 91.25 311 LYS B CA 1
ATOM 6279 C C . LYS B 1 311 ? -2.725 -1.176 4.371 1 91.25 311 LYS B C 1
ATOM 6281 O O . LYS B 1 311 ? -1.633 -0.693 4.062 1 91.25 311 LYS B O 1
ATOM 6286 N N . GLN B 1 312 ? -3.029 -1.54 5.566 1 91.12 312 GLN B N 1
ATOM 6287 C CA . GLN B 1 312 ? -2.045 -1.428 6.637 1 91.12 312 GLN B CA 1
ATOM 6288 C C . GLN B 1 312 ? -0.811 -2.275 6.34 1 91.12 312 GLN B C 1
ATOM 6290 O O . GLN B 1 312 ? 0.317 -1.854 6.605 1 91.12 312 GLN B O 1
ATOM 6295 N N . LEU B 1 313 ? -1.089 -3.443 5.875 1 91.94 313 LEU B N 1
ATOM 6296 C CA . LEU B 1 313 ? 0.003 -4.332 5.492 1 91.94 313 LEU B CA 1
ATOM 6297 C C . LEU B 1 313 ? 0.859 -3.697 4.398 1 91.94 313 LEU B C 1
ATOM 6299 O O . LEU B 1 313 ? 2.09 -3.746 4.461 1 91.94 313 LEU B O 1
ATOM 6303 N N . LEU B 1 314 ? 0.219 -3.109 3.451 1 91.31 314 LEU B N 1
ATOM 6304 C CA . LEU B 1 314 ? 0.922 -2.486 2.334 1 91.31 314 LEU B CA 1
ATOM 6305 C C . LEU B 1 314 ? 1.753 -1.299 2.811 1 91.31 314 LEU B C 1
ATOM 6307 O O . LEU B 1 314 ? 2.857 -1.069 2.312 1 91.31 314 LEU B O 1
ATOM 6311 N N . VAL B 1 315 ? 1.183 -0.541 3.703 1 90.94 315 VAL B N 1
ATOM 6312 C CA . VAL B 1 315 ? 1.924 0.587 4.258 1 90.94 315 VAL B CA 1
ATOM 6313 C C . VAL B 1 315 ? 3.176 0.082 4.969 1 90.94 315 VAL B C 1
ATOM 6315 O O . VAL B 1 315 ? 4.258 0.657 4.82 1 90.94 315 VAL B O 1
ATOM 6318 N N . HIS B 1 316 ? 3.012 -0.951 5.723 1 90.12 316 HIS B N 1
ATOM 6319 C CA . HIS B 1 316 ? 4.137 -1.554 6.426 1 90.12 316 HIS B CA 1
ATOM 6320 C C . HIS B 1 316 ? 5.215 -2.014 5.449 1 90.12 316 HIS B C 1
ATOM 6322 O O . HIS B 1 316 ? 6.398 -1.73 5.645 1 90.12 316 HIS B O 1
ATOM 6328 N N . GLN B 1 317 ? 4.762 -2.688 4.438 1 87.69 317 GLN B N 1
ATOM 6329 C CA . GLN B 1 317 ? 5.699 -3.201 3.443 1 87.69 317 GLN B CA 1
ATOM 6330 C C . GLN B 1 317 ? 6.379 -2.064 2.688 1 87.69 317 GLN B C 1
ATOM 6332 O O . GLN B 1 317 ? 7.574 -2.133 2.398 1 87.69 317 GLN B O 1
ATOM 6337 N N . TYR B 1 318 ? 5.66 -1.077 2.4 1 87 318 TYR B N 1
ATOM 6338 C CA . TYR B 1 318 ? 6.211 0.09 1.718 1 87 318 TYR B CA 1
ATOM 6339 C C . TYR B 1 318 ? 7.281 0.765 2.568 1 87 318 TYR B C 1
ATOM 6341 O O . TYR B 1 318 ? 8.336 1.142 2.061 1 87 318 TYR B O 1
ATOM 6349 N N . THR B 1 319 ? 6.953 0.942 3.768 1 86.25 319 THR B N 1
ATOM 6350 C CA . THR B 1 319 ? 7.902 1.58 4.672 1 86.25 319 THR B CA 1
ATOM 6351 C C . THR B 1 319 ? 9.18 0.753 4.785 1 86.25 319 THR B C 1
ATOM 6353 O O . THR B 1 319 ? 10.281 1.305 4.816 1 86.25 319 THR B O 1
ATOM 6356 N N . GLN B 1 320 ? 9.078 -0.53 4.867 1 83.62 320 GLN B N 1
ATOM 6357 C CA . GLN B 1 320 ? 10.242 -1.412 4.93 1 83.62 320 GLN B CA 1
ATOM 6358 C C . GLN B 1 320 ? 11.086 -1.304 3.664 1 83.62 320 GLN B C 1
ATOM 6360 O O . GLN B 1 320 ? 12.312 -1.274 3.734 1 83.62 320 GLN B O 1
ATOM 6365 N N . LYS B 1 321 ? 10.438 -1.272 2.555 1 84 321 LYS B N 1
ATOM 6366 C CA . LYS B 1 321 ? 11.148 -1.165 1.284 1 84 321 LYS B CA 1
ATOM 6367 C C . LYS B 1 321 ? 11.82 0.198 1.144 1 84 321 LYS B C 1
ATOM 6369 O O . LYS B 1 321 ? 12.914 0.302 0.579 1 84 321 LYS B O 1
ATOM 6374 N N . LYS B 1 322 ? 11.125 1.162 1.615 1 83.25 322 LYS B N 1
ATOM 6375 C CA . LYS B 1 322 ? 11.695 2.508 1.6 1 83.25 322 LYS B CA 1
ATOM 6376 C C . LYS B 1 322 ? 12.961 2.576 2.443 1 83.25 322 LYS B C 1
ATOM 6378 O O . LYS B 1 322 ? 13.969 3.141 2.012 1 83.25 322 LYS B O 1
ATOM 6383 N N . ASP B 1 323 ? 12.852 2.008 3.561 1 82.62 323 ASP B N 1
ATOM 6384 C CA . ASP B 1 323 ? 14.016 1.983 4.441 1 82.62 323 ASP B CA 1
ATOM 6385 C C . ASP B 1 323 ? 15.156 1.183 3.82 1 82.62 323 ASP B C 1
ATOM 6387 O O . ASP B 1 323 ? 16.328 1.565 3.934 1 82.62 323 ASP B O 1
ATOM 6391 N N . ALA B 1 324 ? 14.789 0.111 3.162 1 78.88 324 ALA B N 1
ATOM 6392 C CA . ALA B 1 324 ? 15.797 -0.705 2.486 1 78.88 324 ALA B CA 1
ATOM 6393 C C . ALA B 1 324 ? 16.469 0.073 1.355 1 78.88 324 ALA B C 1
ATOM 6395 O O . ALA B 1 324 ? 17.688 -0.001 1.177 1 78.88 324 ALA B O 1
ATOM 6396 N N . CYS B 1 325 ? 15.727 0.816 0.669 1 79.5 325 CYS B N 1
ATOM 6397 C CA . CYS B 1 325 ? 16.266 1.628 -0.417 1 79.5 325 CYS B CA 1
ATOM 6398 C C . CYS B 1 325 ? 17.219 2.693 0.118 1 79.5 325 CYS B C 1
ATOM 6400 O O . CYS B 1 325 ? 18.281 2.92 -0.449 1 79.5 325 CYS B O 1
ATOM 6402 N N . THR B 1 326 ? 16.797 3.279 1.164 1 76.25 326 THR B N 1
ATOM 6403 C CA . THR B 1 326 ? 17.625 4.312 1.769 1 76.25 326 THR B CA 1
ATOM 6404 C C . THR B 1 326 ? 18.953 3.725 2.244 1 76.25 326 THR B C 1
ATOM 6406 O O . THR B 1 326 ? 20.016 4.336 2.061 1 76.25 326 THR B O 1
ATOM 6409 N N . SER B 1 327 ? 18.859 2.557 2.771 1 72.88 327 SER B N 1
ATOM 6410 C CA . SER B 1 327 ? 20.078 1.893 3.246 1 72.88 327 SER B CA 1
ATOM 6411 C C . SER B 1 327 ? 21 1.531 2.086 1 72.88 327 SER B C 1
ATOM 6413 O O . SER B 1 327 ? 22.219 1.701 2.178 1 72.88 327 SER B O 1
ATOM 6415 N N . LEU B 1 328 ? 20.484 1.093 1.005 1 73.38 328 LEU B N 1
ATOM 6416 C CA . LEU B 1 328 ? 21.266 0.725 -0.177 1 73.38 328 LEU B CA 1
ATOM 6417 C C . LEU B 1 328 ? 21.891 1.955 -0.817 1 73.38 328 LEU B C 1
ATOM 6419 O O . LEU B 1 328 ? 23.047 1.904 -1.271 1 73.38 328 LEU B O 1
ATOM 6423 N N . GLN B 1 329 ? 21.156 3.004 -0.753 1 69.81 329 GLN B N 1
ATOM 6424 C CA . GLN B 1 329 ? 21.688 4.254 -1.297 1 69.81 329 GLN B CA 1
ATOM 6425 C C . GLN B 1 329 ? 22.859 4.762 -0.472 1 69.81 329 GLN B C 1
ATOM 6427 O O . GLN B 1 329 ? 23.859 5.23 -1.027 1 69.81 329 GLN B O 1
ATOM 6432 N N . LYS B 1 330 ? 22.719 4.652 0.766 1 67.75 330 LYS B N 1
ATOM 6433 C CA . LYS B 1 330 ? 23.812 5.07 1.638 1 67.75 330 LYS B CA 1
ATOM 6434 C C . LYS B 1 330 ? 25.047 4.211 1.409 1 67.75 330 LYS B C 1
ATOM 6436 O O . LYS B 1 330 ? 26.172 4.723 1.396 1 67.75 330 LYS B O 1
ATOM 6441 N N . ARG B 1 331 ? 24.797 3 1.219 1 63.09 331 ARG B N 1
ATOM 6442 C CA . ARG B 1 331 ? 25.906 2.094 0.953 1 63.09 331 ARG B CA 1
ATOM 6443 C C . ARG B 1 331 ? 26.578 2.424 -0.377 1 63.09 331 ARG B C 1
ATOM 6445 O O . ARG B 1 331 ? 27.812 2.451 -0.469 1 63.09 331 ARG B O 1
ATOM 6452 N N . LEU B 1 332 ? 25.797 2.734 -1.281 1 65.12 332 LEU B N 1
ATOM 6453 C CA . LEU B 1 332 ? 26.312 3.094 -2.596 1 65.12 332 LEU B CA 1
ATOM 6454 C C . LEU B 1 332 ? 27.094 4.406 -2.533 1 65.12 332 LEU B C 1
ATOM 6456 O O . LEU B 1 332 ? 28.141 4.543 -3.166 1 65.12 332 LEU B O 1
ATOM 6460 N N . GLN B 1 333 ? 26.484 5.297 -1.783 1 61.88 333 GLN B N 1
ATOM 6461 C CA . GLN B 1 333 ? 27.172 6.574 -1.627 1 61.88 333 GLN B CA 1
ATOM 6462 C C . GLN B 1 333 ? 28.516 6.391 -0.933 1 61.88 333 GLN B C 1
ATOM 6464 O O . GLN B 1 333 ? 29.516 7.023 -1.307 1 61.88 333 GLN B O 1
ATOM 6469 N N . SER B 1 334 ? 28.469 5.547 -0.007 1 56.94 334 SER B N 1
ATOM 6470 C CA . SER B 1 334 ? 29.719 5.285 0.704 1 56.94 334 SER B CA 1
ATOM 6471 C C . SER B 1 334 ? 30.766 4.684 -0.225 1 56.94 334 SER B C 1
ATOM 6473 O O . SER B 1 334 ? 31.938 5.059 -0.169 1 56.94 334 SER B O 1
ATOM 6475 N N . ILE B 1 335 ? 30.312 3.891 -1.041 1 56.81 335 ILE B N 1
ATOM 6476 C CA . ILE B 1 335 ? 31.234 3.27 -1.993 1 56.81 335 ILE B CA 1
ATOM 6477 C C . ILE B 1 335 ? 31.719 4.312 -3 1 56.81 335 ILE B C 1
ATOM 6479 O O . ILE B 1 335 ? 32.906 4.348 -3.348 1 56.81 335 ILE B O 1
ATOM 6483 N N . THR B 1 336 ? 30.797 5.191 -3.324 1 55.28 336 THR B N 1
ATOM 6484 C CA . THR B 1 336 ? 31.141 6.238 -4.277 1 55.28 336 THR B CA 1
ATOM 6485 C C . THR B 1 336 ? 32.125 7.234 -3.656 1 55.28 336 THR B C 1
ATOM 6487 O O . THR B 1 336 ? 33.062 7.684 -4.316 1 55.28 336 THR B O 1
ATOM 6490 N N . ASP B 1 337 ? 31.797 7.613 -2.512 1 51.59 337 ASP B N 1
ATOM 6491 C CA . ASP B 1 337 ? 32.688 8.531 -1.819 1 51.59 337 ASP B CA 1
ATOM 6492 C C . ASP B 1 337 ? 34.094 7.93 -1.695 1 51.59 337 ASP B C 1
ATOM 6494 O O . ASP B 1 337 ? 35.094 8.641 -1.854 1 51.59 337 ASP B O 1
ATOM 6498 N N . GLU B 1 338 ? 34.062 6.688 -1.498 1 49.91 338 GLU B N 1
ATOM 6499 C CA . GLU B 1 338 ? 35.344 6.008 -1.397 1 49.91 338 GLU B CA 1
ATOM 6500 C C . GLU B 1 338 ? 36.062 5.977 -2.746 1 49.91 338 GLU B C 1
ATOM 6502 O O . GLU B 1 338 ? 37.281 6.137 -2.812 1 49.91 338 GLU B O 1
ATOM 6507 N N . TYR B 1 339 ? 35.219 5.859 -3.715 1 51.88 339 TYR B N 1
ATOM 6508 C CA . TYR B 1 339 ? 35.75 5.883 -5.07 1 51.88 339 TYR B CA 1
ATOM 6509 C C . TYR B 1 339 ? 36.281 7.27 -5.426 1 51.88 339 TYR B C 1
ATOM 6511 O O . TYR B 1 339 ? 37.312 7.402 -6.066 1 51.88 339 TYR B O 1
ATOM 6519 N N . ASP B 1 340 ? 35.594 8.273 -5.074 1 51.12 340 ASP B N 1
ATOM 6520 C CA . ASP B 1 340 ? 36 9.648 -5.352 1 51.12 340 ASP B CA 1
ATOM 6521 C C . ASP B 1 340 ? 37.281 10 -4.613 1 51.12 340 ASP B C 1
ATOM 6523 O O . ASP B 1 340 ? 38.125 10.703 -5.152 1 51.12 340 ASP B O 1
ATOM 6527 N N . TYR B 1 341 ? 37.312 9.461 -3.467 1 43.91 341 TYR B N 1
ATOM 6528 C CA . TYR B 1 341 ? 38.531 9.75 -2.703 1 43.91 341 TYR B CA 1
ATOM 6529 C C . TYR B 1 341 ? 39.75 9.164 -3.383 1 43.91 341 TYR B C 1
ATOM 6531 O O . TYR B 1 341 ? 40.844 9.75 -3.344 1 43.91 341 TYR B O 1
ATOM 6539 N N . LYS B 1 342 ? 39.625 8.008 -4.219 1 48.81 342 LYS B N 1
ATOM 6540 C CA . LYS B 1 342 ? 40.781 7.324 -4.805 1 48.81 342 LYS B CA 1
ATOM 6541 C C . LYS B 1 342 ? 41.062 7.828 -6.215 1 48.81 342 LYS B C 1
ATOM 6543 O O . LYS B 1 342 ? 42.156 7.668 -6.73 1 48.81 342 LYS B O 1
ATOM 6548 N N . HIS B 1 343 ? 40.062 8.383 -6.836 1 57.16 343 HIS B N 1
ATOM 6549 C CA . HIS B 1 343 ? 40.188 8.844 -8.211 1 57.16 343 HIS B CA 1
ATOM 6550 C C . HIS B 1 343 ? 40.281 10.359 -8.281 1 57.16 343 HIS B C 1
ATOM 6552 O O . HIS B 1 343 ? 39.875 11.055 -7.355 1 57.16 343 HIS B O 1
ATOM 6558 N N . LEU B 1 344 ? 41.219 10.703 -9.141 1 60.03 344 LEU B N 1
ATOM 6559 C CA . LEU B 1 344 ? 41.094 12.094 -9.547 1 60.03 344 LEU B CA 1
ATOM 6560 C C . LEU B 1 344 ? 39.75 12.359 -10.195 1 60.03 344 LEU B C 1
ATOM 6562 O O . LEU B 1 344 ? 39.531 12.023 -11.359 1 60.03 344 LEU B O 1
ATOM 6566 N N . VAL B 1 345 ? 38.844 12.766 -9.281 1 66.12 345 VAL B N 1
ATOM 6567 C CA . VAL B 1 345 ? 37.469 12.883 -9.742 1 66.12 345 VAL B CA 1
ATOM 6568 C C . VAL B 1 345 ? 37.25 14.266 -10.344 1 66.12 345 VAL B C 1
ATOM 6570 O O . VAL B 1 345 ? 37.75 15.266 -9.836 1 66.12 345 VAL B O 1
ATOM 6573 N N . MET B 1 346 ? 36.625 14.234 -11.484 1 68.94 346 MET B N 1
ATOM 6574 C CA . MET B 1 346 ? 36.281 15.469 -12.188 1 68.94 346 MET B CA 1
ATOM 6575 C C . MET B 1 346 ? 34.812 15.469 -12.617 1 68.94 346 MET B C 1
ATOM 6577 O O . MET B 1 346 ? 34.219 14.406 -12.727 1 68.94 346 MET B O 1
ATOM 6581 N N . ASN B 1 347 ? 34.344 16.609 -12.656 1 75.81 347 ASN B N 1
ATOM 6582 C CA . ASN B 1 347 ? 33 16.797 -13.148 1 75.81 347 ASN B CA 1
ATOM 6583 C C . ASN B 1 347 ? 32.969 17.438 -14.531 1 75.81 347 ASN B C 1
ATOM 6585 O O . ASN B 1 347 ? 33.875 18.219 -14.867 1 75.81 347 ASN B O 1
ATOM 6589 N N . PHE B 1 348 ? 32.125 17.031 -15.492 1 80.44 348 PHE B N 1
ATOM 6590 C CA . PHE B 1 348 ? 31.938 17.594 -16.828 1 80.44 348 PHE B CA 1
ATOM 6591 C C . PHE B 1 348 ? 30.453 17.812 -17.109 1 80.44 348 PHE B C 1
ATOM 6593 O O . PHE B 1 348 ? 29.672 16.859 -17.125 1 80.44 348 PHE B O 1
ATOM 6600 N N . ASN B 1 349 ? 30.078 19.094 -17.203 1 80.06 349 ASN B N 1
ATOM 6601 C CA . ASN B 1 349 ? 28.688 19.453 -17.375 1 80.06 349 ASN B CA 1
ATOM 6602 C C . ASN B 1 349 ? 28.438 20.094 -18.734 1 80.06 349 ASN B C 1
ATOM 6604 O O . ASN B 1 349 ? 28.203 21.312 -18.812 1 80.06 349 ASN B O 1
ATOM 6608 N N . PRO B 1 350 ? 28.406 19.328 -19.766 1 82.38 350 PRO B N 1
ATOM 6609 C CA . PRO B 1 350 ? 28.109 19.906 -21.078 1 82.38 350 PRO B CA 1
ATOM 6610 C C . PRO B 1 350 ? 26.609 20.109 -21.312 1 82.38 350 PRO B C 1
ATOM 6612 O O . PRO B 1 350 ? 25.781 19.438 -20.688 1 82.38 350 PRO B O 1
ATOM 6615 N N . LYS B 1 351 ? 26.297 21.062 -22.203 1 81.44 351 LYS B N 1
ATOM 6616 C CA . LYS B 1 351 ? 24.906 21.266 -22.625 1 81.44 351 LYS B CA 1
ATOM 6617 C C . LYS B 1 351 ? 24.438 20.141 -23.547 1 81.44 351 LYS B C 1
ATOM 6619 O O . LYS B 1 351 ? 25.203 19.688 -24.406 1 81.44 351 LYS B O 1
ATOM 6624 N N . LEU B 1 352 ? 23.203 19.688 -23.328 1 89.06 352 LEU B N 1
ATOM 6625 C CA . LEU B 1 352 ? 22.641 18.641 -24.156 1 89.06 352 LEU B CA 1
ATOM 6626 C C . LEU B 1 352 ? 22.656 19.031 -25.625 1 89.06 352 LEU B C 1
ATOM 6628 O O . LEU B 1 352 ? 22.875 18.188 -26.5 1 89.06 352 LEU B O 1
ATOM 6632 N N . THR B 1 353 ? 22.453 20.328 -25.828 1 84.94 353 THR B N 1
ATOM 6633 C CA . THR B 1 353 ? 22.359 20.828 -27.188 1 84.94 353 THR B CA 1
ATOM 6634 C C . THR B 1 353 ? 23.719 20.734 -27.891 1 84.94 353 THR B C 1
ATOM 6636 O O . THR B 1 353 ? 23.781 20.75 -29.125 1 84.94 353 THR B O 1
ATOM 6639 N N . ASN B 1 354 ? 24.797 20.641 -27.156 1 83.81 354 ASN B N 1
ATOM 6640 C CA . ASN B 1 354 ? 26.125 20.562 -27.75 1 83.81 354 ASN B CA 1
ATOM 6641 C C . ASN B 1 354 ? 26.453 19.156 -28.234 1 83.81 354 ASN B C 1
ATOM 6643 O O . ASN B 1 354 ? 27.422 18.953 -28.969 1 83.81 354 ASN B O 1
ATOM 6647 N N . LEU B 1 355 ? 25.578 18.219 -27.781 1 87.81 355 LEU B N 1
ATOM 6648 C CA . LEU B 1 355 ? 25.812 16.844 -28.203 1 87.81 355 LEU B CA 1
ATOM 6649 C C . LEU B 1 355 ? 25.297 16.625 -29.625 1 87.81 355 LEU B C 1
ATOM 6651 O O . LEU B 1 355 ? 24.109 16.359 -29.812 1 87.81 355 LEU B O 1
ATOM 6655 N N . GLN B 1 356 ? 26.141 16.797 -30.656 1 82.62 356 GLN B N 1
ATOM 6656 C CA . GLN B 1 356 ? 25.812 16.609 -32.062 1 82.62 356 GLN B CA 1
ATOM 6657 C C . GLN B 1 356 ? 26.641 15.477 -32.656 1 82.62 356 GLN B C 1
ATOM 6659 O O . GLN B 1 356 ? 27.734 15.172 -32.188 1 82.62 356 GLN B O 1
ATOM 6664 N N . LYS B 1 357 ? 26 14.852 -33.688 1 84.75 357 LYS B N 1
ATOM 6665 C CA . LYS B 1 357 ? 26.688 13.742 -34.344 1 84.75 357 LYS B CA 1
ATOM 6666 C C . LYS B 1 357 ? 28.047 14.195 -34.875 1 84.75 357 LYS B C 1
ATOM 6668 O O . LYS B 1 357 ? 28.141 15.219 -35.562 1 84.75 357 LYS B O 1
ATOM 6673 N N . GLY B 1 358 ? 29.078 13.523 -34.5 1 76.25 358 GLY B N 1
ATOM 6674 C CA . GLY B 1 358 ? 30.422 13.766 -35.031 1 76.25 358 GLY B CA 1
ATOM 6675 C C . GLY B 1 358 ? 31.188 14.797 -34.219 1 76.25 358 GLY B C 1
ATOM 6676 O O . GLY B 1 358 ? 32.375 15.047 -34.5 1 76.25 358 GLY B O 1
ATOM 6677 N N . VAL B 1 359 ? 30.594 15.469 -33.281 1 80.44 359 VAL B N 1
ATOM 6678 C CA . VAL B 1 359 ? 31.266 16.484 -32.469 1 80.44 359 VAL B CA 1
ATOM 6679 C C . VAL B 1 359 ? 31.688 15.883 -31.141 1 80.44 359 VAL B C 1
ATOM 6681 O O . VAL B 1 359 ? 30.891 15.219 -30.469 1 80.44 359 VAL B O 1
ATOM 6684 N N . PHE B 1 360 ? 32.969 16.109 -30.844 1 85.44 360 PHE B N 1
ATOM 6685 C CA . PHE B 1 360 ? 33.469 15.664 -29.547 1 85.44 360 PHE B CA 1
ATOM 6686 C C . PHE B 1 360 ? 33.406 16.797 -28.531 1 85.44 360 PHE B C 1
ATOM 6688 O O . PHE B 1 360 ? 33.812 17.922 -28.828 1 85.44 360 PHE B O 1
ATOM 6695 N N . LEU B 1 361 ? 32.75 16.516 -27.438 1 86.19 361 LEU B N 1
ATOM 6696 C CA . LEU B 1 361 ? 32.781 17.438 -26.312 1 86.19 361 LEU B CA 1
ATOM 6697 C C . LEU B 1 361 ? 33.844 17.031 -25.312 1 86.19 361 LEU B C 1
ATOM 6699 O O . LEU B 1 361 ? 33.938 15.852 -24.938 1 86.19 361 LEU B O 1
ATOM 6703 N N . TYR B 1 362 ? 34.719 18 -24.938 1 82.12 362 TYR B N 1
ATOM 6704 C CA . TYR B 1 362 ? 35.812 17.672 -24.031 1 82.12 362 TYR B CA 1
ATOM 6705 C C . TYR B 1 362 ? 35.656 18.406 -22.703 1 82.12 362 TYR B C 1
ATOM 6707 O O . TYR B 1 362 ? 35.25 19.578 -22.672 1 82.12 362 TYR B O 1
ATOM 6715 N N . SER B 1 363 ? 35.969 17.688 -21.672 1 82.12 363 SER B N 1
ATOM 6716 C CA . SER B 1 363 ? 36.031 18.328 -20.359 1 82.12 363 SER B CA 1
ATOM 6717 C C . SER B 1 363 ? 37.344 19.078 -20.188 1 82.12 363 SER B C 1
ATOM 6719 O O . SER B 1 363 ? 38.188 19.078 -21.078 1 82.12 363 SER B O 1
ATOM 6721 N N . TYR B 1 364 ? 37.438 19.828 -18.984 1 74.38 364 TYR B N 1
ATOM 6722 C CA . TYR B 1 364 ? 38.719 20.422 -18.625 1 74.38 364 TYR B CA 1
ATOM 6723 C C . TYR B 1 364 ? 39.75 19.344 -18.359 1 74.38 364 TYR B C 1
ATOM 6725 O O . TYR B 1 364 ? 39.406 18.188 -18.094 1 74.38 364 TYR B O 1
ATOM 6733 N N . ARG B 1 365 ? 41 19.812 -18.578 1 73.75 365 ARG B N 1
ATOM 6734 C CA . ARG B 1 365 ? 42.094 18.875 -18.359 1 73.75 365 ARG B CA 1
ATOM 6735 C C . ARG B 1 365 ? 42.469 18.781 -16.875 1 73.75 365 ARG B C 1
ATOM 6737 O O . ARG B 1 365 ? 42.406 19.781 -16.156 1 73.75 365 ARG B O 1
ATOM 6744 N N . ILE B 1 366 ? 42.625 17.594 -16.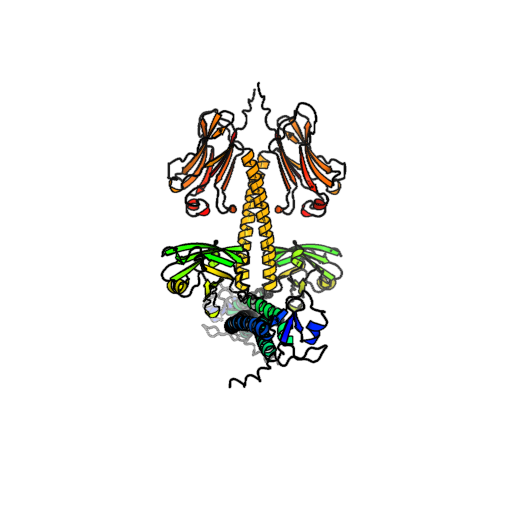5 1 71.38 366 ILE B N 1
ATOM 6745 C CA . ILE B 1 366 ? 43.062 17.359 -15.133 1 71.38 366 ILE B CA 1
ATOM 6746 C C . ILE B 1 366 ? 44.469 16.734 -15.125 1 71.38 366 ILE B C 1
ATOM 6748 O O . ILE B 1 366 ? 44.781 15.883 -15.961 1 71.38 366 ILE B O 1
ATOM 6752 N N . ARG B 1 367 ? 45.25 17.297 -14.32 1 70.94 367 ARG B N 1
ATOM 6753 C CA . ARG B 1 367 ? 46.625 16.812 -14.219 1 70.94 367 ARG B CA 1
ATOM 6754 C C . ARG B 1 367 ? 46.812 15.906 -13 1 70.94 367 ARG B C 1
ATOM 6756 O O . ARG B 1 367 ? 46.312 16.219 -11.914 1 70.94 367 ARG B O 1
ATOM 6763 N N . ASP B 1 368 ? 47.375 14.805 -13.305 1 71.94 368 ASP B N 1
ATOM 6764 C CA . ASP B 1 368 ? 47.656 13.93 -12.172 1 71.94 368 ASP B CA 1
ATOM 6765 C C . ASP B 1 368 ? 49.031 14.234 -11.562 1 71.94 368 ASP B C 1
ATOM 6767 O O . ASP B 1 368 ? 49.656 15.203 -11.961 1 71.94 368 ASP B O 1
ATOM 6771 N N . ASP B 1 369 ? 49.406 13.391 -10.648 1 67.19 369 ASP B N 1
ATOM 6772 C CA . ASP B 1 369 ? 50.625 13.648 -9.906 1 67.19 369 ASP B CA 1
ATOM 6773 C C . ASP B 1 369 ? 51.875 13.547 -10.812 1 67.19 369 ASP B C 1
ATOM 6775 O O . ASP B 1 369 ? 52.906 14.164 -10.539 1 67.19 369 ASP B O 1
ATOM 6779 N N . GLU B 1 370 ? 51.781 12.766 -11.953 1 74.31 370 GLU B N 1
ATOM 6780 C CA . GLU B 1 370 ? 52.875 12.609 -12.898 1 74.31 370 GLU B CA 1
ATOM 6781 C C . GLU B 1 370 ? 52.75 13.562 -14.078 1 74.31 370 GLU B C 1
ATOM 6783 O O . GLU B 1 370 ? 53.344 13.352 -15.133 1 74.31 370 GLU B O 1
ATOM 6788 N N . ALA B 1 371 ? 51.906 14.531 -13.898 1 73.44 371 ALA B N 1
ATOM 6789 C CA . ALA B 1 371 ? 51.656 15.602 -14.859 1 73.44 371 ALA B CA 1
ATOM 6790 C C . ALA B 1 371 ? 51 15.07 -16.125 1 73.44 371 ALA B C 1
ATOM 6792 O O . ALA B 1 371 ? 51.219 15.609 -17.219 1 73.44 371 ALA B O 1
ATOM 6793 N N . ARG B 1 372 ? 50.438 13.953 -15.938 1 77.38 372 ARG B N 1
ATOM 6794 C CA . ARG B 1 372 ? 49.594 13.508 -17.047 1 77.38 372 ARG B CA 1
ATOM 6795 C C . ARG B 1 372 ? 48.312 14.305 -17.125 1 77.38 372 ARG B C 1
ATOM 6797 O O . ARG B 1 372 ? 47.719 14.625 -16.094 1 77.38 372 ARG B O 1
ATOM 6804 N N . GLN B 1 373 ? 47.969 14.578 -18.359 1 77.5 373 GLN B N 1
ATOM 6805 C CA . GLN B 1 373 ? 46.719 15.344 -18.562 1 77.5 373 GLN B CA 1
ATOM 6806 C C . GLN B 1 373 ? 45.594 14.461 -19.094 1 77.5 373 GLN B C 1
ATOM 6808 O O . GLN B 1 373 ? 45.75 13.859 -20.156 1 77.5 373 GLN B O 1
ATOM 6813 N N . TRP B 1 374 ? 44.625 14.406 -18.172 1 80.69 374 TRP B N 1
ATOM 6814 C CA . TRP B 1 374 ? 43.469 13.578 -18.531 1 80.69 374 TRP B CA 1
ATOM 6815 C C . TRP B 1 374 ? 42.25 14.445 -18.844 1 80.69 374 TRP B C 1
ATOM 6817 O O . TRP B 1 374 ? 42.094 15.547 -18.312 1 80.69 374 TRP B O 1
ATOM 6827 N N . CYS B 1 375 ? 41.406 13.961 -19.797 1 82.12 375 CYS B N 1
ATOM 6828 C CA . CYS B 1 375 ? 40.156 14.633 -20.062 1 82.12 375 CYS B CA 1
ATOM 6829 C C . CYS B 1 375 ? 39.062 13.625 -20.453 1 82.12 375 CYS B C 1
ATOM 6831 O O . CYS B 1 375 ? 39.375 12.477 -20.766 1 82.12 375 CYS B O 1
ATOM 6833 N N . LEU B 1 376 ? 37.844 14 -20.203 1 86.69 376 LEU B N 1
ATOM 6834 C CA . LEU B 1 376 ? 36.719 13.203 -20.656 1 86.69 376 LEU B CA 1
ATOM 6835 C C . LEU B 1 376 ? 36.188 13.719 -22 1 86.69 376 LEU B C 1
ATOM 6837 O O . LEU B 1 376 ? 36.031 14.922 -22.188 1 86.69 376 LEU B O 1
ATOM 6841 N N . SER B 1 377 ? 36.031 12.828 -22.938 1 86.88 377 SER B N 1
ATOM 6842 C CA . SER B 1 377 ? 35.406 13.156 -24.219 1 86.88 377 SER B CA 1
ATOM 6843 C C . SER B 1 377 ? 34.062 12.484 -24.375 1 86.88 377 SER B C 1
ATOM 6845 O O . SER B 1 377 ? 33.906 11.289 -24.094 1 86.88 377 SER B O 1
ATOM 6847 N N . VAL B 1 378 ? 33.094 13.297 -24.672 1 88.75 378 VAL B N 1
ATOM 6848 C CA . VAL B 1 378 ? 31.734 12.789 -24.875 1 88.75 378 VAL B CA 1
ATOM 6849 C C . VAL B 1 378 ? 31.297 13.047 -26.328 1 88.75 378 VAL B C 1
ATOM 6851 O O . VAL B 1 378 ? 31.516 14.133 -26.859 1 88.75 378 VAL B O 1
ATOM 6854 N N . LYS B 1 379 ? 30.703 11.953 -26.938 1 87.56 379 LYS B N 1
ATOM 6855 C CA . LYS B 1 379 ? 30.297 12.133 -28.328 1 87.56 379 LYS B CA 1
ATOM 6856 C C . LYS B 1 379 ? 29.031 11.32 -28.641 1 87.56 379 LYS B C 1
ATOM 6858 O O . LYS B 1 379 ? 28.797 10.289 -28.016 1 87.56 379 LYS B O 1
ATOM 6863 N N . LEU B 1 380 ? 28.25 11.867 -29.469 1 90.81 380 LEU B N 1
ATOM 6864 C CA . LEU B 1 380 ? 27.141 11.125 -30.078 1 90.81 380 LEU B CA 1
ATOM 6865 C C . LEU B 1 380 ? 27.609 10.375 -31.312 1 90.81 380 LEU B C 1
ATOM 6867 O O . LEU B 1 380 ? 27.969 10.992 -32.312 1 90.81 380 LEU B O 1
ATOM 6871 N N . LYS B 1 381 ? 27.625 9.117 -31.188 1 83.94 381 LYS B N 1
ATOM 6872 C CA . LYS B 1 381 ? 28.125 8.273 -32.25 1 83.94 381 LYS B CA 1
ATOM 6873 C C . LYS B 1 381 ? 27.125 8.164 -33.406 1 83.94 381 LYS B C 1
ATOM 6875 O O . LYS B 1 381 ? 25.953 8.516 -33.219 1 83.94 381 LYS B O 1
ATOM 6880 N N . SER B 1 382 ? 27.719 7.645 -34.531 1 80.81 382 SER B N 1
ATOM 6881 C CA . SER B 1 382 ? 26.875 7.527 -35.719 1 80.81 382 SER B CA 1
ATOM 6882 C C . SER B 1 382 ? 25.75 6.523 -35.5 1 80.81 382 SER B C 1
ATOM 6884 O O . SER B 1 382 ? 24.688 6.633 -36.125 1 80.81 382 SER B O 1
ATOM 6886 N N . ASN B 1 383 ? 25.984 5.691 -34.5 1 80.94 383 ASN B N 1
ATOM 6887 C CA . ASN B 1 383 ? 24.969 4.676 -34.219 1 80.94 383 ASN B CA 1
ATOM 6888 C C . ASN B 1 383 ? 23.891 5.195 -33.25 1 80.94 383 ASN B C 1
ATOM 6890 O O . ASN B 1 383 ? 22.969 4.469 -32.906 1 80.94 383 ASN B O 1
ATOM 6894 N N . GLY B 1 384 ? 24 6.387 -32.906 1 83.75 384 GLY B N 1
ATOM 6895 C CA . GLY B 1 384 ? 22.984 7 -32.094 1 83.75 384 GLY B CA 1
ATOM 6896 C C . GLY B 1 384 ? 23.219 6.781 -30.594 1 83.75 384 GLY B C 1
ATOM 6897 O O . GLY B 1 384 ? 22.297 6.934 -29.797 1 83.75 384 GLY B O 1
ATOM 6898 N N . VAL B 1 385 ? 24.281 6.332 -30.281 1 88.19 385 VAL B N 1
ATOM 6899 C CA . VAL B 1 385 ? 24.594 6.086 -28.875 1 88.19 385 VAL B CA 1
ATOM 6900 C C . VAL B 1 385 ? 25.578 7.141 -28.375 1 88.19 385 VAL B C 1
ATOM 6902 O O . VAL B 1 385 ? 26.469 7.578 -29.109 1 88.19 385 VAL B O 1
ATOM 6905 N N . VAL B 1 386 ? 25.281 7.656 -27.172 1 88.5 386 VAL B N 1
ATOM 6906 C CA . VAL B 1 386 ? 26.188 8.602 -26.531 1 88.5 386 VAL B CA 1
ATOM 6907 C C . VAL B 1 386 ? 27.328 7.852 -25.844 1 88.5 386 VAL B C 1
ATOM 6909 O O . VAL B 1 386 ? 27.078 6.988 -25 1 88.5 386 VAL B O 1
ATOM 6912 N N . GLY B 1 387 ? 28.484 8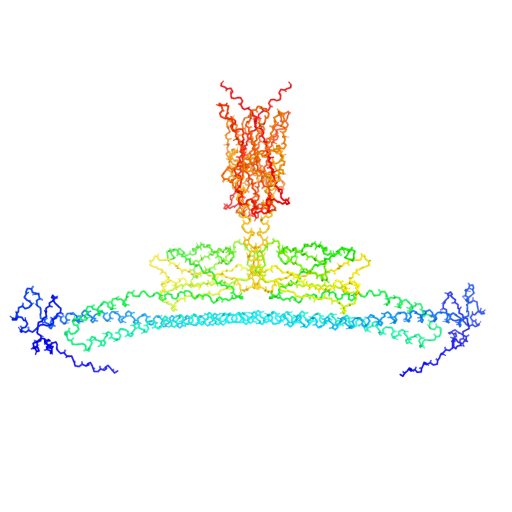.18 -26.359 1 86.38 387 GLY B N 1
ATOM 6913 C CA . GLY B 1 387 ? 29.656 7.582 -25.75 1 86.38 387 GLY B CA 1
ATOM 6914 C C . GLY B 1 387 ? 30.469 8.562 -24.922 1 86.38 387 GLY B C 1
ATOM 6915 O O . GLY B 1 387 ? 30.5 9.758 -25.219 1 86.38 387 GLY B O 1
ATOM 6916 N N . ALA B 1 388 ? 31 8.148 -23.812 1 85.69 388 ALA B N 1
ATOM 6917 C CA . ALA B 1 388 ? 31.922 8.898 -22.969 1 85.69 388 ALA B CA 1
ATOM 6918 C C . ALA B 1 388 ? 33.219 8.148 -22.781 1 85.69 388 ALA B C 1
ATOM 6920 O O . ALA B 1 388 ? 33.219 6.945 -22.484 1 85.69 388 ALA B O 1
ATOM 6921 N N . TYR B 1 389 ? 34.344 8.875 -23.062 1 83.31 389 TYR B N 1
ATOM 6922 C CA . TYR B 1 389 ? 35.656 8.227 -23.047 1 83.31 389 TYR B CA 1
ATOM 6923 C C . TYR B 1 389 ? 36.688 9.078 -22.297 1 83.31 389 TYR B C 1
ATOM 6925 O O . TYR B 1 389 ? 36.688 10.297 -22.438 1 83.31 389 TYR B O 1
ATOM 6933 N N . ILE B 1 390 ? 37.469 8.383 -21.531 1 83.25 390 ILE B N 1
ATOM 6934 C CA . ILE B 1 390 ? 38.594 9.047 -20.891 1 83.25 390 ILE B CA 1
ATOM 6935 C C . ILE B 1 390 ? 39.781 9.031 -21.828 1 83.25 390 ILE B C 1
ATOM 6937 O O . ILE B 1 390 ? 40.125 7.996 -22.391 1 83.25 390 ILE B O 1
ATOM 6941 N N . GLU B 1 391 ? 40.406 10.258 -22 1 79.81 391 GLU B N 1
ATOM 6942 C CA . GLU B 1 391 ? 41.562 10.383 -22.906 1 79.81 391 GLU B CA 1
ATOM 6943 C C . GLU B 1 391 ? 42.781 10.938 -22.172 1 79.81 391 GLU B C 1
ATOM 6945 O O . GLU B 1 391 ? 42.656 11.828 -21.328 1 79.81 391 GLU B O 1
ATOM 6950 N N . LEU B 1 392 ? 43.875 10.281 -22.516 1 81.19 392 LEU B N 1
ATOM 6951 C CA . LEU B 1 392 ? 45.156 10.844 -22.094 1 81.19 392 LEU B CA 1
ATOM 6952 C C . LEU B 1 392 ? 45.719 11.797 -23.156 1 81.19 392 LEU B C 1
ATOM 6954 O O . LEU B 1 392 ? 46.094 11.375 -24.234 1 81.19 392 LEU B O 1
ATOM 6958 N N . LEU B 1 393 ? 45.75 13.062 -22.828 1 76.44 393 LEU B N 1
ATOM 6959 C CA . LEU B 1 393 ? 46.156 14.07 -23.812 1 76.44 393 LEU B CA 1
ATOM 6960 C C . LEU B 1 393 ? 47.688 14.266 -23.781 1 76.44 393 LEU B C 1
ATOM 6962 O O . LEU B 1 393 ? 48.312 14.422 -24.828 1 76.44 393 LEU B O 1
ATOM 6966 N N . LYS B 1 394 ? 48.125 14.453 -22.672 1 77.5 394 LYS B N 1
ATOM 6967 C CA . LYS B 1 394 ? 49.562 14.617 -22.5 1 77.5 394 LYS B CA 1
ATOM 6968 C C . LYS B 1 394 ? 50.094 13.703 -21.406 1 77.5 394 LYS B C 1
ATOM 6970 O O . LYS B 1 394 ? 49.438 13.484 -20.391 1 77.5 394 LYS B O 1
ATOM 6975 N N . GLY B 1 395 ? 51.281 13.117 -21.75 1 75.38 395 GLY B N 1
ATOM 6976 C CA . GLY B 1 395 ? 51.938 12.281 -20.75 1 75.38 395 GLY B CA 1
ATOM 6977 C C . GLY B 1 395 ? 52.125 10.852 -21.203 1 75.38 395 GLY B C 1
ATOM 6978 O O . GLY B 1 395 ? 51.75 10.492 -22.328 1 75.38 395 GLY B O 1
ATOM 6979 N N . SER B 1 396 ? 52.812 10.031 -20.453 1 73.06 396 SER B N 1
ATOM 6980 C CA . SER B 1 396 ? 53.125 8.641 -20.766 1 73.06 396 SER B CA 1
ATOM 6981 C C . SER B 1 396 ? 51.906 7.734 -20.5 1 73.06 396 SER B C 1
ATOM 6983 O O . SER B 1 396 ? 51.25 7.891 -19.484 1 73.06 396 SER B O 1
ATOM 6985 N N . PRO B 1 397 ? 51.656 6.965 -21.438 1 70.5 397 PRO B N 1
ATOM 6986 C CA . PRO B 1 397 ? 50.562 6.023 -21.219 1 70.5 397 PRO B CA 1
ATOM 6987 C C . PRO B 1 397 ? 50.781 5.172 -19.969 1 70.5 397 PRO B C 1
ATOM 6989 O O . PRO B 1 397 ? 51.906 4.773 -19.656 1 70.5 397 PRO B O 1
ATOM 6992 N N . VAL B 1 398 ? 49.688 5.117 -19.219 1 69.62 398 VAL B N 1
ATOM 6993 C CA . VAL B 1 398 ? 49.719 4.332 -17.984 1 69.62 398 VAL B CA 1
ATOM 6994 C C . VAL B 1 398 ? 48.438 3.508 -17.859 1 69.62 398 VAL B C 1
ATOM 6996 O O . VAL B 1 398 ? 47.406 3.869 -18.422 1 69.62 398 VAL B O 1
ATOM 6999 N N . ASN B 1 399 ? 48.719 2.383 -17.328 1 67.62 399 ASN B N 1
ATOM 7000 C CA . ASN B 1 399 ? 47.5 1.663 -16.953 1 67.62 399 ASN B CA 1
ATOM 7001 C C . ASN B 1 399 ? 46.719 2.396 -15.867 1 67.62 399 ASN B C 1
ATOM 7003 O O . ASN B 1 399 ? 47.312 2.971 -14.953 1 67.62 399 ASN B O 1
ATOM 7007 N N . CYS B 1 400 ? 45.438 2.621 -16.156 1 66.88 400 CYS B N 1
ATOM 7008 C CA . CYS B 1 400 ? 44.656 3.383 -15.203 1 66.88 400 CYS B CA 1
ATOM 7009 C C . CYS B 1 400 ? 43.281 2.73 -14.984 1 66.88 400 CYS B C 1
ATOM 7011 O O . CYS B 1 400 ? 42.844 1.935 -15.805 1 66.88 400 CYS B O 1
ATOM 7013 N N . SER B 1 401 ? 42.812 2.857 -13.797 1 69.38 401 SER B N 1
ATOM 7014 C CA . SER B 1 401 ? 41.406 2.621 -13.539 1 69.38 401 SER B CA 1
ATOM 7015 C C . SER B 1 401 ? 40.594 3.91 -13.664 1 69.38 401 SER B C 1
ATOM 7017 O O . SER B 1 401 ? 41.094 4.996 -13.359 1 69.38 401 SER B O 1
ATOM 7019 N N . TYR B 1 402 ? 39.5 3.738 -14.352 1 69.25 402 TYR B N 1
ATOM 7020 C CA . TYR B 1 402 ? 38.688 4.949 -14.5 1 69.25 402 TYR B CA 1
ATOM 7021 C C . TYR B 1 402 ? 37.219 4.641 -14.383 1 69.25 402 TYR B C 1
ATOM 7023 O O . TYR B 1 402 ? 36.812 3.477 -14.445 1 69.25 402 TYR B O 1
ATOM 7031 N N . PHE B 1 403 ? 36.469 5.555 -13.953 1 72.12 403 PHE B N 1
ATOM 7032 C CA . PHE B 1 403 ? 35 5.449 -13.969 1 72.12 403 PHE B CA 1
ATOM 7033 C C . PHE B 1 403 ? 34.375 6.66 -14.648 1 72.12 403 PHE B C 1
ATOM 7035 O O . PHE B 1 403 ? 35 7.73 -14.703 1 72.12 403 PHE B O 1
ATOM 7042 N N . ILE B 1 404 ? 33.25 6.422 -15.289 1 76.69 404 ILE B N 1
ATOM 7043 C CA . ILE B 1 404 ? 32.406 7.484 -15.867 1 76.69 404 ILE B CA 1
ATOM 7044 C C . ILE B 1 404 ? 30.984 7.355 -15.367 1 76.69 404 ILE B C 1
ATOM 7046 O O . ILE B 1 404 ? 30.391 6.277 -15.453 1 76.69 404 ILE B O 1
ATOM 7050 N N . GLU B 1 405 ? 30.547 8.398 -14.727 1 80.94 405 GLU B N 1
ATOM 7051 C CA . GLU B 1 405 ? 29.203 8.438 -14.188 1 80.94 405 GLU B CA 1
ATOM 7052 C C . GLU B 1 405 ? 28.359 9.523 -14.859 1 80.94 405 GLU B C 1
ATOM 7054 O O . GLU B 1 405 ? 28.844 10.641 -15.07 1 80.94 405 GLU B O 1
ATOM 7059 N N . LEU B 1 406 ? 27.172 9.133 -15.352 1 84.5 406 LEU B N 1
ATOM 7060 C CA . LEU B 1 406 ? 26.188 10.102 -15.797 1 84.5 406 LEU B CA 1
ATOM 7061 C C . LEU B 1 406 ? 25.047 10.211 -14.789 1 84.5 406 LEU B C 1
ATOM 7063 O O . LEU B 1 406 ? 24.281 9.266 -14.609 1 84.5 406 LEU B O 1
ATOM 7067 N N . LYS B 1 407 ? 25 11.383 -14.195 1 76.06 407 LYS B N 1
ATOM 7068 C CA . LYS B 1 407 ? 24.078 11.594 -13.094 1 76.06 407 LYS B CA 1
ATOM 7069 C C . LYS B 1 407 ? 22.641 11.727 -13.602 1 76.06 407 LYS B C 1
ATOM 7071 O O . LYS B 1 407 ? 22.422 12.156 -14.734 1 76.06 407 LYS B O 1
ATOM 7076 N N . HIS B 1 408 ? 21.656 11.219 -12.844 1 76.94 408 HIS B N 1
ATOM 7077 C CA . HIS B 1 408 ? 20.219 11.344 -13.047 1 76.94 408 HIS B CA 1
ATOM 7078 C C . HIS B 1 408 ? 19.531 11.898 -11.805 1 76.94 408 HIS B C 1
ATOM 7080 O O . HIS B 1 408 ? 19.984 11.68 -10.68 1 76.94 408 HIS B O 1
ATOM 7086 N N . ARG B 1 409 ? 18.516 12.711 -12.008 1 67.81 409 ARG B N 1
ATOM 7087 C CA . ARG B 1 409 ? 17.75 13.25 -10.883 1 67.81 409 ARG B CA 1
ATOM 7088 C C . ARG B 1 409 ? 17.25 12.133 -9.977 1 67.81 409 ARG B C 1
ATOM 7090 O O . ARG B 1 409 ? 17.219 12.289 -8.75 1 67.81 409 ARG B O 1
ATOM 7097 N N . ASN B 1 410 ? 16.844 11.047 -10.656 1 62.16 410 ASN B N 1
ATOM 7098 C CA . ASN B 1 410 ? 16.531 9.805 -9.953 1 62.16 410 ASN B CA 1
ATOM 7099 C C . ASN B 1 410 ? 17.766 8.938 -9.773 1 62.16 410 ASN B C 1
ATOM 7101 O O . ASN B 1 410 ? 18.328 8.43 -10.75 1 62.16 410 ASN B O 1
ATOM 7105 N N . PRO B 1 411 ? 18.25 8.93 -8.586 1 61.03 411 PRO B N 1
ATOM 7106 C CA . PRO B 1 411 ? 19.5 8.188 -8.359 1 61.03 411 PRO B CA 1
ATOM 7107 C C . PRO B 1 411 ? 19.422 6.75 -8.867 1 61.03 411 PRO B C 1
ATOM 7109 O O . PRO B 1 411 ? 20.453 6.141 -9.164 1 61.03 411 PRO B O 1
ATOM 7112 N N . LEU B 1 412 ? 18.219 6.332 -9.133 1 58.22 412 LEU B N 1
ATOM 7113 C CA . LEU B 1 412 ? 18.047 4.957 -9.594 1 58.22 412 LEU B CA 1
ATOM 7114 C C . LEU B 1 412 ? 18.375 4.848 -11.086 1 58.22 412 LEU B C 1
ATOM 7116 O O . LEU B 1 412 ? 18.672 3.762 -11.578 1 58.22 412 LEU B O 1
ATOM 7120 N N . LYS B 1 413 ? 18.328 5.953 -11.742 1 66.19 413 LYS B N 1
ATOM 7121 C CA . LYS B 1 413 ? 18.531 5.945 -13.188 1 66.19 413 LYS B CA 1
ATOM 7122 C C . LYS B 1 413 ? 19.953 6.398 -13.547 1 66.19 413 LYS B C 1
ATOM 7124 O O . LYS B 1 413 ? 20.312 6.461 -14.719 1 66.19 413 LYS B O 1
ATOM 7129 N N . GLN B 1 414 ? 20.734 6.594 -12.477 1 73.5 414 GLN B N 1
ATOM 7130 C CA . GLN B 1 414 ? 22.094 7.035 -12.719 1 73.5 414 GLN B CA 1
ATOM 7131 C C . GLN B 1 414 ? 22.922 5.934 -13.383 1 73.5 414 GLN B C 1
ATOM 7133 O O . GLN B 1 414 ? 22.75 4.754 -13.062 1 73.5 414 GLN B O 1
ATOM 7138 N N . LEU B 1 415 ? 23.719 6.352 -14.438 1 74.5 415 LEU B N 1
ATOM 7139 C CA . LEU B 1 415 ? 24.562 5.395 -15.148 1 74.5 415 LEU B CA 1
ATOM 7140 C C . LEU B 1 415 ? 26 5.469 -14.648 1 74.5 415 LEU B C 1
ATOM 7142 O O . LEU B 1 415 ? 26.578 6.551 -14.594 1 74.5 415 LEU B O 1
ATOM 7146 N N . LEU B 1 416 ? 26.484 4.391 -14.125 1 72.62 416 LEU B N 1
ATOM 7147 C CA . LEU B 1 416 ? 27.859 4.316 -13.648 1 72.62 416 LEU B CA 1
ATOM 7148 C C . LEU B 1 416 ? 28.578 3.127 -14.266 1 72.62 416 LEU B C 1
ATOM 7150 O O . LEU B 1 416 ? 28.109 1.992 -14.188 1 72.62 416 LEU B O 1
ATOM 7154 N N . ASN B 1 417 ? 29.625 3.52 -15.18 1 67.75 417 ASN B N 1
ATOM 7155 C CA . ASN B 1 417 ? 30.531 2.492 -15.688 1 67.75 417 ASN B CA 1
ATOM 7156 C C . ASN B 1 417 ? 31.922 2.594 -15.062 1 67.75 417 ASN B C 1
ATOM 7158 O O . ASN B 1 417 ? 32.469 3.688 -14.945 1 67.75 417 ASN B O 1
ATOM 7162 N N . THR B 1 418 ? 32.281 1.541 -14.609 1 62.41 418 THR B N 1
ATOM 7163 C CA . THR B 1 418 ? 33.594 1.543 -13.969 1 62.41 418 THR B CA 1
ATOM 7164 C C . THR B 1 418 ? 34.5 0.453 -14.555 1 62.41 418 THR B C 1
ATOM 7166 O O . THR B 1 418 ? 34 -0.528 -15.109 1 62.41 418 THR B O 1
ATOM 7169 N N . THR B 1 419 ? 35.719 0.913 -15.039 1 58.69 419 THR B N 1
ATOM 7170 C CA . THR B 1 419 ? 36.719 -0.084 -15.461 1 58.69 419 THR B CA 1
ATOM 7171 C C . THR B 1 419 ? 37.812 -0.227 -14.43 1 58.69 419 THR B C 1
ATOM 7173 O O . THR B 1 419 ? 38.188 0.739 -13.75 1 58.69 419 THR B O 1
ATOM 7176 N N . LYS B 1 420 ? 38.406 -1.519 -14.414 1 49.5 420 LYS B N 1
ATOM 7177 C CA . LYS B 1 420 ? 39.469 -1.797 -13.453 1 49.5 420 LYS B CA 1
ATOM 7178 C C . LYS B 1 420 ? 40.844 -1.381 -14.008 1 49.5 420 LYS B C 1
ATOM 7180 O O . LYS B 1 420 ? 41.656 -0.818 -13.281 1 49.5 420 LYS B O 1
ATOM 7185 N N . CYS B 1 421 ? 41.375 -1.924 -15.125 1 50.84 421 CYS B N 1
ATOM 7186 C CA . CYS B 1 421 ? 42.656 -1.69 -15.789 1 50.84 421 CYS B CA 1
ATOM 7187 C C . CYS B 1 421 ? 42.5 -1.719 -17.297 1 50.84 421 CYS B C 1
ATOM 7189 O O . CYS B 1 421 ? 41.844 -2.617 -17.844 1 50.84 421 CYS B O 1
ATOM 7191 N N . ARG B 1 422 ? 42.594 -0.601 -17.891 1 55.84 422 ARG B N 1
ATOM 7192 C CA . ARG B 1 422 ? 42.75 -0.651 -19.344 1 55.84 422 ARG B CA 1
ATOM 7193 C C . ARG B 1 422 ? 44.156 -0.322 -19.766 1 55.84 422 ARG B C 1
ATOM 7195 O O . ARG B 1 422 ? 44.75 0.641 -19.281 1 55.84 422 ARG B O 1
ATOM 7202 N N . TYR B 1 423 ? 44.812 -1.543 -20.312 1 47.88 423 TYR B N 1
ATOM 7203 C CA . TYR B 1 423 ? 46.188 -1.523 -20.766 1 47.88 423 TYR B CA 1
ATOM 7204 C C . TYR B 1 423 ? 46.344 -0.668 -22.016 1 47.88 423 TYR B C 1
ATOM 7206 O O . TYR B 1 423 ? 45.469 -0.656 -22.875 1 47.88 423 TYR B O 1
ATOM 7214 N N . TYR B 1 424 ? 47.344 0.237 -21.703 1 46.25 424 TYR B N 1
ATOM 7215 C CA . TYR B 1 424 ? 47.781 0.934 -22.891 1 46.25 424 TYR B CA 1
ATOM 7216 C C . TYR B 1 424 ? 48.531 -0.019 -23.844 1 46.25 424 TYR B C 1
ATOM 7218 O O . TYR B 1 424 ? 49.438 -0.722 -23.422 1 46.25 424 TYR B O 1
ATOM 7226 N N . ASN B 1 425 ? 48.031 -0.768 -24.812 1 40.44 425 ASN B N 1
ATOM 7227 C CA . ASN B 1 425 ? 48.875 -1.444 -25.797 1 40.44 425 ASN B CA 1
ATOM 7228 C C . ASN B 1 425 ? 49.938 -0.501 -26.375 1 40.44 425 ASN B C 1
ATOM 7230 O O . ASN B 1 425 ? 49.594 0.5 -27.016 1 40.44 425 ASN B O 1
ATOM 7234 N N . MET B 1 426 ? 51.25 -0.732 -25.969 1 34.31 426 MET B N 1
ATOM 7235 C CA . MET B 1 426 ? 52.406 -0.046 -26.562 1 34.31 426 MET B CA 1
ATOM 7236 C C . MET B 1 426 ? 52.375 -0.188 -28.078 1 34.31 426 MET B C 1
ATOM 7238 O O . MET B 1 426 ? 52.938 0.653 -28.781 1 34.31 426 MET B O 1
ATOM 7242 N N . ASN B 1 427 ? 52.531 -1.46 -28.594 1 36.16 427 ASN B N 1
ATOM 7243 C CA . ASN B 1 427 ? 53.031 -1.842 -29.891 1 36.16 427 ASN B CA 1
ATOM 7244 C C . ASN B 1 427 ? 52.094 -1.389 -31.016 1 36.16 427 ASN B C 1
ATOM 7246 O O . ASN B 1 427 ? 52.406 -1.558 -32.188 1 36.16 427 ASN B O 1
ATOM 7250 N N . GLY B 1 428 ? 51.156 -0.462 -31.297 1 35.66 428 GLY B N 1
ATOM 7251 C CA . GLY B 1 428 ? 50.562 0.176 -32.469 1 35.66 428 GLY B CA 1
ATOM 7252 C C . GLY B 1 428 ? 49.25 0.897 -32.125 1 35.66 428 GLY B C 1
ATOM 7253 O O . GLY B 1 428 ? 49.156 2.119 -32.281 1 35.66 428 GLY B O 1
ATOM 7254 N N . ARG B 1 429 ? 47.844 0.208 -32.562 1 33.69 429 ARG B N 1
ATOM 7255 C CA . ARG B 1 429 ? 46.688 1.088 -32.688 1 33.69 429 ARG B CA 1
ATOM 7256 C C . ARG B 1 429 ? 46.375 1.774 -31.359 1 33.69 429 ARG B C 1
ATOM 7258 O O . ARG B 1 429 ? 46.406 1.137 -30.297 1 33.69 429 ARG B O 1
ATOM 7265 N N . LYS B 1 430 ? 46.438 3.002 -31 1 38.69 430 LYS B N 1
ATOM 7266 C CA . LYS B 1 430 ? 46.156 4.227 -30.266 1 38.69 430 LYS B CA 1
ATOM 7267 C C . LYS B 1 430 ? 44.781 4.133 -29.578 1 38.69 430 LYS B C 1
ATOM 7269 O O . LYS B 1 430 ? 44.25 5.148 -29.125 1 38.69 430 LYS B O 1
ATOM 7274 N N . SER B 1 431 ? 43.844 3.311 -29.734 1 40 431 SER B N 1
ATOM 7275 C CA . SER B 1 431 ? 42.562 3.934 -29.422 1 40 431 SER B CA 1
ATOM 7276 C C . SER B 1 431 ? 42.531 4.398 -27.969 1 40 431 SER B C 1
ATOM 7278 O O . SER B 1 431 ? 42.688 3.596 -27.047 1 40 431 SER B O 1
ATOM 7280 N N . ALA B 1 432 ? 43.188 5.469 -27.562 1 45.75 432 ALA B N 1
ATOM 7281 C CA . ALA B 1 432 ? 43.375 6.441 -26.484 1 45.75 432 ALA B CA 1
ATOM 7282 C C . ALA B 1 432 ? 42.094 6.531 -25.641 1 45.75 432 ALA B C 1
ATOM 7284 O O . ALA B 1 432 ? 42.125 7.055 -24.516 1 45.75 432 ALA B O 1
ATOM 7285 N N . ALA B 1 433 ? 41.062 6.605 -26.203 1 52.47 433 ALA B N 1
ATOM 7286 C CA . ALA B 1 433 ? 39.844 6.945 -25.484 1 52.47 433 ALA B CA 1
ATOM 7287 C C . ALA B 1 433 ? 39.219 5.707 -24.844 1 52.47 433 ALA B C 1
ATOM 7289 O O . ALA B 1 433 ? 39.062 4.68 -25.516 1 52.47 433 ALA B O 1
ATOM 7290 N N . TRP B 1 434 ? 39.469 5.566 -23.578 1 64.31 434 TRP B N 1
ATOM 7291 C CA . TRP B 1 434 ? 38.844 4.504 -22.797 1 64.31 434 TRP B CA 1
ATOM 7292 C C . TRP B 1 434 ? 37.469 4.938 -22.266 1 64.31 434 TRP B C 1
ATOM 7294 O O . TRP B 1 434 ? 37.375 5.957 -21.594 1 64.31 434 TRP B O 1
ATOM 7304 N N . GLY B 1 435 ? 36.531 4.398 -22.703 1 65.12 435 GLY B N 1
ATOM 7305 C CA . GLY B 1 435 ? 35.219 4.754 -22.188 1 65.12 435 GLY B CA 1
ATOM 7306 C C . GLY B 1 435 ? 34.125 3.801 -22.641 1 65.12 435 GLY B C 1
ATOM 7307 O O . GLY B 1 435 ? 34.406 2.648 -22.984 1 65.12 435 GLY B O 1
ATOM 7308 N N . TRP B 1 436 ? 32.969 4.082 -22.422 1 73.38 436 TRP B N 1
ATOM 7309 C CA . TRP B 1 436 ? 31.797 3.252 -22.672 1 73.38 436 TRP B CA 1
ATOM 7310 C C . TRP B 1 436 ? 30.75 4.016 -23.5 1 73.38 436 TRP B C 1
ATOM 7312 O O . TRP B 1 436 ? 30.766 5.25 -23.531 1 73.38 436 TRP B O 1
ATOM 7322 N N . GLU B 1 437 ? 29.969 3.139 -24.281 1 75.81 437 GLU B N 1
ATOM 7323 C CA . GLU B 1 437 ? 28.656 3.631 -24.719 1 75.81 437 GLU B CA 1
ATOM 7324 C C . GLU B 1 437 ? 27.688 3.717 -23.562 1 75.81 437 GLU B C 1
ATOM 7326 O O . GLU B 1 437 ? 27.328 2.699 -22.953 1 75.81 437 GLU B O 1
ATOM 7331 N N . MET B 1 438 ? 27.453 4.898 -23.172 1 80.12 438 MET B N 1
ATOM 7332 C CA . MET B 1 438 ? 26.719 5.141 -21.938 1 80.12 438 MET B CA 1
ATOM 7333 C C . MET B 1 438 ? 25.219 4.918 -22.125 1 80.12 438 MET B C 1
ATOM 7335 O O . MET B 1 438 ? 24.594 4.207 -21.344 1 80.12 438 MET B O 1
ATOM 7339 N N . ILE B 1 439 ? 24.562 5.531 -23.203 1 84.38 439 ILE B N 1
ATOM 7340 C CA . ILE B 1 439 ? 23.109 5.527 -23.344 1 84.38 439 ILE B CA 1
ATOM 7341 C C . ILE B 1 439 ? 22.719 5.91 -24.766 1 84.38 439 ILE B C 1
ATOM 7343 O O . ILE B 1 439 ? 23.422 6.688 -25.422 1 84.38 439 ILE B O 1
ATOM 7347 N N . ALA B 1 440 ? 21.625 5.328 -25.188 1 86.88 440 ALA B N 1
ATOM 7348 C CA . ALA B 1 440 ? 21.094 5.715 -26.484 1 86.88 440 ALA B CA 1
ATOM 7349 C C . ALA B 1 440 ? 20.562 7.148 -26.453 1 86.88 440 ALA B C 1
ATOM 7351 O O . ALA B 1 440 ? 19.938 7.566 -25.484 1 86.88 440 ALA B O 1
ATOM 7352 N N . TRP B 1 441 ? 20.812 7.797 -27.516 1 88.5 441 TRP B N 1
ATOM 7353 C CA . TRP B 1 441 ? 20.375 9.188 -27.625 1 88.5 441 TRP B CA 1
ATOM 7354 C C . TRP B 1 441 ? 18.875 9.312 -27.422 1 88.5 441 TRP B C 1
ATOM 7356 O O . TRP B 1 441 ? 18.391 10.242 -26.766 1 88.5 441 TRP B O 1
ATOM 7366 N N . GLU B 1 442 ? 18.172 8.359 -27.891 1 84.31 442 GLU B N 1
ATOM 7367 C CA . GLU B 1 442 ? 16.719 8.398 -27.781 1 84.31 442 GLU B CA 1
ATOM 7368 C C . GLU B 1 442 ? 16.266 8.32 -26.328 1 84.31 442 GLU B C 1
ATOM 7370 O O . GLU B 1 442 ? 15.336 9.023 -25.922 1 84.31 442 GLU B O 1
ATOM 7375 N N . ASP B 1 443 ? 16.922 7.559 -25.641 1 84.62 443 ASP B N 1
ATOM 7376 C CA . ASP B 1 443 ? 16.562 7.398 -24.234 1 84.62 443 ASP B CA 1
ATOM 7377 C C . ASP B 1 443 ? 17 8.609 -23.406 1 84.62 443 ASP B C 1
ATOM 7379 O O . ASP B 1 443 ? 16.266 9.07 -22.531 1 84.62 443 ASP B O 1
ATOM 7383 N N . LEU B 1 444 ? 18.141 9.117 -23.703 1 87.06 444 LEU B N 1
ATOM 7384 C CA . LEU B 1 444 ? 18.703 10.25 -22.984 1 87.06 444 LEU B CA 1
ATOM 7385 C C . LEU B 1 444 ? 17.875 11.508 -23.219 1 87.06 444 LEU B C 1
ATOM 7387 O O . LEU B 1 444 ? 17.578 12.25 -22.281 1 87.06 444 LEU B O 1
ATOM 7391 N N . SER B 1 445 ? 17.422 11.648 -24.438 1 84.56 445 SER B N 1
ATOM 7392 C CA . SER B 1 445 ? 16.688 12.859 -24.797 1 84.56 445 SER B CA 1
ATOM 7393 C C . SER B 1 445 ? 15.289 12.859 -24.203 1 84.56 445 SER B C 1
ATOM 7395 O O . SER B 1 445 ? 14.75 13.914 -23.875 1 84.56 445 SER B O 1
ATOM 7397 N N . LYS B 1 446 ? 14.766 11.68 -24.016 1 79.19 446 LYS B N 1
ATOM 7398 C CA . LYS B 1 446 ? 13.391 11.578 -23.531 1 79.19 446 LYS B CA 1
ATOM 7399 C C . LYS B 1 446 ? 13.328 11.688 -22.016 1 79.19 446 LYS B C 1
ATOM 7401 O O . LYS B 1 446 ? 12.289 12.07 -21.469 1 79.19 446 LYS B O 1
ATOM 7406 N N . ASP B 1 447 ? 14.406 11.438 -21.406 1 80.75 447 ASP B N 1
ATOM 7407 C CA . ASP B 1 447 ? 14.398 11.414 -19.953 1 80.75 447 ASP B CA 1
ATOM 7408 C C . ASP B 1 447 ? 15.023 12.688 -19.375 1 80.75 447 ASP B C 1
ATOM 7410 O O . ASP B 1 447 ? 16.25 12.781 -19.266 1 80.75 447 ASP B O 1
ATOM 7414 N N . ALA B 1 448 ? 14.148 13.586 -19 1 77.31 448 ALA B N 1
ATOM 7415 C CA . ALA B 1 448 ? 14.609 14.883 -18.516 1 77.31 448 ALA B CA 1
ATOM 7416 C C . ALA B 1 448 ? 15.391 14.734 -17.219 1 77.31 448 ALA B C 1
ATOM 7418 O O . ALA B 1 448 ? 16.078 15.664 -16.797 1 77.31 448 ALA B O 1
ATOM 7419 N N . GLY B 1 449 ? 15.336 13.594 -16.641 1 79.12 449 GLY B N 1
ATOM 7420 C CA . GLY B 1 449 ? 16.094 13.359 -15.414 1 79.12 449 GLY B CA 1
ATOM 7421 C C . GLY B 1 449 ? 17.594 13.367 -15.633 1 79.12 449 GLY B C 1
ATOM 7422 O O . GLY B 1 449 ? 18.359 13.641 -14.703 1 79.12 449 GLY B O 1
ATOM 7423 N N . PHE B 1 450 ? 18.016 13.117 -16.812 1 84.56 450 PHE B N 1
ATOM 7424 C CA . PHE B 1 450 ? 19.438 13.102 -17.125 1 84.56 450 PHE B CA 1
ATOM 7425 C C . PHE B 1 450 ? 19.938 14.508 -17.422 1 84.56 450 PHE B C 1
ATOM 7427 O O . PHE B 1 450 ? 21.141 14.766 -17.391 1 84.56 450 PHE B O 1
ATOM 7434 N N . HIS B 1 451 ? 19.062 15.414 -17.734 1 82.38 451 HIS B N 1
ATOM 7435 C CA . HIS B 1 451 ? 19.516 16.734 -18.156 1 82.38 451 HIS B CA 1
ATOM 7436 C C . HIS B 1 451 ? 18.656 17.828 -17.516 1 82.38 451 HIS B C 1
ATOM 7438 O O . HIS B 1 451 ? 18.016 18.609 -18.219 1 82.38 451 HIS B O 1
ATOM 7444 N N . PRO B 1 452 ? 18.844 17.875 -16.234 1 73.56 452 PRO B N 1
ATOM 7445 C CA . PRO B 1 452 ? 18.156 19 -15.594 1 73.56 452 PRO B CA 1
ATOM 7446 C C . PRO B 1 452 ? 18.641 20.344 -16.125 1 73.56 452 PRO B C 1
ATOM 7448 O O . PRO B 1 452 ? 19.844 20.594 -16.219 1 73.56 452 PRO B O 1
ATOM 7451 N N . ALA B 1 453 ? 17.766 21.25 -16.484 1 69.69 453 ALA B N 1
ATOM 7452 C CA . ALA B 1 453 ? 18.031 22.578 -17.031 1 69.69 453 ALA B CA 1
ATOM 7453 C C . ALA B 1 453 ? 18.828 22.469 -18.344 1 69.69 453 ALA B C 1
ATOM 7455 O O . ALA B 1 453 ? 19.641 23.344 -18.641 1 69.69 453 ALA B O 1
ATOM 7456 N N . GLY B 1 454 ? 18.734 21.281 -19 1 79.19 454 GLY B N 1
ATOM 7457 C CA . GLY B 1 454 ? 19.391 21.078 -20.297 1 79.19 454 GLY B CA 1
ATOM 7458 C C . GLY B 1 454 ? 20.859 20.719 -20.172 1 79.19 454 GLY B C 1
ATOM 7459 O O . GLY B 1 454 ? 21.578 20.734 -21.172 1 79.19 454 GLY B O 1
ATOM 7460 N N . MET B 1 455 ? 21.297 20.469 -18.938 1 83.06 455 MET B N 1
ATOM 7461 C CA . MET B 1 455 ? 22.703 20.141 -18.734 1 83.06 455 MET B CA 1
ATOM 7462 C C . MET B 1 455 ? 22.891 18.672 -18.375 1 83.06 455 MET B C 1
ATOM 7464 O O . MET B 1 455 ? 22.078 18.109 -17.625 1 83.06 455 MET B O 1
ATOM 7468 N N . LEU B 1 456 ? 23.875 18.078 -19.031 1 86.81 456 LEU B N 1
ATOM 7469 C CA . LEU B 1 456 ? 24.297 16.75 -18.609 1 86.81 456 LEU B CA 1
ATOM 7470 C C . LEU B 1 456 ? 25.328 16.828 -17.484 1 86.81 456 LEU B C 1
ATOM 7472 O O . LEU B 1 456 ? 26.141 17.75 -17.453 1 86.81 456 LEU B O 1
ATOM 7476 N N . HIS B 1 457 ? 25.266 15.938 -16.562 1 82.44 457 HIS B N 1
ATOM 7477 C CA . HIS B 1 457 ? 26.234 15.93 -15.461 1 82.44 457 HIS B CA 1
ATOM 7478 C C . HIS B 1 457 ? 27.016 14.625 -15.438 1 82.44 457 HIS B C 1
ATOM 7480 O O . HIS B 1 457 ? 26.516 13.594 -15 1 82.44 457 HIS B O 1
ATOM 7486 N N . PHE B 1 458 ? 28.25 14.797 -15.969 1 82.88 458 PHE B N 1
ATOM 7487 C CA . PHE B 1 458 ? 29.156 13.664 -15.906 1 82.88 458 PHE B CA 1
ATOM 7488 C C . PHE B 1 458 ? 30.109 13.797 -14.727 1 82.88 458 PHE B C 1
ATOM 7490 O O . PHE B 1 458 ? 30.594 14.891 -14.43 1 82.88 458 PHE B O 1
ATOM 7497 N N . ARG B 1 459 ? 30.281 12.703 -14.055 1 78.94 459 ARG B N 1
ATOM 7498 C CA . ARG B 1 459 ? 31.359 12.531 -13.078 1 78.94 459 ARG B CA 1
ATOM 7499 C C . ARG B 1 459 ? 32.312 11.398 -13.492 1 78.94 459 ARG B C 1
ATOM 7501 O O . ARG B 1 459 ? 31.844 10.32 -13.891 1 78.94 459 ARG B O 1
ATOM 7508 N N . PHE B 1 460 ? 33.594 11.828 -13.633 1 76.94 460 PHE B N 1
ATOM 7509 C CA . PHE B 1 460 ? 34.531 10.781 -14.008 1 76.94 460 PHE B CA 1
ATOM 7510 C C . PHE B 1 460 ? 35.812 10.883 -13.188 1 76.94 460 PHE B C 1
ATOM 7512 O O . PHE B 1 460 ? 36.125 11.938 -12.633 1 76.94 460 PHE B O 1
ATOM 7519 N N . GLY B 1 461 ? 36.406 9.727 -13.07 1 73.88 461 GLY B N 1
ATOM 7520 C CA . GLY B 1 461 ? 37.656 9.664 -12.305 1 73.88 461 GLY B CA 1
ATOM 7521 C C . GLY B 1 461 ? 38.656 8.68 -12.875 1 73.88 461 GLY B C 1
ATOM 7522 O O . GLY B 1 461 ? 38.281 7.695 -13.516 1 73.88 461 GLY B O 1
ATOM 7523 N N . VAL B 1 462 ? 40 9.234 -12.875 1 72.69 462 VAL B N 1
ATOM 7524 C CA . VAL B 1 462 ? 41.094 8.383 -13.328 1 72.69 462 VAL B CA 1
ATOM 7525 C C . VAL B 1 462 ? 42.062 8.148 -12.188 1 72.69 462 VAL B C 1
ATOM 7527 O O . VAL B 1 462 ? 42.344 9.07 -11.414 1 72.69 462 VAL B O 1
ATOM 7530 N N . ARG B 1 463 ? 42.375 6.984 -12.195 1 69.19 463 ARG B N 1
ATOM 7531 C CA . ARG B 1 463 ? 43.438 6.625 -11.25 1 69.19 463 ARG B CA 1
ATOM 7532 C C . ARG B 1 463 ? 44.531 5.836 -11.93 1 69.19 463 ARG B C 1
ATOM 7534 O O . ARG B 1 463 ? 44.375 4.66 -12.258 1 69.19 463 ARG B O 1
ATOM 7541 N N . PRO B 1 464 ? 45.688 6.66 -12.383 1 64.5 464 PRO B N 1
ATOM 7542 C CA . PRO B 1 464 ? 46.812 5.934 -12.969 1 64.5 464 PRO B CA 1
ATOM 7543 C C . PRO B 1 464 ? 47.344 4.82 -12.055 1 64.5 464 PRO B C 1
ATOM 7545 O O . PRO B 1 464 ? 47.406 5.004 -10.836 1 64.5 464 PRO B O 1
ATOM 7548 N N . LEU B 1 465 ? 47.531 3.643 -12.867 1 64.5 465 LEU B N 1
ATOM 7549 C CA . LEU B 1 465 ? 48.062 2.5 -12.125 1 64.5 465 LEU B CA 1
ATOM 7550 C C . LEU B 1 465 ? 49.594 2.465 -12.18 1 64.5 465 LEU B C 1
ATOM 7552 O O . LEU B 1 465 ? 50.188 2.832 -13.195 1 64.5 465 LEU B O 1
ATOM 7556 N N . PRO B 1 466 ? 50.406 2.42 -11.445 1 51.78 466 PRO B N 1
ATOM 7557 C CA . PRO B 1 466 ? 51.875 2.4 -11.539 1 51.78 466 PRO B CA 1
ATOM 7558 C C . PRO B 1 466 ? 52.406 1.316 -12.484 1 51.78 466 PRO B C 1
ATOM 7560 O O . PRO B 1 466 ? 51.75 0.271 -12.633 1 51.78 466 PRO B O 1
ATOM 7563 N N . VAL B 1 467 ? 53.438 1.649 -13.578 1 45.62 467 VAL B N 1
ATOM 7564 C CA . VAL B 1 467 ? 54.156 0.779 -14.516 1 45.62 467 VAL B CA 1
ATOM 7565 C C . VAL B 1 467 ? 54.719 -0.424 -13.781 1 45.62 467 VAL B C 1
ATOM 7567 O O . VAL B 1 467 ? 55.469 -0.264 -12.812 1 45.62 467 VAL B O 1
ATOM 7570 N N . ILE B 1 468 ? 54.25 -1.562 -14.094 1 36.88 468 ILE B N 1
ATOM 7571 C CA . ILE B 1 468 ? 54.906 -2.773 -13.648 1 36.88 468 ILE B CA 1
ATOM 7572 C C . ILE B 1 468 ? 56.094 -3.078 -14.578 1 36.88 468 ILE B C 1
ATOM 7574 O O . ILE B 1 468 ? 55.906 -3.307 -15.773 1 36.88 468 ILE B O 1
ATOM 7578 N N . ASN B 1 469 ? 57.281 -2.48 -14.508 1 30.36 469 ASN B N 1
ATOM 7579 C CA . ASN B 1 469 ? 58.438 -3.031 -15.211 1 30.36 469 ASN B CA 1
ATOM 7580 C C . ASN B 1 469 ? 58.531 -4.543 -15.031 1 30.36 469 ASN B C 1
ATOM 7582 O O . ASN B 1 469 ? 58.75 -5.023 -13.914 1 30.36 469 ASN B O 1
ATOM 7586 N N . VAL B 1 470 ? 57.969 -5.172 -15.812 1 26.27 470 VAL B N 1
ATOM 7587 C CA . VAL B 1 470 ? 58.281 -6.586 -15.992 1 26.27 470 VAL B CA 1
ATOM 7588 C C . VAL B 1 470 ? 59.781 -6.754 -16.344 1 26.27 470 VAL B C 1
ATOM 7590 O O . VAL B 1 470 ? 60.219 -6.266 -17.375 1 26.27 470 VAL B O 1
ATOM 7593 N N . VAL B 1 471 ? 60.719 -6.699 -15.375 1 25.2 471 VAL B N 1
ATOM 7594 C CA . VAL B 1 471 ? 61.969 -7.34 -15.773 1 25.2 471 VAL B CA 1
ATOM 7595 C C . VAL B 1 471 ? 61.688 -8.766 -16.25 1 25.2 471 VAL B C 1
ATOM 7597 O O . VAL B 1 471 ? 61.031 -9.547 -15.555 1 25.2 471 VAL B O 1
ATOM 7600 N N . ALA B 1 472 ? 62.062 -9.023 -17.422 1 23.17 472 ALA B N 1
ATOM 7601 C CA . ALA B 1 472 ? 62.375 -10.359 -17.922 1 23.17 472 ALA B CA 1
ATOM 7602 C C . ALA B 1 472 ? 63.469 -11.008 -17.109 1 23.17 472 ALA B C 1
ATOM 7604 O O . ALA B 1 472 ? 64.5 -10.367 -16.812 1 23.17 472 ALA B O 1
#

Radius of gyration: 46.79 Å; Cα contacts (8 Å, |Δi|>4): 1543; chains: 2; bounding box: 109×131×123 Å

Sequence (944 aa):
MIGSYPTKKHPEDDLCKLHHKICKLFCLNCAEGICSACMDIGEHDLHQVSNLAVVYSEKLSVVKSKLVQAEKYHNGLRSGTASAYERNLRLLEKEEAFHRKEIEAIAKEADLQVSQMTRIRKAKLKQQLELTMECDQILVDMQSKVEQLSANEFLQQSKGIAQKCDKLIATPDDVSLESVDDIECQLIPPYKFQQFVYPAFLKTKTNAIYDFVMKSAHGVEWKLTITKSAVVQIKPIPTDSQILQYRHILVVVMPHRDYTKEIRHTFVLDGKAATFDLVKTVHIADEGFCNYLGDLVMKIGIRPHNLLIEKQLLVHQYTQKKDACTSLQKRLQSITDEYDYKHLVMNFNPKLTNLQKGVFLYSYRIRDDEARQWCLSVKLKSNGVVGAYIELLKGSPVNCSYFIELKHRNPLKQLLNTTKCRYYNMNGRKSAAWGWEMIAWEDLSKDAGFHPAGMLHFRFGVRPLPVINVVAMIGSYPTKKHPEDDLCKLHHKICKLFCLNCAEGICSACMDIGEHDLHQVSNLAVVYSEKLSVVKSKLVQAEKYHNGLRSGTASAYERNLRLLEKEEAFHRKEIEAIAKEADLQVSQMTRIRKAKLKQQLELTMECDQILVDMQSKVEQLSANEFLQQSKGIAQKCDKLIATPDDVSLESVDDIECQLIPPYKFQQFVYPAFLKTKTNAIYDFVMKSAHGVEWKLTITKSAVVQIKPIPTDSQILQYRHILVVVMPHRDYTKEIRHTFVLDGKAATFDLVKTVHIADEGFCNYLGDLVMKIGIRPHNLLIEKQLLVHQYTQKKDACTSLQKRLQSITDEYDYKHLVMNFNPKLTNLQKGVFLYSYRIRDDEARQWCLSVKLKSNGVVGAYIELLKGSPVNCSYFIELKHRNPLKQLLNTTKCRYYNMNGRKSAAWGWEMIAWEDLSKDAGFHPAGMLHFRFGVRPLPVINVVA

Organism: Aedes aegypti (NCBI:txid7159)

Foldseek 3Di:
DPPDPPDDPQLQCDADPVPRHGFQKAFPVVRDGDDPVRVVVCPSPPTDIGGPNVVVVVVVVVVVVVVVVVCVVVVVVVVVVVVVVVVVVVVVVVVVVVVVVVVVVQVVQQVVLLVVLVVVVVVVVVVVVVVVVVLVVVVVVLVVCCVPDDPVRCVVCVVVSVVSVVVSVPPPPVVVVPPPFDRDGPWAHGWDKDKDKAALQVVDDAQDKDWDWDATPPGWIWIWIWTHHQFIKIWIDTPDNVLLQFKKKKWKWQDDPPRVPIFIDIDIRHNDTDMDTGGGPVCCVVVPSADPRNMTMMMMIMDGGTPVSVVVSVVVVVVVVVVVVVVVVVVVVVVVVVVVVQFPKDKDKDFLVQADEPDWDKDDWDQDPQRWTKIKIWHQYPVQFIKIWIATDDDDDFWKWKKKWKAFLPNVPIWIDTDDTDDDPPPDDPPRTHTDRTGGNVVCVVRCRQQPVRIIMMMMTMHGDDDDPPDD/DPPDPPDDPQLQCDADPVPGHGFQKAFPVVGDGDDPVRVVVCPSPPTDIGGPNVVCVVVVVVVVVVVVVVCVVVVVVVVVVVVVVVVVVVVVVVVVVVVVVVVVVQVVQQVVLLVVLVVVVVVVVVVVVVVVVVLVVVVVVLVVCCVPDDPVRCVVCVVVSVVSVVVSVPPPPVVVVPPPFDRDGPWAHGWDKDKDKAALQVVDDAQDKDWDWDATPPGWIWIWIWTHHQFIKIWIDTPDNVLLQFKKKKWKWQDDPPRVPIFIDIDIRHNDTDMDTGGGPVCCVVRPSADPRNMTMMMMTMDGGTPVSVVVSVVVVVVVVVVVVVVVVVVVVVVVVVVVVQFPKDKDKDFLVQADEPDWDKDDWDQDPQRWTKIKIWHQYPVQFIKIWIATDDDDDFWKWKKKWKAFLPNVPIWIDTDDTDDDPPPDDCPRTHTDRTGGNVVCVVGCRQQPVRIIMMMMTMHGDDDPPPDD